Protein AF-0000000075450541 (afdb_homodimer)

Organism: Prevotella dentalis (strain ATCC 49559 / DSM 3688 / JCM 13448 / NCTC 12043 / ES 2772) (NCBI:txid908937)

Nearest PDB structures (foldseek):
  3v4d-assembly2_D  TM=8.652E-01  e=2.075E-08  Escherichia coli O6
  8qom-assembly1_A  TM=8.453E-01  e=2.950E-08  Capra hircus
  6tcc-assembly1_A  TM=8.005E-01  e=1.154E-08  Salmo salar
  3v4d-assembly1_A  TM=8.466E-01  e=4.717E-08  Escherichia coli O6
  2dyy-assembly4_K  TM=7.623E-01  e=8.357E-07  Pyrococcus horikoshii

Structure (mmCIF, N/CA/C/O backbone):
data_AF-0000000075450541-model_v1
#
loop_
_entity.id
_entity.type
_entity.pdbx_description
1 polymer 'Translation initiation inhibitor'
#
loop_
_atom_site.group_PDB
_atom_site.id
_atom_site.type_symbol
_atom_site.label_atom_id
_atom_site.label_alt_id
_atom_site.label_comp_id
_atom_site.label_asym_id
_atom_site.label_entity_id
_atom_site.label_seq_id
_atom_site.pdbx_PDB_ins_code
_atom_site.Cartn_x
_atom_site.Cartn_y
_atom_site.Cartn_z
_atom_site.occupancy
_atom_site.B_iso_or_equiv
_atom_site.auth_seq_id
_atom_site.auth_comp_id
_atom_site.auth_asym_id
_atom_site.auth_atom_id
_atom_site.pdbx_PDB_model_num
ATOM 1 N N . MET A 1 1 ? 1.68 -31.062 -30.312 1 72.38 1 MET A N 1
ATOM 2 C CA . MET A 1 1 ? 1.243 -29.953 -29.469 1 72.38 1 MET A CA 1
ATOM 3 C C . MET A 1 1 ? 1.968 -28.656 -29.844 1 72.38 1 MET A C 1
ATOM 5 O O . MET A 1 1 ? 3.143 -28.688 -30.219 1 72.38 1 MET A O 1
ATOM 9 N N . GLU A 1 2 ? 1.165 -27.641 -30.031 1 82.88 2 GLU A N 1
ATOM 10 C CA . GLU A 1 2 ? 1.688 -26.312 -30.359 1 82.88 2 GLU A CA 1
ATOM 11 C C . GLU A 1 2 ? 1.271 -25.281 -29.312 1 82.88 2 GLU A C 1
ATOM 13 O O . GLU A 1 2 ? 0.263 -25.469 -28.625 1 82.88 2 GLU A O 1
ATOM 18 N N . THR A 1 3 ? 2.215 -24.375 -29.094 1 90.62 3 THR A N 1
ATOM 19 C CA . THR A 1 3 ? 1.899 -23.297 -28.172 1 90.62 3 THR A CA 1
ATOM 20 C C . THR A 1 3 ? 1.688 -21.984 -28.922 1 90.62 3 THR A C 1
ATOM 22 O O . THR A 1 3 ? 2.277 -21.766 -29.984 1 90.62 3 THR A O 1
ATOM 25 N N . GLN A 1 4 ? 0.756 -21.188 -28.453 1 93.5 4 GLN A N 1
ATOM 26 C CA . GLN A 1 4 ? 0.501 -19.875 -29.016 1 93.5 4 GLN A CA 1
ATOM 27 C C . GLN A 1 4 ? 0.2 -18.859 -27.922 1 93.5 4 GLN A C 1
ATOM 29 O O . GLN A 1 4 ? -0.307 -19.219 -26.859 1 93.5 4 GLN A O 1
ATOM 34 N N . LYS A 1 5 ? 0.64 -17.688 -28.141 1 96.88 5 LYS A N 1
ATOM 35 C CA . LYS A 1 5 ? 0.281 -16.531 -27.297 1 96.88 5 LYS A CA 1
ATOM 36 C C . LYS A 1 5 ? -0.561 -15.531 -28.078 1 96.88 5 LYS A C 1
ATOM 38 O O . LYS A 1 5 ? -0.215 -15.164 -29.203 1 96.88 5 LYS A O 1
ATOM 43 N N . LEU A 1 6 ? -1.691 -15.148 -27.453 1 96.44 6 LEU A N 1
ATOM 44 C CA . LEU A 1 6 ? -2.648 -14.258 -28.109 1 96.44 6 LEU A CA 1
ATOM 45 C C . LEU A 1 6 ? -3.062 -13.125 -27.172 1 96.44 6 LEU A C 1
ATOM 47 O O . LEU A 1 6 ? -2.869 -13.211 -25.953 1 96.44 6 LEU A O 1
ATOM 51 N N . GLN A 1 7 ? -3.525 -12.055 -27.766 1 96.06 7 GLN A N 1
ATOM 52 C CA . GLN A 1 7 ? -4.035 -10.914 -27 1 96.06 7 GLN A CA 1
ATOM 53 C C . GLN A 1 7 ? -5.273 -10.328 -27.672 1 96.06 7 GLN A C 1
ATOM 55 O O . GLN A 1 7 ? -5.348 -10.25 -28.891 1 96.06 7 GLN A O 1
ATOM 60 N N . ILE A 1 8 ? -6.234 -9.992 -26.891 1 94.56 8 ILE A N 1
ATOM 61 C CA . ILE A 1 8 ? -7.406 -9.289 -27.406 1 94.56 8 ILE A CA 1
ATOM 62 C C . ILE A 1 8 ? -7.84 -8.227 -26.391 1 94.56 8 ILE A C 1
ATOM 64 O O . ILE A 1 8 ? -7.688 -8.406 -25.188 1 94.56 8 ILE A O 1
ATOM 68 N N . GLN A 1 9 ? -8.312 -7.129 -26.844 1 92 9 GLN A N 1
ATOM 69 C CA . GLN A 1 9 ? -8.898 -6.066 -26.031 1 92 9 GLN A CA 1
ATOM 70 C C . GLN A 1 9 ? -10.406 -6.004 -26.203 1 92 9 GLN A C 1
ATOM 72 O O . GLN A 1 9 ? -10.906 -5.84 -27.328 1 92 9 GLN A O 1
ATOM 77 N N . ASN A 1 10 ? -11.109 -6.258 -25.094 1 87.31 10 ASN A N 1
ATOM 78 C CA . ASN A 1 10 ? -12.562 -6.125 -25.047 1 87.31 10 ASN A CA 1
ATOM 79 C C . ASN A 1 10 ? -12.992 -4.926 -24.203 1 87.31 10 ASN A C 1
ATOM 81 O O . ASN A 1 10 ? -13.062 -5.016 -22.984 1 87.31 10 ASN A O 1
ATOM 85 N N . ASP A 1 11 ? -13.617 -3.877 -24.797 1 85.19 11 ASP A N 1
ATOM 86 C CA . ASP A 1 11 ? -14.102 -2.674 -24.109 1 85.19 11 ASP A CA 1
ATOM 87 C C . ASP A 1 11 ? -13.141 -2.246 -23.016 1 85.19 11 ASP A C 1
ATOM 89 O O . ASP A 1 11 ? -12.109 -1.62 -23.281 1 85.19 11 ASP A O 1
ATOM 93 N N . HIS A 1 12 ? -13.328 -2.9 -21.734 1 92.44 12 HIS A N 1
ATOM 94 C CA . HIS A 1 12 ? -12.531 -2.404 -20.609 1 92.44 12 HIS A CA 1
ATOM 95 C C . HIS A 1 12 ? -11.508 -3.438 -20.172 1 92.44 12 HIS A C 1
ATOM 97 O O . HIS A 1 12 ? -10.711 -3.18 -19.266 1 92.44 12 HIS A O 1
ATOM 103 N N . VAL A 1 13 ? -11.43 -4.555 -20.859 1 97.38 13 VAL A N 1
ATOM 104 C CA . VAL A 1 13 ? -10.633 -5.664 -20.344 1 97.38 13 VAL A CA 1
ATOM 105 C C . VAL A 1 13 ? -9.602 -6.078 -21.391 1 97.38 13 VAL A C 1
ATOM 107 O O . VAL A 1 13 ? -9.945 -6.332 -22.547 1 97.38 13 VAL A O 1
ATOM 110 N N . LEU A 1 14 ? -8.367 -6.039 -21.016 1 97.44 14 LEU A N 1
ATOM 111 C CA . LEU A 1 14 ? -7.301 -6.637 -21.812 1 97.44 14 LEU A CA 1
ATOM 112 C C . LEU A 1 14 ? -7.094 -8.102 -21.438 1 97.44 14 LEU A C 1
ATOM 114 O O . LEU A 1 14 ? -6.945 -8.43 -20.25 1 97.44 14 LEU A O 1
ATOM 118 N N . ILE A 1 15 ? -7.113 -8.977 -22.438 1 97.5 15 ILE A N 1
ATOM 119 C CA . ILE A 1 15 ? -6.961 -10.406 -22.219 1 97.5 15 ILE A CA 1
ATOM 120 C C . ILE A 1 15 ? -5.73 -10.914 -22.969 1 97.5 15 ILE A C 1
ATOM 122 O O . ILE A 1 15 ? -5.59 -10.68 -24.172 1 97.5 15 ILE A O 1
ATOM 126 N N . ARG A 1 16 ? -4.867 -11.531 -22.312 1 98.06 16 ARG A N 1
ATOM 127 C CA . ARG A 1 16 ? -3.764 -12.273 -22.906 1 98.06 16 ARG A CA 1
ATOM 128 C C . ARG A 1 16 ? -3.898 -13.766 -22.625 1 98.06 16 ARG A C 1
ATOM 130 O O . ARG A 1 16 ? -4.305 -14.164 -21.516 1 98.06 16 ARG A O 1
ATOM 137 N N . LEU A 1 17 ? -3.623 -14.562 -23.562 1 97.62 17 LEU A N 1
ATOM 138 C CA . LEU A 1 17 ? -3.842 -16 -23.453 1 97.62 17 LEU A CA 1
ATOM 139 C C . LEU A 1 17 ? -2.641 -16.781 -23.984 1 97.62 17 LEU A C 1
ATOM 141 O O . LEU A 1 17 ? -2.096 -16.438 -25.031 1 97.62 17 LEU A O 1
ATOM 145 N N . PHE A 1 18 ? -2.193 -17.672 -23.188 1 97.94 18 PHE A N 1
ATOM 146 C CA . PHE A 1 18 ? -1.298 -18.734 -23.641 1 97.94 18 PHE A CA 1
ATOM 147 C C . PHE A 1 18 ? -2.068 -20.031 -23.859 1 97.94 18 PHE A C 1
ATOM 149 O O . PHE A 1 18 ? -2.797 -20.5 -22.984 1 97.94 18 PHE A O 1
ATOM 156 N N . ALA A 1 19 ? -1.955 -20.656 -25.031 1 96 19 ALA A N 1
ATOM 157 C CA . ALA A 1 19 ? -2.658 -21.891 -25.375 1 96 19 ALA A CA 1
ATOM 158 C C . ALA A 1 19 ? -1.676 -23.016 -25.719 1 96 19 ALA A C 1
ATOM 160 O O . ALA A 1 19 ? -0.77 -22.828 -26.531 1 96 19 ALA A O 1
ATOM 161 N N . LEU A 1 20 ? -1.807 -24.047 -24.984 1 93.56 20 LEU A N 1
ATOM 162 C CA . LEU A 1 20 ? -1.171 -25.312 -25.344 1 93.56 20 LEU A CA 1
ATOM 163 C C . LEU A 1 20 ? -2.205 -26.328 -25.844 1 93.56 20 LEU A C 1
ATOM 165 O O . LEU A 1 20 ? -3.012 -26.828 -25.047 1 93.56 20 LEU A O 1
ATOM 169 N N . ASP A 1 21 ? -2.322 -26.5 -27.203 1 81.62 21 ASP A N 1
ATOM 170 C CA . ASP A 1 21 ? -3.324 -27.375 -27.797 1 81.62 21 ASP A CA 1
ATOM 171 C C . ASP A 1 21 ? -2.723 -28.734 -28.172 1 81.62 21 ASP A C 1
ATOM 173 O O . ASP A 1 21 ? -1.597 -28.812 -28.672 1 81.62 21 ASP A O 1
ATOM 177 N N . GLY A 1 22 ? -3.137 -29.906 -27.531 1 62.41 22 GLY A N 1
ATOM 178 C CA . GLY A 1 22 ? -2.568 -31.188 -27.875 1 62.41 22 GLY A CA 1
ATOM 179 C C . GLY A 1 22 ? -3.471 -32.031 -28.766 1 62.41 22 GLY A C 1
ATOM 180 O O . GLY A 1 22 ? -4.695 -31.875 -28.734 1 62.41 22 GLY A O 1
ATOM 181 N N . ALA A 1 23 ? -3.174 -32.438 -30 1 51.88 23 ALA A N 1
ATOM 182 C CA . ALA A 1 23 ? -3.943 -33.375 -30.812 1 51.88 23 ALA A CA 1
ATOM 183 C C . ALA A 1 23 ? -4.477 -34.531 -29.969 1 51.88 23 ALA A C 1
ATOM 185 O O . ALA A 1 23 ? -5.621 -34.969 -30.141 1 51.88 23 ALA A O 1
ATOM 186 N N . ASN A 1 24 ? -3.559 -35.219 -29.188 1 51.22 24 ASN A N 1
ATOM 187 C CA . ASN A 1 24 ? -3.895 -36.438 -28.453 1 51.22 24 ASN A CA 1
ATOM 188 C C . ASN A 1 24 ? -3.84 -36.219 -26.953 1 51.22 24 ASN A C 1
ATOM 190 O O . ASN A 1 24 ? -3.84 -37.188 -26.188 1 51.22 24 ASN A O 1
ATOM 194 N N . GLY A 1 25 ? -3.969 -34.875 -26.391 1 61.69 25 GLY A N 1
ATOM 195 C CA . GLY A 1 25 ? -3.76 -34.719 -24.953 1 61.69 25 GLY A CA 1
ATOM 196 C C . GLY A 1 25 ? -4.484 -33.531 -24.375 1 61.69 25 GLY A C 1
ATOM 197 O O . GLY A 1 25 ? -5.34 -32.938 -25.031 1 61.69 25 GLY A O 1
ATOM 198 N N . ALA A 1 26 ? -4.367 -33.312 -23.125 1 74.69 26 ALA A N 1
ATOM 199 C CA . ALA A 1 26 ? -5.035 -32.25 -22.375 1 74.69 26 ALA A CA 1
ATOM 200 C C . ALA A 1 26 ? -4.559 -30.875 -22.812 1 74.69 26 ALA A C 1
ATOM 202 O O . ALA A 1 26 ? -3.357 -30.594 -22.797 1 74.69 26 ALA A O 1
ATOM 203 N N . GLY A 1 27 ? -5.449 -30.156 -23.594 1 90.94 27 GLY A N 1
ATOM 204 C CA . GLY A 1 27 ? -5.184 -28.75 -23.844 1 90.94 27 GLY A CA 1
ATOM 205 C C . GLY A 1 27 ? -5.191 -27.906 -22.578 1 90.94 27 GLY A C 1
ATOM 206 O O . GLY A 1 27 ? -5.949 -28.188 -21.641 1 90.94 27 GLY A O 1
ATOM 207 N N . GLU A 1 28 ? -4.223 -27.047 -22.484 1 95.69 28 GLU A N 1
ATOM 208 C CA . GLU A 1 28 ? -4.145 -26.125 -21.344 1 95.69 28 GLU A CA 1
ATOM 209 C C . GLU A 1 28 ? -4.133 -24.672 -21.812 1 95.69 28 GLU A C 1
ATOM 211 O O . GLU A 1 28 ? -3.477 -24.344 -22.812 1 95.69 28 GLU A O 1
ATOM 216 N N . TYR A 1 29 ? -4.898 -23.859 -21.141 1 96.69 29 TYR A N 1
ATOM 217 C CA . TYR A 1 29 ? -5.078 -22.453 -21.484 1 96.69 29 TYR A CA 1
ATOM 218 C C . TYR A 1 29 ? -4.918 -21.562 -20.25 1 96.69 29 TYR A C 1
ATOM 220 O O . TYR A 1 29 ? -5.664 -21.703 -19.281 1 96.69 29 TYR A O 1
ATOM 228 N N . LEU A 1 30 ? -3.906 -20.734 -20.234 1 98 30 LEU A N 1
ATOM 229 C CA . LEU A 1 30 ? -3.689 -19.75 -19.172 1 98 30 LEU A CA 1
ATOM 230 C C . LEU A 1 30 ? -4.016 -18.344 -19.656 1 98 30 LEU A C 1
ATOM 232 O O . LEU A 1 30 ? -3.453 -17.875 -20.656 1 98 30 LEU A O 1
ATOM 236 N N . CYS A 1 31 ? -4.918 -17.672 -18.906 1 97.81 31 CYS A N 1
ATOM 237 C CA . CYS A 1 31 ? -5.43 -16.375 -19.328 1 97.81 31 CYS A CA 1
ATOM 238 C C . CYS A 1 31 ? -5.215 -15.328 -18.234 1 97.81 31 CYS A C 1
ATOM 240 O O . CYS A 1 31 ? -5.469 -15.602 -17.047 1 97.81 31 CYS A O 1
ATOM 242 N N . MET A 1 32 ? -4.754 -14.211 -18.672 1 98.62 32 MET A N 1
ATOM 243 C CA . MET A 1 32 ? -4.656 -13.062 -17.781 1 98.62 32 MET A CA 1
ATOM 244 C C . MET A 1 32 ? -5.613 -11.961 -18.203 1 98.62 32 MET A C 1
ATOM 246 O O . MET A 1 32 ? -5.645 -11.57 -19.375 1 98.62 32 MET A O 1
ATOM 250 N N . PHE A 1 33 ? -6.465 -11.516 -17.25 1 98.25 33 PHE A N 1
ATOM 251 C CA . PHE A 1 33 ? -7.418 -10.438 -17.469 1 98.25 33 PHE A CA 1
ATOM 252 C C . PHE A 1 33 ? -7.031 -9.195 -16.672 1 98.25 33 PHE A C 1
ATOM 254 O O . PHE A 1 33 ? -6.918 -9.258 -15.445 1 98.25 33 PHE A O 1
ATOM 261 N N . THR A 1 34 ? -6.82 -8.07 -17.281 1 98.19 34 THR A N 1
ATOM 262 C CA . THR A 1 34 ? -6.551 -6.801 -16.625 1 98.19 34 THR A CA 1
ATOM 263 C C . THR A 1 34 ? -7.488 -5.711 -17.141 1 98.19 34 THR A C 1
ATOM 265 O O . THR A 1 34 ? -7.996 -5.805 -18.25 1 98.19 34 THR A O 1
ATOM 268 N N . LEU A 1 35 ? -7.727 -4.758 -16.312 1 97.19 35 LEU A N 1
ATOM 269 C CA . LEU A 1 35 ? -8.672 -3.707 -16.672 1 97.19 35 LEU A CA 1
ATOM 270 C C . LEU A 1 35 ? -7.945 -2.4 -16.969 1 97.19 35 LEU A C 1
ATOM 272 O O . LEU A 1 35 ? -6.938 -2.086 -16.344 1 97.19 35 LEU A O 1
ATOM 276 N N . GLU A 1 36 ? -8.461 -1.701 -17.891 1 91.25 36 GLU A N 1
ATOM 277 C CA . GLU A 1 36 ? -8.031 -0.325 -18.109 1 91.25 36 GLU A CA 1
ATOM 278 C C . GLU A 1 36 ? -8.461 0.583 -16.953 1 91.25 36 GLU A C 1
ATOM 280 O O . GLU A 1 36 ? -9.43 0.286 -16.25 1 91.25 36 GLU A O 1
ATOM 285 N N . PRO A 1 37 ? -7.617 1.646 -16.875 1 87.94 37 PRO A N 1
ATOM 286 C CA . PRO A 1 37 ? -8.031 2.588 -15.828 1 87.94 37 PRO A CA 1
ATOM 287 C C . PRO A 1 37 ? -9.453 3.105 -16.031 1 87.94 37 PRO A C 1
ATOM 289 O O . PRO A 1 37 ? -9.852 3.402 -17.156 1 87.94 37 PRO A O 1
ATOM 292 N N . THR A 1 38 ? -10.219 3.148 -14.914 1 91.06 38 THR A N 1
ATOM 293 C CA . THR A 1 38 ? -11.617 3.566 -14.984 1 91.06 38 THR A CA 1
ATOM 294 C C . THR A 1 38 ? -12.07 4.152 -13.648 1 91.06 38 THR A C 1
ATOM 296 O O . THR A 1 38 ? -11.422 3.938 -12.617 1 91.06 38 THR A O 1
ATOM 299 N N . GLU A 1 39 ? -13.117 4.895 -13.711 1 93.12 39 GLU A N 1
ATOM 300 C CA . GLU A 1 39 ? -13.719 5.449 -12.5 1 93.12 39 GLU A CA 1
ATOM 301 C C . GLU A 1 39 ? -14.875 4.582 -12.008 1 93.12 39 GLU A C 1
ATOM 303 O O . GLU A 1 39 ? -15.508 4.898 -11 1 93.12 39 GLU A O 1
ATOM 308 N N . ALA A 1 40 ? -15.078 3.516 -12.703 1 95.31 40 ALA A N 1
ATOM 309 C CA . ALA A 1 40 ? -16.203 2.652 -12.344 1 95.31 40 ALA A CA 1
ATOM 310 C C . ALA A 1 40 ? -15.969 1.985 -10.992 1 95.31 40 ALA A C 1
ATOM 312 O O . ALA A 1 40 ? -14.836 1.665 -10.641 1 95.31 40 ALA A O 1
ATOM 313 N N . PRO A 1 41 ? -17.078 1.793 -10.219 1 96.5 41 PRO A N 1
ATOM 314 C CA . PRO A 1 41 ? -16.938 1.099 -8.938 1 96.5 41 PRO A CA 1
ATOM 315 C C . PRO A 1 41 ? -16.547 -0.367 -9.102 1 96.5 41 PRO A C 1
ATOM 317 O O . PRO A 1 41 ? -16.609 -0.909 -10.203 1 96.5 41 PRO A O 1
ATOM 320 N N . PHE A 1 42 ? -16.188 -0.982 -8.039 1 97.69 42 PHE A N 1
ATOM 321 C CA . PHE A 1 42 ? -15.656 -2.342 -8.008 1 97.69 42 PHE A CA 1
ATOM 322 C C . PHE A 1 42 ? -16.641 -3.316 -8.656 1 97.69 42 PHE A C 1
ATOM 324 O O . PHE A 1 42 ? -16.25 -4.129 -9.492 1 97.69 42 PHE A O 1
ATOM 331 N N . GLY A 1 43 ? -17.859 -3.211 -8.258 1 97.38 43 GLY A N 1
ATOM 332 C CA . GLY A 1 43 ? -18.844 -4.148 -8.766 1 97.38 43 GLY A CA 1
ATOM 333 C C . GLY A 1 43 ? -18.953 -4.141 -10.281 1 97.38 43 GLY A C 1
ATOM 334 O O . GLY A 1 43 ? -19.062 -5.199 -10.906 1 97.38 43 GLY A O 1
ATOM 335 N N . GLU A 1 44 ? -18.938 -3.031 -10.852 1 97 44 GLU A N 1
ATOM 336 C CA . GLU A 1 44 ? -19.016 -2.9 -12.305 1 97 44 GLU A CA 1
ATOM 337 C C . GLU A 1 44 ? -17.766 -3.469 -12.969 1 97 44 GLU A C 1
ATOM 339 O O . GLU A 1 44 ? -17.859 -4.148 -13.992 1 97 44 GLU A O 1
ATOM 344 N N . GLN A 1 45 ? -16.625 -3.193 -12.414 1 97.62 45 GLN A N 1
ATOM 345 C CA . GLN A 1 45 ? -15.367 -3.695 -12.961 1 97.62 45 GLN A CA 1
ATOM 346 C C . GLN A 1 45 ? -15.32 -5.219 -12.914 1 97.62 45 GLN A C 1
ATOM 348 O O . GLN A 1 45 ? -14.914 -5.863 -13.883 1 97.62 45 GLN A O 1
ATOM 353 N N . LEU A 1 46 ? -15.727 -5.773 -11.75 1 97.94 46 LEU A N 1
ATOM 354 C CA . LEU A 1 46 ? -15.805 -7.227 -11.633 1 97.94 46 LEU A CA 1
ATOM 355 C C . LEU A 1 46 ? -16.75 -7.812 -12.664 1 97.94 46 LEU A C 1
ATOM 357 O O . LEU A 1 46 ? -16.453 -8.836 -13.281 1 97.94 46 LEU A O 1
ATOM 361 N N . GLY A 1 47 ? -17.844 -7.113 -12.844 1 97 47 GLY A N 1
ATOM 362 C CA . GLY A 1 47 ? -18.797 -7.539 -13.867 1 97 47 GLY A CA 1
ATOM 363 C C . GLY A 1 47 ? -18.203 -7.57 -15.258 1 97 47 GLY A C 1
ATOM 364 O O . GLY A 1 47 ? -18.438 -8.516 -16.016 1 97 47 GLY A O 1
ATOM 365 N N . TRP A 1 48 ? -17.438 -6.535 -15.625 1 97.25 48 TRP A N 1
ATOM 366 C CA . TRP A 1 48 ? -16.766 -6.488 -16.922 1 97.25 48 TRP A CA 1
ATOM 367 C C . TRP A 1 48 ? -15.828 -7.672 -17.094 1 97.25 48 TRP A C 1
ATOM 369 O O . TRP A 1 48 ? -15.766 -8.273 -18.172 1 97.25 48 TRP A O 1
ATOM 379 N N . LEU A 1 49 ? -15.109 -7.965 -16.047 1 96.56 49 LEU A N 1
ATOM 380 C CA . LEU A 1 49 ? -14.125 -9.039 -16.078 1 96.56 49 LEU A CA 1
ATOM 381 C C . LEU A 1 49 ? -14.797 -10.391 -16.266 1 96.56 49 LEU A C 1
ATOM 383 O O . LEU A 1 49 ? -14.367 -11.195 -17.109 1 96.56 49 LEU A O 1
ATOM 387 N N . LEU A 1 50 ? -15.805 -10.68 -15.484 1 95.88 50 LEU A N 1
ATOM 388 C CA . LEU A 1 50 ? -16.516 -11.953 -15.562 1 95.88 50 LEU A CA 1
ATOM 389 C C . LEU A 1 50 ? -17.203 -12.109 -16.922 1 95.88 50 LEU A C 1
ATOM 391 O O . LEU A 1 50 ? -17.203 -13.203 -17.5 1 95.88 50 LEU A O 1
ATOM 395 N N . LYS A 1 51 ? -17.75 -11.023 -17.422 1 95.94 51 LYS A N 1
ATOM 396 C CA . LYS A 1 51 ? -18.359 -11.055 -18.75 1 95.94 51 LYS A CA 1
ATOM 397 C C . LYS A 1 51 ? -17.328 -11.352 -19.828 1 95.94 51 LYS A C 1
ATOM 399 O O . LYS A 1 51 ? -17.578 -12.141 -20.734 1 95.94 51 LYS A O 1
ATOM 404 N N . ALA A 1 52 ? -16.234 -10.688 -19.719 1 96.31 52 ALA A N 1
ATOM 405 C CA . ALA A 1 52 ? -15.156 -10.922 -20.672 1 96.31 52 ALA A CA 1
ATOM 406 C C . ALA A 1 52 ? -14.719 -12.383 -20.672 1 96.31 52 ALA A C 1
ATOM 408 O O . ALA A 1 52 ? -14.43 -12.961 -21.719 1 96.31 52 ALA A O 1
ATOM 409 N N . TYR A 1 53 ? -14.617 -12.977 -19.5 1 95 53 TYR A N 1
ATOM 410 C CA . TYR A 1 53 ? -14.258 -14.383 -19.344 1 95 53 TYR A CA 1
ATOM 411 C C . TYR A 1 53 ? -15.273 -15.281 -20.031 1 95 53 TYR A C 1
ATOM 413 O O . TYR A 1 53 ? -14.898 -16.172 -20.812 1 95 53 TYR A O 1
ATOM 421 N N . ASP A 1 54 ? -16.5 -15.055 -19.828 1 94.38 54 ASP A N 1
ATOM 422 C CA . ASP A 1 54 ? -17.562 -1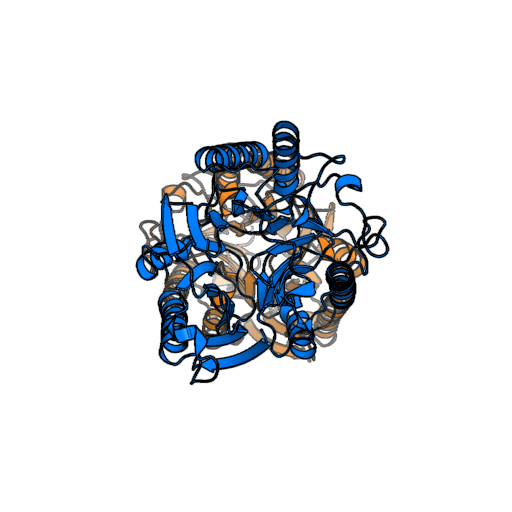5.852 -20.422 1 94.38 54 ASP A CA 1
ATOM 423 C C . ASP A 1 54 ? -17.547 -15.719 -21.953 1 94.38 54 ASP A C 1
ATOM 425 O O . ASP A 1 54 ? -17.734 -16.703 -22.656 1 94.38 54 ASP A O 1
ATOM 429 N N . GLU A 1 55 ? -17.375 -14.523 -22.375 1 94.38 55 GLU A N 1
ATOM 430 C CA . GLU A 1 55 ? -17.344 -14.266 -23.812 1 94.38 55 GLU A CA 1
ATOM 431 C C . GLU A 1 55 ? -16.156 -14.945 -24.469 1 94.38 55 GLU A C 1
ATOM 433 O O . GLU A 1 55 ? -16.25 -15.43 -25.594 1 94.38 55 GLU A O 1
ATOM 438 N N . LEU A 1 56 ? -15.062 -14.922 -23.766 1 92.25 56 LEU A N 1
ATOM 439 C CA . LEU A 1 56 ? -13.859 -15.578 -24.266 1 92.25 56 LEU A CA 1
ATOM 440 C C . LEU A 1 56 ? -14.109 -17.062 -24.484 1 92.25 56 LEU A C 1
ATOM 442 O O . LEU A 1 56 ? -13.75 -17.625 -25.531 1 92.25 56 LEU A O 1
ATOM 446 N N . LEU A 1 57 ? -14.75 -17.703 -23.547 1 93.06 57 LEU A N 1
ATOM 447 C CA . LEU A 1 57 ? -15.039 -19.141 -23.625 1 93.06 57 LEU A CA 1
ATOM 448 C C . LEU A 1 57 ? -16.062 -19.422 -24.719 1 93.06 57 LEU A C 1
ATOM 450 O O . LEU A 1 57 ? -15.891 -20.359 -25.5 1 93.06 57 LEU A O 1
ATOM 454 N N . ALA A 1 58 ? -17.047 -18.641 -24.781 1 94.06 58 ALA A N 1
ATOM 455 C CA . ALA A 1 58 ? -18.125 -18.844 -25.75 1 94.06 58 ALA A CA 1
ATOM 456 C C . ALA A 1 58 ? -17.625 -18.672 -27.188 1 94.06 58 ALA A C 1
ATOM 458 O O . ALA A 1 58 ? -18.016 -19.406 -28.078 1 94.06 58 ALA A O 1
ATOM 459 N N . SER A 1 59 ? -16.781 -17.703 -27.406 1 93 59 SER A N 1
ATOM 460 C CA . SER A 1 59 ? -16.312 -17.391 -28.75 1 93 59 SER A CA 1
ATOM 461 C C . SER A 1 59 ? -15.086 -18.203 -29.125 1 93 59 SER A C 1
ATOM 463 O O . SER A 1 59 ? -14.656 -18.203 -30.281 1 93 59 SER A O 1
ATOM 465 N N . ARG A 1 60 ? -14.492 -18.859 -28.125 1 93.44 60 ARG A N 1
ATOM 466 C CA . ARG A 1 60 ? -13.227 -19.562 -28.312 1 93.44 60 ARG A CA 1
ATOM 467 C C . ARG A 1 60 ? -12.133 -18.609 -28.766 1 93.44 60 ARG A C 1
ATOM 469 O O . ARG A 1 60 ? -11.406 -18.891 -29.734 1 93.44 60 ARG A O 1
ATOM 476 N N . PHE A 1 61 ? -12.188 -17.516 -28.078 1 93.06 61 PHE A N 1
ATOM 477 C CA . PHE A 1 61 ? -11.258 -16.438 -28.422 1 93.06 61 PHE A CA 1
ATOM 478 C C . PHE A 1 61 ? -11.414 -16.031 -29.875 1 93.06 61 PHE A C 1
ATOM 480 O O . PHE A 1 61 ? -10.445 -16.047 -30.641 1 93.06 61 PHE A O 1
ATOM 487 N N . HIS A 1 62 ? -12.602 -15.805 -30.297 1 90.56 62 HIS A N 1
ATOM 488 C CA . HIS A 1 62 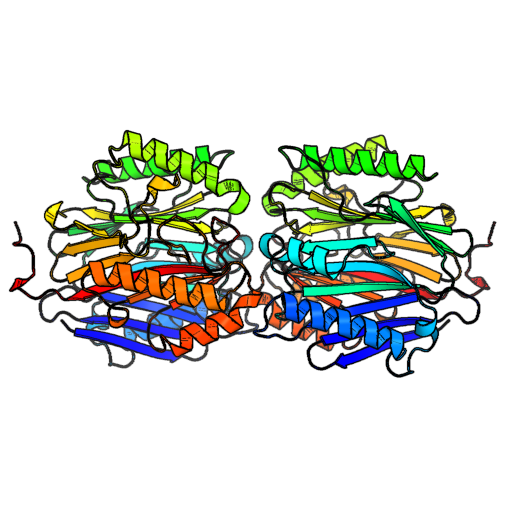? -13.031 -15.422 -31.641 1 90.56 62 HIS A CA 1
ATOM 489 C C . HIS A 1 62 ? -12.641 -16.469 -32.656 1 90.56 62 HIS A C 1
ATOM 491 O O . HIS A 1 62 ? -12.188 -16.141 -33.75 1 90.56 62 HIS A O 1
ATOM 497 N N . GLY A 1 63 ? -12.57 -17.641 -32.25 1 92.06 63 GLY A N 1
ATOM 498 C CA . GLY A 1 63 ? -12.328 -18.766 -33.156 1 92.06 63 GLY A CA 1
ATOM 499 C C . GLY A 1 63 ? -10.859 -19.125 -33.281 1 92.06 63 GLY A C 1
ATOM 500 O O . GLY A 1 63 ? -10.516 -20.109 -33.906 1 92.06 63 GLY A O 1
ATOM 501 N N . GLN A 1 64 ? -10.047 -18.406 -32.625 1 91.94 64 GLN A N 1
ATOM 502 C CA . GLN A 1 64 ? -8.609 -18.594 -32.781 1 91.94 64 GLN A CA 1
ATOM 503 C C . GLN A 1 64 ? -8.117 -19.766 -31.938 1 91.94 64 GLN A C 1
ATOM 505 O O . GLN A 1 64 ? -7.031 -20.297 -32.156 1 91.94 64 GLN A O 1
ATOM 510 N N . VAL A 1 65 ? -8.859 -20.094 -30.938 1 93.38 65 VAL A N 1
ATOM 511 C CA . VAL A 1 65 ? -8.492 -21.172 -30.031 1 93.38 65 VAL A CA 1
ATOM 512 C C . VAL A 1 65 ? -9.664 -22.141 -29.891 1 93.38 65 VAL A C 1
ATOM 514 O O . VAL A 1 65 ? -10.312 -22.203 -28.844 1 93.38 65 VAL A O 1
ATOM 517 N N . PRO A 1 66 ? -9.852 -23.047 -30.766 1 90.69 66 PRO A N 1
ATOM 518 C CA . PRO A 1 66 ? -11.016 -23.938 -30.781 1 90.69 66 PRO A CA 1
ATOM 519 C C . PRO A 1 66 ? -11.078 -24.859 -29.562 1 90.69 66 PRO A C 1
ATOM 521 O O . PRO A 1 66 ? -12.172 -25.203 -29.109 1 90.69 66 PRO A O 1
ATOM 524 N N . GLY A 1 67 ? -9.984 -25.188 -29.047 1 89.75 67 GLY A N 1
ATOM 525 C CA . GLY A 1 67 ? -9.93 -26.094 -27.922 1 89.75 67 GLY A CA 1
ATOM 526 C C . GLY A 1 67 ? -10.602 -25.547 -26.672 1 89.75 67 GLY A C 1
ATOM 527 O O . GLY A 1 67 ? -10.961 -26.297 -25.766 1 89.75 67 GLY A O 1
ATOM 528 N N . LEU A 1 68 ? -10.805 -24.203 -26.656 1 92.56 68 LEU A N 1
ATOM 529 C CA . LEU A 1 68 ? -11.445 -23.578 -25.5 1 92.56 68 LEU A CA 1
ATOM 530 C C . LEU A 1 68 ? -12.883 -24.062 -25.359 1 92.56 68 LEU A C 1
ATOM 532 O O . LEU A 1 68 ? -13.484 -23.938 -24.281 1 92.56 68 LEU A O 1
ATOM 536 N N . ALA A 1 69 ? -13.43 -24.609 -26.391 1 90.56 69 ALA A N 1
ATOM 537 C CA . ALA A 1 69 ? -14.82 -25.062 -26.375 1 90.56 69 ALA A CA 1
ATOM 538 C C . ALA A 1 69 ? -15.031 -26.156 -25.344 1 90.56 69 ALA A C 1
ATOM 540 O O . ALA A 1 69 ? -16.109 -26.25 -24.75 1 90.56 69 ALA A O 1
ATOM 541 N N . GLU A 1 70 ? -14.062 -26.906 -25.078 1 91.31 70 GLU A N 1
ATOM 542 C CA . GLU A 1 70 ? -14.188 -28.047 -24.172 1 91.31 70 GLU A CA 1
ATOM 543 C C . GLU A 1 70 ? -13.398 -27.828 -22.891 1 91.31 70 GLU A C 1
ATOM 545 O O . GLU A 1 70 ? -13.305 -28.719 -22.047 1 91.31 70 GLU A O 1
ATOM 550 N N . ALA A 1 71 ? -12.836 -26.688 -22.797 1 93.62 71 ALA A N 1
ATOM 551 C CA . ALA A 1 71 ? -11.969 -26.422 -21.656 1 93.62 71 ALA A CA 1
ATOM 552 C C . ALA A 1 71 ? -12.789 -26.156 -20.391 1 93.62 71 ALA A C 1
ATOM 554 O O . ALA A 1 71 ? -13.875 -25.578 -20.469 1 93.62 71 ALA A O 1
ATOM 555 N N . ARG A 1 72 ? -12.32 -26.625 -19.234 1 93.75 72 ARG A N 1
ATOM 556 C CA . ARG A 1 72 ? -12.875 -26.359 -17.922 1 93.75 72 ARG A CA 1
ATOM 557 C C . ARG A 1 72 ? -11.867 -25.625 -17.031 1 93.75 72 ARG A C 1
ATOM 559 O O . ARG A 1 72 ? -10.672 -25.906 -17.094 1 93.75 72 ARG A O 1
ATOM 566 N N . PRO A 1 73 ? -12.406 -24.656 -16.266 1 95.69 73 PRO A N 1
ATOM 567 C CA . PRO A 1 73 ? -11.477 -24 -15.336 1 95.69 73 PRO A CA 1
ATOM 568 C C . PRO A 1 73 ? -11.016 -24.922 -14.211 1 95.69 73 PRO A C 1
ATOM 570 O O . PRO A 1 73 ? -11.82 -25.703 -13.68 1 95.69 73 PRO A O 1
ATOM 573 N N . VAL A 1 74 ? -9.766 -24.891 -13.891 1 96.88 74 VAL A N 1
ATOM 574 C CA . VAL A 1 74 ? -9.266 -25.688 -12.766 1 96.88 74 VAL A CA 1
ATOM 575 C C . VAL A 1 74 ? -8.758 -24.75 -11.664 1 96.88 74 VAL A C 1
ATOM 577 O O . VAL A 1 74 ? -8.664 -25.141 -10.5 1 96.88 74 VAL A O 1
ATOM 580 N N . PHE A 1 75 ? -8.43 -23.5 -12.008 1 97.38 75 PHE A N 1
ATOM 581 C CA . PHE A 1 75 ? -7.918 -22.547 -11.039 1 97.38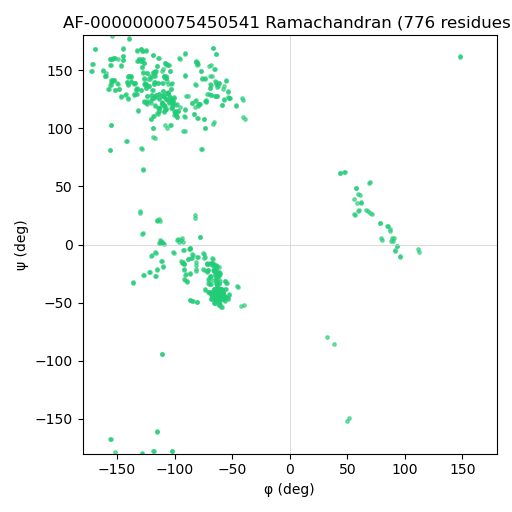 75 PHE A CA 1
ATOM 582 C C . PHE A 1 75 ? -8.172 -21.109 -11.508 1 97.38 75 PHE A C 1
ATOM 584 O O . PHE A 1 75 ? -8.039 -20.812 -12.688 1 97.38 75 PHE A O 1
ATOM 591 N N . LYS A 1 76 ? -8.578 -20.266 -10.648 1 97.44 76 LYS A N 1
ATOM 592 C CA . LYS A 1 76 ? -8.656 -18.828 -10.859 1 97.44 76 LYS A CA 1
ATOM 593 C C . LYS A 1 76 ? -8.078 -18.062 -9.672 1 97.44 76 LYS A C 1
ATOM 595 O O . LYS A 1 76 ? -8.328 -18.406 -8.516 1 97.44 76 LYS A O 1
ATOM 600 N N . ARG A 1 77 ? -7.293 -17.141 -9.93 1 98.19 77 ARG A N 1
ATOM 601 C CA . ARG A 1 77 ? -6.828 -16.188 -8.914 1 98.19 77 ARG A CA 1
ATOM 602 C C . ARG A 1 77 ? -7.27 -14.766 -9.25 1 98.19 77 ARG A C 1
ATOM 604 O O . ARG A 1 77 ? -7.012 -14.273 -10.352 1 98.19 77 ARG A O 1
ATOM 611 N N . PHE A 1 78 ? -7.906 -14.172 -8.281 1 98.44 78 PHE A N 1
ATOM 612 C CA . PHE A 1 78 ? -8.32 -12.781 -8.422 1 98.44 78 PHE A CA 1
ATOM 613 C C . PHE A 1 78 ? -7.445 -11.867 -7.57 1 98.44 78 PHE A C 1
ATOM 615 O O . PHE A 1 78 ? -7.215 -12.141 -6.391 1 98.44 78 PHE A O 1
ATOM 622 N N . TYR A 1 79 ? -6.957 -10.828 -8.211 1 98.88 79 TYR A N 1
ATOM 623 C CA . TYR A 1 79 ? -6.207 -9.766 -7.559 1 98.88 79 TYR A CA 1
ATOM 624 C C . TYR A 1 79 ? -7.109 -8.578 -7.234 1 98.88 79 TYR A C 1
ATOM 626 O O . TYR A 1 79 ? -7.637 -7.93 -8.141 1 98.88 79 TYR A O 1
ATOM 634 N N . LEU A 1 80 ? -7.246 -8.359 -5.977 1 98.81 80 LEU A N 1
ATOM 635 C CA . LEU A 1 80 ? -8.133 -7.289 -5.539 1 98.81 80 LEU A CA 1
ATOM 636 C C . LEU A 1 80 ? -7.336 -6.074 -5.078 1 98.81 80 LEU A C 1
ATOM 638 O O . LEU A 1 80 ? -6.273 -6.219 -4.473 1 98.81 80 LEU A O 1
ATOM 642 N N . SER A 1 81 ? -7.91 -4.898 -5.246 1 98.62 81 SER A N 1
ATOM 643 C CA . SER A 1 81 ? -7.207 -3.68 -4.855 1 98.62 81 SER A CA 1
ATOM 644 C C . SER A 1 81 ? -7.438 -3.355 -3.383 1 98.62 81 SER A C 1
ATOM 646 O O . SER A 1 81 ? -6.625 -2.68 -2.754 1 98.62 81 SER A O 1
ATOM 648 N N . ASP A 1 82 ? -8.516 -3.795 -2.811 1 98.38 82 ASP A N 1
ATOM 649 C CA . ASP A 1 82 ? -8.898 -3.518 -1.43 1 98.38 82 ASP A CA 1
ATOM 650 C C . ASP A 1 82 ? -9.836 -4.59 -0.891 1 98.38 82 ASP A C 1
ATOM 652 O O . ASP A 1 82 ? -11.039 -4.359 -0.754 1 98.38 82 ASP A O 1
ATOM 656 N N . ALA A 1 83 ? -9.266 -5.652 -0.49 1 98.44 83 ALA A N 1
ATOM 657 C CA . ALA A 1 83 ? -10.016 -6.855 -0.149 1 98.44 83 ALA A CA 1
ATOM 658 C C . ALA A 1 83 ? -10.992 -6.586 0.987 1 98.44 83 ALA A C 1
ATOM 660 O O . ALA A 1 83 ? -12.117 -7.102 0.982 1 98.44 83 ALA A O 1
ATOM 661 N N . ALA A 1 84 ? -10.586 -5.793 1.941 1 97.81 84 ALA A N 1
ATOM 662 C CA . ALA A 1 84 ? -11.438 -5.52 3.1 1 97.81 84 ALA A CA 1
ATOM 663 C C . ALA A 1 84 ? -12.789 -4.969 2.67 1 97.81 84 ALA A C 1
ATOM 665 O O . ALA A 1 84 ? -13.805 -5.234 3.314 1 97.81 84 ALA A O 1
ATOM 666 N N . ASN A 1 85 ? -12.836 -4.23 1.545 1 98.12 85 ASN A N 1
ATOM 667 C CA . ASN A 1 85 ? -14.055 -3.574 1.105 1 98.12 85 ASN A CA 1
ATOM 668 C C . ASN A 1 85 ? -14.633 -4.238 -0.142 1 98.12 85 ASN A C 1
ATOM 670 O O . ASN A 1 85 ? -15.648 -3.789 -0.676 1 98.12 85 ASN A O 1
ATOM 674 N N . GLN A 1 86 ? -13.977 -5.27 -0.627 1 98.25 86 GLN A N 1
ATOM 675 C CA . GLN A 1 86 ? -14.383 -5.82 -1.916 1 98.25 86 GLN A CA 1
ATOM 676 C C . GLN A 1 86 ? -14.766 -7.293 -1.788 1 98.25 86 GLN A C 1
ATOM 678 O O . GLN A 1 86 ? -15.523 -7.82 -2.607 1 98.25 86 GLN A O 1
ATOM 683 N N . ALA A 1 87 ? -14.266 -8.023 -0.757 1 96.81 87 ALA A N 1
ATOM 684 C CA . ALA A 1 87 ? -14.352 -9.477 -0.665 1 96.81 87 ALA A CA 1
ATOM 685 C C . ALA A 1 87 ? -15.805 -9.938 -0.613 1 96.81 87 ALA A C 1
ATOM 687 O O . ALA A 1 87 ? -16.188 -10.891 -1.288 1 96.81 87 ALA A O 1
ATOM 688 N N . ASP A 1 88 ? -16.641 -9.25 0.179 1 95.69 88 ASP A N 1
ATOM 689 C CA . ASP A 1 88 ? -18.031 -9.664 0.298 1 95.69 88 ASP A CA 1
ATOM 690 C C . ASP A 1 88 ? -18.75 -9.586 -1.05 1 95.69 88 ASP A C 1
ATOM 692 O O . ASP A 1 88 ? -19.438 -10.523 -1.45 1 95.69 88 ASP A O 1
ATOM 696 N N . ALA A 1 89 ? -18.562 -8.438 -1.696 1 96.06 89 ALA A N 1
ATOM 697 C CA . ALA A 1 89 ? -19.172 -8.266 -3.014 1 96.06 89 ALA A CA 1
ATOM 698 C C . ALA A 1 89 ? -18.609 -9.281 -4.008 1 96.06 89 ALA A C 1
ATOM 700 O O . ALA A 1 89 ? -19.344 -9.773 -4.871 1 96.06 89 ALA A O 1
ATOM 701 N N . PHE A 1 90 ? -17.328 -9.555 -3.906 1 97.25 90 PHE A N 1
ATOM 702 C CA . PHE A 1 90 ? -16.656 -10.516 -4.777 1 97.25 90 PHE A CA 1
ATOM 703 C C . PHE A 1 90 ? -17.297 -11.891 -4.648 1 97.25 90 PHE A C 1
ATOM 705 O O . PHE A 1 90 ? -17.703 -12.492 -5.645 1 97.25 90 PHE A O 1
ATOM 712 N N . TRP A 1 91 ? -17.406 -12.391 -3.453 1 95.44 91 TRP A N 1
ATOM 713 C CA . TRP A 1 91 ? -17.891 -13.75 -3.219 1 95.44 91 TRP A CA 1
ATOM 714 C C . TRP A 1 91 ? -19.375 -13.852 -3.545 1 95.44 91 TRP A C 1
ATOM 716 O O . TRP A 1 91 ? -19.859 -14.906 -3.979 1 95.44 91 TRP A O 1
ATOM 726 N N . ALA A 1 92 ? -20.078 -12.742 -3.436 1 94.31 92 ALA A N 1
ATOM 727 C CA . ALA A 1 92 ? -21.484 -12.727 -3.826 1 94.31 92 ALA A CA 1
ATOM 728 C C . ALA A 1 92 ? -21.641 -12.883 -5.336 1 94.31 92 ALA A C 1
ATOM 730 O O . ALA A 1 92 ? -22.594 -13.5 -5.812 1 94.31 92 ALA A O 1
ATOM 731 N N . ALA A 1 93 ? -20.672 -12.328 -6.062 1 94.12 93 ALA A N 1
ATOM 732 C CA . ALA A 1 93 ? -20.75 -12.32 -7.52 1 94.12 93 ALA A CA 1
ATOM 733 C C . ALA A 1 93 ? -20.203 -13.617 -8.109 1 94.12 93 ALA A C 1
ATOM 735 O O . ALA A 1 93 ? -20.75 -14.148 -9.07 1 94.12 93 ALA A O 1
ATOM 736 N N . VAL A 1 94 ? -19.078 -14.055 -7.723 1 90.56 94 VAL A N 1
ATOM 737 C CA . VAL A 1 94 ? -18.375 -15.195 -8.297 1 90.56 94 VAL A CA 1
ATOM 738 C C . VAL A 1 94 ? -18.938 -16.5 -7.711 1 90.56 94 VAL A C 1
ATOM 740 O O . VAL A 1 94 ? -19.047 -17.5 -8.414 1 90.56 94 VAL A O 1
ATOM 743 N N . GLY A 1 95 ? -19.672 -16.469 -6.652 1 74.62 95 GLY A N 1
ATOM 744 C CA . GLY A 1 95 ? -20.312 -17.625 -6.055 1 74.62 95 GLY A CA 1
ATOM 745 C C . GLY A 1 95 ? -19.359 -18.797 -5.848 1 74.62 95 GLY A C 1
ATOM 746 O O . GLY A 1 95 ? -18.172 -18.594 -5.555 1 74.62 95 GLY A O 1
ATOM 747 N N . GLN A 1 96 ? -20.078 -20.031 -5.887 1 66 96 GLN A N 1
ATOM 748 C CA . GLN A 1 96 ? -19.328 -21.297 -5.781 1 66 96 GLN A CA 1
ATOM 749 C C . GLN A 1 96 ? -18.938 -21.812 -7.156 1 66 96 GLN A C 1
ATOM 751 O O . GLN A 1 96 ? -19.797 -22.078 -8 1 66 96 GLN A O 1
ATOM 756 N N . ASP A 1 97 ? -17.672 -21.516 -7.57 1 65.12 97 ASP A N 1
ATOM 757 C CA . ASP A 1 97 ? -17.203 -22 -8.859 1 65.12 97 ASP A CA 1
ATOM 758 C C . ASP A 1 97 ? -16.781 -23.469 -8.758 1 65.12 97 ASP A C 1
ATOM 760 O O . ASP A 1 97 ? -16.625 -24 -7.66 1 65.12 97 ASP A O 1
ATOM 764 N N . ASP A 1 98 ? -16.844 -24.109 -9.891 1 78.44 98 ASP A N 1
ATOM 765 C CA . ASP A 1 98 ? -16.453 -25.5 -10 1 78.44 98 ASP A CA 1
ATOM 766 C C . ASP A 1 98 ? -14.938 -25.641 -10.156 1 78.44 98 ASP A C 1
ATOM 768 O O . ASP A 1 98 ? -14.453 -26.547 -10.828 1 78.44 98 ASP A O 1
ATOM 772 N N . CYS A 1 99 ? -14.227 -24.688 -9.688 1 94.31 99 CYS A N 1
ATOM 773 C CA . CYS A 1 99 ? -12.766 -24.781 -9.656 1 94.31 99 CYS A CA 1
ATOM 774 C C . CYS A 1 99 ? -12.211 -24.094 -8.414 1 94.31 99 CYS A C 1
ATOM 776 O O . CYS A 1 99 ? -12.969 -23.547 -7.609 1 94.31 99 CYS A O 1
ATOM 778 N N . ALA A 1 100 ? -10.922 -24.297 -8.141 1 96.75 100 ALA A N 1
ATOM 779 C CA . ALA A 1 100 ? -10.25 -23.578 -7.055 1 96.75 100 ALA A CA 1
ATOM 780 C C . ALA A 1 100 ? -10.188 -22.094 -7.336 1 96.75 100 ALA A C 1
ATOM 782 O O . ALA A 1 100 ? -9.789 -21.672 -8.422 1 96.75 100 ALA A O 1
ATOM 783 N N . VAL A 1 101 ? -10.633 -21.281 -6.391 1 96.88 101 VAL A N 1
ATOM 784 C CA . VAL A 1 101 ? -10.648 -19.828 -6.551 1 96.88 101 VAL A CA 1
ATOM 785 C C . VAL A 1 101 ? -9.867 -19.172 -5.41 1 96.88 101 VAL A C 1
ATOM 787 O O . VAL A 1 101 ? -10.07 -19.516 -4.238 1 96.88 101 VAL A O 1
ATOM 790 N N . SER A 1 102 ? -8.984 -18.375 -5.793 1 96.75 102 SER A N 1
ATOM 791 C CA . SER A 1 102 ? -8.172 -17.625 -4.836 1 96.75 102 SER A CA 1
ATOM 792 C C . SER A 1 102 ? -8.375 -16.125 -4.992 1 96.75 102 SER A C 1
ATOM 794 O O . SER A 1 102 ? -8.523 -15.617 -6.109 1 96.75 102 SER A O 1
ATOM 796 N N . THR A 1 103 ? -8.477 -15.414 -3.869 1 97.5 103 THR A N 1
ATOM 797 C CA . THR A 1 103 ? -8.383 -13.961 -3.877 1 97.5 103 THR A CA 1
ATOM 798 C C . THR A 1 103 ? -7.203 -13.484 -3.033 1 97.5 103 THR A C 1
ATOM 800 O O . THR A 1 103 ? -6.824 -14.148 -2.062 1 97.5 103 THR A O 1
ATOM 803 N N . VAL A 1 104 ? -6.629 -12.438 -3.398 1 98.69 104 VAL A N 1
ATOM 804 C CA . VAL A 1 104 ? -5.551 -11.82 -2.641 1 98.69 104 VAL A CA 1
ATOM 805 C C . VAL A 1 104 ? -5.535 -10.312 -2.895 1 98.69 104 VAL A C 1
ATOM 807 O O . VAL A 1 104 ? -5.77 -9.867 -4.02 1 98.69 104 VAL A O 1
ATOM 810 N N . GLN A 1 105 ? -5.43 -9.523 -1.796 1 98.81 105 GLN A N 1
ATOM 811 C CA . GLN A 1 105 ? -5.246 -8.094 -2.008 1 98.81 105 GLN A CA 1
ATOM 812 C C . GLN A 1 105 ? -3.836 -7.785 -2.498 1 98.81 105 GLN A C 1
ATOM 814 O O . GLN A 1 105 ? -2.893 -7.746 -1.704 1 98.81 105 GLN A O 1
ATOM 819 N N . GLN A 1 106 ? -3.691 -7.605 -3.648 1 98.88 106 GLN A N 1
ATOM 820 C CA . GLN A 1 106 ? -2.562 -7.105 -4.43 1 98.88 106 GLN A CA 1
ATOM 821 C C . GLN A 1 106 ? -3.035 -6.207 -5.566 1 98.88 106 GLN A C 1
ATOM 823 O O . GLN A 1 106 ? -3.299 -6.684 -6.672 1 98.88 106 GLN A O 1
ATOM 828 N N . PRO A 1 107 ? -3.164 -4.906 -5.293 1 98.75 107 PRO A N 1
ATOM 829 C CA . PRO A 1 107 ? -3.768 -3.992 -6.266 1 98.75 107 PRO A CA 1
ATOM 830 C C . PRO A 1 107 ? -3.105 -4.074 -7.641 1 98.75 107 PRO A C 1
ATOM 832 O O . PRO A 1 107 ? -1.886 -3.932 -7.75 1 98.75 107 PRO A O 1
ATOM 835 N N . PRO A 1 108 ? -3.951 -4.312 -8.711 1 98.81 108 PRO A N 1
ATOM 836 C CA . PRO A 1 108 ? -3.389 -4.188 -10.062 1 98.81 108 PRO A CA 1
ATOM 837 C C . PRO A 1 108 ? -2.922 -2.768 -10.375 1 98.81 108 PRO A C 1
ATOM 839 O O . PRO A 1 108 ? -3.682 -1.811 -10.203 1 98.81 108 PRO A O 1
ATOM 842 N N . LEU A 1 109 ? -1.709 -2.615 -10.82 1 98.06 109 LEU A N 1
ATOM 843 C CA . LEU A 1 109 ? -1.13 -1.281 -10.938 1 98.06 109 LEU A CA 1
ATOM 844 C C . LEU A 1 109 ? -1.486 -0.65 -12.273 1 98.06 109 LEU A C 1
ATOM 846 O O . LEU A 1 109 ? -1.177 0.519 -12.516 1 98.06 109 LEU A O 1
ATOM 850 N N . CYS A 1 110 ? -2.201 -1.437 -13.117 1 96.44 110 CYS A N 1
ATOM 851 C CA . CYS A 1 110 ? -2.721 -0.852 -14.344 1 96.44 110 CYS A CA 1
ATOM 852 C C . CYS A 1 110 ? -3.924 0.04 -14.062 1 96.44 110 CYS A C 1
ATOM 854 O O . CYS A 1 110 ? -4.426 0.721 -14.961 1 96.44 110 CYS A O 1
ATOM 856 N N . GLY A 1 111 ? -4.391 0.046 -12.875 1 95.62 111 GLY A N 1
ATOM 857 C CA . GLY A 1 111 ? -5.41 1.006 -12.484 1 95.62 111 GLY A CA 1
ATOM 858 C C . GLY A 1 111 ? -6.754 0.366 -12.195 1 95.62 111 GLY A C 1
ATOM 859 O O . GLY A 1 111 ? -7.68 1.034 -11.727 1 95.62 111 GLY A O 1
ATOM 860 N N . GLY A 1 112 ? -6.926 -0.954 -12.438 1 97.31 112 GLY A N 1
ATOM 861 C CA . GLY A 1 112 ? -8.164 -1.655 -12.125 1 97.31 112 GLY A CA 1
ATOM 862 C C . GLY A 1 112 ? -8.281 -2.035 -10.664 1 97.31 112 GLY A C 1
ATOM 863 O O . GLY A 1 112 ? -7.281 -2.1 -9.945 1 97.31 112 GLY A O 1
ATOM 864 N N . LYS A 1 113 ? -9.539 -2.215 -10.234 1 98.44 113 LYS A N 1
ATOM 865 C CA . LYS A 1 113 ? -9.797 -2.637 -8.859 1 98.44 113 LYS A CA 1
ATOM 866 C C . LYS A 1 113 ? -9.719 -4.152 -8.727 1 98.44 113 LYS A C 1
ATOM 868 O O . LYS A 1 113 ? -9.695 -4.684 -7.609 1 98.44 113 LYS A O 1
ATOM 873 N N . VAL A 1 114 ? -9.602 -4.816 -9.883 1 98.62 114 VAL A N 1
ATOM 874 C CA . VAL A 1 114 ? -9.57 -6.277 -9.883 1 98.62 114 VAL A CA 1
ATOM 875 C C . VAL A 1 114 ? -8.844 -6.773 -11.133 1 98.62 114 VAL A C 1
ATOM 877 O O . VAL A 1 114 ? -8.883 -6.129 -12.18 1 98.62 114 VAL A O 1
ATOM 880 N N . GLY A 1 115 ? -8.016 -7.805 -11.039 1 98.62 115 GLY A N 1
ATOM 881 C CA . GLY A 1 115 ? -7.445 -8.617 -12.109 1 98.62 115 GLY A CA 1
ATOM 882 C C . GLY A 1 115 ? -7.648 -10.102 -11.898 1 98.62 115 GLY A C 1
ATOM 883 O O . GLY A 1 115 ? -8.07 -10.531 -10.82 1 98.62 115 GLY A O 1
ATOM 884 N N . MET A 1 116 ? -7.41 -10.883 -12.922 1 98.31 116 MET A N 1
ATOM 885 C CA . MET A 1 116 ? -7.676 -12.312 -12.781 1 98.31 116 MET A CA 1
ATOM 886 C C . MET A 1 116 ? -6.699 -13.133 -13.625 1 98.31 116 MET A C 1
ATOM 888 O O . MET A 1 116 ? -6.395 -12.766 -14.758 1 98.31 116 MET A O 1
ATOM 892 N N . TRP A 1 117 ? -6.188 -14.094 -13.055 1 97.81 117 TRP A N 1
ATOM 893 C CA . TRP A 1 117 ? -5.473 -15.188 -13.711 1 97.81 117 TRP A CA 1
ATOM 894 C C . TRP A 1 117 ? -6.297 -16.469 -13.695 1 97.81 117 TRP A C 1
ATOM 896 O O . TRP A 1 117 ? -6.746 -16.906 -12.633 1 97.81 117 TRP A O 1
ATOM 906 N N . ALA A 1 118 ? -6.539 -17.094 -14.867 1 97.56 118 ALA A N 1
ATOM 907 C CA . ALA A 1 118 ? -7.324 -18.328 -14.945 1 97.56 118 ALA A CA 1
ATOM 908 C C . ALA A 1 118 ? -6.551 -19.422 -15.664 1 97.56 118 ALA A C 1
ATOM 910 O O . ALA A 1 118 ? -5.859 -19.156 -16.656 1 97.56 118 ALA A O 1
ATOM 911 N N . TRP A 1 119 ? -6.645 -20.594 -15.148 1 97.81 119 TRP A N 1
ATOM 912 C CA . TRP A 1 119 ? -6.082 -21.812 -15.734 1 97.81 119 TRP A CA 1
ATOM 913 C C . TRP A 1 119 ? -7.184 -22.781 -16.141 1 97.81 119 TRP A C 1
ATOM 915 O O . TRP A 1 119 ? -7.922 -23.297 -15.297 1 97.81 119 TRP A O 1
ATOM 925 N N . LEU A 1 120 ? -7.305 -23.094 -17.469 1 96.5 120 LEU A N 1
ATOM 926 C CA . LEU A 1 120 ? -8.297 -24.016 -18 1 96.5 120 LEU A CA 1
ATOM 927 C C . LEU A 1 120 ? -7.625 -25.234 -18.641 1 96.5 120 LEU A C 1
ATOM 929 O O . LEU A 1 120 ? -6.516 -25.125 -19.172 1 96.5 120 LEU A O 1
ATOM 933 N N . MET A 1 121 ? -8.312 -26.375 -18.594 1 95.31 121 MET A N 1
ATOM 934 C CA . MET A 1 121 ? -7.801 -27.609 -19.172 1 95.31 121 MET A CA 1
ATOM 935 C C . MET A 1 121 ? -8.906 -28.359 -19.906 1 95.31 121 MET A C 1
ATOM 937 O O . MET A 1 121 ? -10.078 -28.281 -19.547 1 95.31 121 MET A O 1
ATOM 941 N N . THR A 1 122 ? -8.531 -29.016 -21 1 93.56 122 THR A N 1
ATOM 942 C CA . THR A 1 122 ? -9.43 -29.969 -21.625 1 93.56 122 THR A CA 1
ATOM 943 C C . THR A 1 122 ? -9.133 -31.391 -21.156 1 93.56 122 THR A C 1
ATOM 945 O O . THR A 1 122 ? -8.078 -31.641 -20.562 1 93.56 122 THR A O 1
ATOM 948 N N . GLY A 1 123 ? -10.125 -32.281 -21.344 1 91.5 123 GLY A N 1
ATOM 949 C CA . GLY A 1 123 ? -9.914 -33.656 -21 1 91.5 123 GLY A CA 1
ATOM 950 C C . GLY A 1 123 ? -9.727 -33.906 -19.5 1 91.5 123 GLY A C 1
ATOM 951 O O . GLY A 1 123 ? -8.977 -34.781 -19.094 1 91.5 123 GLY A O 1
ATOM 952 N N . VAL A 1 124 ? -10.328 -33.094 -18.703 1 93.81 124 VAL A N 1
ATOM 953 C CA . VAL A 1 124 ? -10.117 -33.156 -17.25 1 93.81 124 VAL A CA 1
ATOM 954 C C . VAL A 1 124 ? -11.461 -33.344 -16.547 1 93.81 124 VAL A C 1
ATOM 956 O O . VAL A 1 124 ? -12.492 -32.875 -17.016 1 93.81 124 VAL A O 1
ATOM 959 N N . GLN A 1 125 ? -11.445 -34.125 -15.508 1 94.44 125 GLN A N 1
ATOM 960 C CA . GLN A 1 125 ? -12.562 -34.281 -14.578 1 94.44 125 GLN A CA 1
ATOM 961 C C . GLN A 1 125 ? -12.32 -33.469 -13.305 1 94.44 125 GLN A C 1
ATOM 963 O O . GLN A 1 125 ? -11.297 -33.656 -12.641 1 94.44 125 GLN A O 1
ATOM 968 N N . THR A 1 126 ? -13.219 -32.594 -13.039 1 94 126 THR A N 1
ATOM 969 C CA . THR A 1 126 ? -13.031 -31.719 -11.891 1 94 126 THR A CA 1
ATOM 970 C C . THR A 1 126 ? -14.008 -32.062 -10.773 1 94 126 THR A C 1
ATOM 972 O O . THR A 1 126 ? -15.125 -32.531 -11.039 1 94 126 THR A O 1
ATOM 975 N N . ALA A 1 127 ? -13.586 -31.953 -9.531 1 94.56 127 ALA A N 1
ATOM 976 C CA . ALA A 1 127 ? -14.422 -32.219 -8.359 1 94.56 127 ALA A CA 1
ATOM 977 C C . ALA A 1 127 ? -13.992 -31.344 -7.18 1 94.56 127 ALA A C 1
ATOM 979 O O . ALA A 1 127 ? -12.805 -31.156 -6.941 1 94.56 127 ALA A O 1
ATOM 980 N N . ARG A 1 128 ? -14.961 -30.844 -6.504 1 94.88 128 ARG A N 1
ATOM 981 C CA . ARG A 1 128 ? -14.695 -30.188 -5.227 1 94.88 128 ARG A CA 1
ATOM 982 C C . ARG A 1 128 ? -14.477 -31.219 -4.121 1 94.88 128 ARG A C 1
ATOM 984 O O . ARG A 1 128 ? -15.32 -32.094 -3.895 1 94.88 128 ARG A O 1
ATOM 991 N N . VAL A 1 129 ? -13.328 -31.188 -3.492 1 95.12 129 VAL A N 1
ATOM 992 C CA . VAL A 1 129 ? -13.031 -32.094 -2.383 1 95.12 129 VAL A CA 1
ATOM 993 C C . VAL A 1 129 ? -13.547 -31.484 -1.077 1 95.12 129 VAL A C 1
ATOM 995 O O . VAL A 1 129 ? -14.195 -32.156 -0.283 1 95.12 129 VAL A O 1
ATOM 998 N N . ASP A 1 130 ? -13.266 -30.219 -0.8 1 91.88 130 ASP A N 1
ATOM 999 C CA . ASP A 1 130 ? -13.812 -29.406 0.278 1 91.88 130 ASP A CA 1
ATOM 1000 C C . ASP A 1 130 ? -13.727 -27.922 -0.061 1 91.88 130 ASP A C 1
ATOM 1002 O O . ASP A 1 130 ? -13.555 -27.547 -1.226 1 91.88 130 ASP A O 1
ATOM 1006 N N . ASP A 1 131 ? -13.945 -27.047 0.931 1 88 131 ASP A N 1
ATOM 1007 C CA . ASP A 1 131 ? -14.07 -25.625 0.67 1 88 131 ASP A CA 1
ATOM 1008 C C . ASP A 1 131 ? -12.742 -25.031 0.192 1 88 131 ASP A C 1
ATOM 1010 O O . ASP A 1 131 ? -12.719 -23.984 -0.446 1 88 131 ASP A O 1
ATOM 1014 N N . HIS A 1 132 ? -11.625 -25.734 0.425 1 93.44 132 HIS A N 1
ATOM 1015 C CA . HIS A 1 132 ? -10.32 -25.156 0.122 1 93.44 132 HIS A CA 1
ATOM 1016 C C . HIS A 1 132 ? -9.492 -26.094 -0.749 1 93.44 132 HIS A C 1
ATOM 1018 O O . HIS A 1 132 ? -8.289 -25.875 -0.939 1 93.44 132 HIS A O 1
ATOM 1024 N N . LEU A 1 133 ? -10.125 -27.172 -1.276 1 96.5 133 LEU A N 1
ATOM 1025 C CA . LEU A 1 133 ? -9.391 -28.156 -2.064 1 96.5 133 LEU A CA 1
ATOM 1026 C C . LEU A 1 133 ? -10.219 -28.625 -3.254 1 96.5 133 LEU A C 1
ATOM 1028 O O . LEU A 1 133 ? -11.352 -29.062 -3.086 1 96.5 133 LEU A O 1
ATOM 1032 N N . PHE A 1 134 ? -9.641 -28.5 -4.398 1 96.88 134 PHE A N 1
ATOM 1033 C CA . PHE A 1 134 ? -10.258 -28.906 -5.656 1 96.88 134 PHE A CA 1
ATOM 1034 C C . PHE A 1 134 ? -9.375 -29.891 -6.402 1 96.88 134 PHE A C 1
ATOM 1036 O O . PHE A 1 134 ? -8.148 -29.75 -6.434 1 96.88 134 PHE A O 1
ATOM 1043 N N . ARG A 1 135 ? -9.969 -30.922 -6.965 1 97.19 135 ARG A N 1
ATOM 1044 C CA . ARG A 1 135 ? -9.242 -31.969 -7.688 1 97.19 135 ARG A CA 1
ATOM 1045 C C . ARG A 1 135 ? -9.516 -31.891 -9.188 1 97.19 135 ARG A C 1
ATOM 1047 O O . ARG A 1 135 ? -10.664 -31.75 -9.602 1 97.19 135 ARG A O 1
ATOM 1054 N N . ALA A 1 136 ? -8.516 -31.859 -9.977 1 96.31 136 ALA A N 1
ATOM 1055 C CA . ALA A 1 136 ? -8.57 -32 -11.43 1 96.31 136 ALA A CA 1
ATOM 1056 C C . ALA A 1 136 ? -7.871 -33.281 -11.875 1 96.31 136 ALA A C 1
ATOM 1058 O O . ALA A 1 136 ? -6.645 -33.406 -11.797 1 96.31 136 ALA A O 1
ATOM 1059 N N . SER A 1 137 ? -8.609 -34.25 -12.391 1 95.56 137 SER A N 1
ATOM 1060 C CA . SER A 1 137 ? -8.07 -35.531 -12.75 1 95.56 137 SER A CA 1
ATOM 1061 C C . SER A 1 137 ? -7.938 -35.688 -14.258 1 95.56 137 SER A C 1
ATOM 1063 O O . SER A 1 137 ? -8.852 -35.344 -15.008 1 95.56 137 SER A O 1
ATOM 1065 N N . HIS A 1 138 ? -6.852 -36.094 -14.688 1 92.94 138 HIS A N 1
ATOM 1066 C CA . HIS A 1 138 ? -6.586 -36.375 -16.094 1 92.94 138 HIS A CA 1
ATOM 1067 C C . HIS A 1 138 ? -5.379 -37.281 -16.266 1 92.94 138 HIS A C 1
ATOM 1069 O O . HIS A 1 138 ? -4.434 -37.219 -15.477 1 92.94 138 HIS A O 1
ATOM 1075 N N . GLY A 1 139 ? -5.383 -38.156 -17.25 1 89.56 139 GLY A N 1
ATOM 1076 C CA . GLY A 1 139 ? -4.242 -38.969 -17.656 1 89.56 139 GLY A CA 1
ATOM 1077 C C . GLY A 1 139 ? -3.68 -39.812 -16.516 1 89.56 139 GLY A C 1
ATOM 1078 O O . GLY A 1 139 ? -2.465 -40 -16.422 1 89.56 139 GLY A O 1
ATOM 1079 N N . GLY A 1 140 ? -4.43 -40.125 -15.562 1 91.94 140 GLY A N 1
ATOM 1080 C CA . GLY A 1 140 ? -3.971 -40.938 -14.438 1 91.94 140 GLY A CA 1
ATOM 1081 C C . GLY A 1 140 ? -3.396 -40.094 -13.312 1 91.94 140 GLY A C 1
ATOM 1082 O O . GLY A 1 140 ? -2.918 -40.656 -12.312 1 91.94 140 GLY A O 1
ATOM 1083 N N . TYR A 1 141 ? -3.441 -38.812 -13.469 1 95.38 141 TYR A N 1
ATOM 1084 C CA . TYR A 1 141 ? -2.939 -37.875 -12.445 1 95.38 141 TYR A CA 1
ATOM 1085 C C . TYR A 1 141 ? -4.082 -37.125 -11.797 1 95.38 141 TYR A C 1
ATOM 1087 O O . TYR A 1 141 ? -5.125 -36.906 -12.422 1 95.38 141 TYR A O 1
ATOM 1095 N N . ASP A 1 142 ? -3.885 -36.75 -10.547 1 97.19 142 ASP A N 1
ATOM 1096 C CA . ASP A 1 142 ? -4.793 -35.875 -9.812 1 97.19 142 ASP A CA 1
ATOM 1097 C C . ASP A 1 142 ? -4.09 -34.594 -9.391 1 97.19 142 ASP A C 1
ATOM 1099 O O . ASP A 1 142 ? -3.195 -34.625 -8.547 1 97.19 142 ASP A O 1
ATOM 1103 N N . GLU A 1 143 ? -4.488 -33.531 -9.992 1 97.75 143 GLU A N 1
ATOM 1104 C CA . GLU A 1 143 ? -4.012 -32.25 -9.5 1 97.75 143 GLU A CA 1
ATOM 1105 C C . GLU A 1 143 ? -4.879 -31.734 -8.352 1 97.75 143 GLU A C 1
ATOM 1107 O O . GLU A 1 143 ? -6.094 -31.578 -8.508 1 97.75 143 GLU A O 1
ATOM 1112 N N . LEU A 1 144 ? -4.27 -31.516 -7.238 1 98.5 144 LEU A N 1
ATOM 1113 C CA . LEU A 1 144 ? -4.949 -30.984 -6.059 1 98.5 144 LEU A CA 1
ATOM 1114 C C . LEU A 1 144 ? -4.637 -29.516 -5.859 1 98.5 144 LEU A C 1
ATOM 1116 O O . LEU A 1 144 ? -3.562 -29.156 -5.363 1 98.5 144 LEU A O 1
ATOM 1120 N N . TRP A 1 145 ? -5.617 -28.688 -6.234 1 98.44 145 TRP A N 1
ATOM 1121 C CA . TRP A 1 145 ? -5.516 -27.234 -6.062 1 98.44 145 TRP A CA 1
ATOM 1122 C C . TRP A 1 145 ? -6.086 -26.812 -4.719 1 98.44 145 TRP A C 1
ATOM 1124 O O . TRP A 1 145 ? -7.277 -27 -4.453 1 98.44 145 TRP A O 1
ATOM 1134 N N . SER A 1 146 ? -5.223 -26.266 -3.855 1 98.19 146 SER A N 1
ATOM 1135 C CA . SER A 1 146 ? -5.617 -25.781 -2.537 1 98.19 146 SER A CA 1
ATOM 1136 C C . SER A 1 146 ? -5.531 -24.25 -2.459 1 98.19 146 SER A C 1
ATOM 1138 O O . SER A 1 146 ? -4.477 -23.672 -2.723 1 98.19 146 SER A O 1
ATOM 1140 N N . THR A 1 147 ? -6.699 -23.594 -2.143 1 97.06 147 THR A N 1
ATOM 1141 C CA . THR A 1 147 ? -6.707 -22.141 -2.168 1 97.06 147 THR A CA 1
ATOM 1142 C C . THR A 1 147 ? -7.273 -21.578 -0.867 1 97.06 147 THR A C 1
ATOM 1144 O O . THR A 1 147 ? -7.945 -22.297 -0.118 1 97.06 147 THR A O 1
ATOM 1147 N N . GLN A 1 148 ? -6.953 -20.359 -0.563 1 96.06 148 GLN A N 1
ATOM 1148 C CA . GLN A 1 148 ? -7.555 -19.547 0.485 1 96.06 148 GLN A CA 1
ATOM 1149 C C . GLN A 1 148 ? -7.34 -20.172 1.86 1 96.06 148 GLN A C 1
ATOM 1151 O O . GLN A 1 148 ? -8.25 -20.188 2.693 1 96.06 148 GLN A O 1
ATOM 1156 N N . ASN A 1 149 ? -6.133 -20.781 2.033 1 98.12 149 ASN A N 1
ATOM 1157 C CA . ASN A 1 149 ? -5.848 -21.391 3.332 1 98.12 149 ASN A CA 1
ATOM 1158 C C . ASN A 1 149 ? -5.367 -20.344 4.336 1 98.12 149 ASN A C 1
ATOM 1160 O O . ASN A 1 149 ? -4.422 -19.594 4.059 1 98.12 149 ASN A O 1
ATOM 1164 N N . THR A 1 150 ? -6.016 -20.234 5.43 1 98.19 150 THR A N 1
ATOM 1165 C CA . THR A 1 150 ? -5.641 -19.344 6.527 1 98.19 150 THR A CA 1
ATOM 1166 C C . THR A 1 150 ? -5.68 -20.094 7.859 1 98.19 150 THR A C 1
ATOM 1168 O O . THR A 1 150 ? -6.137 -21.234 7.93 1 98.19 150 THR A O 1
ATOM 1171 N N . ALA A 1 151 ? -5.125 -19.5 8.867 1 98.31 151 ALA A N 1
ATOM 1172 C CA . ALA A 1 151 ? -5.156 -20.062 10.211 1 98.31 151 ALA A CA 1
ATOM 1173 C C . ALA A 1 151 ? -5.211 -18.953 11.266 1 98.31 151 ALA A C 1
ATOM 1175 O O . ALA A 1 151 ? -4.785 -17.828 11.008 1 98.31 151 ALA A O 1
ATOM 1176 N N . ASN A 1 152 ? -5.777 -19.312 12.414 1 97 152 ASN A N 1
ATOM 1177 C CA . ASN A 1 152 ? -5.801 -18.391 13.539 1 97 152 ASN A CA 1
ATOM 1178 C C . ASN A 1 152 ? -4.473 -18.391 14.289 1 97 152 ASN A C 1
ATOM 1180 O O . ASN A 1 152 ? -3.699 -19.344 14.195 1 97 152 ASN A O 1
ATOM 1184 N N . GLY A 1 153 ? -4.238 -17.328 14.977 1 97.19 153 GLY A N 1
ATOM 1185 C CA . GLY A 1 153 ? -3.029 -17.172 15.766 1 97.19 153 GLY A CA 1
ATOM 1186 C C . GLY A 1 153 ? -2.553 -15.742 15.859 1 97.19 153 GLY A C 1
ATOM 1187 O O . GLY A 1 153 ? -2.846 -14.93 14.977 1 97.19 153 GLY A O 1
ATOM 1188 N N . ASP A 1 154 ? -1.69 -15.5 16.859 1 94.75 154 ASP A N 1
ATOM 1189 C CA . ASP A 1 154 ? -1.33 -14.117 17.172 1 94.75 154 ASP A CA 1
ATOM 1190 C C . ASP A 1 154 ? -0.059 -13.703 16.438 1 94.75 154 ASP A C 1
ATOM 1192 O O . ASP A 1 154 ? 0.269 -12.516 16.359 1 94.75 154 ASP A O 1
ATOM 1196 N N . THR A 1 155 ? 0.691 -14.703 15.914 1 97.88 155 THR A N 1
ATOM 1197 C CA . THR A 1 155 ? 1.922 -14.391 15.195 1 97.88 155 THR A CA 1
ATOM 1198 C C . THR A 1 155 ? 1.938 -15.07 13.836 1 97.88 155 THR A C 1
ATOM 1200 O O . THR A 1 155 ? 1.209 -16.047 13.609 1 97.88 155 THR A O 1
ATOM 1203 N N . SER A 1 156 ? 2.758 -14.57 12.945 1 98.56 156 SER A N 1
ATOM 1204 C CA . SER A 1 156 ? 2.898 -15.18 11.625 1 98.56 156 SER A CA 1
ATOM 1205 C C . SER A 1 156 ? 3.465 -16.594 11.727 1 98.56 156 SER A C 1
ATOM 1207 O O . SER A 1 156 ? 3.111 -17.469 10.938 1 98.56 156 SER A O 1
ATOM 1209 N N . TYR A 1 157 ? 4.344 -16.828 12.734 1 98.75 157 TYR A N 1
ATOM 1210 C CA . TYR A 1 157 ? 4.871 -18.172 12.961 1 98.75 157 TYR A CA 1
ATOM 1211 C C . TYR A 1 157 ? 3.748 -19.156 13.273 1 98.75 157 TYR A C 1
ATOM 1213 O O . TYR A 1 157 ? 3.639 -20.203 12.641 1 98.75 157 TYR A O 1
ATOM 1221 N N . VAL A 1 158 ? 2.9 -18.797 14.227 1 98.81 158 VAL A N 1
ATOM 1222 C CA . VAL A 1 158 ? 1.844 -19.688 14.695 1 98.81 158 VAL A CA 1
ATOM 1223 C C . VAL A 1 158 ? 0.863 -19.953 13.555 1 98.81 158 VAL A C 1
ATOM 1225 O O . VAL A 1 158 ? 0.489 -21.109 13.312 1 98.81 158 VAL A O 1
ATOM 1228 N N . GLN A 1 159 ? 0.47 -18.922 12.859 1 98.81 159 GLN A N 1
ATOM 1229 C CA . GLN A 1 159 ? -0.464 -19.078 11.75 1 98.81 159 GLN A CA 1
ATOM 1230 C C . GLN A 1 159 ? 0.119 -19.969 10.664 1 98.81 159 GLN A C 1
ATOM 1232 O O . GLN A 1 159 ? -0.551 -20.891 10.18 1 98.81 159 GLN A O 1
ATOM 1237 N N . THR A 1 160 ? 1.394 -19.766 10.305 1 98.81 160 THR A N 1
ATOM 1238 C CA . THR A 1 160 ? 2.02 -20.484 9.203 1 98.81 160 THR A CA 1
ATOM 1239 C C . THR A 1 160 ? 2.242 -21.953 9.57 1 98.81 160 THR A C 1
ATOM 1241 O O . THR A 1 160 ? 2.049 -22.844 8.742 1 98.81 160 THR A O 1
ATOM 1244 N N . ALA A 1 161 ? 2.666 -22.172 10.797 1 98.75 161 ALA A N 1
ATOM 1245 C CA . ALA A 1 161 ? 2.852 -23.547 11.25 1 98.75 161 ALA A CA 1
ATOM 1246 C C . ALA A 1 161 ? 1.543 -24.344 11.18 1 98.75 161 ALA A C 1
ATOM 1248 O O . ALA A 1 161 ? 1.521 -25.484 10.719 1 98.75 161 ALA A O 1
ATOM 1249 N N . ALA A 1 162 ? 0.508 -23.672 11.609 1 98.69 162 ALA A N 1
ATOM 1250 C CA . ALA A 1 162 ? -0.807 -24.312 11.57 1 98.69 162 ALA A CA 1
ATOM 1251 C C . ALA A 1 162 ? -1.25 -24.547 10.133 1 98.69 162 ALA A C 1
ATOM 1253 O O . ALA A 1 162 ? -1.812 -25.609 9.82 1 98.69 162 ALA A O 1
ATOM 1254 N N . LEU A 1 163 ? -1.005 -23.641 9.289 1 98.12 163 LEU A N 1
ATOM 1255 C CA . LEU A 1 163 ? -1.371 -23.703 7.883 1 98.12 163 LEU A CA 1
ATOM 1256 C C . LEU A 1 163 ? -0.685 -24.875 7.191 1 98.12 163 LEU A C 1
ATOM 1258 O O . LEU A 1 163 ? -1.344 -25.688 6.531 1 98.12 163 LEU A O 1
ATOM 1262 N N . PHE A 1 164 ? 0.572 -24.953 7.332 1 98.38 164 PHE A N 1
ATOM 1263 C CA . PHE A 1 164 ? 1.346 -26.016 6.688 1 98.38 164 PHE A CA 1
ATOM 1264 C C . PHE A 1 164 ? 1.005 -27.375 7.281 1 98.38 164 PHE A C 1
ATOM 1266 O O . PHE A 1 164 ? 0.934 -28.375 6.559 1 98.38 164 PHE A O 1
ATOM 1273 N N . GLY A 1 165 ? 0.857 -27.359 8.594 1 98.25 165 GLY A N 1
ATOM 1274 C CA . GLY A 1 165 ? 0.452 -28.609 9.227 1 98.25 165 GLY A CA 1
ATOM 1275 C C . GLY A 1 165 ? -0.871 -29.141 8.711 1 98.25 165 GLY A C 1
ATOM 1276 O O . GLY A 1 165 ? -0.985 -30.328 8.391 1 98.25 165 GLY A O 1
ATOM 1277 N N . ALA A 1 166 ? -1.83 -28.266 8.633 1 98.19 166 ALA A N 1
ATOM 1278 C CA . ALA A 1 166 ? -3.15 -28.641 8.141 1 98.19 166 ALA A CA 1
ATOM 1279 C C . ALA A 1 166 ? -3.082 -29.078 6.676 1 98.19 166 ALA A C 1
ATOM 1281 O O . ALA A 1 166 ? -3.773 -30.016 6.27 1 98.19 166 ALA A O 1
ATOM 1282 N N . TYR A 1 167 ? -2.311 -28.438 5.926 1 98.38 167 TYR A N 1
ATOM 1283 C CA . TYR A 1 167 ? -2.188 -28.766 4.512 1 98.38 167 TYR A CA 1
ATOM 1284 C C . TYR A 1 167 ? -1.543 -30.141 4.332 1 98.38 167 TYR A C 1
ATOM 1286 O O . TYR A 1 167 ? -1.994 -30.938 3.51 1 98.38 167 TYR A O 1
ATOM 1294 N N . ALA A 1 168 ? -0.473 -30.422 5.074 1 98.44 168 ALA A N 1
ATOM 1295 C CA . ALA A 1 168 ? 0.176 -31.719 5.012 1 98.44 168 ALA A CA 1
ATOM 1296 C C . ALA A 1 168 ? -0.807 -32.844 5.348 1 98.44 168 ALA A C 1
ATOM 1298 O O . ALA A 1 168 ? -0.828 -33.875 4.68 1 98.44 168 ALA A O 1
ATOM 1299 N N . GLU A 1 169 ? -1.559 -32.594 6.363 1 97.75 169 GLU A N 1
ATOM 1300 C CA . GLU A 1 169 ? -2.566 -33.594 6.75 1 97.75 169 GLU A CA 1
ATOM 1301 C C . GLU A 1 169 ? -3.609 -33.781 5.652 1 97.75 169 GLU A C 1
ATOM 1303 O O . GLU A 1 169 ? -4.059 -34.875 5.395 1 97.75 169 GLU A O 1
ATOM 1308 N N . ARG A 1 170 ? -4.012 -32.688 5.09 1 97.62 170 ARG A N 1
ATOM 1309 C CA . ARG A 1 170 ? -4.984 -32.719 4 1 97.62 170 ARG A CA 1
ATOM 1310 C C . ARG A 1 170 ? -4.465 -33.531 2.824 1 97.62 170 ARG A C 1
ATOM 1312 O O . ARG A 1 170 ? -5.215 -34.281 2.211 1 97.62 170 ARG A O 1
ATOM 1319 N N . LEU A 1 171 ? -3.244 -33.375 2.441 1 98.25 171 LEU A N 1
ATOM 1320 C CA . LEU A 1 171 ? -2.631 -34.156 1.373 1 98.25 171 LEU A CA 1
ATOM 1321 C C . LEU A 1 171 ? -2.635 -35.656 1.717 1 98.25 171 LEU A C 1
ATOM 1323 O O . LEU A 1 171 ? -2.984 -36.5 0.878 1 98.25 171 LEU A O 1
ATOM 1327 N N . ARG A 1 172 ? -2.322 -36.031 2.957 1 97.94 172 ARG A N 1
ATOM 1328 C CA . ARG A 1 172 ? -2.297 -37.406 3.373 1 97.94 172 ARG A CA 1
ATOM 1329 C C . ARG A 1 172 ? -3.682 -38.062 3.256 1 97.94 172 ARG A C 1
ATOM 1331 O O . ARG A 1 172 ? -3.811 -39.188 2.816 1 97.94 172 ARG A O 1
ATOM 1338 N N . ARG A 1 173 ? -4.66 -37.281 3.582 1 97.56 173 ARG A N 1
ATOM 1339 C CA . ARG A 1 173 ? -6.035 -37.75 3.5 1 97.56 173 ARG A CA 1
ATOM 1340 C C . ARG A 1 173 ? -6.445 -38 2.051 1 97.56 173 ARG A C 1
ATOM 1342 O O . ARG A 1 173 ? -7.441 -38.688 1.785 1 97.56 173 ARG A O 1
ATOM 1349 N N . ASN A 1 174 ? -5.699 -37.469 1.17 1 97.56 174 ASN A N 1
ATOM 1350 C CA . ASN A 1 174 ? -6.016 -37.594 -0.247 1 97.56 174 ASN A CA 1
ATOM 1351 C C . ASN A 1 174 ? -4.945 -38.406 -0.981 1 97.56 174 ASN A C 1
ATOM 1353 O O . ASN A 1 174 ? -4.758 -38.25 -2.188 1 97.56 174 ASN A O 1
ATOM 1357 N N . GLY A 1 175 ? -4.176 -39.188 -0.258 1 97 175 GLY A N 1
ATOM 1358 C CA . GLY A 1 175 ? -3.23 -40.125 -0.835 1 97 175 GLY A CA 1
ATOM 1359 C C . GLY A 1 175 ? -1.95 -39.469 -1.312 1 97 175 GLY A C 1
ATOM 1360 O O . GLY A 1 175 ? -1.246 -40 -2.164 1 97 175 GLY A O 1
ATOM 1361 N N . CYS A 1 176 ? -1.674 -38.312 -0.857 1 98.25 176 CYS A N 1
ATOM 1362 C CA . CYS A 1 176 ? -0.478 -37.562 -1.222 1 98.25 176 CYS A CA 1
ATOM 1363 C C . CYS A 1 176 ? 0.306 -37.156 0.019 1 98.25 176 CYS A C 1
ATOM 1365 O O . CYS A 1 176 ? -0.162 -37.312 1.144 1 98.25 176 CYS A O 1
ATOM 1367 N N . THR A 1 177 ? 1.498 -36.719 -0.167 1 98.25 177 THR A N 1
ATOM 1368 C CA . THR A 1 177 ? 2.291 -36.094 0.896 1 98.25 177 THR A CA 1
ATOM 1369 C C . THR A 1 177 ? 2.898 -34.781 0.428 1 98.25 177 THR A C 1
ATOM 1371 O O . THR A 1 177 ? 2.994 -34.531 -0.774 1 98.25 177 THR A O 1
ATOM 1374 N N . LEU A 1 178 ? 3.26 -33.969 1.432 1 98.31 178 LEU A N 1
ATOM 1375 C CA . LEU A 1 178 ? 3.902 -32.688 1.12 1 98.31 178 LEU A CA 1
ATOM 1376 C C . LEU A 1 178 ? 5.184 -32.906 0.323 1 98.31 178 LEU A C 1
ATOM 1378 O O . LEU A 1 178 ? 5.41 -32.25 -0.693 1 98.31 178 LEU A O 1
ATOM 1382 N N . ALA A 1 179 ? 6.008 -33.844 0.676 1 97.56 179 ALA A N 1
ATOM 1383 C CA . ALA A 1 179 ? 7.324 -34.094 0.089 1 97.56 179 ALA A CA 1
ATOM 1384 C C . ALA A 1 179 ? 7.207 -34.719 -1.3 1 97.56 179 ALA A C 1
ATOM 1386 O O . ALA A 1 179 ? 7.906 -34.281 -2.23 1 97.56 179 ALA A O 1
ATOM 1387 N N . ALA A 1 180 ? 6.312 -35.562 -1.47 1 97.5 180 ALA A N 1
ATOM 1388 C CA . ALA A 1 180 ? 6.293 -36.375 -2.689 1 97.5 180 ALA A CA 1
ATOM 1389 C C . ALA A 1 180 ? 5.457 -35.688 -3.777 1 97.5 180 ALA A C 1
ATOM 1391 O O . ALA A 1 180 ? 5.695 -35.906 -4.969 1 97.5 180 ALA A O 1
ATOM 1392 N N . ASN A 1 181 ? 4.516 -34.875 -3.309 1 98.38 181 ASN A N 1
ATOM 1393 C CA . ASN A 1 181 ? 3.498 -34.531 -4.301 1 98.38 181 ASN A CA 1
ATOM 1394 C C . ASN A 1 181 ? 3.318 -33.031 -4.449 1 98.38 181 ASN A C 1
ATOM 1396 O O . ASN A 1 181 ? 2.805 -32.562 -5.465 1 98.38 181 ASN A O 1
ATOM 1400 N N . CYS A 1 182 ? 3.619 -32.219 -3.418 1 98.69 182 CYS A N 1
ATOM 1401 C CA . CYS A 1 182 ? 3.432 -30.766 -3.527 1 98.69 182 CYS A CA 1
ATOM 1402 C C . CYS A 1 182 ? 4.492 -30.141 -4.426 1 98.69 182 CYS A C 1
ATOM 1404 O O . CYS A 1 182 ? 5.688 -30.266 -4.16 1 98.69 182 CYS A O 1
ATOM 1406 N N . VAL A 1 183 ? 4.039 -29.438 -5.484 1 98.38 183 VAL A N 1
ATOM 1407 C CA . VAL A 1 183 ? 5.004 -28.953 -6.465 1 98.38 183 VAL A CA 1
ATOM 1408 C C . VAL A 1 183 ? 5.098 -27.422 -6.398 1 98.38 183 VAL A C 1
ATOM 1410 O O . VAL A 1 183 ? 6.023 -26.828 -6.953 1 98.38 183 VAL A O 1
ATOM 1413 N N . ARG A 1 184 ? 4.129 -26.766 -5.723 1 98.75 184 ARG A N 1
ATOM 1414 C CA . ARG A 1 184 ? 4.102 -25.312 -5.723 1 98.75 184 ARG A CA 1
ATOM 1415 C C . ARG A 1 184 ? 3.334 -24.781 -4.52 1 98.75 184 ARG A C 1
ATOM 1417 O O . ARG A 1 184 ? 2.27 -25.297 -4.176 1 98.75 184 ARG A O 1
ATOM 1424 N N . THR A 1 185 ? 3.877 -23.797 -3.84 1 98.69 185 THR A N 1
ATOM 1425 C CA . THR A 1 185 ? 3.141 -23.062 -2.822 1 98.69 185 THR A CA 1
ATOM 1426 C C . THR A 1 185 ? 3.211 -21.562 -3.092 1 98.69 185 THR A C 1
ATOM 1428 O O . THR A 1 185 ? 4.203 -21.062 -3.627 1 98.69 185 THR A O 1
ATOM 1431 N N . TRP A 1 186 ? 2.184 -20.859 -2.861 1 98.75 186 TRP A N 1
ATOM 1432 C CA . TRP A 1 186 ? 2.115 -19.406 -2.791 1 98.75 186 TRP A CA 1
ATOM 1433 C C . TRP A 1 186 ? 1.797 -18.938 -1.373 1 98.75 186 TRP A C 1
ATOM 1435 O O . TRP A 1 186 ? 0.75 -19.281 -0.82 1 98.75 186 TRP A O 1
ATOM 1445 N N . LEU A 1 187 ? 2.689 -18.219 -0.813 1 98.81 187 LEU A N 1
ATOM 1446 C CA . LEU A 1 187 ? 2.496 -17.641 0.515 1 98.81 187 LEU A CA 1
ATOM 1447 C C . LEU A 1 187 ? 2.301 -16.141 0.433 1 98.81 187 LEU A C 1
ATOM 1449 O O . LEU A 1 187 ? 3.199 -15.414 -0.003 1 98.81 187 LEU A O 1
ATOM 1453 N N . TYR A 1 188 ? 1.138 -15.688 0.824 1 98.88 188 TYR A N 1
ATOM 1454 C CA . TYR A 1 188 ? 0.824 -14.266 0.877 1 98.88 188 TYR A CA 1
ATOM 1455 C C . TYR A 1 188 ? 0.931 -13.742 2.303 1 98.88 188 TYR A C 1
ATOM 1457 O O . TYR A 1 188 ? 0.123 -14.094 3.164 1 98.88 188 TYR A O 1
ATOM 1465 N N . VAL A 1 189 ? 1.876 -12.875 2.498 1 98.81 189 VAL A N 1
ATOM 1466 C CA . VAL A 1 189 ? 2.246 -12.445 3.844 1 98.81 189 VAL A CA 1
ATOM 1467 C C . VAL A 1 189 ? 1.8 -11 4.062 1 98.81 189 VAL A C 1
ATOM 1469 O O . VAL A 1 189 ? 2.215 -10.094 3.332 1 98.81 189 VAL A O 1
ATOM 1472 N N . ASN A 1 190 ? 0.919 -10.82 5.07 1 98.31 190 ASN A N 1
ATOM 1473 C CA . ASN A 1 190 ? 0.525 -9.477 5.484 1 98.31 190 ASN A CA 1
ATOM 1474 C C . ASN A 1 190 ? 1.677 -8.742 6.164 1 98.31 190 ASN A C 1
ATOM 1476 O O . ASN A 1 190 ? 2.373 -9.312 7.004 1 98.31 190 ASN A O 1
ATOM 1480 N N . ASP A 1 191 ? 1.888 -7.402 5.766 1 97.56 191 ASP A N 1
ATOM 1481 C CA . ASP A 1 191 ? 2.984 -6.629 6.336 1 97.56 191 ASP A CA 1
ATOM 1482 C C . ASP A 1 191 ? 4.285 -7.426 6.32 1 97.56 191 ASP A C 1
ATOM 1484 O O . ASP A 1 191 ? 4.91 -7.629 7.363 1 97.56 191 ASP A O 1
ATOM 1488 N N . ILE A 1 192 ? 4.711 -7.746 5.125 1 98.19 192 ILE A N 1
ATOM 1489 C CA . ILE A 1 192 ? 5.75 -8.742 4.871 1 98.19 192 ILE A CA 1
ATOM 1490 C C . ILE A 1 192 ? 7.055 -8.305 5.539 1 98.19 192 ILE A C 1
ATOM 1492 O O . ILE A 1 192 ? 7.832 -9.141 6 1 98.19 192 ILE A O 1
ATOM 1496 N N . ASP A 1 193 ? 7.375 -7.09 5.645 1 97.25 193 ASP A N 1
ATOM 1497 C CA . ASP A 1 193 ? 8.617 -6.598 6.246 1 97.25 193 ASP A CA 1
ATOM 1498 C C . ASP A 1 193 ? 8.703 -6.988 7.719 1 97.25 193 ASP A C 1
ATOM 1500 O O . ASP A 1 193 ? 9.797 -7.082 8.273 1 97.25 193 ASP A O 1
ATOM 1504 N N . ASN A 1 194 ? 7.574 -7.238 8.352 1 97 194 ASN A N 1
ATOM 1505 C CA . ASN A 1 194 ? 7.578 -7.539 9.781 1 97 194 ASN A CA 1
ATOM 1506 C C . ASN A 1 194 ? 7.23 -9 10.047 1 97 194 ASN A C 1
ATOM 1508 O O . ASN A 1 194 ? 7.539 -9.531 11.117 1 97 194 ASN A O 1
ATOM 1512 N N . HIS A 1 195 ? 6.613 -9.664 9.055 1 97.88 195 HIS A N 1
ATOM 1513 C CA . HIS A 1 195 ? 6.035 -10.953 9.398 1 97.88 195 HIS A CA 1
ATOM 1514 C C . HIS A 1 195 ? 6.707 -12.086 8.625 1 97.88 195 HIS A C 1
ATOM 1516 O O . HIS A 1 195 ? 6.5 -13.258 8.93 1 97.88 195 HIS A O 1
ATOM 1522 N N . TYR A 1 196 ? 7.582 -11.773 7.688 1 97.56 196 TYR A N 1
ATOM 1523 C CA . TYR A 1 196 ? 8.164 -12.797 6.828 1 97.56 196 TYR A CA 1
ATOM 1524 C C . TYR A 1 196 ? 9.031 -13.758 7.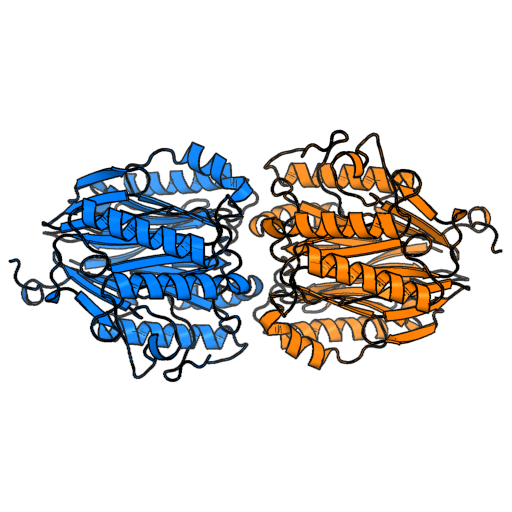629 1 97.56 196 TYR A C 1
ATOM 1526 O O . TYR A 1 196 ? 9.047 -14.961 7.359 1 97.56 196 TYR A O 1
ATOM 1534 N N . ASP A 1 197 ? 9.734 -13.242 8.562 1 96.94 197 ASP A N 1
ATOM 1535 C CA . ASP A 1 197 ? 10.625 -14.078 9.359 1 96.94 197 ASP A CA 1
ATOM 1536 C C . ASP A 1 197 ? 9.852 -15.203 10.039 1 96.94 197 ASP A C 1
ATOM 1538 O O . ASP A 1 197 ? 10.312 -16.344 10.07 1 96.94 197 ASP A O 1
ATOM 1542 N N . GLY A 1 198 ? 8.695 -14.883 10.656 1 98.19 198 GLY A N 1
ATOM 1543 C CA . GLY A 1 198 ? 7.859 -15.891 11.281 1 98.19 198 GLY A CA 1
ATOM 1544 C C . GLY A 1 198 ? 7.371 -16.953 10.305 1 98.19 198 GLY A C 1
ATOM 1545 O O . GLY A 1 198 ? 7.324 -18.141 10.641 1 98.19 198 GLY A O 1
ATOM 1546 N N . VAL A 1 199 ? 7.047 -16.547 9.109 1 98.44 199 VAL A N 1
ATOM 1547 C CA . VAL A 1 199 ? 6.586 -17.453 8.055 1 98.44 199 VAL A CA 1
ATOM 1548 C C . VAL A 1 199 ? 7.699 -18.422 7.688 1 98.44 199 VAL A C 1
ATOM 1550 O O . VAL A 1 199 ? 7.465 -19.625 7.586 1 98.44 199 VAL A O 1
ATOM 1553 N N . VAL A 1 200 ? 8.891 -17.891 7.52 1 97.31 200 VAL A N 1
ATOM 1554 C CA . VAL A 1 200 ? 10.039 -18.688 7.102 1 97.31 200 VAL A CA 1
ATOM 1555 C C . VAL A 1 200 ? 10.375 -19.719 8.172 1 97.31 200 VAL A C 1
ATOM 1557 O O . VAL A 1 200 ? 10.562 -20.906 7.871 1 97.31 200 VAL A O 1
ATOM 1560 N N . ARG A 1 201 ? 10.422 -19.312 9.398 1 97.69 201 ARG A N 1
ATOM 1561 C CA . ARG A 1 201 ? 10.758 -20.219 10.492 1 97.69 201 ARG A CA 1
ATOM 1562 C C . ARG A 1 201 ? 9.734 -21.328 10.617 1 97.69 201 ARG A C 1
ATOM 1564 O O . ARG A 1 201 ? 10.094 -22.5 10.805 1 97.69 201 ARG A O 1
ATOM 1571 N N . ALA A 1 202 ? 8.508 -20.953 10.508 1 98.5 202 ALA A N 1
ATOM 1572 C CA . ALA A 1 202 ? 7.445 -21.953 10.609 1 98.5 202 ALA A CA 1
ATOM 1573 C C . ALA A 1 202 ? 7.516 -22.953 9.461 1 98.5 202 ALA A C 1
ATOM 1575 O O . ALA A 1 202 ? 7.395 -24.156 9.672 1 98.5 202 ALA A O 1
ATOM 1576 N N . ARG A 1 203 ? 7.598 -22.453 8.234 1 97.75 203 ARG A N 1
ATOM 1577 C CA . ARG A 1 203 ? 7.715 -23.328 7.066 1 97.75 203 ARG A CA 1
ATOM 1578 C C . ARG A 1 203 ? 8.875 -24.297 7.223 1 97.75 203 ARG A C 1
ATOM 1580 O O . ARG A 1 203 ? 8.75 -25.484 6.918 1 97.75 203 ARG A O 1
ATOM 1587 N N . ASN A 1 204 ? 10.047 -23.797 7.648 1 96.88 204 ASN A N 1
ATOM 1588 C CA . ASN A 1 204 ? 11.227 -24.625 7.844 1 96.88 204 ASN A CA 1
ATOM 1589 C C . ASN A 1 204 ? 10.969 -25.75 8.844 1 96.88 204 ASN A C 1
ATOM 1591 O O . ASN A 1 204 ? 11.367 -26.891 8.625 1 96.88 204 ASN A O 1
ATOM 1595 N N . ASP A 1 205 ? 10.281 -25.422 9.914 1 97.5 205 ASP A N 1
ATOM 1596 C CA . ASP A 1 205 ? 9.977 -26.406 10.93 1 97.5 205 ASP A CA 1
ATOM 1597 C C . ASP A 1 205 ? 9.086 -27.516 10.367 1 97.5 205 ASP A C 1
ATOM 1599 O O . ASP A 1 205 ? 9.297 -28.703 10.648 1 97.5 205 ASP A O 1
ATOM 1603 N N . VAL A 1 206 ? 8.117 -27.109 9.625 1 97.81 206 VAL A N 1
ATOM 1604 C CA . VAL A 1 206 ? 7.219 -28.094 9.047 1 97.81 206 VAL A CA 1
ATOM 1605 C C . VAL A 1 206 ? 7.969 -28.938 8.016 1 97.81 206 VAL A C 1
ATOM 1607 O O . VAL A 1 206 ? 7.75 -30.141 7.914 1 97.81 206 VAL A O 1
ATOM 1610 N N . PHE A 1 207 ? 8.75 -28.281 7.172 1 97.5 207 PHE A N 1
ATOM 1611 C CA . PHE A 1 207 ? 9.555 -29 6.188 1 97.5 207 PHE A CA 1
ATOM 1612 C C . PHE A 1 207 ? 10.406 -30.078 6.863 1 97.5 207 PHE A C 1
ATOM 1614 O O . PHE A 1 207 ? 10.492 -31.203 6.383 1 97.5 207 PHE A O 1
ATOM 1621 N N . ASP A 1 208 ? 11.016 -29.734 7.992 1 96.38 208 ASP A N 1
ATOM 1622 C CA . ASP A 1 208 ? 11.805 -30.703 8.742 1 96.38 208 ASP A CA 1
ATOM 1623 C C . ASP A 1 208 ? 10.953 -31.906 9.148 1 96.38 208 ASP A C 1
ATOM 1625 O O . ASP A 1 208 ? 11.383 -33.062 9 1 96.38 208 ASP A O 1
ATOM 1629 N N . ARG A 1 209 ? 9.82 -31.641 9.57 1 97.19 209 ARG A N 1
ATOM 1630 C CA . ARG A 1 209 ? 8.93 -32.688 10.055 1 97.19 209 ARG A CA 1
ATOM 1631 C C . ARG A 1 209 ? 8.438 -33.562 8.898 1 97.19 209 ARG A C 1
ATOM 1633 O O . ARG A 1 209 ? 8.172 -34.75 9.078 1 97.19 209 ARG A O 1
ATOM 1640 N N . GLU A 1 210 ? 8.328 -32.938 7.762 1 97.44 210 GLU A N 1
ATOM 1641 C CA . GLU A 1 210 ? 7.727 -33.625 6.621 1 97.44 210 GLU A CA 1
ATOM 1642 C C . GLU A 1 210 ? 8.797 -34.219 5.707 1 97.44 210 GLU A C 1
ATOM 1644 O O . GLU A 1 210 ? 8.484 -34.719 4.621 1 97.44 210 GLU A O 1
ATOM 1649 N N . GLY A 1 211 ? 10.055 -34.125 6.113 1 95.44 211 GLY A N 1
ATOM 1650 C CA . GLY A 1 211 ? 11.133 -34.781 5.406 1 95.44 211 GLY A CA 1
ATOM 1651 C C . GLY A 1 211 ? 11.664 -33.969 4.234 1 95.44 211 GLY A C 1
ATOM 1652 O O . GLY A 1 211 ? 12.234 -34.531 3.297 1 95.44 211 GLY A O 1
ATOM 1653 N N . LEU A 1 212 ? 11.367 -32.719 4.168 1 96.38 212 LEU A N 1
ATOM 1654 C CA . LEU A 1 212 ? 11.953 -31.828 3.178 1 96.38 212 LEU A CA 1
ATOM 1655 C C . LEU A 1 212 ? 13.211 -31.172 3.725 1 96.38 212 LEU A C 1
ATOM 1657 O O . LEU A 1 212 ? 13.141 -30.312 4.609 1 96.38 212 LEU A O 1
ATOM 1661 N N . THR A 1 213 ? 14.359 -31.531 3.193 1 93 213 THR A N 1
ATOM 1662 C CA . THR A 1 213 ? 15.648 -31.094 3.725 1 93 213 THR A CA 1
ATOM 1663 C C . THR A 1 213 ? 16.609 -30.75 2.592 1 93 213 THR A C 1
ATOM 1665 O O . THR A 1 213 ? 16.266 -30.875 1.415 1 93 213 THR A O 1
ATOM 1668 N N . ASP A 1 214 ? 17.797 -30.297 2.98 1 89.25 214 ASP A N 1
ATOM 1669 C CA . ASP A 1 214 ? 18.828 -29.953 2.012 1 89.25 214 ASP A CA 1
ATOM 1670 C C . ASP A 1 214 ? 19.328 -31.203 1.288 1 89.25 214 ASP A C 1
ATOM 1672 O O . ASP A 1 214 ? 19.938 -31.109 0.22 1 89.25 214 ASP A O 1
ATOM 1676 N N . GLN A 1 215 ? 19.047 -32.406 1.819 1 89.56 215 GLN A N 1
ATOM 1677 C CA . GLN A 1 215 ? 19.484 -33.656 1.229 1 89.56 215 GLN A CA 1
ATOM 1678 C C . GLN A 1 215 ? 18.406 -34.25 0.307 1 89.56 215 GLN A C 1
ATOM 1680 O O . GLN A 1 215 ? 18.672 -35.156 -0.464 1 89.56 215 GLN A O 1
ATOM 1685 N N . THR A 1 216 ? 17.266 -33.75 0.406 1 93.06 216 THR A N 1
ATOM 1686 C CA . THR A 1 216 ? 16.188 -34.188 -0.471 1 93.06 216 THR A CA 1
ATOM 1687 C C . THR A 1 216 ? 15.805 -33.094 -1.454 1 93.06 216 THR A C 1
ATOM 1689 O O . THR A 1 216 ? 16.5 -32.875 -2.443 1 93.06 216 THR A O 1
ATOM 1692 N N . HIS A 1 217 ? 14.836 -32.344 -1.112 1 94.38 217 HIS A N 1
ATOM 1693 C CA . HIS A 1 217 ? 14.383 -31.203 -1.897 1 94.38 217 HIS A CA 1
ATOM 1694 C C . HIS A 1 217 ? 13.398 -30.344 -1.107 1 94.38 217 HIS A C 1
ATOM 1696 O O . HIS A 1 217 ? 12.984 -30.719 -0.011 1 94.38 217 HIS A O 1
ATOM 1702 N N . TYR A 1 218 ? 13.156 -29.25 -1.618 1 96.62 218 TYR A N 1
ATOM 1703 C CA . TYR A 1 218 ? 12.094 -28.391 -1.103 1 96.62 218 TYR A CA 1
ATOM 1704 C C . TYR A 1 218 ? 10.984 -28.219 -2.135 1 96.62 218 TYR A C 1
ATOM 1706 O O . TYR A 1 218 ? 10.758 -29.094 -2.967 1 96.62 218 TYR A O 1
ATOM 1714 N N . ILE A 1 219 ? 10.188 -27.203 -1.957 1 97.69 219 ILE A N 1
ATOM 1715 C CA . ILE A 1 219 ? 9.062 -26.938 -2.848 1 97.69 219 ILE A CA 1
ATOM 1716 C C . ILE A 1 219 ? 9.242 -25.578 -3.518 1 97.69 219 ILE A C 1
ATOM 1718 O O . ILE A 1 219 ? 9.656 -24.609 -2.871 1 97.69 219 ILE A O 1
ATOM 1722 N N . ALA A 1 220 ? 9.039 -25.516 -4.867 1 98.06 220 ALA A N 1
ATOM 1723 C CA . ALA A 1 220 ? 8.977 -24.188 -5.48 1 98.06 220 ALA A CA 1
ATOM 1724 C C . ALA A 1 220 ? 7.945 -23.312 -4.781 1 98.06 220 ALA A C 1
ATOM 1726 O O . ALA A 1 220 ? 6.809 -23.734 -4.559 1 98.06 220 ALA A O 1
ATOM 1727 N N . SER A 1 221 ? 8.352 -22.094 -4.449 1 98.12 221 SER A N 1
ATOM 1728 C CA . SER A 1 221 ? 7.496 -21.281 -3.592 1 98.12 221 SER A CA 1
ATOM 1729 C C . SER A 1 221 ? 7.719 -19.797 -3.84 1 98.12 221 SER A C 1
ATOM 1731 O O . SER A 1 221 ? 8.836 -19.359 -4.148 1 98.12 221 SER A O 1
ATOM 1733 N N . THR A 1 222 ? 6.664 -19.078 -3.799 1 98.31 222 THR A N 1
ATOM 1734 C CA . THR A 1 222 ? 6.727 -17.609 -3.73 1 98.31 222 THR A CA 1
ATOM 1735 C C . THR A 1 222 ? 6.191 -17.109 -2.393 1 98.31 222 THR A C 1
ATOM 1737 O O . THR A 1 222 ? 5.062 -17.422 -2.012 1 98.31 222 THR A O 1
ATOM 1740 N N . GLY A 1 223 ? 7 -16.531 -1.604 1 98 223 GLY A N 1
ATOM 1741 C CA . GLY A 1 223 ? 6.605 -15.734 -0.451 1 98 223 GLY A CA 1
ATOM 1742 C C . GLY A 1 223 ? 6.609 -14.242 -0.724 1 98 223 GLY A C 1
ATOM 1743 O O . GLY A 1 223 ? 7.664 -13.656 -0.967 1 98 223 GLY A O 1
ATOM 1744 N N . ILE A 1 224 ? 5.461 -13.633 -0.746 1 98.69 224 ILE A N 1
ATOM 1745 C CA . ILE A 1 224 ? 5.301 -12.258 -1.216 1 98.69 224 ILE A CA 1
ATOM 1746 C C . ILE A 1 224 ? 4.219 -11.555 -0.398 1 98.69 224 ILE A C 1
ATOM 1748 O O . ILE A 1 224 ? 3.422 -12.211 0.28 1 98.69 224 ILE A O 1
ATOM 1752 N N . CYS A 1 225 ? 4.273 -10.258 -0.413 1 98.81 225 CYS A N 1
ATOM 1753 C CA . CYS A 1 225 ? 3.248 -9.508 0.301 1 98.81 225 CYS A CA 1
ATOM 1754 C C . CYS A 1 225 ? 1.873 -9.742 -0.313 1 98.81 225 CYS A C 1
ATOM 1756 O O . CYS A 1 225 ? 1.734 -9.789 -1.537 1 98.81 225 CYS A O 1
ATOM 1758 N N . GLY A 1 226 ? 0.908 -9.898 0.498 1 98.75 226 GLY A N 1
ATOM 1759 C CA . GLY A 1 226 ? -0.502 -10.008 0.158 1 98.75 226 GLY A CA 1
ATOM 1760 C C . GLY A 1 226 ? -1.411 -10 1.372 1 98.75 226 GLY A C 1
ATOM 1761 O O . GLY A 1 226 ? -1.021 -10.453 2.449 1 98.75 226 GLY A O 1
ATOM 1762 N N . ARG A 1 227 ? -2.619 -9.469 1.179 1 98.19 227 ARG A N 1
ATOM 1763 C CA . ARG A 1 227 ? -3.518 -9.344 2.322 1 98.19 227 ARG A CA 1
ATOM 1764 C C . ARG A 1 227 ? -4.844 -10.055 2.057 1 98.19 227 ARG A C 1
ATOM 1766 O O . ARG A 1 227 ? -5.266 -10.172 0.905 1 98.19 227 ARG A O 1
ATOM 1773 N N . ASP A 1 228 ? -5.422 -10.586 3.107 1 98.19 228 ASP A N 1
ATOM 1774 C CA . ASP A 1 228 ? -6.793 -11.078 3.131 1 98.19 228 ASP A CA 1
ATOM 1775 C C . ASP A 1 228 ? -7.766 -9.984 3.562 1 98.19 228 ASP A C 1
ATOM 1777 O O . ASP A 1 228 ? -7.344 -8.891 3.943 1 98.19 228 ASP A O 1
ATOM 1781 N N . ALA A 1 229 ? -9.055 -10.211 3.316 1 97.69 229 ALA A N 1
ATOM 1782 C CA . ALA A 1 229 ? -10.078 -9.273 3.797 1 97.69 229 ALA A CA 1
ATOM 1783 C C . ALA A 1 229 ? -9.969 -9.078 5.305 1 97.69 229 ALA A C 1
ATOM 1785 O O . ALA A 1 229 ? -10.203 -7.977 5.809 1 97.69 229 ALA A O 1
ATOM 1786 N N . ASP A 1 230 ? -9.672 -10.141 6.043 1 97.5 230 ASP A N 1
ATOM 1787 C CA . ASP A 1 230 ? -9.398 -10.07 7.473 1 97.5 230 ASP A CA 1
ATOM 1788 C C . ASP A 1 230 ? -7.949 -9.672 7.742 1 97.5 230 ASP A C 1
ATOM 1790 O O . ASP A 1 230 ? -7.031 -10.461 7.496 1 97.5 230 ASP A O 1
ATOM 1794 N N . PRO A 1 231 ? -7.762 -8.477 8.289 1 96.44 231 PRO A N 1
ATOM 1795 C CA . PRO A 1 231 ? -6.387 -8 8.461 1 96.44 231 PRO A CA 1
ATOM 1796 C C . PRO A 1 231 ? -5.605 -8.82 9.484 1 96.44 231 PRO A C 1
ATOM 1798 O O . PRO A 1 231 ? -4.379 -8.727 9.547 1 96.44 231 PRO A O 1
ATOM 1801 N N . ARG A 1 232 ? -6.215 -9.688 10.312 1 97.19 232 ARG A N 1
ATOM 1802 C CA . ARG A 1 232 ? -5.562 -10.523 11.312 1 97.19 232 ARG A CA 1
ATOM 1803 C C . ARG A 1 232 ? -4.938 -11.758 10.68 1 97.19 232 ARG A C 1
ATOM 1805 O O . ARG A 1 232 ? -4.152 -12.461 11.312 1 97.19 232 ARG A O 1
ATOM 1812 N N . THR A 1 233 ? -5.27 -12 9.398 1 98.62 233 THR A N 1
ATOM 1813 C CA . THR A 1 233 ? -4.578 -13.039 8.641 1 98.62 233 THR A CA 1
ATOM 1814 C C . THR A 1 233 ? -3.174 -12.586 8.258 1 98.62 233 THR A C 1
ATOM 1816 O O . THR A 1 233 ? -3.006 -11.766 7.359 1 98.62 233 THR A O 1
ATOM 1819 N N . LEU A 1 234 ? -2.195 -13.148 8.891 1 98.62 234 LEU A N 1
ATOM 1820 C CA . LEU A 1 234 ? -0.82 -12.703 8.695 1 98.62 234 LEU A CA 1
ATOM 1821 C C . LEU A 1 234 ? -0.145 -13.5 7.582 1 98.62 234 LEU A C 1
ATOM 1823 O O . LEU A 1 234 ? 0.856 -13.062 7.016 1 98.62 234 LEU A O 1
ATOM 1827 N N . CYS A 1 235 ? -0.68 -14.68 7.301 1 98.75 235 CYS A N 1
ATOM 1828 C CA . CYS A 1 235 ? -0.21 -15.516 6.195 1 98.75 235 CYS A CA 1
ATOM 1829 C C . CYS A 1 235 ? -1.359 -16.297 5.578 1 98.75 235 CYS A C 1
ATOM 1831 O O . CYS A 1 235 ? -2.148 -16.922 6.297 1 98.75 235 CYS A O 1
ATOM 1833 N N . LYS A 1 236 ? -1.532 -16.203 4.305 1 98.75 236 LYS A N 1
ATOM 1834 C CA . LYS A 1 236 ? -2.457 -17.016 3.508 1 98.75 236 LYS A CA 1
ATOM 1835 C C . LYS A 1 236 ? -1.706 -17.859 2.486 1 98.75 236 LYS A C 1
ATOM 1837 O O . LYS A 1 236 ? -0.694 -17.422 1.932 1 98.75 236 LYS A O 1
ATOM 1842 N N . MET A 1 237 ? -2.186 -19.062 2.207 1 98.81 237 MET A N 1
ATOM 1843 C CA . MET A 1 237 ? -1.413 -19.969 1.363 1 98.81 237 MET A CA 1
ATOM 1844 C C . MET A 1 237 ? -2.295 -20.594 0.287 1 98.81 237 MET A C 1
ATOM 1846 O O . MET A 1 237 ? -3.441 -20.969 0.551 1 98.81 237 MET A O 1
ATOM 1850 N N . ASN A 1 238 ? -1.862 -20.641 -0.925 1 98.75 238 ASN A N 1
ATOM 1851 C CA . ASN A 1 238 ? -2.299 -21.547 -1.987 1 98.75 238 ASN A CA 1
ATOM 1852 C C . ASN A 1 238 ? -1.241 -22.594 -2.299 1 98.75 238 ASN A C 1
ATOM 1854 O O . ASN A 1 238 ? -0.064 -22.406 -1.985 1 98.75 238 ASN A O 1
ATOM 1858 N N . ALA A 1 239 ? -1.684 -23.703 -2.838 1 98.88 239 ALA A N 1
ATOM 1859 C CA . ALA A 1 239 ? -0.724 -24.75 -3.154 1 98.88 239 ALA A CA 1
ATOM 1860 C C . ALA A 1 239 ? -1.252 -25.656 -4.262 1 98.88 239 ALA A C 1
ATOM 1862 O O . ALA A 1 239 ? -2.457 -25.703 -4.516 1 98.88 239 ALA A O 1
ATOM 1863 N N . LEU A 1 240 ? -0.388 -26.266 -4.961 1 98.81 240 LEU A N 1
ATOM 1864 C CA . LEU A 1 240 ? -0.68 -27.281 -5.973 1 98.81 240 LEU A CA 1
ATOM 1865 C C . LEU A 1 240 ? 0.107 -28.562 -5.707 1 98.81 240 LEU A C 1
ATOM 1867 O O . LEU A 1 240 ? 1.328 -28.516 -5.543 1 98.81 240 LEU A O 1
ATOM 1871 N N . ALA A 1 241 ? -0.557 -29.656 -5.566 1 98.81 241 ALA A N 1
ATOM 1872 C CA . ALA A 1 241 ? 0.034 -30.984 -5.508 1 98.81 241 ALA A CA 1
ATOM 1873 C C . ALA A 1 241 ? -0.441 -31.844 -6.672 1 98.81 241 ALA A C 1
ATOM 1875 O O . ALA A 1 241 ? -1.542 -31.656 -7.191 1 98.81 241 ALA A O 1
ATOM 1876 N N . ILE A 1 242 ? 0.392 -32.719 -7.125 1 98.19 242 ILE A N 1
ATOM 1877 C CA . ILE A 1 242 ? 0.046 -33.656 -8.211 1 98.19 242 ILE A CA 1
ATOM 1878 C C . ILE A 1 242 ? 0.182 -35.094 -7.73 1 98.19 242 ILE A C 1
ATOM 1880 O O . ILE A 1 242 ? 1.295 -35.594 -7.531 1 98.19 242 ILE A O 1
ATOM 1884 N N . GLY A 1 243 ? -0.953 -35.719 -7.547 1 97.81 243 GLY A N 1
ATOM 1885 C CA . GLY A 1 243 ? -0.965 -37.156 -7.25 1 97.81 243 GLY A CA 1
ATOM 1886 C C . GLY A 1 243 ? -0.643 -38 -8.453 1 97.81 243 GLY A C 1
ATOM 1887 O O . GLY A 1 243 ? -1.058 -37.688 -9.578 1 97.81 243 GLY A O 1
ATOM 1888 N N . GLY A 1 244 ? 0.065 -39.062 -8.242 1 96.31 244 GLY A N 1
ATOM 1889 C CA . GLY A 1 244 ? 0.386 -40 -9.312 1 96.31 244 GLY A CA 1
ATOM 1890 C C . GLY A 1 244 ? 1.744 -39.75 -9.938 1 96.31 244 GLY A C 1
ATOM 1891 O O . GLY A 1 244 ? 2.234 -40.562 -10.727 1 96.31 244 GLY A O 1
ATOM 1892 N N . ILE A 1 245 ? 2.344 -38.625 -9.617 1 95.81 245 ILE A N 1
ATOM 1893 C CA . ILE A 1 245 ? 3.643 -38.344 -10.211 1 95.81 245 ILE A CA 1
ATOM 1894 C C . ILE A 1 245 ? 4.727 -39.156 -9.531 1 95.81 245 ILE A C 1
ATOM 1896 O O . ILE A 1 245 ? 4.633 -39.469 -8.336 1 95.81 245 ILE A O 1
ATOM 1900 N N . ARG A 1 246 ? 5.77 -39.5 -10.297 1 94.75 246 ARG A N 1
ATOM 1901 C CA . ARG A 1 246 ? 6.93 -40.219 -9.789 1 94.75 246 ARG A CA 1
ATOM 1902 C C . ARG A 1 246 ? 8.133 -39.281 -9.641 1 94.75 246 ARG A C 1
ATOM 1904 O O . ARG A 1 246 ? 8.234 -38.281 -10.336 1 94.75 246 ARG A O 1
ATOM 1911 N N . PRO A 1 247 ? 9.016 -39.688 -8.734 1 94.19 247 PRO A N 1
ATOM 1912 C CA . PRO A 1 247 ? 10.172 -38.812 -8.469 1 94.19 247 PRO A CA 1
ATOM 1913 C C . PRO A 1 247 ? 10.961 -38.469 -9.727 1 94.19 247 PRO A C 1
ATOM 1915 O O . PRO A 1 247 ? 11.5 -37.375 -9.859 1 94.19 247 PRO A O 1
ATOM 1918 N N . GLU A 1 248 ? 11.023 -39.406 -10.688 1 94.5 248 GLU A N 1
ATOM 1919 C CA . GLU A 1 248 ? 11.836 -39.219 -11.891 1 94.5 248 GLU A CA 1
ATOM 1920 C C . GLU A 1 248 ? 11.211 -38.188 -12.812 1 94.5 248 GLU A C 1
ATOM 1922 O O . GLU A 1 248 ? 11.867 -37.656 -13.719 1 94.5 248 GLU A O 1
ATOM 1927 N N . GLN A 1 249 ? 9.938 -37.875 -12.594 1 96.12 249 GLN A N 1
ATOM 1928 C CA . GLN A 1 249 ? 9.219 -36.906 -13.414 1 96.12 249 GLN A CA 1
ATOM 1929 C C . GLN A 1 249 ? 9.445 -35.469 -12.906 1 96.12 249 GLN A C 1
ATOM 1931 O O . GLN A 1 249 ? 9.062 -34.5 -13.562 1 96.12 249 GLN A O 1
ATOM 1936 N N . VAL A 1 250 ? 10.031 -35.344 -11.711 1 97.19 250 VAL A N 1
ATOM 1937 C CA . VAL A 1 250 ? 10.195 -34.031 -11.062 1 97.19 250 VAL A CA 1
ATOM 1938 C C . VAL A 1 250 ? 11.672 -33.656 -11.047 1 97.19 250 VAL A C 1
ATOM 1940 O O . VAL A 1 250 ? 12.523 -34.438 -10.625 1 97.19 250 VAL A O 1
ATOM 1943 N N . HIS A 1 251 ? 11.961 -32.469 -11.531 1 96 251 HIS A N 1
ATOM 1944 C CA . HIS A 1 251 ? 13.312 -31.922 -11.539 1 96 251 HIS A CA 1
ATOM 1945 C C . HIS A 1 251 ? 13.359 -30.562 -10.867 1 96 251 HIS A C 1
ATOM 1947 O O . HIS A 1 251 ? 12.453 -29.75 -11.031 1 96 251 HIS A O 1
ATOM 1953 N N . TYR A 1 252 ? 14.367 -30.344 -10.086 1 95.69 252 TYR A N 1
ATOM 1954 C CA . TYR A 1 252 ? 14.539 -29.094 -9.359 1 95.69 252 TYR A CA 1
ATOM 1955 C C . TYR A 1 252 ? 15.586 -28.219 -10.031 1 95.69 252 TYR A C 1
ATOM 1957 O O . TYR A 1 252 ? 16.609 -28.703 -10.5 1 95.69 252 TYR A O 1
ATOM 1965 N N . LEU A 1 253 ? 15.297 -26.969 -10.109 1 95.06 253 LEU A N 1
ATOM 1966 C CA . LEU A 1 253 ? 16.125 -26.016 -10.836 1 95.06 253 LEU A CA 1
ATOM 1967 C C . LEU A 1 253 ? 16.891 -25.109 -9.875 1 95.06 253 LEU A C 1
ATOM 1969 O O . LEU A 1 253 ? 16.344 -24.656 -8.867 1 95.06 253 LEU A O 1
ATOM 1973 N N . TYR A 1 254 ? 18.141 -24.75 -10.234 1 89.81 254 TYR A N 1
ATOM 1974 C CA . TYR A 1 254 ? 18.969 -23.984 -9.289 1 89.81 254 TYR A CA 1
ATOM 1975 C C . TYR A 1 254 ? 19.688 -22.844 -9.992 1 89.81 254 TYR A C 1
ATOM 1977 O O . TYR A 1 254 ? 19.953 -21.812 -9.391 1 89.81 254 TYR A O 1
ATOM 1985 N N . ALA A 1 255 ? 20.031 -23.078 -11.266 1 88.44 255 ALA A N 1
ATOM 1986 C CA . ALA A 1 255 ? 20.812 -22.109 -12.031 1 88.44 255 ALA A CA 1
ATOM 1987 C C . ALA A 1 255 ? 21.969 -21.547 -11.203 1 88.44 255 ALA A C 1
ATOM 1989 O O . ALA A 1 255 ? 22.109 -20.328 -11.078 1 88.44 255 ALA A O 1
ATOM 1990 N N . LEU A 1 256 ? 22.891 -22.266 -10.75 1 85.25 256 LEU A N 1
ATOM 1991 C CA . LEU A 1 256 ? 23.859 -21.938 -9.711 1 85.25 256 LEU A CA 1
ATOM 1992 C C . LEU A 1 256 ? 24.875 -20.922 -10.219 1 85.25 256 LEU A C 1
ATOM 1994 O O . LEU A 1 256 ? 25.547 -20.266 -9.43 1 85.25 256 LEU A O 1
ATOM 1998 N N . ASP A 1 257 ? 24.984 -20.734 -11.547 1 84.38 257 ASP A N 1
ATOM 1999 C CA . ASP A 1 257 ? 25.875 -19.719 -12.094 1 84.38 257 ASP A CA 1
ATOM 2000 C C . ASP A 1 257 ? 25.312 -18.328 -11.898 1 84.38 257 ASP A C 1
ATOM 2002 O O . ASP A 1 257 ? 26.047 -17.344 -11.875 1 84.38 257 ASP A O 1
ATOM 2006 N N . HIS A 1 258 ? 24.078 -18.281 -11.727 1 85.62 258 HIS A N 1
ATOM 2007 C CA . HIS A 1 258 ? 23.406 -16.984 -11.648 1 85.62 258 HIS A CA 1
ATOM 2008 C C . HIS A 1 258 ? 22.781 -16.766 -10.273 1 85.62 258 HIS A C 1
ATOM 2010 O O . HIS A 1 258 ? 22.609 -15.633 -9.844 1 85.62 258 HIS A O 1
ATOM 2016 N N . LEU A 1 259 ? 22.438 -17.906 -9.625 1 87.75 259 LEU A N 1
ATOM 2017 C CA . LEU A 1 259 ? 21.75 -17.875 -8.344 1 87.75 259 LEU A CA 1
ATOM 2018 C C . LEU A 1 259 ? 22.453 -18.766 -7.324 1 87.75 259 LEU A C 1
ATOM 2020 O O . LEU A 1 259 ? 23.406 -19.469 -7.664 1 87.75 259 LEU A O 1
ATOM 2024 N N . ASN A 1 260 ? 22.062 -18.609 -6.141 1 81.31 260 ASN A N 1
ATOM 2025 C CA . ASN A 1 260 ? 22.562 -19.5 -5.094 1 81.31 260 ASN A CA 1
ATOM 2026 C C . ASN A 1 260 ? 21.438 -20.359 -4.516 1 81.31 260 ASN A C 1
ATOM 2028 O O . ASN A 1 260 ? 20.266 -20.109 -4.793 1 81.31 260 ASN A O 1
ATOM 2032 N N . ARG A 1 261 ? 21.891 -21.406 -3.912 1 81.19 261 ARG A N 1
ATOM 2033 C CA . ARG A 1 261 ? 20.891 -22.203 -3.219 1 81.19 261 ARG A CA 1
ATOM 2034 C C . ARG A 1 261 ? 20.203 -21.391 -2.123 1 81.19 261 ARG A C 1
ATOM 2036 O O . ARG A 1 261 ? 20.875 -20.641 -1.392 1 81.19 261 ARG A O 1
ATOM 2043 N N . THR A 1 262 ? 18.906 -21.547 -1.999 1 79.5 262 THR A N 1
ATOM 2044 C CA . THR A 1 262 ? 18.141 -20.703 -1.091 1 79.5 262 THR A CA 1
ATOM 2045 C C . THR A 1 262 ? 18.484 -21.016 0.362 1 79.5 262 THR A C 1
ATOM 2047 O O . THR A 1 262 ? 18.422 -20.125 1.222 1 79.5 262 THR A O 1
ATOM 2050 N N . SER A 1 263 ? 18.875 -22.172 0.631 1 76.44 263 SER A N 1
ATOM 2051 C CA . SER A 1 263 ? 19.203 -22.609 1.986 1 76.44 263 SER A CA 1
ATOM 2052 C C . SER A 1 263 ? 20.438 -21.875 2.502 1 76.44 263 SER A C 1
ATOM 2054 O O . SER A 1 263 ? 20.656 -21.781 3.713 1 76.44 263 SER A O 1
ATOM 2056 N N . GLU A 1 264 ? 21.188 -21.391 1.587 1 74.19 264 GLU A N 1
ATOM 2057 C CA . GLU A 1 264 ? 22.422 -20.719 1.956 1 74.19 264 GLU A CA 1
ATOM 2058 C C . GLU A 1 264 ? 22.141 -19.406 2.666 1 74.19 264 GLU A C 1
ATOM 2060 O O . GLU A 1 264 ? 23 -18.875 3.377 1 74.19 264 GLU A O 1
ATOM 2065 N N . TYR A 1 265 ? 20.922 -18.969 2.508 1 69.44 265 TYR A N 1
ATOM 2066 C CA . TYR A 1 265 ? 20.656 -17.719 3.211 1 69.44 265 TYR A CA 1
ATOM 2067 C C . TYR A 1 265 ? 19.375 -17.828 4.035 1 69.44 265 TYR A C 1
ATOM 2069 O O . TYR A 1 265 ? 18.641 -16.844 4.184 1 69.44 265 TYR A O 1
ATOM 2077 N N . GLY A 1 266 ? 19.109 -19.031 4.441 1 70.88 266 GLY A N 1
ATOM 2078 C CA . GLY A 1 266 ? 18.156 -19.234 5.52 1 70.88 266 GLY A CA 1
ATOM 2079 C C . GLY A 1 266 ? 16.734 -19.438 5.023 1 70.88 266 GLY A C 1
ATOM 2080 O O . GLY A 1 266 ? 15.805 -19.578 5.824 1 70.88 266 GLY A O 1
ATOM 2081 N N . VAL A 1 267 ? 16.562 -19.297 3.742 1 82.44 267 VAL A N 1
ATOM 2082 C CA . VAL A 1 267 ? 15.227 -19.562 3.219 1 82.44 267 VAL A CA 1
ATOM 2083 C C . VAL A 1 267 ? 15.227 -20.906 2.473 1 82.44 267 VAL A C 1
ATOM 2085 O O . VAL A 1 267 ? 16.234 -21.281 1.871 1 82.44 267 VAL A O 1
ATOM 2088 N N . ARG A 1 268 ? 14.156 -21.703 2.693 1 91.06 268 ARG A N 1
ATOM 2089 C CA . ARG A 1 268 ? 14.109 -23.078 2.18 1 91.06 268 ARG A CA 1
ATOM 2090 C C . ARG A 1 268 ? 12.977 -23.25 1.175 1 91.06 268 ARG A C 1
ATOM 2092 O O . ARG A 1 268 ? 11.836 -23.516 1.558 1 91.06 268 ARG A O 1
ATOM 2099 N N . PHE A 1 269 ? 13.25 -23.062 -0.058 1 93.25 269 PHE A N 1
ATOM 2100 C CA . PHE A 1 269 ? 12.367 -23.344 -1.183 1 93.25 269 PHE A CA 1
ATOM 2101 C C . PHE A 1 269 ? 13.172 -23.609 -2.447 1 93.25 269 PHE A C 1
ATOM 2103 O O . PHE A 1 269 ? 14.375 -23.359 -2.492 1 93.25 269 PHE A O 1
ATOM 2110 N N . GLU A 1 270 ? 12.602 -24.234 -3.371 1 94.25 270 GLU A N 1
ATOM 2111 C CA . GLU A 1 270 ? 13.234 -24.453 -4.668 1 94.25 270 GLU A CA 1
ATOM 2112 C C . GLU A 1 270 ? 13.086 -23.234 -5.566 1 94.25 270 GLU A C 1
ATOM 2114 O O . GLU A 1 270 ? 12.008 -22.641 -5.656 1 94.25 270 GLU A O 1
ATOM 2119 N N . ARG A 1 271 ? 14.133 -22.844 -6.266 1 95.75 271 ARG A N 1
ATOM 2120 C CA . ARG A 1 271 ? 14.086 -21.734 -7.211 1 95.75 271 ARG A CA 1
ATOM 2121 C C . ARG A 1 271 ? 13.125 -22.047 -8.359 1 95.75 271 ARG A C 1
ATOM 2123 O O . ARG A 1 271 ? 12.547 -21.125 -8.953 1 95.75 271 ARG A O 1
ATOM 2130 N N . GLY A 1 272 ? 12.938 -23.219 -8.641 1 97.69 272 GLY A N 1
ATOM 2131 C CA . GLY A 1 272 ? 12 -23.703 -9.633 1 97.69 272 GLY A CA 1
ATOM 2132 C C . GLY A 1 272 ? 11.844 -25.219 -9.617 1 97.69 272 GLY A C 1
ATOM 2133 O O . GLY A 1 272 ? 12.719 -25.938 -9.117 1 97.69 272 GLY A O 1
ATOM 2134 N N . THR A 1 273 ? 10.789 -25.688 -10.047 1 97.94 273 THR A N 1
ATOM 2135 C CA . THR A 1 273 ? 10.492 -27.109 -10.195 1 97.94 273 THR A CA 1
ATOM 2136 C C . THR A 1 273 ? 9.898 -27.406 -11.57 1 97.94 273 THR A C 1
ATOM 2138 O O . THR A 1 273 ? 9 -26.688 -12.023 1 97.94 273 THR A O 1
ATOM 2141 N N . CYS A 1 274 ? 10.398 -28.328 -12.227 1 97.12 274 CYS A N 1
ATOM 2142 C CA . CYS A 1 274 ? 9.914 -28.812 -13.516 1 97.12 274 CYS A CA 1
ATOM 2143 C C . CYS A 1 274 ? 9.297 -30.203 -13.375 1 97.12 274 CYS A C 1
ATOM 2145 O O . CYS A 1 274 ? 9.859 -31.078 -12.727 1 97.12 274 CYS A O 1
ATOM 2147 N N . VAL A 1 275 ? 8.125 -30.391 -13.93 1 97.06 275 VAL A N 1
ATOM 2148 C CA . VAL A 1 275 ? 7.43 -31.672 -13.883 1 97.06 275 VAL A CA 1
ATOM 2149 C C . VAL A 1 275 ? 7.098 -32.125 -15.297 1 97.06 275 VAL A C 1
ATOM 2151 O O . VAL A 1 275 ? 6.406 -31.422 -16.031 1 97.06 275 VAL A O 1
ATOM 2154 N N . ASP A 1 276 ? 7.574 -33.281 -15.695 1 94.56 276 ASP A N 1
ATOM 2155 C CA . ASP A 1 276 ? 7.23 -33.938 -16.969 1 94.56 276 ASP A CA 1
ATOM 2156 C C . ASP A 1 276 ? 6.145 -35 -16.766 1 94.56 276 ASP A C 1
ATOM 2158 O O . ASP A 1 276 ? 6.367 -36 -16.109 1 94.56 276 ASP A O 1
ATOM 2162 N N . PHE A 1 277 ? 4.988 -34.688 -17.266 1 90 277 PHE A N 1
ATOM 2163 C CA . PHE A 1 277 ? 3.9 -35.625 -17.094 1 90 277 PHE A CA 1
ATOM 2164 C C . PHE A 1 277 ? 2.797 -35.406 -18.109 1 90 277 PHE A C 1
ATOM 2166 O O . PHE A 1 277 ? 2.594 -34.281 -18.562 1 90 277 PHE A O 1
ATOM 2173 N N . ASP A 1 278 ? 2.189 -36.406 -18.531 1 87.38 278 ASP A N 1
ATOM 2174 C CA . ASP A 1 278 ? 1.004 -36.375 -19.375 1 87.38 278 ASP A CA 1
ATOM 2175 C C . ASP A 1 278 ? 1.279 -35.625 -20.672 1 87.38 278 ASP A C 1
ATOM 2177 O O . ASP A 1 278 ? 0.496 -34.75 -21.078 1 87.38 278 ASP A O 1
ATOM 2181 N N . GLY A 1 279 ? 2.432 -35.75 -21.188 1 86 279 GLY A N 1
ATOM 2182 C CA . GLY A 1 279 ? 2.775 -35.312 -22.516 1 86 279 GLY A CA 1
ATOM 2183 C C . GLY A 1 279 ? 3.303 -33.875 -22.547 1 86 279 GLY A C 1
ATOM 2184 O O . GLY A 1 279 ? 3.506 -33.312 -23.625 1 86 279 GLY A O 1
ATOM 2185 N N . ARG A 1 280 ? 3.49 -33.281 -21.391 1 90.94 280 ARG A N 1
ATOM 2186 C CA . ARG A 1 280 ? 4.055 -31.938 -21.391 1 90.94 280 ARG A CA 1
ATOM 2187 C C . ARG A 1 280 ? 4.961 -31.719 -20.188 1 90.94 280 ARG A C 1
ATOM 2189 O O . ARG A 1 280 ? 4.973 -32.531 -19.25 1 90.94 280 ARG A O 1
ATOM 2196 N N . ARG A 1 281 ? 5.758 -30.734 -20.297 1 94.69 281 ARG A N 1
ATOM 2197 C CA . ARG A 1 281 ? 6.57 -30.203 -19.219 1 94.69 281 ARG A CA 1
ATOM 2198 C C . ARG A 1 281 ? 5.945 -28.938 -18.641 1 94.69 281 ARG A C 1
ATOM 2200 O O . ARG A 1 281 ? 5.617 -28 -19.375 1 94.69 281 ARG A O 1
ATOM 2207 N N . ARG A 1 282 ? 5.707 -28.969 -17.328 1 96.94 282 ARG A N 1
ATOM 2208 C CA . ARG A 1 282 ? 5.344 -27.766 -16.578 1 96.94 282 ARG A CA 1
ATOM 2209 C C . ARG A 1 282 ? 6.508 -27.281 -15.727 1 96.94 282 ARG A C 1
ATOM 2211 O O . ARG A 1 282 ? 7.125 -28.062 -15 1 96.94 282 ARG A O 1
ATOM 2218 N N . VAL A 1 283 ? 6.797 -26.016 -15.867 1 98.62 283 VAL A N 1
ATOM 2219 C CA . VAL A 1 283 ? 7.879 -25.422 -15.078 1 98.62 283 VAL A CA 1
ATOM 2220 C C . VAL A 1 283 ? 7.316 -24.344 -14.156 1 98.62 283 VAL A C 1
ATOM 2222 O O . VAL A 1 283 ? 6.684 -23.391 -14.617 1 98.62 283 VAL A O 1
ATOM 2225 N N . PHE A 1 284 ? 7.508 -24.531 -12.852 1 98.75 284 PHE A N 1
ATOM 2226 C CA . PHE A 1 284 ? 7.145 -23.547 -11.852 1 98.75 284 PHE A CA 1
ATOM 2227 C C . PHE A 1 284 ? 8.367 -22.766 -11.398 1 98.75 284 PHE A C 1
ATOM 2229 O O . PHE A 1 284 ? 9.258 -23.312 -10.742 1 98.75 284 PHE A O 1
ATOM 2236 N N . ILE A 1 285 ? 8.422 -21.484 -11.734 1 98.69 285 ILE A N 1
ATOM 2237 C CA . ILE A 1 285 ? 9.508 -20.625 -11.289 1 98.69 285 ILE A CA 1
ATOM 2238 C C . ILE A 1 285 ? 9.062 -19.828 -10.07 1 98.69 285 ILE A C 1
ATOM 2240 O O . ILE A 1 285 ? 8.07 -19.094 -10.125 1 98.69 285 ILE A O 1
ATOM 2244 N N . SER A 1 286 ? 9.773 -20 -8.953 1 98.06 286 SER A N 1
ATOM 2245 C CA . SER A 1 286 ? 9.477 -19.281 -7.719 1 98.06 286 SER A CA 1
ATOM 2246 C C . SER A 1 286 ? 9.688 -17.781 -7.891 1 98.06 286 SER A C 1
ATOM 2248 O O . SER A 1 286 ? 10.234 -17.328 -8.898 1 98.06 286 SER A O 1
ATOM 2250 N N . GLY A 1 287 ? 9.109 -17.031 -6.918 1 98.06 287 GLY A N 1
ATOM 2251 C CA . GLY A 1 287 ? 9.461 -15.617 -6.945 1 98.06 287 GLY A CA 1
ATOM 2252 C C . GLY A 1 287 ? 10.945 -15.367 -7.102 1 98.06 287 GLY A C 1
ATOM 2253 O O . GLY A 1 287 ? 11.75 -15.836 -6.285 1 98.06 287 GLY A O 1
ATOM 2254 N N . THR A 1 288 ? 11.32 -14.695 -8.156 1 98.12 288 THR A N 1
ATOM 2255 C CA . THR A 1 288 ? 12.711 -14.445 -8.508 1 98.12 288 THR A CA 1
ATOM 2256 C C . THR A 1 288 ? 13 -12.945 -8.547 1 98.12 288 THR A C 1
ATOM 2258 O O . THR A 1 288 ? 12.242 -12.18 -9.156 1 98.12 288 THR A O 1
ATOM 2261 N N . ALA A 1 289 ? 14.016 -12.57 -7.859 1 97.25 289 ALA A N 1
ATOM 2262 C CA . ALA A 1 289 ? 14.414 -11.164 -7.789 1 97.25 289 ALA A CA 1
ATOM 2263 C C . ALA A 1 289 ? 15.812 -10.961 -8.359 1 97.25 289 ALA A C 1
ATOM 2265 O O . ALA A 1 289 ? 16.375 -11.867 -8.969 1 97.25 289 ALA A O 1
ATOM 2266 N N . SER A 1 290 ? 16.266 -9.695 -8.281 1 97.56 290 SER A N 1
ATOM 2267 C CA . SER A 1 290 ? 17.609 -9.305 -8.703 1 97.56 290 SER A CA 1
ATOM 2268 C C . SER A 1 290 ? 18.656 -9.719 -7.676 1 97.56 290 SER A C 1
ATOM 2270 O O . SER A 1 290 ? 19.078 -8.906 -6.852 1 97.56 290 SER A O 1
ATOM 2272 N N . ILE A 1 291 ? 19.047 -10.914 -7.742 1 94.69 291 ILE A N 1
ATOM 2273 C CA . ILE A 1 291 ? 19.984 -11.5 -6.781 1 94.69 291 ILE A CA 1
ATOM 2274 C C . ILE A 1 291 ? 21.156 -12.148 -7.516 1 94.69 291 ILE A C 1
ATOM 2276 O O . ILE A 1 291 ? 20.984 -12.633 -8.641 1 94.69 291 ILE A O 1
ATOM 2280 N N . ASP A 1 292 ? 22.328 -12.148 -6.914 1 93.81 292 ASP A N 1
ATOM 2281 C CA . ASP A 1 292 ? 23.453 -12.844 -7.527 1 93.81 292 ASP A CA 1
ATOM 2282 C C . ASP A 1 292 ? 23.703 -14.188 -6.844 1 93.81 292 ASP A C 1
ATOM 2284 O O . ASP A 1 292 ? 22.891 -14.633 -6.027 1 93.81 292 ASP A O 1
ATOM 2288 N N . ASN A 1 293 ? 24.688 -14.883 -7.258 1 92.25 293 ASN A N 1
ATOM 2289 C CA . ASN A 1 293 ? 24.938 -16.234 -6.777 1 92.25 293 ASN A CA 1
ATOM 2290 C C . ASN A 1 293 ? 25.578 -16.234 -5.387 1 92.25 293 ASN A C 1
ATOM 2292 O O . ASN A 1 293 ? 26 -17.281 -4.891 1 92.25 293 ASN A O 1
ATOM 2296 N N . ARG A 1 294 ? 25.688 -15.078 -4.77 1 89.44 294 ARG A N 1
ATOM 2297 C CA . ARG A 1 294 ? 26.141 -14.953 -3.391 1 89.44 294 ARG A CA 1
ATOM 2298 C C . ARG A 1 294 ? 25.016 -14.477 -2.479 1 89.44 294 ARG A C 1
ATOM 2300 O O . ARG A 1 294 ? 25.234 -14.227 -1.29 1 89.44 294 ARG A O 1
ATOM 2307 N N . GLY A 1 295 ? 23.875 -14.297 -3.066 1 88.81 295 GLY A N 1
ATOM 2308 C CA . GLY A 1 295 ? 22.719 -13.891 -2.291 1 88.81 295 GLY A CA 1
ATOM 2309 C C . GLY A 1 295 ? 22.609 -12.383 -2.133 1 88.81 295 GLY A C 1
ATOM 2310 O O . GLY A 1 295 ? 21.75 -11.891 -1.389 1 88.81 295 GLY A O 1
ATOM 2311 N N . ASN A 1 296 ? 23.391 -11.688 -2.887 1 93.31 296 ASN A N 1
ATOM 2312 C CA . ASN A 1 296 ? 23.375 -10.234 -2.781 1 93.31 296 ASN A CA 1
ATOM 2313 C C . ASN A 1 296 ? 22.375 -9.609 -3.74 1 93.31 296 ASN A C 1
ATOM 2315 O O . ASN A 1 296 ? 22.156 -10.117 -4.848 1 93.31 296 ASN A O 1
ATOM 2319 N N . ILE A 1 297 ? 21.812 -8.523 -3.25 1 95.38 297 ILE A N 1
ATOM 2320 C CA . ILE A 1 297 ? 20.969 -7.73 -4.137 1 95.38 297 ILE A CA 1
ATOM 2321 C C . ILE A 1 297 ? 21.828 -7.062 -5.211 1 95.38 297 ILE A C 1
ATOM 2323 O O . ILE A 1 297 ? 22.828 -6.422 -4.898 1 95.38 297 ILE A O 1
ATOM 2327 N N . VAL A 1 298 ? 21.438 -7.223 -6.438 1 96.81 298 VAL A N 1
ATOM 2328 C CA . VAL A 1 298 ? 22.109 -6.609 -7.574 1 96.81 298 VAL A CA 1
ATOM 2329 C C . VAL A 1 298 ? 21.312 -5.41 -8.07 1 96.81 298 VAL A C 1
ATOM 2331 O O . VAL A 1 298 ? 20.078 -5.477 -8.172 1 96.81 298 VAL A O 1
ATOM 2334 N N . HIS A 1 299 ? 22.047 -4.203 -8.336 1 97.69 299 HIS A N 1
ATOM 2335 C CA . HIS A 1 299 ? 21.438 -2.959 -8.797 1 97.69 299 HIS A CA 1
ATOM 2336 C C . HIS A 1 299 ? 20.578 -2.324 -7.711 1 97.69 299 HIS A C 1
ATOM 2338 O O . HIS A 1 299 ? 19.406 -2.02 -7.945 1 97.69 299 HIS A O 1
ATOM 2344 N N . VAL A 1 300 ? 21.203 -2.137 -6.535 1 96.75 300 VAL A N 1
ATOM 2345 C CA . VAL A 1 300 ? 20.531 -1.569 -5.375 1 96.75 300 VAL A CA 1
ATOM 2346 C C . VAL A 1 300 ? 19.953 -0.196 -5.73 1 96.75 300 VAL A C 1
ATOM 2348 O O . VAL A 1 300 ? 20.672 0.659 -6.262 1 96.75 300 VAL A O 1
ATOM 2351 N N . GLY A 1 301 ? 18.688 -0.045 -5.516 1 95.56 301 GLY A N 1
ATOM 2352 C CA . GLY A 1 301 ? 18.031 1.237 -5.691 1 95.56 301 GLY A CA 1
ATOM 2353 C C . GLY A 1 301 ? 17.719 1.556 -7.141 1 95.56 301 GLY A C 1
ATOM 2354 O O . GLY A 1 301 ? 17.25 2.652 -7.457 1 95.56 301 GLY A O 1
ATOM 2355 N N . ASP A 1 302 ? 17.984 0.648 -8.023 1 97.44 302 ASP A N 1
ATOM 2356 C CA . ASP A 1 302 ? 17.812 0.85 -9.453 1 97.44 302 ASP A CA 1
ATOM 2357 C C . ASP A 1 302 ? 16.797 -0.122 -10.031 1 97.44 302 ASP A C 1
ATOM 2359 O O . ASP A 1 302 ? 17.141 -1.241 -10.414 1 97.44 302 ASP A O 1
ATOM 2363 N N . ILE A 1 303 ? 15.57 0.368 -10.234 1 98.44 303 ILE A N 1
ATOM 2364 C CA . ILE A 1 303 ? 14.469 -0.489 -10.648 1 98.44 303 ILE A CA 1
ATOM 2365 C C . ILE A 1 303 ? 14.742 -1.058 -12.039 1 98.44 303 ILE A C 1
ATOM 2367 O O . ILE A 1 303 ? 14.469 -2.232 -12.297 1 98.44 303 ILE A O 1
ATOM 2371 N N . ARG A 1 304 ? 15.258 -0.301 -12.977 1 98.31 304 ARG A N 1
ATOM 2372 C CA . ARG A 1 304 ? 15.547 -0.787 -14.32 1 98.31 304 ARG A CA 1
ATOM 2373 C C . ARG A 1 304 ? 16.578 -1.907 -14.289 1 98.31 304 ARG A C 1
ATOM 2375 O O . ARG A 1 304 ? 16.406 -2.943 -14.93 1 98.31 304 ARG A O 1
ATOM 2382 N N . GLY A 1 305 ? 17.641 -1.616 -13.516 1 98.62 305 GLY A N 1
ATOM 2383 C CA . GLY A 1 305 ? 18.672 -2.641 -13.367 1 98.62 305 GLY A CA 1
ATOM 2384 C C . GLY A 1 305 ? 18.141 -3.92 -12.742 1 98.62 305 GLY A C 1
ATOM 2385 O O . GLY A 1 305 ? 18.5 -5.02 -13.164 1 98.62 305 GLY A O 1
ATOM 2386 N N . GLN A 1 306 ? 17.281 -3.814 -11.797 1 98.69 306 GLN A N 1
ATOM 2387 C CA . GLN A 1 306 ? 16.75 -4.992 -11.117 1 98.69 306 GLN A CA 1
ATOM 2388 C C . GLN A 1 306 ? 15.812 -5.781 -12.031 1 98.69 306 GLN A C 1
ATOM 2390 O O . GLN A 1 306 ? 15.75 -7.008 -11.953 1 98.69 306 GLN A O 1
ATOM 2395 N N . VAL A 1 307 ? 15.086 -5.051 -12.914 1 98.81 307 VAL A N 1
ATOM 2396 C CA . VAL A 1 307 ? 14.242 -5.75 -13.875 1 98.81 307 VAL A CA 1
ATOM 2397 C C . VAL A 1 307 ? 15.109 -6.602 -14.797 1 98.81 307 VAL A C 1
ATOM 2399 O O . VAL A 1 307 ? 14.828 -7.785 -15.008 1 98.81 307 VAL A O 1
ATOM 2402 N N . GLU A 1 308 ? 16.141 -6.043 -15.281 1 98.44 308 GLU A N 1
ATOM 2403 C CA . GLU A 1 308 ? 17 -6.738 -16.234 1 98.44 308 GLU A CA 1
ATOM 2404 C C . GLU A 1 308 ? 17.672 -7.941 -15.578 1 98.44 308 GLU A C 1
ATOM 2406 O O . GLU A 1 308 ? 17.719 -9.031 -16.156 1 98.44 308 GLU A O 1
ATOM 2411 N N . ARG A 1 309 ? 18.188 -7.73 -14.414 1 98.31 309 ARG A N 1
ATOM 2412 C CA . ARG A 1 309 ? 18.844 -8.828 -13.711 1 98.31 309 ARG A CA 1
ATOM 2413 C C . ARG A 1 309 ? 17.844 -9.922 -13.359 1 98.31 309 ARG A C 1
ATOM 2415 O O . ARG A 1 309 ? 18.156 -11.109 -13.414 1 98.31 309 ARG A O 1
ATOM 2422 N N . MET A 1 310 ? 16.672 -9.555 -12.906 1 98.38 310 MET A N 1
ATOM 2423 C CA . MET A 1 310 ? 15.594 -10.492 -12.609 1 98.38 310 MET A CA 1
ATOM 2424 C C . MET A 1 310 ? 15.273 -11.359 -13.828 1 98.38 310 MET A C 1
ATOM 2426 O O . MET A 1 310 ? 15.148 -12.578 -13.711 1 98.38 310 MET A O 1
ATOM 2430 N N . TRP A 1 311 ? 15.18 -10.719 -15 1 98.62 311 TRP A N 1
ATOM 2431 C CA . TRP A 1 311 ? 14.922 -11.445 -16.234 1 98.62 311 TRP A CA 1
ATOM 2432 C C . TRP A 1 311 ? 16.047 -12.422 -16.547 1 98.62 311 TRP A C 1
ATOM 2434 O O . TRP A 1 311 ? 15.812 -13.555 -16.969 1 98.62 311 TRP A O 1
ATOM 2444 N N . GLU A 1 312 ? 17.266 -11.969 -16.344 1 98.31 312 GLU A N 1
ATOM 2445 C CA . GLU A 1 312 ? 18.422 -12.844 -16.547 1 98.31 312 GLU A CA 1
ATOM 2446 C C . GLU A 1 312 ? 18.328 -14.086 -15.664 1 98.31 312 GLU A C 1
ATOM 2448 O O . GLU A 1 312 ? 18.578 -15.195 -16.125 1 98.31 312 GLU A O 1
ATOM 2453 N N . ASN A 1 313 ? 18 -13.883 -14.43 1 98.19 313 ASN A N 1
ATOM 2454 C CA . ASN A 1 313 ? 17.891 -14.992 -13.484 1 98.19 313 ASN A CA 1
ATOM 2455 C C . ASN A 1 313 ? 16.781 -15.961 -13.898 1 98.19 313 ASN A C 1
ATOM 2457 O O . ASN A 1 313 ? 16.969 -17.172 -13.836 1 98.19 313 ASN A O 1
ATOM 2461 N N . ILE A 1 314 ? 15.664 -15.453 -14.305 1 98.56 314 ILE A N 1
ATOM 2462 C CA . ILE A 1 314 ? 14.547 -16.297 -14.734 1 98.56 314 ILE A CA 1
ATOM 2463 C C . ILE A 1 314 ? 14.938 -17.062 -15.984 1 98.56 314 ILE A C 1
ATOM 2465 O O . ILE A 1 314 ? 14.648 -18.266 -16.094 1 98.56 314 ILE A O 1
ATOM 2469 N N . GLU A 1 315 ? 15.578 -16.391 -16.891 1 98.12 315 GLU A N 1
ATOM 2470 C CA . GLU A 1 315 ? 16.031 -17.031 -18.109 1 98.12 315 GLU A CA 1
ATOM 2471 C C . GLU A 1 315 ? 16.953 -18.203 -17.812 1 98.12 315 GLU A C 1
ATOM 2473 O O . GLU A 1 315 ? 16.875 -19.25 -18.453 1 98.12 315 GLU A O 1
ATOM 2478 N N . ALA A 1 316 ? 17.859 -18.016 -16.875 1 98 316 ALA A N 1
ATOM 2479 C CA . ALA A 1 316 ? 18.797 -19.078 -16.484 1 98 316 ALA A CA 1
ATOM 2480 C C . ALA A 1 316 ? 18.047 -20.281 -15.922 1 98 316 ALA A C 1
ATOM 2482 O O . ALA A 1 316 ? 18.391 -21.422 -16.219 1 98 316 ALA A O 1
ATOM 2483 N N . LEU A 1 317 ? 17.062 -20.062 -15.117 1 98.12 317 LEU A N 1
ATOM 2484 C CA . LEU A 1 317 ? 16.266 -21.141 -14.562 1 98.12 317 LEU A CA 1
ATOM 2485 C C . LEU A 1 317 ? 15.484 -21.859 -15.656 1 98.12 317 LEU A C 1
ATOM 2487 O O . LEU A 1 317 ? 15.438 -23.094 -15.688 1 98.12 317 LEU A O 1
ATOM 2491 N N . LEU A 1 318 ? 14.852 -21.062 -16.547 1 98.38 318 LEU A N 1
ATOM 2492 C CA . LEU A 1 318 ? 14.117 -21.641 -17.656 1 98.38 318 LEU A CA 1
ATOM 2493 C C . LEU A 1 318 ? 15.023 -22.5 -18.531 1 98.38 318 LEU A C 1
ATOM 2495 O O . LEU A 1 318 ? 14.633 -23.594 -18.969 1 98.38 318 LEU A O 1
ATOM 2499 N N . ALA A 1 319 ? 16.219 -22.078 -18.719 1 97.81 319 ALA A N 1
ATOM 2500 C CA . ALA A 1 319 ? 17.172 -22.797 -19.562 1 97.81 319 ALA A CA 1
ATOM 2501 C C . ALA A 1 319 ? 17.5 -24.172 -18.969 1 97.81 319 ALA A C 1
ATOM 2503 O O . ALA A 1 319 ? 17.641 -25.156 -19.703 1 97.81 319 ALA A O 1
ATOM 2504 N N . GLU A 1 320 ? 17.609 -24.234 -17.688 1 96.88 320 GLU A N 1
ATOM 2505 C CA . GLU A 1 320 ? 17.859 -25.5 -17.016 1 96.88 320 GLU A CA 1
ATOM 2506 C C . GLU A 1 320 ? 16.734 -26.5 -17.266 1 96.88 320 GLU A C 1
ATOM 2508 O O . GLU A 1 320 ? 16.938 -27.703 -17.219 1 96.88 320 GLU A O 1
ATOM 2513 N N . ALA A 1 321 ? 15.578 -25.984 -17.516 1 97 321 ALA A N 1
ATOM 2514 C CA . ALA A 1 321 ? 14.414 -26.828 -17.781 1 97 321 ALA A CA 1
ATOM 2515 C C . ALA A 1 321 ? 14.227 -27.047 -19.281 1 97 321 ALA A C 1
ATOM 2517 O O . ALA A 1 321 ? 13.227 -27.609 -19.719 1 97 321 ALA A O 1
ATOM 2518 N N . GLY A 1 322 ? 15.172 -26.531 -20.078 1 96.38 322 GLY A N 1
ATOM 2519 C CA . GLY A 1 322 ? 15.031 -26.609 -21.531 1 96.38 322 GLY A CA 1
ATOM 2520 C C . GLY A 1 322 ? 13.953 -25.688 -22.062 1 96.38 322 GLY A C 1
ATOM 2521 O O . GLY A 1 322 ? 13.305 -26.016 -23.062 1 96.38 322 GLY A O 1
ATOM 2522 N N . CYS A 1 323 ? 13.664 -24.656 -21.391 1 97.38 323 CYS A N 1
ATOM 2523 C CA . CYS A 1 323 ? 12.641 -23.688 -21.766 1 97.38 323 CYS A CA 1
ATOM 2524 C C . CYS A 1 323 ? 13.242 -22.312 -21.984 1 97.38 323 CYS A C 1
ATOM 2526 O O . CYS A 1 323 ? 14.414 -22.078 -21.688 1 97.38 323 CYS A O 1
ATOM 2528 N N . THR A 1 324 ? 12.516 -21.453 -22.641 1 97.88 324 THR A N 1
ATOM 2529 C CA . THR A 1 324 ? 12.797 -20.031 -22.828 1 97.88 324 THR A CA 1
ATOM 2530 C C . THR A 1 324 ? 11.586 -19.188 -22.422 1 97.88 324 THR A C 1
ATOM 2532 O O . THR A 1 324 ? 10.555 -19.719 -22.016 1 97.88 324 THR A O 1
ATOM 2535 N N . PHE A 1 325 ? 11.711 -17.891 -22.547 1 98.06 325 PHE A N 1
ATOM 2536 C CA . PHE A 1 325 ? 10.586 -17.016 -22.266 1 98.06 325 PHE A CA 1
ATOM 2537 C C . PHE A 1 325 ? 9.438 -17.266 -23.234 1 98.06 325 PHE A C 1
ATOM 2539 O O . PHE A 1 325 ? 8.289 -16.938 -22.938 1 98.06 325 PHE A O 1
ATOM 2546 N N . ASP A 1 326 ? 9.727 -17.859 -24.359 1 96.94 326 ASP A N 1
ATOM 2547 C CA . ASP A 1 326 ? 8.672 -18.188 -25.312 1 96.94 326 ASP A CA 1
ATOM 2548 C C . ASP A 1 326 ? 7.727 -19.25 -24.734 1 96.94 326 ASP A C 1
ATOM 2550 O O . ASP A 1 326 ? 6.559 -19.312 -25.109 1 96.94 326 ASP A O 1
ATOM 2554 N N . ASP A 1 327 ? 8.258 -19.969 -23.797 1 97.44 327 ASP A N 1
ATOM 2555 C CA . ASP A 1 327 ? 7.48 -21.062 -23.203 1 97.44 327 ASP A CA 1
ATOM 2556 C C . ASP A 1 327 ? 6.727 -20.578 -21.953 1 97.44 327 ASP A C 1
ATOM 2558 O O . ASP A 1 327 ? 5.938 -21.328 -21.375 1 97.44 327 ASP A O 1
ATOM 2562 N N . VAL A 1 328 ? 6.934 -19.328 -21.531 1 98.69 328 VAL A N 1
ATOM 2563 C CA . VAL A 1 328 ? 6.289 -18.812 -20.328 1 98.69 328 VAL A CA 1
ATOM 2564 C C . VAL A 1 328 ? 4.805 -18.578 -20.594 1 98.69 328 VAL A C 1
ATOM 2566 O O . VAL A 1 328 ? 4.453 -17.797 -21.484 1 98.69 328 VAL A O 1
ATOM 2569 N N . ALA A 1 329 ? 3.973 -19.219 -19.797 1 98.38 329 ALA A N 1
ATOM 2570 C CA . ALA A 1 329 ? 2.523 -19.203 -19.984 1 98.38 329 ALA A CA 1
ATOM 2571 C C . ALA A 1 329 ? 1.88 -18.062 -19.203 1 98.38 329 ALA A C 1
ATOM 2573 O O . ALA A 1 329 ? 0.819 -17.562 -19.578 1 98.38 329 ALA A O 1
ATOM 2574 N N . GLU A 1 330 ? 2.445 -17.703 -18.125 1 98.38 330 GLU A N 1
ATOM 2575 C CA . GLU A 1 330 ? 1.926 -16.609 -17.312 1 98.38 330 GLU A CA 1
ATOM 2576 C C . GLU A 1 330 ? 2.984 -16.094 -16.344 1 98.38 330 GLU A C 1
ATOM 2578 O O . GLU A 1 330 ? 3.869 -16.859 -15.922 1 98.38 330 GLU A O 1
ATOM 2583 N N . MET A 1 331 ? 2.902 -14.805 -16.016 1 98.81 331 MET A N 1
ATOM 2584 C CA . MET A 1 331 ? 3.77 -14.18 -15.023 1 98.81 331 MET A CA 1
ATOM 2585 C C . MET A 1 331 ? 2.965 -13.289 -14.078 1 98.81 331 MET A C 1
ATOM 2587 O O . MET A 1 331 ? 2.021 -12.617 -14.5 1 98.81 331 MET A O 1
ATOM 2591 N N . THR A 1 332 ? 3.268 -13.32 -12.852 1 98.94 332 THR A N 1
ATOM 2592 C CA . THR A 1 332 ? 2.875 -12.266 -11.922 1 98.94 332 THR A CA 1
ATOM 2593 C C . THR A 1 332 ? 4.086 -11.445 -11.492 1 98.94 332 THR A C 1
ATOM 2595 O O . THR A 1 332 ? 5.07 -11.992 -10.992 1 98.94 332 THR A O 1
ATOM 2598 N N . VAL A 1 333 ? 4.004 -10.172 -11.789 1 98.94 333 VAL A N 1
ATOM 2599 C CA . VAL A 1 333 ? 5.078 -9.234 -11.477 1 98.94 333 VAL A CA 1
ATOM 2600 C C . VAL A 1 333 ? 4.723 -8.43 -10.227 1 98.94 333 VAL A C 1
ATOM 2602 O O . VAL A 1 333 ? 3.705 -7.73 -10.203 1 98.94 333 VAL A O 1
ATOM 2605 N N . TYR A 1 334 ? 5.562 -8.547 -9.211 1 98.94 334 TYR A N 1
ATOM 2606 C CA . TYR A 1 334 ? 5.316 -7.898 -7.926 1 98.94 334 TYR A CA 1
ATOM 2607 C C . TYR A 1 334 ? 6.211 -6.676 -7.754 1 98.94 334 TYR A C 1
ATOM 2609 O O . TYR A 1 334 ? 7.438 -6.785 -7.777 1 98.94 334 TYR A O 1
ATOM 2617 N N . LEU A 1 335 ? 5.574 -5.562 -7.539 1 98.75 335 LEU A N 1
ATOM 2618 C CA . LEU A 1 335 ? 6.312 -4.316 -7.359 1 98.75 335 LEU A CA 1
ATOM 2619 C C . LEU A 1 335 ? 6.195 -3.816 -5.926 1 98.75 335 LEU A C 1
ATOM 2621 O O . LEU A 1 335 ? 5.113 -3.861 -5.332 1 98.75 335 LEU A O 1
ATOM 2625 N N . ARG A 1 336 ? 7.281 -3.352 -5.434 1 98.44 336 ARG A N 1
ATOM 2626 C CA . ARG A 1 336 ? 7.293 -2.803 -4.082 1 98.44 336 ARG A CA 1
ATOM 2627 C C . ARG A 1 336 ? 6.758 -1.374 -4.066 1 98.44 336 ARG A C 1
ATOM 2629 O O . ARG A 1 336 ? 5.957 -1.015 -3.201 1 98.44 336 ARG A O 1
ATOM 2636 N N . ASP A 1 337 ? 7.25 -0.546 -4.938 1 98.19 337 ASP A N 1
ATOM 2637 C CA . ASP A 1 337 ? 6.914 0.871 -5.031 1 98.19 337 ASP A CA 1
ATOM 2638 C C . ASP A 1 337 ? 5.957 1.132 -6.195 1 98.19 337 ASP A C 1
ATOM 2640 O O . ASP A 1 337 ? 6.328 0.962 -7.359 1 98.19 337 ASP A O 1
ATOM 2644 N N . VAL A 1 338 ? 4.75 1.623 -5.883 1 97.94 338 VAL A N 1
ATOM 2645 C CA . VAL A 1 338 ? 3.736 1.854 -6.906 1 97.94 338 VAL A CA 1
ATOM 2646 C C . VAL A 1 338 ? 4.254 2.865 -7.926 1 97.94 338 VAL A C 1
ATOM 2648 O O . VAL A 1 338 ? 3.873 2.824 -9.102 1 97.94 338 VAL A O 1
ATOM 2651 N N . ALA A 1 339 ? 5.172 3.709 -7.543 1 97.88 339 ALA A N 1
ATOM 2652 C CA . ALA A 1 339 ? 5.672 4.762 -8.422 1 97.88 339 ALA A CA 1
ATOM 2653 C C . ALA A 1 339 ? 6.59 4.188 -9.5 1 97.88 339 ALA A C 1
ATOM 2655 O O . ALA A 1 339 ? 6.926 4.871 -10.469 1 97.88 339 ALA A O 1
ATOM 2656 N N . ASP A 1 340 ? 6.992 2.975 -9.414 1 98.19 340 ASP A N 1
ATOM 2657 C CA . ASP A 1 340 ? 7.875 2.34 -10.391 1 98.19 340 ASP A CA 1
ATOM 2658 C C . ASP A 1 340 ? 7.074 1.733 -11.539 1 98.19 340 ASP A C 1
ATOM 2660 O O . ASP A 1 340 ? 7.652 1.243 -12.516 1 98.19 340 ASP A O 1
ATOM 2664 N N . TYR A 1 341 ? 5.719 1.793 -11.453 1 97.56 341 TYR A N 1
ATOM 2665 C CA . TYR A 1 341 ? 4.859 1.117 -12.422 1 97.56 341 TYR A CA 1
ATOM 2666 C C . TYR A 1 341 ? 5.152 1.589 -13.836 1 97.56 341 TYR A C 1
ATOM 2668 O O . TYR A 1 341 ? 5.312 0.773 -14.75 1 97.56 341 TYR A O 1
ATOM 2676 N N . PRO A 1 342 ? 5.305 2.883 -14.094 1 96.31 342 PRO A N 1
ATOM 2677 C CA . PRO A 1 342 ? 5.504 3.299 -15.484 1 96.31 342 PRO A CA 1
ATOM 2678 C C . PRO A 1 342 ? 6.758 2.691 -16.109 1 96.31 342 PRO A C 1
ATOM 2680 O O . PRO A 1 342 ? 6.719 2.227 -17.25 1 96.31 342 PRO A O 1
ATOM 2683 N N . VAL A 1 343 ? 7.793 2.627 -15.328 1 97.56 343 VAL A N 1
ATOM 2684 C CA . VAL A 1 343 ? 9.047 2.088 -15.844 1 97.56 343 VAL A CA 1
ATOM 2685 C C . VAL A 1 343 ? 8.898 0.591 -16.109 1 97.56 343 VAL A C 1
ATOM 2687 O O . VAL A 1 343 ? 9.258 0.105 -17.188 1 97.56 343 VAL A O 1
ATOM 2690 N N . VAL A 1 344 ? 8.359 -0.122 -15.219 1 98.5 344 VAL A N 1
ATOM 2691 C CA . VAL A 1 344 ? 8.242 -1.574 -15.312 1 98.5 344 VAL A CA 1
ATOM 2692 C C . VAL A 1 344 ? 7.242 -1.944 -16.406 1 98.5 344 VAL A C 1
ATOM 2694 O O . VAL A 1 344 ? 7.469 -2.879 -17.172 1 98.5 344 VAL A O 1
ATOM 2697 N N . ALA A 1 345 ? 6.133 -1.172 -16.438 1 97.5 345 ALA A N 1
ATOM 2698 C CA . ALA A 1 345 ? 5.125 -1.415 -17.469 1 97.5 345 ALA A CA 1
ATOM 2699 C C . ALA A 1 345 ? 5.723 -1.282 -18.859 1 97.5 345 ALA A C 1
ATOM 2701 O O . ALA A 1 345 ? 5.445 -2.096 -19.734 1 97.5 345 ALA A O 1
ATOM 2702 N N . SER A 1 346 ? 6.5 -0.305 -19.031 1 97.69 346 SER A N 1
ATOM 2703 C CA . SER A 1 346 ? 7.133 -0.07 -20.312 1 97.69 346 SER A CA 1
ATOM 2704 C C . SER A 1 346 ? 8.094 -1.2 -20.672 1 97.69 346 SER A C 1
ATOM 2706 O O . SER A 1 346 ? 8.086 -1.69 -21.812 1 97.69 346 SER A O 1
ATOM 2708 N N . LEU A 1 347 ? 8.875 -1.616 -19.734 1 98.56 347 LEU A N 1
ATOM 2709 C CA . LEU A 1 347 ? 9.844 -2.684 -19.969 1 98.56 347 LEU A CA 1
ATOM 2710 C C . LEU A 1 347 ? 9.133 -3.996 -20.281 1 98.56 347 LEU A C 1
ATOM 2712 O O . LEU A 1 347 ? 9.508 -4.703 -21.219 1 98.56 347 LEU A O 1
ATOM 2716 N N . MET A 1 348 ? 8.141 -4.328 -19.531 1 98.56 348 MET A N 1
ATOM 2717 C CA . MET A 1 348 ? 7.395 -5.57 -19.719 1 98.56 348 MET A CA 1
ATOM 2718 C C . MET A 1 348 ? 6.707 -5.582 -21.078 1 98.56 348 MET A C 1
ATOM 2720 O O . MET A 1 348 ? 6.742 -6.59 -21.797 1 98.56 348 MET A O 1
ATOM 2724 N N . ALA A 1 349 ? 6.082 -4.508 -21.438 1 97.5 349 ALA A N 1
ATOM 2725 C CA . ALA A 1 349 ? 5.379 -4.402 -22.703 1 97.5 349 ALA A CA 1
ATOM 2726 C C . ALA A 1 349 ? 6.336 -4.594 -23.875 1 97.5 349 ALA A C 1
ATOM 2728 O O . ALA A 1 349 ? 5.969 -5.18 -24.891 1 97.5 349 ALA A O 1
ATOM 2729 N N . GLY A 1 350 ? 7.453 -4.035 -23.75 1 98 350 GLY A N 1
ATOM 2730 C CA . GLY A 1 350 ? 8.445 -4.152 -24.812 1 98 350 GLY A CA 1
ATOM 2731 C C . GLY A 1 350 ? 8.953 -5.566 -25 1 98 350 GLY A C 1
ATOM 2732 O O . GLY A 1 350 ? 9.078 -6.043 -26.125 1 98 350 GLY A O 1
ATOM 2733 N N . ARG A 1 351 ? 9.203 -6.25 -23.922 1 98.06 351 ARG A N 1
ATOM 2734 C CA . ARG A 1 351 ? 9.852 -7.551 -24.016 1 98.06 351 ARG A CA 1
ATOM 2735 C C . ARG A 1 351 ? 8.828 -8.664 -24.172 1 98.06 351 ARG A C 1
ATOM 2737 O O . ARG A 1 351 ? 9.109 -9.688 -24.797 1 98.06 351 ARG A O 1
ATOM 2744 N N . PHE A 1 352 ? 7.648 -8.445 -23.562 1 98 352 PHE A N 1
ATOM 2745 C CA . PHE A 1 352 ? 6.645 -9.5 -23.531 1 98 352 PHE A CA 1
ATOM 2746 C C . PHE A 1 352 ? 5.305 -8.992 -24.047 1 98 352 PHE A C 1
ATOM 2748 O O . PHE A 1 352 ? 4.297 -9.031 -23.344 1 98 352 PHE A O 1
ATOM 2755 N N . PRO A 1 353 ? 5.207 -8.641 -25.25 1 95.5 353 PRO A N 1
ATOM 2756 C CA . PRO A 1 353 ? 3.992 -8.008 -25.781 1 95.5 353 PRO A CA 1
ATOM 2757 C C . PRO A 1 353 ? 2.783 -8.938 -25.75 1 95.5 353 PRO A C 1
ATOM 2759 O O . PRO A 1 353 ? 1.644 -8.469 -25.656 1 95.5 353 PRO A O 1
ATOM 2762 N N . HIS A 1 354 ? 3.023 -10.273 -25.781 1 95.56 354 HIS A N 1
ATOM 2763 C CA . HIS A 1 354 ? 1.881 -11.164 -25.922 1 95.56 354 HIS A CA 1
ATOM 2764 C C . HIS A 1 354 ? 1.786 -12.117 -24.734 1 95.56 354 HIS A C 1
ATOM 2766 O O . HIS A 1 354 ? 0.791 -12.828 -24.578 1 95.56 354 HIS A O 1
ATOM 2772 N N . THR A 1 355 ? 2.787 -12.18 -23.875 1 98.31 355 THR A N 1
ATOM 2773 C CA . THR A 1 355 ? 2.805 -13.086 -22.734 1 98.31 355 THR A CA 1
ATOM 2774 C C . THR A 1 355 ? 1.798 -12.648 -21.688 1 98.31 355 THR A C 1
ATOM 2776 O O . THR A 1 355 ? 1.742 -11.469 -21.328 1 98.31 355 THR A O 1
ATOM 2779 N N . PRO A 1 356 ? 0.938 -13.531 -21.203 1 98.69 356 PRO A N 1
ATOM 2780 C CA . PRO A 1 356 ? 0.051 -13.18 -20.094 1 98.69 356 PRO A CA 1
ATOM 2781 C C . PRO A 1 356 ? 0.813 -12.758 -18.844 1 98.69 356 PRO A C 1
ATOM 2783 O O . PRO A 1 356 ? 1.628 -13.531 -18.328 1 98.69 356 PRO A O 1
ATOM 2786 N N . TYR A 1 357 ? 0.582 -11.539 -18.391 1 98.75 357 TYR A N 1
ATOM 2787 C CA . TYR A 1 357 ? 1.163 -11.117 -17.125 1 98.75 357 TYR A CA 1
ATOM 2788 C C . TYR A 1 357 ? 0.304 -10.055 -16.453 1 98.75 357 TYR A C 1
ATOM 2790 O O . TYR A 1 357 ? -0.576 -9.469 -17.094 1 98.75 357 TYR A O 1
ATOM 2798 N N . ILE A 1 358 ? 0.492 -9.906 -15.219 1 98.81 358 ILE A N 1
ATOM 2799 C CA . ILE A 1 358 ? -0.099 -8.812 -14.445 1 98.81 358 ILE A CA 1
ATOM 2800 C C . ILE A 1 358 ? 0.955 -8.203 -13.523 1 98.81 358 ILE A C 1
ATOM 2802 O O . ILE A 1 358 ? 1.828 -8.914 -13.016 1 98.81 358 ILE A O 1
ATOM 2806 N N . ILE A 1 359 ? 0.975 -6.887 -13.414 1 98.88 359 ILE A N 1
ATOM 2807 C CA . ILE A 1 359 ? 1.818 -6.164 -12.469 1 98.88 359 ILE A CA 1
ATOM 2808 C C . ILE A 1 359 ? 0.981 -5.699 -11.273 1 98.88 359 ILE A C 1
ATOM 2810 O O . ILE A 1 359 ? -0.015 -4.992 -11.445 1 98.88 359 ILE A O 1
ATOM 2814 N N . VAL A 1 360 ? 1.383 -6.109 -10.078 1 98.94 360 VAL A N 1
ATOM 2815 C CA . VAL A 1 360 ? 0.607 -5.773 -8.891 1 98.94 360 VAL A CA 1
ATOM 2816 C C . VAL A 1 360 ? 1.511 -5.113 -7.848 1 98.94 360 VAL A C 1
ATOM 2818 O O . VAL A 1 360 ? 2.738 -5.219 -7.93 1 98.94 360 VAL A O 1
ATOM 2821 N N . ASN A 1 361 ? 0.907 -4.34 -6.965 1 98.81 361 ASN A N 1
ATOM 2822 C CA . ASN A 1 361 ? 1.618 -3.809 -5.805 1 98.81 361 ASN A CA 1
ATOM 2823 C C . ASN A 1 361 ? 1.73 -4.848 -4.695 1 98.81 361 ASN A C 1
ATOM 2825 O O . ASN A 1 361 ? 0.736 -5.18 -4.047 1 98.81 361 ASN A O 1
ATOM 2829 N N . ALA A 1 362 ? 2.9 -5.352 -4.48 1 98.81 362 ALA A N 1
ATOM 2830 C CA . ALA A 1 362 ? 3.211 -6.32 -3.434 1 98.81 362 ALA A CA 1
ATOM 2831 C C . ALA A 1 362 ? 4.688 -6.262 -3.051 1 98.81 362 ALA A C 1
ATOM 2833 O O . ALA A 1 362 ? 5.539 -6.816 -3.75 1 98.81 362 ALA A O 1
ATOM 2834 N N . PRO A 1 363 ? 5.016 -5.648 -1.944 1 98.31 363 PRO A N 1
ATOM 2835 C CA . PRO A 1 363 ? 6.406 -5.551 -1.498 1 98.31 363 PRO A CA 1
ATOM 2836 C C . PRO A 1 363 ? 7.086 -6.914 -1.387 1 98.31 363 PRO A C 1
ATOM 2838 O O . PRO A 1 363 ? 6.461 -7.887 -0.965 1 98.31 363 PRO A O 1
ATOM 2841 N N . VAL A 1 364 ? 8.328 -6.961 -1.773 1 97.06 364 VAL A N 1
ATOM 2842 C CA . VAL A 1 364 ? 9.141 -8.172 -1.7 1 97.06 364 VAL A CA 1
ATOM 2843 C C . VAL A 1 364 ? 9.68 -8.344 -0.283 1 97.06 364 VAL A C 1
ATOM 2845 O O . VAL A 1 364 ? 9.766 -7.379 0.48 1 97.06 364 VAL A O 1
ATOM 2848 N N . CYS A 1 365 ? 10.039 -9.531 0.12 1 93.81 365 CYS A N 1
ATOM 2849 C CA . CYS A 1 365 ? 10.383 -9.922 1.484 1 93.81 365 CYS A CA 1
ATOM 2850 C C . CYS A 1 365 ? 11.617 -9.172 1.977 1 93.81 365 CYS A C 1
ATOM 2852 O O . CYS A 1 365 ? 11.727 -8.859 3.164 1 93.81 365 CYS A O 1
ATOM 2854 N N . ARG A 1 366 ? 12.57 -8.898 1.128 1 93.94 366 ARG A N 1
ATOM 2855 C CA . ARG A 1 366 ? 13.703 -8.031 1.445 1 93.94 366 ARG A CA 1
ATOM 2856 C C . ARG A 1 366 ? 13.523 -6.645 0.828 1 93.94 366 ARG A C 1
ATOM 2858 O O . ARG A 1 366 ? 13.422 -6.512 -0.393 1 93.94 366 ARG A O 1
ATOM 2865 N N . PRO A 1 367 ? 13.594 -5.641 1.648 1 95.06 367 PRO A N 1
ATOM 2866 C CA . PRO A 1 367 ? 13.203 -4.32 1.156 1 95.06 367 PRO A CA 1
ATOM 2867 C C . PRO A 1 367 ? 14.086 -3.824 0.018 1 95.06 367 PRO A C 1
ATOM 2869 O O . PRO A 1 367 ? 13.633 -3.053 -0.833 1 95.06 367 PRO A O 1
ATOM 2872 N N . GLY A 1 368 ? 15.242 -4.301 -0.03 1 96.81 368 GLY A N 1
ATOM 2873 C CA . GLY A 1 368 ? 16.141 -3.873 -1.091 1 96.81 368 GLY A CA 1
ATOM 2874 C C . GLY A 1 368 ? 15.742 -4.402 -2.457 1 96.81 368 GLY A C 1
ATOM 2875 O O . GLY A 1 368 ? 16.203 -3.895 -3.482 1 96.81 368 GLY A O 1
ATOM 2876 N N . TRP A 1 369 ? 15.023 -5.426 -2.498 1 98.06 369 TRP A N 1
ATOM 2877 C CA . TRP A 1 369 ? 14.438 -5.895 -3.752 1 98.06 369 TRP A CA 1
ATOM 2878 C C . TRP A 1 369 ? 13.203 -5.074 -4.121 1 98.06 369 TRP A C 1
ATOM 2880 O O . TRP A 1 369 ? 12.227 -5.043 -3.373 1 98.06 369 TRP A O 1
ATOM 2890 N N . LEU A 1 370 ? 13.25 -4.453 -5.27 1 98.69 370 LEU A N 1
ATOM 2891 C CA . LEU A 1 370 ? 12.203 -3.535 -5.711 1 98.69 370 LEU A CA 1
ATOM 2892 C C . LEU A 1 370 ? 11.148 -4.266 -6.531 1 98.69 370 LEU A C 1
ATOM 2894 O O . LEU A 1 370 ? 10.039 -3.758 -6.719 1 98.69 370 LEU A O 1
ATOM 2898 N N . ILE A 1 371 ? 11.477 -5.43 -6.988 1 98.81 371 ILE A N 1
ATOM 2899 C CA . ILE A 1 371 ? 10.625 -6.176 -7.902 1 98.81 371 ILE A CA 1
ATOM 2900 C C . ILE A 1 371 ? 10.914 -7.668 -7.773 1 98.81 371 ILE A C 1
ATOM 2902 O O . ILE A 1 371 ? 12.047 -8.07 -7.488 1 98.81 371 ILE A O 1
ATOM 2906 N N . GLU A 1 372 ? 9.859 -8.406 -7.848 1 98.56 372 GLU A N 1
ATOM 2907 C CA . GLU A 1 372 ? 9.914 -9.859 -7.914 1 98.56 372 GLU A CA 1
ATOM 2908 C C . GLU A 1 372 ? 8.922 -10.406 -8.938 1 98.56 372 GLU A C 1
ATOM 2910 O O . GLU A 1 372 ? 7.836 -9.844 -9.117 1 98.56 372 GLU A O 1
ATOM 2915 N N . THR A 1 373 ? 9.312 -11.461 -9.727 1 98.88 373 THR A N 1
ATOM 2916 C CA . THR A 1 373 ? 8.391 -12.078 -10.68 1 98.88 373 THR A CA 1
ATOM 2917 C C . THR A 1 373 ? 8.367 -13.594 -10.5 1 98.88 373 THR A C 1
ATOM 2919 O O . THR A 1 373 ? 9.406 -14.219 -10.297 1 98.88 373 THR A O 1
ATOM 2922 N N . GLU A 1 374 ? 7.23 -14.172 -10.461 1 98.81 374 GLU A N 1
ATOM 2923 C CA . GLU A 1 374 ? 7.039 -15.609 -10.617 1 98.81 374 GLU A CA 1
ATOM 2924 C C . GLU A 1 374 ? 6.422 -15.938 -11.977 1 98.81 374 GLU A C 1
ATOM 2926 O O . GLU A 1 374 ? 5.781 -15.086 -12.594 1 98.81 374 GLU A O 1
ATOM 2931 N N . CYS A 1 375 ? 6.668 -17.141 -12.438 1 98.56 375 CYS A N 1
ATOM 2932 C CA . CYS A 1 375 ? 6.027 -17.5 -13.703 1 98.56 375 CYS A CA 1
ATOM 2933 C C . CYS A 1 375 ? 5.887 -19.016 -13.844 1 98.56 375 CYS A C 1
ATOM 2935 O O . CYS A 1 375 ? 6.496 -19.766 -13.086 1 98.56 375 CYS A O 1
ATOM 2937 N N . ILE A 1 376 ? 5.023 -19.391 -14.672 1 98.75 376 ILE A N 1
ATOM 2938 C CA . ILE A 1 376 ? 4.793 -20.781 -15.094 1 98.75 376 ILE A CA 1
ATOM 2939 C C . ILE A 1 376 ? 5.109 -20.922 -16.578 1 98.75 376 ILE A C 1
ATOM 2941 O O . ILE A 1 376 ? 4.645 -20.125 -17.406 1 98.75 376 ILE A O 1
ATOM 2945 N N . ALA A 1 377 ? 5.906 -21.875 -16.922 1 98.44 377 ALA A N 1
ATOM 2946 C CA . ALA A 1 377 ? 6.191 -22.188 -18.312 1 98.44 377 ALA A CA 1
ATOM 2947 C C . ALA A 1 377 ? 5.684 -23.578 -18.688 1 98.44 377 ALA A C 1
ATOM 2949 O O . ALA A 1 377 ? 5.527 -24.438 -17.812 1 98.44 377 ALA A O 1
ATOM 2950 N N . MET A 1 378 ? 5.391 -23.781 -19.938 1 96.12 378 MET A N 1
ATOM 2951 C CA . MET A 1 378 ? 4.898 -25.047 -20.438 1 96.12 378 MET A CA 1
ATOM 2952 C C . MET A 1 378 ? 5.488 -25.359 -21.812 1 96.12 378 MET A C 1
ATOM 2954 O O . MET A 1 378 ? 5.629 -24.469 -22.641 1 96.12 378 MET A O 1
ATOM 2958 N N . LYS A 1 379 ? 5.793 -26.594 -21.938 1 92.81 379 LYS A N 1
ATOM 2959 C CA . LYS A 1 379 ? 6.371 -27.078 -23.188 1 92.81 379 LYS A CA 1
ATOM 2960 C C . LYS A 1 379 ? 5.855 -28.469 -23.531 1 92.81 379 LYS A C 1
ATOM 2962 O O . LYS A 1 379 ? 5.844 -29.359 -22.672 1 92.81 379 LYS A O 1
ATOM 2967 N N . PRO A 1 380 ? 5.363 -28.625 -24.766 1 91.06 380 PRO A N 1
ATOM 2968 C CA . PRO A 1 380 ? 4.992 -29.984 -25.156 1 91.06 380 PRO A CA 1
ATOM 2969 C C . PRO A 1 380 ? 6.188 -30.922 -25.219 1 91.06 380 PRO A C 1
ATOM 2971 O O . PRO A 1 380 ? 7.281 -30.531 -25.625 1 91.06 380 PRO A O 1
ATOM 2974 N N . LEU A 1 381 ? 5.914 -32.125 -24.75 1 87.62 381 LEU A N 1
ATOM 2975 C CA . LEU A 1 381 ? 6.953 -33.156 -24.812 1 87.62 381 LEU A CA 1
ATOM 2976 C C . LEU A 1 381 ? 6.664 -34.156 -25.938 1 87.62 381 LEU A C 1
ATOM 2978 O O . LEU A 1 381 ? 5.508 -34.5 -26.188 1 87.62 381 LEU A O 1
ATOM 2982 N N . SER A 1 382 ? 7.648 -34.375 -26.828 1 74.06 382 SER A N 1
ATOM 2983 C CA . SER A 1 382 ? 7.508 -35.406 -27.844 1 74.06 382 SER A CA 1
ATOM 2984 C C . SER A 1 382 ? 7.453 -36.781 -27.219 1 74.06 382 SER A C 1
ATOM 2986 O O . SER A 1 382 ? 7.848 -36.969 -26.062 1 74.06 382 SER A O 1
ATOM 2988 N N . GLU A 1 383 ? 6.738 -37.719 -27.922 1 60.03 383 GLU A N 1
ATOM 2989 C CA . GLU A 1 383 ? 6.637 -39.125 -27.484 1 60.03 383 GLU A CA 1
ATOM 2990 C C . GLU A 1 383 ? 7.996 -39.656 -27.062 1 60.03 383 GLU A C 1
ATOM 2992 O O . GLU A 1 383 ? 8.086 -40.469 -26.125 1 60.03 383 GLU A O 1
ATOM 2997 N N . ALA A 1 384 ? 9.016 -39.281 -27.688 1 54.62 384 ALA A N 1
ATOM 2998 C CA . ALA A 1 384 ? 10.359 -39.781 -27.391 1 54.62 384 ALA A CA 1
ATOM 2999 C C . ALA A 1 384 ? 10.875 -39.219 -26.062 1 54.62 384 ALA A C 1
ATOM 3001 O O . ALA A 1 384 ? 11.672 -39.844 -25.375 1 54.62 384 ALA A O 1
ATOM 3002 N N . ASP A 1 385 ? 10.367 -38.094 -25.625 1 58.66 385 ASP A N 1
ATOM 3003 C CA . ASP A 1 385 ? 10.875 -37.375 -24.453 1 58.66 385 ASP A CA 1
ATOM 3004 C C . ASP A 1 385 ? 10.008 -37.625 -23.234 1 58.66 385 ASP A C 1
ATOM 3006 O O . ASP A 1 385 ? 10.359 -37.219 -22.125 1 58.66 385 ASP A O 1
ATOM 3010 N N . ALA A 1 386 ? 8.906 -38.312 -23.531 1 57.28 386 ALA A N 1
ATOM 3011 C CA . ALA A 1 386 ? 7.965 -38.562 -22.438 1 57.28 386 ALA A CA 1
ATOM 3012 C C . ALA A 1 386 ? 8.43 -39.719 -21.578 1 57.28 386 ALA A C 1
ATOM 3014 O O . ALA A 1 386 ? 8.781 -40.781 -22.109 1 57.28 386 ALA A O 1
ATOM 3015 N N . PRO A 1 387 ? 8.672 -39.375 -20.25 1 52.31 387 PRO A N 1
ATOM 3016 C CA . PRO A 1 387 ? 9.039 -40.531 -19.438 1 52.31 387 PRO A CA 1
ATOM 3017 C C . PRO A 1 387 ? 8.031 -41.688 -19.531 1 52.31 387 PRO A C 1
ATOM 3019 O O . PRO A 1 387 ? 6.852 -41.469 -19.797 1 52.31 387 PRO A O 1
ATOM 3022 N N . ALA A 1 388 ? 8.336 -42.96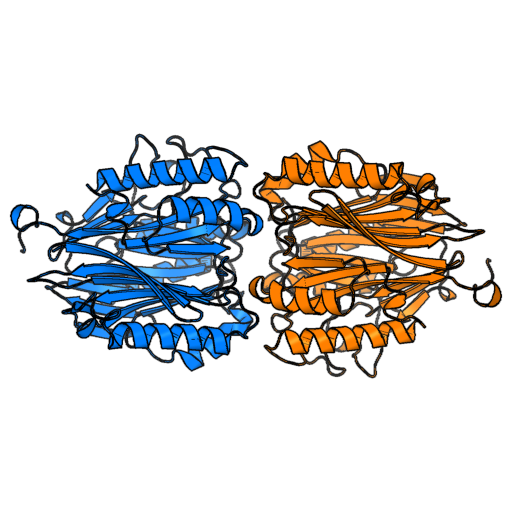9 -19.844 1 44.75 388 ALA A N 1
ATOM 3023 C CA . ALA A 1 388 ? 7.551 -44.188 -19.984 1 44.75 388 ALA A CA 1
ATOM 3024 C C . ALA A 1 388 ? 6.465 -44.281 -18.922 1 44.75 388 ALA A C 1
ATOM 3026 O O . ALA A 1 388 ? 6.73 -44.062 -17.734 1 44.75 388 ALA A O 1
ATOM 3027 N N . HIS A 1 389 ? 5.105 -44.094 -19.266 1 45.59 389 HIS A N 1
ATOM 3028 C CA . HIS A 1 389 ? 4.004 -44.375 -18.344 1 45.59 389 HIS A CA 1
ATOM 3029 C C . HIS A 1 389 ? 4.246 -45.656 -17.562 1 45.59 389 HIS A C 1
ATOM 3031 O O . HIS A 1 389 ? 4.762 -46.656 -18.125 1 45.59 389 HIS A O 1
ATOM 3037 N N . ALA A 1 390 ? 4.234 -45.656 -16.312 1 41.66 390 ALA A N 1
ATOM 3038 C CA . ALA A 1 390 ? 4.254 -46.969 -15.672 1 41.66 390 ALA A CA 1
ATOM 3039 C C . ALA A 1 390 ? 3.02 -47.781 -16.047 1 41.66 390 ALA A C 1
ATOM 3041 O O . ALA A 1 390 ? 1.925 -47.25 -16.188 1 41.66 390 ALA A O 1
ATOM 3042 N N . MET B 1 1 ? -4.57 42.281 5.688 1 72.12 1 MET B N 1
ATOM 3043 C CA . MET B 1 1 ? -4.074 40.969 5.258 1 72.12 1 MET B CA 1
ATOM 3044 C C . MET B 1 1 ? -4.988 40.375 4.199 1 72.12 1 MET B C 1
ATOM 3046 O O . MET B 1 1 ? -6.207 40.531 4.25 1 72.12 1 MET B O 1
ATOM 3050 N N . GLU B 1 2 ? -4.352 39.938 3.125 1 82.62 2 GLU B N 1
ATOM 3051 C CA . GLU B 1 2 ? -5.066 39.281 2.027 1 82.62 2 GLU B CA 1
ATOM 3052 C C . GLU B 1 2 ? -4.531 37.875 1.776 1 82.62 2 GLU B C 1
ATOM 3054 O O . GLU B 1 2 ? -3.383 37.594 2.107 1 82.62 2 GLU B O 1
ATOM 3059 N N . THR B 1 3 ? -5.484 37.031 1.416 1 90.5 3 THR B N 1
ATOM 3060 C CA . THR B 1 3 ? -5.086 35.688 1.069 1 90.5 3 THR B CA 1
ATOM 3061 C C . THR B 1 3 ? -5.184 35.438 -0.437 1 90.5 3 THR B C 1
ATOM 3063 O O . THR B 1 3 ? -6.008 36.062 -1.109 1 90.5 3 THR B O 1
ATOM 3066 N N . GLN B 1 4 ? -4.254 34.688 -0.961 1 93.44 4 GLN B N 1
ATOM 3067 C CA . GLN B 1 4 ? -4.273 34.312 -2.371 1 93.44 4 GLN B CA 1
ATOM 3068 C C . GLN B 1 4 ? -3.85 32.844 -2.561 1 93.44 4 GLN B C 1
ATOM 3070 O O . GLN B 1 4 ? -3.086 32.312 -1.756 1 93.44 4 GLN B O 1
ATOM 3075 N N . LYS B 1 5 ? -4.449 32.219 -3.508 1 96.88 5 LYS B N 1
ATOM 3076 C CA . LYS B 1 5 ? -4.039 30.906 -3.961 1 96.88 5 LYS B CA 1
ATOM 3077 C C . LYS B 1 5 ? -3.502 30.953 -5.387 1 96.88 5 LYS B C 1
ATOM 3079 O O . LYS B 1 5 ? -4.125 31.547 -6.273 1 96.88 5 LYS B O 1
ATOM 3084 N N . LEU B 1 6 ? -2.299 30.359 -5.555 1 96.5 6 LEU B N 1
ATOM 3085 C CA . LEU B 1 6 ? -1.608 30.406 -6.836 1 96.5 6 LEU B CA 1
ATOM 3086 C C . LEU B 1 6 ? -1.119 29.016 -7.234 1 96.5 6 LEU B C 1
ATOM 3088 O O . LEU B 1 6 ? -1.031 28.125 -6.395 1 96.5 6 LEU B O 1
ATOM 3092 N N . GLN B 1 7 ? -0.905 28.844 -8.516 1 96.19 7 GLN B N 1
ATOM 3093 C CA . GLN B 1 7 ? -0.364 27.594 -9.039 1 96.19 7 GLN B CA 1
ATOM 3094 C C . GLN B 1 7 ? 0.634 27.859 -10.164 1 96.19 7 GLN B C 1
ATOM 3096 O O . GLN B 1 7 ? 0.43 28.75 -10.984 1 96.19 7 GLN B O 1
ATOM 3101 N N . ILE B 1 8 ? 1.715 27.156 -10.148 1 94.75 8 ILE B N 1
ATOM 3102 C CA . ILE B 1 8 ? 2.674 27.203 -11.242 1 94.75 8 ILE B CA 1
ATOM 3103 C C . ILE B 1 8 ? 3.178 25.797 -11.555 1 94.75 8 ILE B C 1
ATOM 3105 O O . ILE B 1 8 ? 3.299 24.969 -10.656 1 94.75 8 ILE B O 1
ATOM 3109 N N . GLN B 1 9 ? 3.42 25.484 -12.773 1 92.38 9 GLN B N 1
ATOM 3110 C CA . GLN B 1 9 ? 4.031 24.25 -13.242 1 92.38 9 GLN B CA 1
ATOM 3111 C C . GLN B 1 9 ? 5.449 24.484 -13.75 1 92.38 9 GLN B C 1
ATOM 3113 O O . GLN B 1 9 ? 5.66 25.281 -14.664 1 92.38 9 GLN B O 1
ATOM 3118 N N . ASN B 1 10 ? 6.418 23.844 -13.039 1 87.31 10 ASN B N 1
ATOM 3119 C CA . ASN B 1 10 ? 7.816 23.844 -13.461 1 87.31 10 ASN B CA 1
ATOM 3120 C C . ASN B 1 10 ? 8.242 22.484 -13.992 1 87.31 10 ASN B C 1
ATOM 3122 O O . ASN B 1 10 ? 8.555 21.578 -13.211 1 87.31 10 ASN B O 1
ATOM 3126 N N . ASP B 1 11 ? 8.625 22.359 -15.281 1 85.62 11 ASP B N 1
ATOM 3127 C CA . ASP B 1 11 ? 9.078 21.141 -15.945 1 85.62 11 ASP B CA 1
ATOM 3128 C C . ASP B 1 11 ? 8.383 19.906 -15.359 1 85.62 11 ASP B C 1
ATOM 3130 O O . ASP B 1 11 ? 7.273 19.562 -15.766 1 85.62 11 ASP B O 1
ATOM 3134 N N . HIS B 1 12 ? 8.906 19.406 -14.094 1 92.75 12 HIS B N 1
ATOM 3135 C CA . HIS B 1 12 ? 8.359 18.156 -13.594 1 92.75 12 HIS B CA 1
ATOM 3136 C C . HIS B 1 12 ? 7.574 18.359 -12.305 1 92.75 12 HIS B C 1
ATOM 3138 O O . HIS B 1 12 ? 6.984 17.422 -11.773 1 92.75 12 HIS B O 1
ATOM 3144 N N . VAL B 1 13 ? 7.473 19.594 -11.852 1 97.44 13 VAL B N 1
ATOM 3145 C CA . VAL B 1 13 ? 6.93 19.828 -10.523 1 97.44 13 VAL B CA 1
ATOM 3146 C C . VAL B 1 13 ? 5.746 20.781 -10.609 1 97.44 13 VAL B C 1
ATOM 3148 O O . VAL B 1 13 ? 5.852 21.859 -11.195 1 97.44 13 VAL B O 1
ATOM 3151 N N . LEU B 1 14 ? 4.633 20.344 -10.125 1 97.56 14 LEU B N 1
ATOM 3152 C CA . LEU B 1 14 ? 3.486 21.234 -9.906 1 97.56 14 LEU B CA 1
ATOM 3153 C C . LEU B 1 14 ? 3.525 21.844 -8.516 1 97.56 14 LEU B C 1
ATOM 3155 O O . LEU B 1 14 ? 3.672 21.125 -7.52 1 97.56 14 LEU B O 1
ATOM 3159 N N . ILE B 1 15 ? 3.422 23.172 -8.453 1 97.62 15 ILE B N 1
ATOM 3160 C CA . ILE B 1 15 ? 3.471 23.891 -7.184 1 97.62 15 ILE B CA 1
ATOM 3161 C C . ILE B 1 15 ? 2.168 24.656 -6.977 1 97.62 15 ILE B C 1
ATOM 3163 O O . ILE B 1 15 ? 1.745 25.422 -7.852 1 97.62 15 ILE B O 1
ATOM 3167 N N . ARG B 1 16 ? 1.532 24.469 -5.926 1 98.06 16 ARG B N 1
ATOM 3168 C CA . ARG B 1 16 ? 0.409 25.266 -5.465 1 98.06 16 ARG B CA 1
ATOM 3169 C C . ARG B 1 16 ? 0.758 26.016 -4.18 1 98.06 16 ARG B C 1
ATOM 3171 O O . ARG B 1 16 ? 1.43 25.469 -3.303 1 98.06 16 ARG B O 1
ATOM 3178 N N . LEU B 1 17 ? 0.362 27.203 -4.074 1 97.69 17 LEU B N 1
ATOM 3179 C CA . LEU B 1 17 ? 0.751 28.062 -2.953 1 97.69 17 LEU B CA 1
ATOM 3180 C C . LEU B 1 17 ? -0.449 28.828 -2.414 1 97.69 17 LEU B C 1
ATOM 3182 O O . LEU B 1 17 ? -1.246 29.375 -3.186 1 97.69 17 LEU B O 1
ATOM 3186 N N . PHE B 1 18 ? -0.613 28.75 -1.149 1 98 18 PHE B N 1
ATOM 3187 C CA . PHE B 1 18 ? -1.466 29.656 -0.405 1 98 18 PHE B CA 1
ATOM 3188 C C . PHE B 1 18 ? -0.634 30.734 0.279 1 98 18 PHE B C 1
ATOM 3190 O O . PHE B 1 18 ? 0.311 30.438 1.009 1 98 18 PHE B O 1
ATOM 3197 N N . ALA B 1 19 ? -0.927 32.031 0.084 1 96.06 19 ALA B N 1
ATOM 3198 C CA . ALA B 1 19 ? -0.186 33.125 0.67 1 96.06 19 ALA B CA 1
ATOM 3199 C C . ALA B 1 19 ? -1.095 34 1.536 1 96.06 19 ALA B C 1
ATOM 3201 O O . ALA B 1 19 ? -2.174 34.406 1.101 1 96.06 19 ALA B O 1
ATOM 3202 N N . LEU B 1 20 ? -0.693 34.125 2.74 1 93.56 20 LEU B N 1
ATOM 3203 C CA . LEU B 1 20 ? -1.259 35.125 3.635 1 93.56 20 LEU B CA 1
ATOM 3204 C C . LEU B 1 20 ? -0.261 36.25 3.889 1 93.56 20 LEU B C 1
ATOM 3206 O O . LEU B 1 20 ? 0.76 36.031 4.547 1 93.56 20 LEU B O 1
ATOM 3210 N N . ASP B 1 21 ? -0.438 37.438 3.223 1 81.62 21 ASP B N 1
ATOM 3211 C CA . ASP B 1 21 ? 0.49 38.562 3.324 1 81.62 21 ASP B CA 1
ATOM 3212 C C . ASP B 1 21 ? -0.029 39.594 4.297 1 81.62 21 ASP B C 1
ATOM 3214 O O . ASP B 1 21 ? -1.216 39.938 4.289 1 81.62 21 ASP B O 1
ATOM 3218 N N . GLY B 1 22 ? 0.629 39.844 5.477 1 62.06 22 GLY B N 1
ATOM 3219 C CA . GLY B 1 22 ? 0.163 40.844 6.426 1 62.06 22 GLY B CA 1
ATOM 3220 C C . GLY B 1 22 ? 0.849 42.188 6.266 1 62.06 22 GLY B C 1
ATOM 3221 O O . GLY B 1 22 ? 1.992 42.25 5.809 1 62.06 22 GLY B O 1
ATOM 3222 N N . ALA B 1 23 ? 0.252 43.344 5.957 1 51.78 23 ALA B N 1
ATOM 3223 C CA . ALA B 1 23 ? 0.872 44.656 5.973 1 51.78 23 ALA B CA 1
ATOM 3224 C C . ALA B 1 23 ? 1.768 44.844 7.195 1 51.78 23 ALA B C 1
ATOM 3226 O O . ALA B 1 23 ? 2.859 45.406 7.098 1 51.78 23 ALA B O 1
ATOM 3227 N N . ASN B 1 24 ? 1.208 44.594 8.406 1 50.59 24 ASN B N 1
ATOM 3228 C CA . ASN B 1 24 ? 1.893 44.844 9.664 1 50.59 24 ASN B CA 1
ATOM 3229 C C . ASN B 1 24 ? 2.221 43.562 10.414 1 50.59 24 ASN B C 1
ATOM 3231 O O . ASN B 1 24 ? 2.592 43.594 11.586 1 50.59 24 ASN B O 1
ATOM 3235 N N . GLY B 1 25 ? 2.268 42.281 9.695 1 60.75 25 GLY B N 1
ATOM 3236 C CA . GLY B 1 25 ? 2.393 41.062 10.5 1 60.75 25 GLY B CA 1
ATOM 3237 C C . GLY B 1 25 ? 3.078 39.938 9.766 1 60.75 25 GLY B C 1
ATOM 3238 O O . GLY B 1 25 ? 3.684 40.125 8.711 1 60.75 25 GLY B O 1
ATOM 3239 N N . ALA B 1 26 ? 3.203 38.812 10.383 1 74.38 26 ALA B N 1
ATOM 3240 C CA . ALA B 1 26 ? 3.898 37.625 9.891 1 74.38 26 ALA B CA 1
ATOM 3241 C C . ALA B 1 26 ? 3.184 37.031 8.68 1 74.38 26 ALA B C 1
ATOM 3243 O O . ALA B 1 26 ? 1.994 36.719 8.75 1 74.38 26 ALA B O 1
ATOM 3244 N N . GLY B 1 27 ? 3.793 37.281 7.441 1 90.88 27 GLY B N 1
ATOM 3245 C CA . GLY B 1 27 ? 3.328 36.562 6.277 1 90.88 27 GLY B CA 1
ATOM 3246 C C . GLY B 1 27 ? 3.523 35.062 6.398 1 90.88 27 GLY B C 1
ATOM 3247 O O . GLY B 1 27 ? 4.496 34.594 7.004 1 90.88 27 GLY B O 1
ATOM 3248 N N . GLU B 1 28 ? 2.512 34.344 6.012 1 95.62 28 GLU B N 1
ATOM 3249 C CA . GLU B 1 28 ? 2.588 32.875 6.008 1 95.62 28 GLU B CA 1
ATOM 3250 C C . GLU B 1 28 ? 2.318 32.312 4.617 1 95.62 28 GLU B C 1
ATOM 3252 O O . GLU B 1 28 ? 1.43 32.781 3.908 1 95.62 28 GLU B O 1
ATOM 3257 N N . TYR B 1 29 ? 3.117 31.359 4.223 1 96.75 29 TYR B N 1
ATOM 3258 C CA . TYR B 1 29 ? 3.064 30.75 2.902 1 96.75 29 TYR B CA 1
ATOM 3259 C C . TYR B 1 29 ? 3.084 29.219 3.004 1 96.75 29 TYR B C 1
ATOM 3261 O O . TYR B 1 29 ? 4.035 28.641 3.537 1 96.75 29 TYR B O 1
ATOM 3269 N N . LEU B 1 30 ? 2.023 28.578 2.596 1 98.06 30 LEU B N 1
ATOM 3270 C CA . LEU B 1 30 ? 1.938 27.125 2.535 1 98.06 30 LEU B CA 1
ATOM 3271 C C . LEU B 1 30 ? 2.002 26.641 1.093 1 98.06 30 LEU B C 1
ATOM 3273 O O . LEU B 1 30 ? 1.188 27.031 0.259 1 98.06 30 LEU B O 1
ATOM 3277 N N . CYS B 1 31 ? 2.975 25.734 0.823 1 97.88 31 CYS B N 1
ATOM 3278 C CA . CYS B 1 31 ? 3.246 25.281 -0.536 1 97.88 31 CYS B CA 1
ATOM 3279 C C . CYS B 1 31 ? 3.17 23.766 -0.627 1 97.88 31 CYS B C 1
ATOM 3281 O O . CYS B 1 31 ? 3.711 23.062 0.226 1 97.88 31 CYS B O 1
ATOM 3283 N N . MET B 1 32 ? 2.5 23.344 -1.657 1 98.62 32 MET B N 1
ATOM 3284 C CA . MET B 1 32 ? 2.48 21.922 -1.975 1 98.62 32 MET B CA 1
ATOM 3285 C C . MET B 1 32 ? 3.199 21.641 -3.291 1 98.62 32 MET B C 1
ATOM 3287 O O . MET B 1 32 ? 2.928 22.297 -4.301 1 98.62 32 MET B O 1
ATOM 3291 N N . PHE B 1 33 ? 4.191 20.719 -3.232 1 98.31 33 PHE B N 1
ATOM 3292 C CA . PHE B 1 33 ? 4.949 20.312 -4.406 1 98.31 33 PHE B CA 1
ATOM 3293 C C . PHE B 1 33 ? 4.621 18.875 -4.785 1 98.31 33 PHE B C 1
ATOM 3295 O O . PHE B 1 33 ? 4.789 17.953 -3.977 1 98.31 33 PHE B O 1
ATOM 3302 N N . THR B 1 34 ? 4.16 18.609 -5.977 1 98.25 34 THR B N 1
ATOM 3303 C CA . THR B 1 34 ? 3.906 17.266 -6.492 1 98.25 34 THR B CA 1
ATOM 3304 C C . THR B 1 34 ? 4.59 17.062 -7.84 1 98.25 34 THR B C 1
ATOM 3306 O O . THR B 1 34 ? 4.84 18.031 -8.562 1 98.25 34 THR B O 1
ATOM 3309 N N . LEU B 1 35 ? 4.902 15.836 -8.117 1 97.25 35 LEU B N 1
ATOM 3310 C CA . LEU B 1 35 ? 5.625 15.539 -9.352 1 97.25 35 LEU B CA 1
ATOM 3311 C C . LEU B 1 35 ? 4.723 14.82 -10.352 1 97.25 35 LEU B C 1
ATOM 3313 O O . LEU B 1 35 ? 3.859 14.031 -9.961 1 97.25 35 LEU B O 1
ATOM 3317 N N . GLU B 1 36 ? 4.938 15.109 -11.555 1 91.44 36 GLU B N 1
ATOM 3318 C CA . GLU B 1 36 ? 4.332 14.32 -12.617 1 91.44 36 GLU B CA 1
ATOM 3319 C C . GLU B 1 36 ? 4.949 12.922 -12.695 1 91.44 36 GLU B C 1
ATOM 3321 O O . GLU B 1 36 ? 6.09 12.719 -12.273 1 91.44 36 GLU B O 1
ATOM 3326 N N . PRO B 1 37 ? 4.059 12.039 -13.227 1 88.69 37 PRO B N 1
ATOM 3327 C CA . PRO B 1 37 ? 4.637 10.703 -13.398 1 88.69 37 PRO B CA 1
ATOM 3328 C C . PRO B 1 37 ? 5.883 10.711 -14.281 1 88.69 37 PRO B C 1
ATOM 3330 O O . PRO B 1 37 ? 5.914 11.406 -15.297 1 88.69 37 PRO B O 1
ATOM 3333 N N . THR B 1 38 ? 6.938 10.008 -13.812 1 91.44 38 THR B N 1
ATOM 3334 C CA . THR B 1 38 ? 8.203 9.961 -14.539 1 91.44 38 THR B CA 1
ATOM 3335 C C . THR B 1 38 ? 8.906 8.633 -14.305 1 91.44 38 THR B C 1
ATOM 3337 O O . THR B 1 38 ? 8.594 7.914 -13.352 1 91.44 38 THR B O 1
ATOM 3340 N N . GLU B 1 39 ? 9.797 8.305 -15.188 1 93.06 39 GLU B N 1
ATOM 3341 C CA . GLU B 1 39 ? 10.609 7.094 -15.039 1 93.06 39 GLU B CA 1
ATOM 3342 C C . GLU B 1 39 ? 11.922 7.395 -14.32 1 93.06 39 GLU B C 1
ATOM 3344 O O . GLU B 1 39 ? 12.727 6.492 -14.078 1 93.06 39 GLU B O 1
ATOM 3349 N N . ALA B 1 40 ? 12.062 8.609 -13.945 1 95.44 40 ALA B N 1
ATOM 3350 C CA . ALA B 1 40 ? 13.312 9.008 -13.305 1 95.44 40 ALA B CA 1
ATOM 3351 C C . ALA B 1 40 ? 13.445 8.375 -11.922 1 95.44 40 ALA B C 1
ATOM 3353 O O . ALA B 1 40 ? 12.453 8.188 -11.219 1 95.44 40 ALA B O 1
ATOM 3354 N N . PRO B 1 41 ? 14.711 8.023 -11.531 1 96.5 41 PRO B N 1
ATOM 3355 C CA . PRO B 1 41 ? 14.922 7.465 -10.188 1 96.5 41 PRO B CA 1
ATOM 3356 C C . PRO B 1 41 ? 14.641 8.477 -9.078 1 96.5 41 PRO B C 1
ATOM 3358 O O . PRO B 1 41 ? 14.523 9.672 -9.352 1 96.5 41 PRO B O 1
ATOM 3361 N N . PHE B 1 42 ? 14.594 8.016 -7.887 1 97.75 42 PHE B N 1
ATOM 3362 C CA . PHE B 1 42 ? 14.219 8.797 -6.719 1 97.75 42 PHE B CA 1
ATOM 3363 C C . PHE B 1 42 ? 15.125 10.016 -6.566 1 97.75 42 PHE B C 1
ATOM 3365 O O . PHE B 1 42 ? 14.641 11.133 -6.371 1 97.75 42 PHE B O 1
ATOM 3372 N N . GLY B 1 43 ? 16.375 9.789 -6.664 1 97.44 43 GLY B N 1
ATOM 3373 C CA . GLY B 1 43 ? 17.328 10.875 -6.465 1 97.44 43 GLY B CA 1
ATOM 3374 C C . GLY B 1 43 ? 17.094 12.039 -7.41 1 97.44 43 GLY B C 1
ATOM 3375 O O . GLY B 1 43 ? 17.172 13.203 -7 1 97.44 43 GLY B O 1
ATOM 3376 N N . GLU B 1 44 ? 16.844 11.766 -8.609 1 97.06 44 GLU B N 1
ATOM 3377 C CA . GLU B 1 44 ? 16.594 12.797 -9.602 1 97.06 44 GLU B CA 1
ATOM 3378 C C . GLU B 1 44 ? 15.289 13.539 -9.305 1 97.06 44 GLU B C 1
ATOM 3380 O O . GLU B 1 44 ? 15.227 14.766 -9.414 1 97.06 44 GLU B O 1
ATOM 3385 N N . GLN B 1 45 ? 14.273 12.812 -8.938 1 97.62 45 GLN B N 1
ATOM 3386 C CA . GLN B 1 45 ? 12.984 13.414 -8.617 1 97.62 45 GLN B CA 1
ATOM 3387 C C . GLN B 1 45 ? 13.094 14.344 -7.406 1 97.62 45 GLN B C 1
ATOM 3389 O O . GLN B 1 45 ? 12.547 15.445 -7.406 1 97.62 45 GLN B O 1
ATOM 3394 N N . LEU B 1 46 ? 13.805 13.844 -6.363 1 98 46 LEU B N 1
ATOM 3395 C CA . LEU B 1 46 ? 14.047 14.68 -5.191 1 98 46 LEU B CA 1
ATOM 3396 C C . LEU B 1 46 ? 14.805 15.953 -5.574 1 98 46 LEU B C 1
ATOM 3398 O O . LEU B 1 46 ? 14.477 17.047 -5.098 1 98 46 LEU B O 1
ATOM 3402 N N . GLY B 1 47 ? 15.758 15.773 -6.453 1 97.12 47 GLY B N 1
ATOM 3403 C CA . GLY B 1 47 ? 16.5 16.922 -6.941 1 97.12 47 GLY B CA 1
ATOM 3404 C C . GLY B 1 47 ? 15.609 17.953 -7.633 1 97.12 47 GLY B C 1
ATOM 3405 O O . GLY B 1 47 ? 15.766 19.156 -7.422 1 97.12 47 GLY B O 1
ATOM 3406 N N . TRP B 1 48 ? 14.688 17.484 -8.484 1 97.31 48 TRP B N 1
ATOM 3407 C CA . TRP B 1 48 ? 13.75 18.375 -9.164 1 97.31 48 TRP B CA 1
ATOM 3408 C C . TRP B 1 48 ? 12.914 19.156 -8.148 1 97.31 48 TRP B C 1
ATOM 3410 O O . TRP B 1 48 ? 12.68 20.359 -8.32 1 97.31 48 TRP B O 1
ATOM 3420 N N . LEU B 1 49 ? 12.484 18.469 -7.137 1 96.69 49 LEU B N 1
ATOM 3421 C CA . LEU B 1 49 ? 11.625 19.062 -6.121 1 96.69 49 LEU B CA 1
ATOM 3422 C C . LEU B 1 49 ? 12.383 20.141 -5.348 1 96.69 49 LEU B C 1
ATOM 3424 O O . LEU B 1 49 ? 11.859 21.25 -5.137 1 96.69 49 LEU B O 1
ATOM 3428 N N . LEU B 1 50 ? 13.562 19.828 -4.867 1 96.06 50 LEU B N 1
ATOM 3429 C CA . LEU B 1 50 ? 14.367 20.766 -4.094 1 96.06 50 LEU B CA 1
ATOM 3430 C C . LEU B 1 50 ? 14.742 21.984 -4.941 1 96.06 50 LEU B C 1
ATOM 3432 O O . LEU B 1 50 ? 14.727 23.109 -4.453 1 96.06 50 LEU B O 1
ATOM 3436 N N . LYS B 1 51 ? 15.055 21.734 -6.191 1 96.06 51 LYS B N 1
ATOM 3437 C CA . LYS B 1 51 ? 15.359 22.828 -7.105 1 96.06 51 LYS B CA 1
ATOM 3438 C C . LYS B 1 51 ? 14.148 23.734 -7.297 1 96.06 51 LYS B C 1
ATOM 3440 O O . LYS B 1 51 ? 14.273 24.969 -7.301 1 96.06 51 LYS B O 1
ATOM 3445 N N . ALA B 1 52 ? 13.039 23.125 -7.504 1 96.44 52 ALA B N 1
ATOM 3446 C CA . ALA B 1 52 ? 11.805 23.891 -7.664 1 96.44 52 ALA B CA 1
ATOM 3447 C C . ALA B 1 52 ? 11.531 24.766 -6.441 1 96.44 52 ALA B C 1
ATOM 3449 O O . ALA B 1 52 ? 11.086 25.906 -6.57 1 96.44 52 ALA B O 1
ATOM 3450 N N . TYR B 1 53 ? 11.766 24.219 -5.262 1 95.12 53 TYR B N 1
ATOM 3451 C CA . TYR B 1 53 ? 11.602 24.969 -4.016 1 95.12 53 TYR B CA 1
ATOM 3452 C C . TYR B 1 53 ? 12.523 26.172 -3.969 1 95.12 53 TYR B C 1
ATOM 3454 O O . TYR B 1 53 ? 12.078 27.281 -3.676 1 95.12 53 TYR B O 1
ATOM 3462 N N . ASP B 1 54 ? 13.734 25.984 -4.285 1 94.56 54 ASP B N 1
ATOM 3463 C CA . ASP B 1 54 ? 14.719 27.078 -4.273 1 94.56 54 ASP B CA 1
ATOM 3464 C C . ASP B 1 54 ? 14.352 28.156 -5.289 1 94.56 54 ASP B C 1
ATOM 3466 O O . ASP B 1 54 ? 14.469 29.344 -5 1 94.56 54 ASP B O 1
ATOM 3470 N N . GLU B 1 55 ? 13.945 27.703 -6.418 1 94.5 55 GLU B N 1
ATOM 3471 C CA . GLU B 1 55 ? 13.57 28.641 -7.477 1 94.5 55 GLU B CA 1
ATOM 3472 C C . GLU B 1 55 ? 12.344 29.438 -7.086 1 94.5 55 GLU B C 1
ATOM 3474 O O . GLU B 1 55 ? 12.234 30.625 -7.418 1 94.5 55 GLU B O 1
ATOM 3479 N N . LEU B 1 56 ? 11.438 28.766 -6.441 1 92.44 56 LEU B N 1
ATOM 3480 C CA . LEU B 1 56 ? 10.234 29.453 -5.973 1 92.44 56 LEU B CA 1
ATOM 3481 C C . LEU B 1 56 ? 10.594 30.578 -5.02 1 92.44 56 LEU B C 1
ATOM 3483 O O . LEU B 1 56 ? 10.078 31.703 -5.152 1 92.44 56 LEU B O 1
ATOM 3487 N N . LEU B 1 57 ? 11.5 30.344 -4.102 1 93.19 57 LEU B N 1
ATOM 3488 C CA . LEU B 1 57 ? 11.914 31.344 -3.119 1 93.19 57 LEU B CA 1
ATOM 3489 C C . LEU B 1 57 ? 12.695 32.469 -3.785 1 93.19 57 LEU B C 1
ATOM 3491 O O . LEU B 1 57 ? 12.445 33.656 -3.512 1 93.19 57 LEU B O 1
ATOM 3495 N N . ALA B 1 58 ? 13.539 32.125 -4.66 1 94.19 58 ALA B N 1
ATOM 3496 C CA . ALA B 1 58 ? 14.391 33.094 -5.324 1 94.19 58 ALA B CA 1
ATOM 3497 C C . ALA B 1 58 ? 13.57 34.031 -6.211 1 94.19 58 ALA B C 1
ATOM 3499 O O . ALA B 1 58 ? 13.828 35.25 -6.27 1 94.19 58 ALA B O 1
ATOM 3500 N N . SER B 1 59 ? 12.609 33.5 -6.887 1 93.12 59 SER B N 1
ATOM 3501 C CA . SER B 1 59 ? 11.836 34.281 -7.844 1 93.12 59 SER B CA 1
ATOM 3502 C C . SER B 1 59 ? 10.641 34.969 -7.172 1 93.12 59 SER B C 1
ATOM 3504 O O . SER B 1 59 ? 9.984 35.812 -7.777 1 93.12 59 SER B O 1
ATOM 3506 N N . ARG B 1 60 ? 10.344 34.562 -5.93 1 93.62 60 ARG B N 1
ATOM 3507 C CA . ARG B 1 60 ? 9.148 35.031 -5.23 1 93.62 60 ARG B CA 1
ATOM 3508 C C . ARG B 1 60 ? 7.891 34.625 -5.996 1 93.62 60 ARG B C 1
ATOM 3510 O O . ARG B 1 60 ? 7.008 35.469 -6.203 1 93.62 60 ARG B O 1
ATOM 3517 N N . PHE B 1 61 ? 7.98 33.406 -6.426 1 93.25 61 PHE B N 1
ATOM 3518 C CA . PHE B 1 61 ? 6.883 32.875 -7.238 1 93.25 61 PHE B CA 1
ATOM 3519 C C . PHE B 1 61 ? 6.668 33.75 -8.469 1 93.25 61 PHE B C 1
ATOM 3521 O O . PHE B 1 61 ? 5.559 34.25 -8.711 1 93.25 61 PHE B O 1
ATOM 3528 N N . HIS B 1 62 ? 7.703 34.062 -9.172 1 90.88 62 HIS B N 1
ATOM 3529 C CA . HIS B 1 62 ? 7.785 34.906 -10.375 1 90.88 62 HIS B CA 1
ATOM 3530 C C . HIS B 1 62 ? 7.293 36.312 -10.102 1 90.88 62 HIS B C 1
ATOM 3532 O O . HIS B 1 62 ? 6.574 36.875 -10.922 1 90.88 62 HIS B O 1
ATOM 3538 N N . GLY B 1 63 ? 7.441 36.719 -8.938 1 92.25 63 GLY B N 1
ATOM 3539 C CA . GLY B 1 63 ? 7.133 38.094 -8.57 1 92.25 63 GLY B CA 1
ATOM 3540 C C . GLY B 1 63 ? 5.723 38.281 -8.047 1 92.25 63 GLY B C 1
ATOM 3541 O O . GLY B 1 63 ? 5.355 39.344 -7.59 1 92.25 63 GLY B O 1
ATOM 3542 N N . GLN B 1 64 ? 4.988 37.25 -8.023 1 92.12 64 GLN B N 1
ATOM 3543 C CA . GLN B 1 64 ? 3.582 37.344 -7.648 1 92.12 64 GLN B CA 1
ATOM 3544 C C . GLN B 1 64 ? 3.422 37.375 -6.133 1 92.12 64 GLN B C 1
ATOM 3546 O O . GLN B 1 64 ? 2.375 37.781 -5.625 1 92.12 64 GLN B O 1
ATOM 3551 N N . VAL B 1 65 ? 4.402 36.906 -5.445 1 93.44 65 VAL B N 1
ATOM 3552 C CA . VAL B 1 65 ? 4.367 36.875 -3.986 1 93.44 65 VAL B CA 1
ATOM 3553 C C . VAL B 1 65 ? 5.641 37.5 -3.422 1 93.44 65 VAL B C 1
ATOM 3555 O O . VAL B 1 65 ? 6.5 36.781 -2.891 1 93.44 65 VAL B O 1
ATOM 3558 N N . PRO B 1 66 ? 5.734 38.75 -3.305 1 90.94 66 PRO B N 1
ATOM 3559 C CA . PRO B 1 66 ? 6.957 39.438 -2.895 1 90.94 66 PRO B CA 1
ATOM 3560 C C . PRO B 1 66 ? 7.383 39.094 -1.471 1 90.94 66 PRO B C 1
ATOM 3562 O O . PRO B 1 66 ? 8.578 39.094 -1.167 1 90.94 66 PRO B O 1
ATOM 3565 N N . GLY B 1 67 ? 6.461 38.812 -0.658 1 89.88 67 GLY B N 1
ATOM 3566 C CA . GLY B 1 67 ? 6.758 38.5 0.735 1 89.88 67 GLY B CA 1
ATOM 3567 C C . GLY B 1 67 ? 7.621 37.281 0.912 1 89.88 67 GLY B C 1
ATOM 3568 O O . GLY B 1 67 ? 8.25 37.094 1.957 1 89.88 67 GLY B O 1
ATOM 3569 N N . LEU B 1 68 ? 7.676 36.406 -0.133 1 92.69 68 LEU B N 1
ATOM 3570 C CA . LEU B 1 68 ? 8.484 35.219 -0.06 1 92.69 68 LEU B CA 1
ATOM 3571 C C . LEU B 1 68 ? 9.961 35.531 0.083 1 92.69 68 LEU B C 1
ATOM 3573 O O . LEU B 1 68 ? 10.758 34.688 0.499 1 92.69 68 LEU B O 1
ATOM 3577 N N . ALA B 1 69 ? 10.328 36.719 -0.244 1 90.69 69 ALA B N 1
ATOM 3578 C CA . ALA B 1 69 ? 11.727 37.156 -0.198 1 90.69 69 ALA B CA 1
ATOM 3579 C C . ALA B 1 69 ? 12.273 37.062 1.223 1 90.69 69 ALA B C 1
ATOM 3581 O O . ALA B 1 69 ? 13.461 36.812 1.423 1 90.69 69 ALA B O 1
ATOM 3582 N N . GLU B 1 70 ? 11.469 37.25 2.168 1 91.5 70 GLU B N 1
ATOM 3583 C CA . GLU B 1 70 ? 11.906 37.312 3.561 1 91.5 70 GLU B CA 1
ATOM 3584 C C . GLU B 1 70 ? 11.406 36.094 4.336 1 91.5 70 GLU B C 1
ATOM 3586 O O . GLU B 1 70 ? 11.586 36 5.555 1 91.5 70 GLU B O 1
ATOM 3591 N N . ALA B 1 71 ? 10.758 35.25 3.637 1 93.75 71 ALA B N 1
ATOM 3592 C CA . ALA B 1 71 ? 10.141 34.125 4.324 1 93.75 71 ALA B CA 1
ATOM 3593 C C . ALA B 1 71 ? 11.188 33.062 4.703 1 93.75 71 ALA B C 1
ATOM 3595 O O . ALA B 1 71 ? 12.164 32.875 3.977 1 93.75 71 ALA B O 1
ATOM 3596 N N . ARG B 1 72 ? 11.031 32.438 5.863 1 93.94 72 ARG B N 1
ATOM 3597 C CA . ARG B 1 72 ? 11.828 31.312 6.336 1 93.94 72 ARG B CA 1
ATOM 3598 C C . ARG B 1 72 ? 10.969 30.062 6.52 1 93.94 72 ARG B C 1
ATOM 3600 O O . ARG B 1 72 ? 9.828 30.156 6.961 1 93.94 72 ARG B O 1
ATOM 3607 N N . PRO B 1 73 ? 11.562 28.906 6.121 1 95.69 73 PRO B N 1
ATOM 3608 C CA . PRO B 1 73 ? 10.797 27.688 6.387 1 95.69 73 PRO B CA 1
ATOM 3609 C C . PRO B 1 73 ? 10.695 27.359 7.875 1 95.69 73 PRO B C 1
ATOM 3611 O O . PRO B 1 73 ? 11.672 27.516 8.609 1 95.69 73 PRO B O 1
ATOM 3614 N N . VAL B 1 74 ? 9.539 26.953 8.32 1 96.88 74 VAL B N 1
ATOM 3615 C CA . VAL B 1 74 ? 9.383 26.547 9.711 1 96.88 74 VAL B CA 1
ATOM 3616 C C . VAL B 1 74 ? 9.039 25.047 9.773 1 96.88 74 VAL B C 1
ATOM 3618 O O . VAL B 1 74 ? 9.227 24.406 10.805 1 96.88 74 VAL B O 1
ATOM 3621 N N . PHE B 1 75 ? 8.516 24.5 8.688 1 97.44 75 PHE B N 1
ATOM 3622 C CA . PHE B 1 75 ? 8.133 23.094 8.648 1 97.44 75 PHE B CA 1
ATOM 3623 C C . PHE B 1 75 ? 8.133 22.562 7.215 1 97.44 75 PHE B C 1
ATOM 3625 O O . PHE B 1 75 ? 7.707 23.266 6.293 1 97.44 75 PHE B O 1
ATOM 3632 N N . LYS B 1 76 ? 8.617 21.422 6.984 1 97.56 76 LYS B N 1
ATOM 3633 C CA . LYS B 1 76 ? 8.5 20.672 5.734 1 97.56 76 LYS B CA 1
ATOM 3634 C C . LYS B 1 76 ? 8.109 19.219 5.992 1 97.56 76 LYS B C 1
ATOM 3636 O O . LYS B 1 76 ? 8.648 18.578 6.898 1 97.56 76 LYS B O 1
ATOM 3641 N N . ARG B 1 77 ? 7.203 18.75 5.293 1 98.31 77 ARG B N 1
ATOM 3642 C CA . ARG B 1 77 ? 6.871 17.328 5.277 1 98.31 77 ARG B CA 1
ATOM 3643 C C . ARG B 1 77 ? 7.078 16.719 3.889 1 98.31 77 ARG B C 1
ATOM 3645 O O . ARG B 1 77 ? 6.535 17.234 2.904 1 98.31 77 ARG B O 1
ATOM 3652 N N . PHE B 1 78 ? 7.848 15.68 3.871 1 98.5 78 PHE B N 1
ATOM 3653 C CA . PHE B 1 78 ? 8.07 14.945 2.627 1 98.5 78 PHE B CA 1
ATOM 3654 C C . PHE B 1 78 ? 7.316 13.625 2.631 1 98.5 78 PHE B C 1
ATOM 3656 O O . PHE B 1 78 ? 7.379 12.875 3.605 1 98.5 78 PHE B O 1
ATOM 3663 N N . TYR B 1 79 ? 6.594 13.406 1.557 1 98.88 79 TYR B N 1
ATOM 3664 C CA . TYR B 1 79 ? 5.895 12.148 1.303 1 98.88 79 TYR B CA 1
ATOM 3665 C C . TYR B 1 79 ? 6.715 11.25 0.389 1 98.88 79 TYR B C 1
ATOM 3667 O O . TYR B 1 79 ? 6.949 11.578 -0.776 1 98.88 79 TYR B O 1
ATOM 3675 N N . LEU B 1 80 ? 7.109 10.164 0.952 1 98.81 80 LEU B N 1
ATOM 3676 C CA . LEU B 1 80 ? 7.953 9.242 0.196 1 98.81 80 LEU B CA 1
ATOM 3677 C C . LEU B 1 80 ? 7.148 8.039 -0.286 1 98.81 80 LEU B C 1
ATOM 3679 O O . LEU B 1 80 ? 6.266 7.551 0.423 1 98.81 80 LEU B O 1
ATOM 3683 N N . SER B 1 81 ? 7.543 7.488 -1.422 1 98.69 81 SER B N 1
ATOM 3684 C CA . SER B 1 81 ? 6.816 6.348 -1.967 1 98.69 81 SER B CA 1
ATOM 3685 C C . SER B 1 81 ? 7.332 5.035 -1.387 1 98.69 81 SER B C 1
ATOM 3687 O O . SER B 1 81 ? 6.609 4.039 -1.352 1 98.69 81 SER B O 1
ATOM 3689 N N . ASP B 1 82 ? 8.547 4.988 -0.938 1 98.44 82 ASP B N 1
ATOM 3690 C CA . ASP B 1 82 ? 9.195 3.789 -0.407 1 98.44 82 ASP B CA 1
ATOM 3691 C C . ASP B 1 82 ? 10.336 4.152 0.537 1 98.44 82 ASP B C 1
ATOM 3693 O O . ASP B 1 82 ? 11.508 4.027 0.177 1 98.44 82 ASP B O 1
ATOM 3697 N N . ALA B 1 83 ? 9.977 4.449 1.722 1 98.44 83 ALA B N 1
ATOM 3698 C CA . ALA B 1 83 ? 10.906 5.027 2.689 1 98.44 83 ALA B CA 1
ATOM 3699 C C . ALA B 1 83 ? 12.078 4.09 2.949 1 98.44 83 ALA B C 1
ATOM 3701 O O . ALA B 1 83 ? 13.219 4.535 3.098 1 98.44 83 ALA B O 1
ATOM 3702 N N . ALA B 1 84 ? 11.812 2.812 3.002 1 97.88 84 ALA B N 1
ATOM 3703 C CA . ALA B 1 84 ? 12.859 1.838 3.301 1 97.88 84 ALA B CA 1
ATOM 3704 C C . ALA B 1 84 ? 14.023 1.965 2.32 1 97.88 84 ALA B C 1
ATOM 3706 O O . ALA B 1 84 ? 15.18 1.736 2.688 1 97.88 84 ALA B O 1
ATOM 3707 N N . ASN B 1 85 ? 13.734 2.375 1.061 1 98.19 85 ASN B N 1
ATOM 3708 C CA . ASN B 1 85 ? 14.758 2.428 0.021 1 98.19 85 ASN B CA 1
ATOM 3709 C C . ASN B 1 85 ? 15.109 3.865 -0.345 1 98.19 85 ASN B C 1
ATOM 3711 O O . ASN B 1 85 ? 15.938 4.102 -1.232 1 98.19 85 ASN B O 1
ATOM 3715 N N . GLN B 1 86 ? 14.484 4.812 0.311 1 98.31 86 GLN B N 1
ATOM 3716 C CA . GLN B 1 86 ? 14.648 6.195 -0.126 1 98.31 86 GLN B CA 1
ATOM 3717 C C . GLN B 1 86 ? 15.203 7.066 0.999 1 98.31 86 GLN B C 1
ATOM 3719 O O . GLN B 1 86 ? 15.812 8.109 0.744 1 98.31 86 GLN B O 1
ATOM 3724 N N . ALA B 1 87 ? 15.023 6.68 2.289 1 96.94 87 ALA B N 1
ATOM 3725 C CA . ALA B 1 87 ? 15.281 7.535 3.443 1 96.94 87 ALA B CA 1
ATOM 3726 C C . ALA B 1 87 ? 16.75 7.941 3.51 1 96.94 87 ALA B C 1
ATOM 3728 O O . ALA B 1 87 ? 17.062 9.109 3.762 1 96.94 87 ALA B O 1
ATOM 3729 N N . ASP B 1 88 ? 17.656 6.988 3.277 1 95.81 88 ASP B N 1
ATOM 3730 C CA . ASP B 1 88 ? 19.078 7.305 3.359 1 95.81 88 ASP B CA 1
ATOM 3731 C C . ASP B 1 88 ? 19.469 8.367 2.332 1 95.81 88 ASP B C 1
ATOM 3733 O O . ASP B 1 88 ? 20.141 9.336 2.666 1 95.81 88 ASP B O 1
ATOM 3737 N N . ALA B 1 89 ? 19.016 8.117 1.099 1 96.19 89 ALA B N 1
ATOM 3738 C CA . ALA B 1 89 ? 19.297 9.086 0.043 1 96.19 89 ALA B CA 1
ATOM 3739 C C . ALA B 1 89 ? 18.641 10.43 0.345 1 96.19 89 ALA B C 1
ATOM 3741 O O . ALA B 1 89 ? 19.203 11.484 0.049 1 96.19 89 ALA B O 1
ATOM 3742 N N . PHE B 1 90 ? 17.453 10.391 0.904 1 97.31 90 PHE B N 1
ATOM 3743 C CA . PHE B 1 90 ? 16.719 11.594 1.266 1 97.31 90 PHE B CA 1
ATOM 3744 C C . PHE B 1 90 ? 17.516 12.43 2.266 1 97.31 90 PHE B C 1
ATOM 3746 O O . PHE B 1 90 ? 17.766 13.617 2.035 1 97.31 90 PHE B O 1
ATOM 3753 N N . TRP B 1 91 ? 17.922 11.844 3.352 1 95.56 91 TRP B N 1
ATOM 3754 C CA . TRP B 1 91 ? 18.594 12.562 4.426 1 95.56 91 TRP B CA 1
ATOM 3755 C C . TRP B 1 91 ? 19.984 13.039 3.98 1 95.56 91 TRP B C 1
ATOM 3757 O O . TRP B 1 91 ? 20.453 14.086 4.426 1 95.56 91 TRP B O 1
ATOM 3767 N N . ALA B 1 92 ? 20.562 12.336 3.045 1 94.44 92 ALA B N 1
ATOM 3768 C CA . ALA B 1 92 ? 21.844 12.773 2.486 1 94.44 92 ALA B CA 1
ATOM 3769 C C . ALA B 1 92 ? 21.672 14.047 1.663 1 94.44 92 ALA B C 1
ATOM 3771 O O . ALA B 1 92 ? 22.562 14.906 1.646 1 94.44 92 ALA B O 1
ATOM 3772 N N . ALA B 1 93 ? 20.531 14.148 1.008 1 94.25 93 ALA B N 1
ATOM 3773 C CA . ALA B 1 93 ? 20.281 15.273 0.107 1 94.25 93 ALA B CA 1
ATOM 3774 C C . ALA B 1 93 ? 19.766 16.484 0.873 1 94.25 93 ALA B C 1
ATOM 3776 O O . ALA B 1 93 ? 20.125 17.625 0.575 1 94.25 93 ALA B O 1
ATOM 3777 N N . VAL B 1 94 ? 18.812 16.328 1.689 1 90.75 94 VAL B N 1
ATOM 3778 C CA . VAL B 1 94 ? 18.125 17.422 2.377 1 90.75 94 VAL B CA 1
ATOM 3779 C C . VAL B 1 94 ? 18.938 17.859 3.596 1 90.75 94 VAL B C 1
ATOM 3781 O O . VAL B 1 94 ? 19 19.047 3.918 1 90.75 94 VAL B O 1
ATOM 3784 N N . GLY B 1 95 ? 19.859 17.078 4.074 1 75.31 95 GLY B N 1
ATOM 3785 C CA . GLY B 1 95 ? 20.75 17.422 5.18 1 75.31 95 GLY B CA 1
ATOM 3786 C C . GLY B 1 95 ? 20.016 17.922 6.406 1 75.31 95 GLY B C 1
ATOM 3787 O O . GLY B 1 95 ? 18.938 17.422 6.734 1 75.31 95 GLY B O 1
ATOM 3788 N N . GLN B 1 96 ? 20.828 18.875 7.125 1 67.06 96 GLN B N 1
ATOM 3789 C CA . GLN B 1 96 ? 20.281 19.531 8.32 1 67.06 96 GLN B CA 1
ATOM 3790 C C . GLN B 1 96 ? 19.625 20.859 7.973 1 67.06 96 GLN B C 1
ATOM 3792 O O . GLN B 1 96 ? 20.266 21.766 7.445 1 67.06 96 GLN B O 1
ATOM 3797 N N . ASP B 1 97 ? 18.281 20.797 7.824 1 65.31 97 ASP B N 1
ATOM 3798 C CA . ASP B 1 97 ? 17.562 22.031 7.535 1 65.31 97 ASP B CA 1
ATOM 3799 C C . ASP B 1 97 ? 17.328 22.844 8.805 1 65.31 97 ASP B C 1
ATOM 3801 O O . ASP B 1 97 ? 17.484 22.328 9.914 1 65.31 97 ASP B O 1
ATOM 3805 N N . ASP B 1 98 ? 17.188 24.109 8.594 1 79.5 98 ASP B N 1
ATOM 3806 C CA . ASP B 1 98 ? 16.938 25.062 9.68 1 79.5 98 ASP B CA 1
ATOM 3807 C C . ASP B 1 98 ? 15.453 25.094 10.039 1 79.5 98 ASP B C 1
ATOM 3809 O O . ASP B 1 98 ? 14.938 26.109 10.484 1 79.5 98 ASP B O 1
ATOM 3813 N N . CYS B 1 99 ? 14.773 24.078 9.742 1 94.38 99 CYS B N 1
ATOM 3814 C CA . CYS B 1 99 ? 13.375 23.938 10.148 1 94.38 99 CYS B CA 1
ATOM 3815 C C . CYS B 1 99 ? 13.031 22.5 10.477 1 94.38 99 CYS B C 1
ATOM 3817 O O . CYS B 1 99 ? 13.891 21.609 10.375 1 94.38 99 CYS B O 1
ATOM 3819 N N . ALA B 1 100 ? 11.875 22.266 11.078 1 96.75 100 ALA B N 1
ATOM 3820 C CA . ALA B 1 100 ? 11.391 20.922 11.328 1 96.75 100 ALA B CA 1
ATOM 3821 C C . ALA B 1 100 ? 11.102 20.188 10.023 1 96.75 100 ALA B C 1
ATOM 3823 O O . ALA B 1 100 ? 10.43 20.719 9.141 1 96.75 100 ALA B O 1
ATOM 3824 N N . VAL B 1 101 ? 11.656 19 9.875 1 96.94 101 VAL B N 1
ATOM 3825 C CA . VAL B 1 101 ? 11.477 18.203 8.656 1 96.94 101 VAL B CA 1
ATOM 3826 C C . VAL B 1 101 ? 10.898 16.828 9.016 1 96.94 101 VAL B C 1
ATOM 3828 O O . VAL B 1 101 ? 11.391 16.172 9.93 1 96.94 101 VAL B O 1
ATOM 3831 N N . SER B 1 102 ? 9.867 16.531 8.367 1 96.88 102 SER B N 1
ATOM 3832 C CA . SER B 1 102 ? 9.211 15.242 8.555 1 96.88 102 SER B CA 1
ATOM 3833 C C . SER B 1 102 ? 9.219 14.43 7.258 1 96.88 102 SER B C 1
ATOM 3835 O O . SER B 1 102 ? 9.07 14.984 6.168 1 96.88 102 SER B O 1
ATOM 3837 N N . THR B 1 103 ? 9.492 13.133 7.375 1 97.5 103 THR B N 1
ATOM 3838 C CA . THR B 1 103 ? 9.258 12.211 6.27 1 97.5 103 THR B CA 1
ATOM 3839 C C . THR B 1 103 ? 8.242 11.141 6.672 1 97.5 103 THR B C 1
ATOM 3841 O O . THR B 1 103 ? 8.156 10.773 7.844 1 97.5 103 THR B O 1
ATOM 3844 N N . VAL B 1 104 ? 7.504 10.695 5.77 1 98.69 104 VAL B N 1
ATOM 3845 C CA . VAL B 1 104 ? 6.559 9.602 5.988 1 98.69 104 VAL B CA 1
ATOM 3846 C C . VAL B 1 104 ? 6.332 8.844 4.684 1 98.69 104 VAL B C 1
ATOM 3848 O O . VAL B 1 104 ? 6.266 9.453 3.609 1 98.69 104 VAL B O 1
ATOM 3851 N N . GLN B 1 105 ? 6.387 7.492 4.758 1 98.81 105 GLN B N 1
ATOM 3852 C CA . GLN B 1 105 ? 6.012 6.73 3.57 1 98.81 105 GLN B CA 1
ATOM 3853 C C . GLN B 1 105 ? 4.5 6.766 3.352 1 98.81 105 GLN B C 1
ATOM 3855 O O . GLN B 1 105 ? 3.756 6.035 4.012 1 98.81 105 GLN B O 1
ATOM 3860 N N . GLN B 1 106 ? 4.086 7.512 2.549 1 98.88 106 GLN B N 1
ATOM 3861 C CA . GLN B 1 106 ? 2.768 7.68 1.945 1 98.88 106 GLN B CA 1
ATOM 3862 C C . GLN B 1 106 ? 2.881 8.039 0.467 1 98.88 106 GLN B C 1
ATOM 3864 O O . GLN B 1 106 ? 2.941 9.219 0.112 1 98.88 106 GLN B O 1
ATOM 3869 N N . PRO B 1 107 ? 2.93 7.027 -0.391 1 98.81 107 PRO B N 1
ATOM 3870 C CA . PRO B 1 107 ? 3.205 7.262 -1.811 1 98.81 107 PRO B CA 1
ATOM 3871 C C . PRO B 1 107 ? 2.27 8.297 -2.43 1 98.81 107 PRO B C 1
ATOM 3873 O O . PRO B 1 107 ? 1.047 8.164 -2.338 1 98.81 107 PRO B O 1
ATOM 3876 N N . PRO B 1 108 ? 2.879 9.359 -3.08 1 98.81 108 PRO B N 1
ATOM 3877 C CA . PRO B 1 108 ? 2.025 10.258 -3.863 1 98.81 108 PRO B CA 1
ATOM 3878 C C . PRO B 1 108 ? 1.35 9.555 -5.039 1 98.81 108 PRO B C 1
ATOM 3880 O O . PRO B 1 108 ? 2.023 8.898 -5.836 1 98.81 108 PRO B O 1
ATOM 3883 N N . LEU B 1 109 ? 0.058 9.672 -5.152 1 98.12 109 LEU B N 1
ATOM 3884 C CA . LEU B 1 109 ? -0.671 8.859 -6.117 1 98.12 109 LEU B CA 1
ATOM 3885 C C . LEU B 1 109 ? -0.687 9.523 -7.488 1 98.12 109 LEU B C 1
ATOM 3887 O O . LEU B 1 109 ? -1.168 8.938 -8.461 1 98.12 109 LEU B O 1
ATOM 3891 N N . CYS B 1 110 ? -0.099 10.742 -7.547 1 96.56 110 CYS B N 1
ATOM 3892 C CA . CYS B 1 110 ? 0.08 11.359 -8.852 1 96.56 110 CYS B CA 1
ATOM 3893 C C . CYS B 1 110 ? 1.207 10.688 -9.633 1 96.56 110 CYS B C 1
ATOM 3895 O O . CYS B 1 110 ? 1.419 10.984 -10.805 1 96.56 110 CYS B O 1
ATOM 3897 N N . GLY B 1 111 ? 1.924 9.828 -9.016 1 96.06 111 GLY B N 1
ATOM 3898 C CA . GLY B 1 111 ? 2.896 9.016 -9.734 1 96.06 111 GLY B CA 1
ATOM 3899 C C . GLY B 1 111 ? 4.332 9.359 -9.383 1 96.06 111 GLY B C 1
ATOM 3900 O O . GLY B 1 111 ? 5.262 8.688 -9.828 1 96.06 111 GLY B O 1
ATOM 3901 N N . GLY B 1 112 ? 4.586 10.391 -8.547 1 97.44 112 GLY B N 1
ATOM 3902 C CA . GLY B 1 112 ? 5.926 10.742 -8.094 1 97.44 112 GLY B CA 1
ATOM 3903 C C . GLY B 1 112 ? 6.414 9.875 -6.953 1 97.44 112 GLY B C 1
ATOM 3904 O O . GLY B 1 112 ? 5.613 9.273 -6.234 1 97.44 112 GLY B O 1
ATOM 3905 N N . LYS B 1 113 ? 7.746 9.789 -6.832 1 98.5 113 LYS B N 1
ATOM 3906 C CA . LYS B 1 113 ? 8.352 9.031 -5.742 1 98.5 113 LYS B CA 1
ATOM 3907 C C . LYS B 1 113 ? 8.453 9.875 -4.477 1 98.5 113 LYS B C 1
ATOM 3909 O O . LYS B 1 113 ? 8.734 9.352 -3.395 1 98.5 113 LYS B O 1
ATOM 3914 N N . VAL B 1 114 ? 8.164 11.18 -4.633 1 98.62 114 VAL B N 1
ATOM 3915 C CA . VAL B 1 114 ? 8.281 12.094 -3.506 1 98.62 114 VAL B CA 1
ATOM 3916 C C . VAL B 1 114 ? 7.355 13.289 -3.715 1 98.62 114 VAL B C 1
ATOM 3918 O O . VAL B 1 114 ? 7.102 13.695 -4.852 1 98.62 114 VAL B O 1
ATOM 3921 N N . GLY B 1 115 ? 6.672 13.781 -2.693 1 98.69 115 GLY B N 1
ATOM 3922 C CA . GLY B 1 115 ? 5.973 15.055 -2.586 1 98.69 115 GLY B CA 1
ATOM 3923 C C . GLY B 1 115 ? 6.375 15.852 -1.363 1 98.69 115 GLY B C 1
ATOM 3924 O O . GLY B 1 115 ? 7.066 15.344 -0.479 1 98.69 115 GLY B O 1
ATOM 3925 N N . MET B 1 116 ? 6.004 17.109 -1.33 1 98.38 116 MET B N 1
ATOM 3926 C CA . MET B 1 116 ? 6.445 17.938 -0.21 1 98.38 116 MET B CA 1
ATOM 3927 C C . MET B 1 116 ? 5.402 19 0.128 1 98.38 116 MET B C 1
ATOM 3929 O O . MET B 1 116 ? 4.816 19.609 -0.77 1 98.38 116 MET B O 1
ATOM 3933 N N . TRP B 1 117 ? 5.129 19.125 1.327 1 97.94 117 TRP B N 1
ATOM 3934 C CA . TRP B 1 117 ? 4.398 20.234 1.924 1 97.94 117 TRP B CA 1
ATOM 3935 C C . TRP B 1 117 ? 5.336 21.125 2.74 1 97.94 117 TRP B C 1
ATOM 3937 O O . TRP B 1 117 ? 6.043 20.641 3.625 1 97.94 117 TRP B O 1
ATOM 3947 N N . ALA B 1 118 ? 5.375 22.438 2.471 1 97.62 118 ALA B N 1
ATOM 3948 C CA . ALA B 1 118 ? 6.25 23.359 3.193 1 97.62 118 ALA B CA 1
ATOM 3949 C C . ALA B 1 118 ? 5.461 24.531 3.771 1 97.62 118 ALA B C 1
ATOM 3951 O O . ALA B 1 118 ? 4.543 25.047 3.127 1 97.62 118 ALA B O 1
ATOM 3952 N N . TRP B 1 119 ? 5.785 24.875 4.961 1 97.81 119 TRP B N 1
ATOM 3953 C CA . TRP B 1 119 ? 5.238 26.047 5.66 1 97.81 119 TRP B CA 1
ATOM 3954 C C . TRP B 1 119 ? 6.32 27.094 5.906 1 97.81 119 TRP B C 1
ATOM 3956 O O . TRP B 1 119 ? 7.277 26.844 6.645 1 97.81 119 TRP B O 1
ATOM 3966 N N . LEU B 1 120 ? 6.176 28.297 5.328 1 96.62 120 LEU B N 1
ATOM 3967 C CA . LEU B 1 120 ? 7.121 29.406 5.492 1 96.62 120 LEU B CA 1
ATOM 3968 C C . LEU B 1 120 ? 6.461 30.594 6.188 1 96.62 120 LEU B C 1
ATOM 3970 O O . LEU B 1 120 ? 5.258 30.812 6.035 1 96.62 120 LEU B O 1
ATOM 3974 N N . MET B 1 121 ? 7.258 31.359 6.934 1 95.31 121 MET B N 1
ATOM 3975 C CA . MET B 1 121 ? 6.77 32.531 7.645 1 95.31 121 MET B CA 1
ATOM 3976 C C . MET B 1 121 ? 7.758 33.688 7.535 1 95.31 121 MET B C 1
ATOM 3978 O O . MET B 1 121 ? 8.969 33.469 7.426 1 95.31 121 MET B O 1
ATOM 3982 N N . THR B 1 122 ? 7.227 34.906 7.461 1 93.56 122 THR B N 1
ATOM 3983 C CA . THR B 1 122 ? 8.062 36.094 7.617 1 93.56 122 THR B CA 1
ATOM 3984 C C . THR B 1 122 ? 8.023 36.594 9.055 1 93.56 122 THR B C 1
ATOM 3986 O O . THR B 1 122 ? 7.156 36.188 9.836 1 93.56 122 THR B O 1
ATOM 3989 N N . GLY B 1 123 ? 9.047 37.375 9.406 1 91.5 123 GLY B N 1
ATOM 3990 C CA . GLY B 1 123 ? 9.062 37.969 10.734 1 91.5 123 GLY B CA 1
ATOM 3991 C C . GLY B 1 123 ? 9.234 36.969 11.844 1 91.5 123 GLY B C 1
ATOM 3992 O O . GLY B 1 123 ? 8.688 37.125 12.938 1 91.5 123 GLY B O 1
ATOM 3993 N N . VAL B 1 124 ? 9.906 35.875 11.57 1 93.88 124 VAL B N 1
ATOM 3994 C CA . VAL B 1 124 ? 10.031 34.781 12.531 1 93.88 124 VAL B CA 1
ATOM 3995 C C . VAL B 1 124 ? 11.5 34.531 12.828 1 93.88 124 VAL B C 1
ATOM 3997 O O . VAL B 1 124 ? 12.359 34.688 11.953 1 93.88 124 VAL B O 1
ATOM 4000 N N . GLN B 1 125 ? 11.805 34.219 14.062 1 94.5 125 GLN B N 1
ATOM 4001 C CA . GLN B 1 125 ? 13.109 33.719 14.477 1 94.5 125 GLN B CA 1
ATOM 4002 C C . GLN B 1 125 ? 13.062 32.188 14.68 1 94.5 125 GLN B C 1
ATOM 4004 O O . GLN B 1 125 ? 12.234 31.703 15.445 1 94.5 125 GLN B O 1
ATOM 4009 N N . THR B 1 126 ? 13.898 31.531 13.984 1 94.25 126 THR B N 1
ATOM 4010 C CA . THR B 1 126 ? 13.883 30.078 14.039 1 94.25 126 THR B CA 1
ATOM 4011 C C . THR B 1 126 ? 15.109 29.547 14.773 1 94.25 126 THR B C 1
ATOM 4013 O O . THR B 1 126 ? 16.172 30.156 14.727 1 94.25 126 THR B O 1
ATOM 4016 N N . ALA B 1 127 ? 14.953 28.469 15.508 1 94.69 127 ALA B N 1
ATOM 4017 C CA . ALA B 1 127 ? 16.047 27.812 16.234 1 94.69 127 ALA B CA 1
ATOM 4018 C C . ALA B 1 127 ? 15.805 26.312 16.359 1 94.69 127 ALA B C 1
ATOM 4020 O O . ALA B 1 127 ? 14.68 25.875 16.609 1 94.69 127 ALA B O 1
ATOM 4021 N N . ARG B 1 128 ? 16.844 25.594 16.188 1 94.94 128 ARG B N 1
ATOM 4022 C CA . ARG B 1 128 ? 16.797 24.172 16.5 1 94.94 128 ARG B CA 1
ATOM 4023 C C . ARG B 1 128 ? 16.938 23.938 18 1 94.94 128 ARG B C 1
ATOM 4025 O O . ARG B 1 128 ? 17.906 24.391 18.609 1 94.94 128 ARG B O 1
ATOM 4032 N N . VAL B 1 129 ? 15.961 23.312 18.594 1 95.31 129 VAL B N 1
ATOM 4033 C CA . VAL B 1 129 ? 16.016 23 20.031 1 95.31 129 VAL B CA 1
ATOM 4034 C C . VAL B 1 129 ? 16.734 21.672 20.234 1 95.31 129 VAL B C 1
ATOM 4036 O O . VAL B 1 129 ? 17.609 21.562 21.094 1 95.31 129 VAL B O 1
ATOM 4039 N N . ASP B 1 130 ? 16.391 20.625 19.5 1 92.06 130 ASP B N 1
ATOM 4040 C CA . ASP B 1 130 ? 17.062 19.344 19.406 1 92.06 130 ASP B CA 1
ATOM 4041 C C . ASP B 1 130 ? 16.75 18.656 18.078 1 92.06 130 ASP B C 1
ATOM 4043 O O . ASP B 1 130 ? 16.297 19.297 17.125 1 92.06 130 ASP B O 1
ATOM 4047 N N . ASP B 1 131 ? 17.094 17.375 17.969 1 88.19 131 ASP B N 1
ATOM 4048 C CA . ASP B 1 131 ? 17 16.672 16.688 1 88.19 131 ASP B CA 1
ATOM 4049 C C . ASP B 1 131 ? 15.555 16.531 16.234 1 88.19 131 ASP B C 1
ATOM 4051 O O . ASP B 1 131 ? 15.281 16.344 15.055 1 88.19 131 ASP B O 1
ATOM 4055 N N . HIS B 1 132 ? 14.594 16.688 17.156 1 93.56 132 HIS B N 1
ATOM 4056 C CA . HIS B 1 132 ? 13.203 16.406 16.828 1 93.56 132 HIS B CA 1
ATOM 4057 C C . HIS B 1 132 ? 12.305 17.594 17.203 1 93.56 132 HIS B C 1
ATOM 4059 O O . HIS B 1 132 ? 11.078 17.469 17.172 1 93.56 132 HIS B O 1
ATOM 4065 N N . LEU B 1 133 ? 12.914 18.734 17.578 1 96.62 133 LEU B N 1
ATOM 4066 C CA . LEU B 1 133 ? 12.133 19.891 18.016 1 96.62 133 LEU B CA 1
ATOM 4067 C C . LEU B 1 133 ? 12.727 21.188 17.484 1 96.62 133 LEU B C 1
ATOM 4069 O O . LEU B 1 133 ? 13.914 21.469 17.672 1 96.62 133 LEU B O 1
ATOM 4073 N N . PHE B 1 134 ? 11.898 21.938 16.828 1 97 134 PHE B N 1
ATOM 4074 C CA . PHE B 1 134 ? 12.266 23.219 16.25 1 97 134 PHE B CA 1
ATOM 4075 C C . PHE B 1 134 ? 11.344 24.328 16.75 1 97 134 PHE B C 1
ATOM 4077 O O . PHE B 1 134 ? 10.133 24.125 16.891 1 97 134 PHE B O 1
ATOM 4084 N N . ARG B 1 135 ? 11.898 25.469 17.062 1 97.31 135 ARG B N 1
ATOM 4085 C CA . ARG B 1 135 ? 11.148 26.609 17.578 1 97.31 135 ARG B CA 1
ATOM 4086 C C . ARG B 1 135 ? 11.078 27.734 16.562 1 97.31 135 ARG B C 1
ATOM 4088 O O . ARG B 1 135 ? 12.086 28.094 15.945 1 97.31 135 ARG B O 1
ATOM 4095 N N . ALA B 1 136 ? 9.93 28.219 16.297 1 96.38 136 ALA B N 1
ATOM 4096 C CA . ALA B 1 136 ? 9.68 29.438 15.523 1 96.38 136 ALA B CA 1
ATOM 4097 C C . ALA B 1 136 ? 9.039 30.516 16.391 1 96.38 136 ALA B C 1
ATOM 4099 O O . ALA B 1 136 ? 7.879 30.391 16.781 1 96.38 136 ALA B O 1
ATOM 4100 N N . SER B 1 137 ? 9.75 31.594 16.641 1 95.62 137 SER B N 1
ATOM 4101 C CA . SER B 1 137 ? 9.289 32.625 17.547 1 95.62 137 SER B CA 1
ATOM 4102 C C . SER B 1 137 ? 8.836 33.875 16.781 1 95.62 137 SER B C 1
ATOM 4104 O O . SER B 1 137 ? 9.516 34.312 15.859 1 95.62 137 SER B O 1
ATOM 4106 N N . HIS B 1 138 ? 7.734 34.344 17.078 1 93 138 HIS B N 1
ATOM 4107 C CA . HIS B 1 138 ? 7.191 35.562 16.5 1 93 138 HIS B CA 1
ATOM 4108 C C . HIS B 1 138 ? 6.078 36.156 17.359 1 93 138 HIS B C 1
ATOM 4110 O O . HIS B 1 138 ? 5.336 35.406 18 1 93 138 HIS B O 1
ATOM 4116 N N . GLY B 1 139 ? 5.957 37.469 17.438 1 89.5 139 GLY B N 1
ATOM 4117 C CA . GLY B 1 139 ? 4.852 38.156 18.078 1 89.5 139 GLY B CA 1
ATOM 4118 C C . GLY B 1 139 ? 4.648 37.75 19.531 1 89.5 139 GLY B C 1
ATOM 4119 O O . GLY B 1 139 ? 3.512 37.656 20 1 89.5 139 GLY B O 1
ATOM 4120 N N . GLY B 1 140 ? 5.625 37.312 20.188 1 91.94 140 GLY B N 1
ATOM 4121 C CA . GLY B 1 140 ? 5.516 36.906 21.578 1 91.94 140 GLY B CA 1
ATOM 4122 C C . GLY B 1 140 ? 5.117 35.438 21.734 1 91.94 140 GLY B C 1
ATOM 4123 O O . GLY B 1 140 ? 4.938 34.969 22.859 1 91.94 140 GLY B O 1
ATOM 4124 N N . TYR B 1 141 ? 4.992 34.75 20.641 1 95.31 141 TYR B N 1
ATOM 4125 C CA . TYR B 1 141 ? 4.633 33.344 20.656 1 95.31 141 TYR B CA 1
ATOM 4126 C C . TYR B 1 141 ? 5.801 32.469 20.203 1 95.31 141 TYR B C 1
ATOM 4128 O O . TYR B 1 141 ? 6.645 32.906 19.422 1 95.31 141 TYR B O 1
ATOM 4136 N N . ASP B 1 142 ? 5.844 31.266 20.734 1 97.12 142 ASP B N 1
ATOM 4137 C CA . ASP B 1 142 ? 6.789 30.25 20.297 1 97.12 142 ASP B CA 1
ATOM 4138 C C . ASP B 1 142 ? 6.062 29.031 19.719 1 97.12 142 ASP B C 1
ATOM 4140 O O . ASP B 1 142 ? 5.383 28.297 20.438 1 97.12 142 ASP B O 1
ATOM 4144 N N . GLU B 1 143 ? 6.203 28.875 18.469 1 97.69 143 GLU B N 1
ATOM 4145 C CA . GLU B 1 143 ? 5.711 27.625 17.875 1 97.69 143 GLU B CA 1
ATOM 4146 C C . GLU B 1 143 ? 6.754 26.516 17.984 1 97.69 143 GLU B C 1
ATOM 4148 O O . GLU B 1 143 ? 7.875 26.656 17.5 1 97.69 143 GLU B O 1
ATOM 4153 N N . LEU B 1 144 ? 6.379 25.453 18.609 1 98.5 144 LEU B N 1
ATOM 4154 C CA . LEU B 1 144 ? 7.242 24.281 18.781 1 98.5 144 LEU B CA 1
ATOM 4155 C C . LEU B 1 144 ? 6.824 23.172 17.828 1 98.5 144 LEU B C 1
ATOM 4157 O O . LEU B 1 144 ? 5.855 22.453 18.094 1 98.5 144 LEU B O 1
ATOM 4161 N N . TRP B 1 145 ? 7.609 23.031 16.75 1 98.44 145 TRP B N 1
ATOM 4162 C CA . TRP B 1 145 ? 7.395 21.984 15.773 1 98.44 145 TRP B CA 1
ATOM 4163 C C . TRP B 1 145 ? 8.195 20.734 16.125 1 98.44 145 TRP B C 1
ATOM 4165 O O . TRP B 1 145 ? 9.43 20.766 16.156 1 98.44 145 TRP B O 1
ATOM 4175 N N . SER B 1 146 ? 7.496 19.641 16.406 1 98.25 146 SER B N 1
ATOM 4176 C CA . SER B 1 146 ? 8.117 18.359 16.75 1 98.25 146 SER B CA 1
ATOM 4177 C C . SER B 1 146 ? 7.891 17.328 15.648 1 98.25 146 SER B C 1
ATOM 4179 O O . SER B 1 146 ? 6.746 17.047 15.273 1 98.25 146 SER B O 1
ATOM 4181 N N . THR B 1 147 ? 9.023 16.781 15.07 1 97.12 147 THR B N 1
ATOM 4182 C CA . THR B 1 147 ? 8.867 15.883 13.93 1 97.12 147 THR B CA 1
ATOM 4183 C C . THR B 1 147 ? 9.641 14.594 14.156 1 97.12 147 THR B C 1
ATOM 4185 O O . THR B 1 147 ? 10.539 14.539 15.008 1 97.12 147 THR B O 1
ATOM 4188 N N . GLN B 1 148 ? 9.273 13.562 13.484 1 96.19 148 GLN B N 1
ATOM 4189 C CA . GLN B 1 148 ? 10 12.305 13.352 1 96.19 148 GLN B CA 1
ATOM 4190 C C . GLN B 1 148 ? 10.164 11.617 14.711 1 96.19 148 GLN B C 1
ATOM 4192 O O . GLN B 1 148 ? 11.227 11.086 15.016 1 96.19 148 GLN B O 1
ATOM 4197 N N . ASN B 1 149 ? 9.102 11.758 15.555 1 98.12 149 ASN B N 1
ATOM 4198 C CA . ASN B 1 149 ? 9.18 11.102 16.859 1 98.12 149 ASN B CA 1
ATOM 4199 C C . ASN B 1 149 ? 8.82 9.625 16.766 1 98.12 149 ASN B C 1
ATOM 4201 O O . ASN B 1 149 ? 7.762 9.266 16.234 1 98.12 149 ASN B O 1
ATOM 4205 N N . THR B 1 150 ? 9.688 8.781 17.203 1 98.19 150 THR B N 1
ATOM 4206 C CA . THR B 1 150 ? 9.469 7.34 17.25 1 98.19 150 THR B CA 1
ATOM 4207 C C . THR B 1 150 ? 9.883 6.789 18.625 1 98.19 150 THR B C 1
ATOM 4209 O O . THR B 1 150 ? 10.461 7.508 19.438 1 98.19 150 THR B O 1
ATOM 4212 N N . ALA B 1 151 ? 9.5 5.59 18.906 1 98.31 151 ALA B N 1
ATOM 4213 C CA . ALA B 1 151 ? 9.891 4.91 20.141 1 98.31 151 ALA B CA 1
ATOM 4214 C C . ALA B 1 151 ? 10.055 3.412 19.906 1 98.31 151 ALA B C 1
ATOM 4216 O O . ALA B 1 151 ? 9.469 2.852 18.969 1 98.31 151 ALA B O 1
ATOM 4217 N N . ASN B 1 152 ? 10.891 2.812 20.75 1 97 152 ASN B N 1
ATOM 4218 C CA . ASN B 1 152 ? 11.062 1.364 20.703 1 97 152 ASN B CA 1
ATOM 4219 C C . ASN B 1 152 ? 9.938 0.648 21.453 1 97 152 ASN B C 1
ATOM 4221 O O . ASN B 1 152 ? 9.266 1.247 22.297 1 97 152 ASN B O 1
ATOM 4225 N N . GLY B 1 153 ? 9.758 -0.577 21.109 1 97.19 153 GLY B N 1
ATOM 4226 C CA . GLY B 1 153 ? 8.734 -1.406 21.734 1 97.19 153 GLY B CA 1
ATOM 4227 C C . GLY B 1 153 ? 8.141 -2.434 20.797 1 97.19 153 GLY B C 1
ATOM 4228 O O . GLY B 1 153 ? 8.141 -2.238 19.578 1 97.19 153 GLY B O 1
ATOM 4229 N N . ASP B 1 154 ? 7.504 -3.449 21.406 1 94.75 154 ASP B N 1
ATOM 4230 C CA . ASP B 1 154 ? 7.074 -4.594 20.609 1 94.75 154 ASP B CA 1
ATOM 4231 C C . ASP B 1 154 ? 5.637 -4.422 20.125 1 94.75 154 ASP B C 1
ATOM 4233 O O . ASP B 1 154 ? 5.176 -5.156 19.25 1 94.75 154 ASP B O 1
ATOM 4237 N N . THR B 1 155 ? 4.898 -3.477 20.75 1 97.88 155 THR B N 1
ATOM 4238 C CA . THR B 1 155 ? 3.514 -3.25 20.359 1 97.88 155 THR B CA 1
ATOM 4239 C C . THR B 1 155 ? 3.27 -1.774 20.047 1 97.88 155 THR B C 1
ATOM 4241 O O . THR B 1 155 ? 4.027 -0.912 20.5 1 97.88 155 THR B O 1
ATOM 4244 N N . SER B 1 156 ? 2.223 -1.509 19.312 1 98.56 156 SER B N 1
ATOM 4245 C CA . SER B 1 156 ? 1.86 -0.126 19.016 1 98.56 156 SER B CA 1
ATOM 4246 C C . SER B 1 156 ? 1.485 0.629 20.297 1 98.56 156 SER B C 1
ATOM 4248 O O . SER B 1 156 ? 1.746 1.828 20.406 1 98.56 156 SER B O 1
ATOM 4250 N N . TYR B 1 157 ? 0.884 -0.074 21.281 1 98.75 157 TYR B N 1
ATOM 4251 C CA . TYR B 1 157 ? 0.567 0.551 22.562 1 98.75 157 TYR B CA 1
ATOM 4252 C C . TYR B 1 157 ? 1.83 1.046 23.266 1 98.75 157 TYR B C 1
ATOM 4254 O O . TYR B 1 157 ? 1.91 2.209 23.656 1 98.75 157 TYR B O 1
ATOM 4262 N N . VAL B 1 158 ? 2.82 0.175 23.359 1 98.81 158 VAL B N 1
ATOM 4263 C CA . VAL B 1 158 ? 4.043 0.493 24.094 1 98.81 158 VAL B CA 1
ATOM 4264 C C . VAL B 1 158 ? 4.773 1.641 23.406 1 98.81 158 VAL B C 1
ATOM 4266 O O . VAL B 1 158 ? 5.207 2.594 24.062 1 98.81 158 VAL B O 1
ATOM 4269 N N . GLN B 1 159 ? 4.887 1.557 22.094 1 98.81 159 GLN B N 1
ATOM 4270 C CA . GLN B 1 159 ? 5.566 2.604 21.344 1 98.81 159 GLN B CA 1
ATOM 4271 C C . GLN B 1 159 ? 4.859 3.945 21.5 1 98.81 159 GLN B C 1
ATOM 4273 O O . GLN B 1 159 ? 5.5 4.965 21.766 1 98.81 159 GLN B O 1
ATOM 4278 N N . THR B 1 160 ? 3.52 3.957 21.406 1 98.81 160 THR B N 1
ATOM 4279 C CA . THR B 1 160 ? 2.746 5.195 21.438 1 98.81 160 THR B CA 1
ATOM 4280 C C . THR B 1 160 ? 2.768 5.816 22.828 1 98.81 160 THR B C 1
ATOM 4282 O O . THR B 1 160 ? 2.867 7.035 22.969 1 98.81 160 THR B O 1
ATOM 4285 N N . ALA B 1 161 ? 2.654 4.977 23.828 1 98.75 161 ALA B N 1
ATOM 4286 C CA . ALA B 1 161 ? 2.723 5.477 25.203 1 98.75 161 ALA B CA 1
ATOM 4287 C C . ALA B 1 161 ? 4.059 6.164 25.469 1 98.75 161 ALA B C 1
ATOM 4289 O O . ALA B 1 161 ? 4.102 7.242 26.062 1 98.75 161 ALA B O 1
ATOM 4290 N N . ALA B 1 162 ? 5.086 5.523 25 1 98.69 162 ALA B N 1
ATOM 4291 C CA . ALA B 1 162 ? 6.418 6.094 25.156 1 98.69 162 ALA B CA 1
ATOM 4292 C C . ALA B 1 162 ? 6.559 7.402 24.391 1 98.69 162 ALA B C 1
ATOM 4294 O O . ALA B 1 162 ? 7.145 8.367 24.891 1 98.69 162 ALA B O 1
ATOM 4295 N N . LEU B 1 163 ? 6.031 7.438 23.234 1 98.06 163 LEU B N 1
ATOM 4296 C CA . LEU B 1 163 ? 6.082 8.594 22.359 1 98.06 163 LEU B CA 1
ATOM 4297 C C . LEU B 1 163 ? 5.387 9.797 22.984 1 98.06 163 LEU B C 1
ATOM 4299 O O . LEU B 1 163 ? 5.965 10.883 23.062 1 98.06 163 LEU B O 1
ATOM 4303 N N . PHE B 1 164 ? 4.215 9.609 23.406 1 98.31 164 PHE B N 1
ATOM 4304 C CA . PHE B 1 164 ? 3.432 10.688 24 1 98.31 164 PHE B CA 1
ATOM 4305 C C . PHE B 1 164 ? 4.035 11.133 25.328 1 98.31 164 PHE B C 1
ATOM 4307 O O . PHE B 1 164 ? 4.051 12.328 25.641 1 98.31 164 PHE B O 1
ATOM 4314 N N . GLY B 1 165 ? 4.465 10.133 26.078 1 98.19 165 GLY B N 1
ATOM 4315 C CA . GLY B 1 165 ? 5.129 10.477 27.328 1 98.19 165 GLY B CA 1
ATOM 4316 C C . GLY B 1 165 ? 6.355 11.344 27.141 1 98.19 165 GLY B C 1
ATOM 4317 O O . GLY B 1 165 ? 6.52 12.352 27.828 1 98.19 165 GLY B O 1
ATOM 4318 N N . ALA B 1 166 ? 7.176 10.953 26.203 1 98.19 166 ALA B N 1
ATOM 4319 C CA . ALA B 1 166 ? 8.383 11.711 25.906 1 98.19 166 ALA B CA 1
ATOM 4320 C C . ALA B 1 166 ? 8.039 13.102 25.375 1 98.19 166 ALA B C 1
ATOM 4322 O O . ALA B 1 166 ? 8.719 14.078 25.703 1 98.19 166 ALA B O 1
ATOM 4323 N N . TYR B 1 167 ? 7.059 13.188 24.609 1 98.38 167 TYR B N 1
ATOM 4324 C CA . TYR B 1 167 ? 6.664 14.477 24.031 1 98.38 167 TYR B CA 1
ATOM 4325 C C . TYR B 1 167 ? 6.145 15.414 25.125 1 98.38 167 TYR B C 1
ATOM 4327 O O . TYR B 1 167 ? 6.484 16.594 25.141 1 98.38 167 TYR B O 1
ATOM 4335 N N . ALA B 1 168 ? 5.301 14.906 26.016 1 98.44 168 ALA B N 1
ATOM 4336 C CA . ALA B 1 168 ? 4.797 15.711 27.125 1 98.44 168 ALA B CA 1
ATOM 4337 C C . ALA B 1 168 ? 5.945 16.266 27.969 1 98.44 168 ALA B C 1
ATOM 4339 O O . ALA B 1 168 ? 5.93 17.438 28.359 1 98.44 168 ALA B O 1
ATOM 4340 N N . GLU B 1 169 ? 6.875 15.406 28.234 1 97.75 169 GLU B N 1
ATOM 4341 C CA . GLU B 1 169 ? 8.039 15.844 28.984 1 97.75 169 GLU B CA 1
ATOM 4342 C C . GLU B 1 169 ? 8.828 16.906 28.234 1 97.75 169 GLU B C 1
ATOM 4344 O O . GLU B 1 169 ? 9.336 17.859 28.844 1 97.75 169 GLU B O 1
ATOM 4349 N N . ARG B 1 170 ? 8.984 16.703 26.984 1 97.69 170 ARG B N 1
ATOM 4350 C CA . ARG B 1 170 ? 9.688 17.656 26.125 1 97.69 170 ARG B CA 1
ATOM 4351 C C . ARG B 1 170 ? 9.008 19.016 26.172 1 97.69 170 ARG B C 1
ATOM 4353 O O . ARG B 1 170 ? 9.68 20.047 26.219 1 97.69 170 ARG B O 1
ATOM 4360 N N . LEU B 1 171 ? 7.723 19.094 26.094 1 98.31 171 LEU B N 1
ATOM 4361 C CA . LEU B 1 171 ? 6.977 20.344 26.188 1 98.31 171 LEU B CA 1
ATOM 4362 C C . LEU B 1 171 ? 7.215 21.016 27.531 1 98.31 171 LEU B C 1
ATOM 4364 O O . LEU B 1 171 ? 7.449 22.234 27.594 1 98.31 171 LEU B O 1
ATOM 4368 N N . ARG B 1 172 ? 7.227 20.281 28.641 1 98 172 ARG B N 1
ATOM 4369 C CA . ARG B 1 172 ? 7.445 20.844 29.969 1 98 172 ARG B CA 1
ATOM 4370 C C . ARG B 1 172 ? 8.828 21.469 30.078 1 98 172 ARG B C 1
ATOM 4372 O O . ARG B 1 172 ? 8.977 22.547 30.656 1 98 172 ARG B O 1
ATOM 4379 N N . ARG B 1 173 ? 9.766 20.828 29.453 1 97.62 173 ARG B N 1
ATOM 4380 C CA . ARG B 1 173 ? 11.1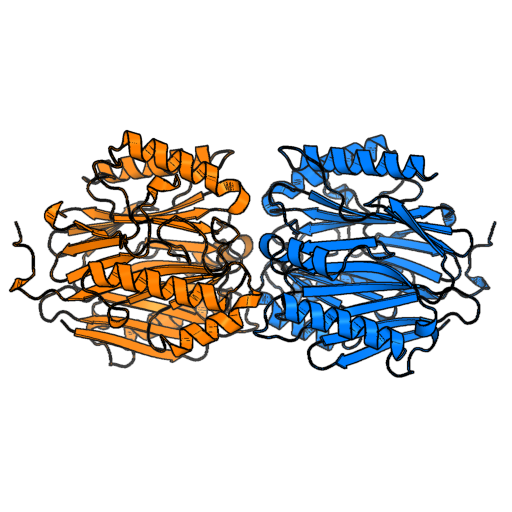25 21.344 29.469 1 97.62 173 ARG B CA 1
ATOM 4381 C C . ARG B 1 173 ? 11.227 22.656 28.688 1 97.62 173 ARG B C 1
ATOM 4383 O O . ARG B 1 173 ? 12.211 23.391 28.828 1 97.62 173 ARG B O 1
ATOM 4390 N N . ASN B 1 174 ? 10.25 22.906 27.922 1 97.56 174 ASN B N 1
ATOM 4391 C CA . ASN B 1 174 ? 10.258 24.125 27.109 1 97.56 174 ASN B CA 1
ATOM 4392 C C . ASN B 1 174 ? 9.141 25.078 27.516 1 97.56 174 ASN B C 1
ATOM 4394 O O . ASN B 1 174 ? 8.664 25.875 26.703 1 97.56 174 ASN B O 1
ATOM 4398 N N . GLY B 1 175 ? 8.641 24.938 28.719 1 97 175 GLY B N 1
ATOM 4399 C CA . GLY B 1 175 ? 7.695 25.875 29.312 1 97 175 GLY B CA 1
ATOM 4400 C C . GLY B 1 175 ? 6.277 25.688 28.797 1 97 175 GLY B C 1
ATOM 4401 O O . GLY B 1 175 ? 5.469 26.609 28.859 1 97 175 GLY B O 1
ATOM 4402 N N . CYS B 1 176 ? 5.992 24.562 28.234 1 98.25 176 CYS B N 1
ATOM 4403 C CA . CYS B 1 176 ? 4.672 24.25 27.703 1 98.25 176 CYS B CA 1
ATOM 4404 C C . CYS B 1 176 ? 4.141 22.953 28.312 1 98.25 176 CYS B C 1
ATOM 4406 O O . CYS B 1 176 ? 4.863 22.25 29.031 1 98.25 176 CYS B O 1
ATOM 4408 N N . THR B 1 177 ? 2.898 22.688 28.141 1 98.19 177 THR B N 1
ATOM 4409 C CA . THR B 1 177 ? 2.299 21.406 28.484 1 98.19 177 THR B CA 1
ATOM 4410 C C . THR B 1 177 ? 1.466 20.875 27.312 1 98.19 177 THR B C 1
ATOM 4412 O O . THR B 1 177 ? 1.077 21.625 26.422 1 98.19 177 THR B O 1
ATOM 4415 N N . LEU B 1 178 ? 1.248 19.547 27.375 1 98.31 178 LEU B N 1
ATOM 4416 C CA . LEU B 1 178 ? 0.419 18.922 26.344 1 98.31 178 LEU B CA 1
ATOM 4417 C C . LEU B 1 178 ? -0.975 19.531 26.328 1 98.31 178 LEU B C 1
ATOM 4419 O O . LEU B 1 178 ? -1.49 19.875 25.25 1 98.31 178 LEU B O 1
ATOM 4423 N N . ALA B 1 179 ? -1.603 19.766 27.438 1 97.5 179 ALA B N 1
ATOM 4424 C CA . ALA B 1 179 ? -2.982 20.234 27.547 1 97.5 179 ALA B CA 1
ATOM 4425 C C . ALA B 1 179 ? -3.104 21.703 27.172 1 97.5 179 ALA B C 1
ATOM 4427 O O . ALA B 1 179 ? -4.035 22.094 26.453 1 97.5 179 ALA B O 1
ATOM 4428 N N . ALA B 1 180 ? -2.174 22.469 27.531 1 97.44 180 ALA B N 1
ATOM 4429 C CA . ALA B 1 180 ? -2.334 23.906 27.422 1 97.44 180 ALA B CA 1
ATOM 4430 C C . ALA B 1 180 ? -1.841 24.406 26.062 1 97.44 180 ALA B C 1
ATOM 4432 O O . ALA B 1 180 ? -2.307 25.438 25.562 1 97.44 180 ALA B O 1
ATOM 4433 N N . ASN B 1 181 ? -0.918 23.625 25.5 1 98.38 181 ASN B N 1
ATOM 4434 C CA . ASN B 1 181 ? -0.187 24.297 24.422 1 98.38 181 ASN B CA 1
ATOM 4435 C C . ASN B 1 181 ? -0.21 23.469 23.141 1 98.38 181 ASN B C 1
ATOM 4437 O O . ASN B 1 181 ? 0.006 24 22.047 1 98.38 181 ASN B O 1
ATOM 4441 N N . CYS B 1 182 ? -0.349 22.125 23.188 1 98.62 182 CYS B N 1
ATOM 4442 C CA . CYS B 1 182 ? -0.346 21.328 21.969 1 98.62 182 CYS B CA 1
ATOM 4443 C C . CYS B 1 182 ? -1.641 21.516 21.188 1 98.62 182 CYS B C 1
ATOM 4445 O O . CYS B 1 182 ? -2.729 21.25 21.703 1 98.62 182 CYS B O 1
ATOM 4447 N N . VAL B 1 183 ? -1.507 21.922 19.906 1 98.38 183 VAL B N 1
ATOM 4448 C CA . VAL B 1 183 ? -2.711 22.266 19.156 1 98.38 183 VAL B CA 1
ATOM 4449 C C . VAL B 1 183 ? -2.945 21.234 18.047 1 98.38 183 VAL B C 1
ATOM 4451 O O . VAL B 1 183 ? -4.031 21.188 17.469 1 98.38 183 VAL B O 1
ATOM 4454 N N . ARG B 1 184 ? -1.93 20.406 17.734 1 98.75 184 ARG B N 1
ATOM 4455 C CA . ARG B 1 184 ? -2.061 19.484 16.609 1 98.75 184 ARG B CA 1
ATOM 4456 C C . ARG B 1 184 ? -1.107 18.312 16.75 1 98.75 184 ARG B C 1
ATOM 4458 O O . ARG B 1 184 ? 0.054 18.484 17.125 1 98.75 184 ARG B O 1
ATOM 4465 N N . THR B 1 185 ? -1.581 17.109 16.531 1 98.69 185 THR B N 1
ATOM 4466 C CA . THR B 1 185 ? -0.722 15.938 16.406 1 98.69 185 THR B CA 1
ATOM 4467 C C . THR B 1 185 ? -1.008 15.188 15.117 1 98.69 185 THR B C 1
ATOM 4469 O O . THR B 1 185 ? -2.143 15.18 14.633 1 98.69 185 THR B O 1
ATOM 4472 N N . TRP B 1 186 ? -0.04 14.664 14.492 1 98.75 186 TRP B N 1
ATOM 4473 C CA . TRP B 1 186 ? -0.111 13.695 13.398 1 98.75 186 TRP B CA 1
ATOM 4474 C C . TRP B 1 186 ? 0.46 12.352 13.828 1 98.75 186 TRP B C 1
ATOM 4476 O O . TRP B 1 186 ? 1.635 12.25 14.188 1 98.75 186 TRP B O 1
ATOM 4486 N N . LEU B 1 187 ? -0.355 11.383 13.812 1 98.81 187 LEU B N 1
ATOM 4487 C CA . LEU B 1 187 ? 0.062 10.016 14.133 1 98.81 187 LEU B CA 1
ATOM 4488 C C . LEU B 1 187 ? 0.072 9.141 12.883 1 98.81 187 LEU B C 1
ATOM 4490 O O . LEU B 1 187 ? -0.975 8.914 12.273 1 98.81 187 LEU B O 1
ATOM 4494 N N . TYR B 1 188 ? 1.239 8.695 12.508 1 98.88 188 TYR B N 1
ATOM 4495 C CA . TYR B 1 188 ? 1.404 7.785 11.375 1 98.88 188 TYR B CA 1
ATOM 4496 C C . TYR B 1 188 ? 1.561 6.348 11.844 1 98.88 188 TYR B C 1
ATOM 4498 O O . TYR B 1 188 ? 2.574 5.992 12.453 1 98.88 188 TYR B O 1
ATOM 4506 N N . VAL B 1 189 ? 0.597 5.551 11.516 1 98.81 189 VAL B N 1
ATOM 4507 C CA . VAL B 1 189 ? 0.49 4.207 12.07 1 98.81 189 VAL B CA 1
ATOM 4508 C C . VAL B 1 189 ? 0.816 3.172 11 1 98.81 189 VAL B C 1
ATOM 4510 O O . VAL B 1 189 ? 0.156 3.117 9.961 1 98.81 189 VAL B O 1
ATOM 4513 N N . ASN B 1 190 ? 1.874 2.375 11.273 1 98.31 190 ASN B N 1
ATOM 4514 C CA . ASN B 1 190 ? 2.207 1.249 10.406 1 98.31 190 ASN B CA 1
ATOM 4515 C C . ASN B 1 190 ? 1.162 0.14 10.5 1 98.31 190 ASN B C 1
ATOM 4517 O O . ASN B 1 190 ? 0.737 -0.224 11.602 1 98.31 190 ASN B O 1
ATOM 4521 N N . ASP B 1 191 ? 0.727 -0.421 9.289 1 97.56 191 ASP B N 1
ATOM 4522 C CA . ASP B 1 191 ? -0.29 -1.47 9.281 1 97.56 191 ASP B CA 1
ATOM 4523 C C . ASP B 1 191 ? -1.474 -1.091 10.172 1 97.56 191 ASP B C 1
ATOM 4525 O O . ASP B 1 191 ? -1.827 -1.83 11.094 1 97.56 191 ASP B O 1
ATOM 4529 N N . ILE B 1 192 ? -2.119 -0.014 9.789 1 98.12 192 ILE B N 1
ATOM 4530 C CA . ILE B 1 192 ? -3.074 0.7 10.625 1 98.12 192 ILE B CA 1
ATOM 4531 C C . ILE B 1 192 ? -4.238 -0.223 10.984 1 98.12 192 ILE B C 1
ATOM 4533 O O . ILE B 1 192 ? -4.801 -0.127 12.078 1 98.12 192 ILE B O 1
ATOM 4537 N N . ASP B 1 193 ? -4.66 -1.101 10.18 1 97.12 193 ASP B N 1
ATOM 4538 C CA . ASP B 1 193 ? -5.781 -1.997 10.445 1 97.12 193 ASP B CA 1
ATOM 4539 C C . ASP B 1 193 ? -5.504 -2.893 11.648 1 97.12 193 ASP B C 1
ATOM 4541 O O . ASP B 1 193 ? -6.434 -3.371 12.297 1 97.12 193 ASP B O 1
ATOM 4545 N N . ASN B 1 194 ? -4.238 -3.109 11.969 1 96.88 194 ASN B N 1
ATOM 4546 C CA . ASN B 1 194 ? -3.896 -4.02 13.062 1 96.88 194 ASN B CA 1
ATOM 4547 C C . ASN B 1 194 ? -3.346 -3.264 14.266 1 96.88 194 ASN B C 1
ATOM 4549 O O . ASN B 1 194 ? -3.359 -3.781 15.383 1 96.88 194 ASN B O 1
ATOM 4553 N N . HIS B 1 195 ? -2.887 -2.023 14.047 1 97.81 195 HIS B N 1
ATOM 4554 C CA . HIS B 1 195 ? -2.115 -1.407 15.117 1 97.81 195 HIS B CA 1
ATOM 4555 C C . HIS B 1 195 ? -2.824 -0.173 15.672 1 97.81 195 HIS B C 1
ATOM 4557 O O . HIS B 1 195 ? -2.438 0.358 16.719 1 97.81 195 HIS B O 1
ATOM 4563 N N . TYR B 1 196 ? -3.906 0.263 15.055 1 97.56 196 TYR B N 1
ATOM 4564 C CA . TYR B 1 196 ? -4.555 1.509 15.453 1 97.56 196 TYR B CA 1
ATOM 4565 C C . TYR B 1 196 ? -5.117 1.41 16.859 1 97.56 196 TYR B C 1
ATOM 4567 O O . TYR B 1 196 ? -5.066 2.375 17.625 1 97.56 196 TYR B O 1
ATOM 4575 N N . ASP B 1 197 ? -5.637 0.3 17.172 1 96.88 197 ASP B N 1
ATOM 4576 C CA . ASP B 1 197 ? -6.242 0.121 18.5 1 96.88 197 ASP B CA 1
ATOM 4577 C C . ASP B 1 197 ? -5.23 0.387 19.609 1 96.88 197 ASP B C 1
ATOM 4579 O O . ASP B 1 197 ? -5.547 1.045 20.594 1 96.88 197 ASP B O 1
ATOM 4583 N N . GLY B 1 198 ? -4.008 -0.168 19.469 1 98.19 198 GLY B N 1
ATOM 4584 C CA . GLY B 1 198 ? -2.959 0.078 20.438 1 98.19 198 GLY B CA 1
ATOM 4585 C C . GLY B 1 198 ? -2.584 1.544 20.562 1 98.19 198 GLY B C 1
ATOM 4586 O O . GLY B 1 198 ? -2.34 2.043 21.656 1 98.19 198 GLY B O 1
ATOM 4587 N N . VAL B 1 199 ? -2.572 2.236 19.453 1 98.44 199 VAL B N 1
ATOM 4588 C CA . VAL B 1 199 ? -2.256 3.66 19.422 1 98.44 199 VAL B CA 1
ATOM 4589 C C . VAL B 1 199 ? -3.312 4.445 20.188 1 98.44 199 VAL B C 1
ATOM 4591 O O . VAL B 1 199 ? -2.979 5.312 21 1 98.44 199 VAL B O 1
ATOM 4594 N N . VAL B 1 200 ? -4.551 4.117 19.953 1 97.31 200 VAL B N 1
ATOM 4595 C CA . VAL B 1 200 ? -5.676 4.82 20.562 1 97.31 200 VAL B CA 1
ATOM 4596 C C . VAL B 1 200 ? -5.656 4.613 22.062 1 97.31 200 VAL B C 1
ATOM 4598 O O . VAL B 1 200 ? -5.785 5.574 22.828 1 97.31 200 VAL B O 1
ATOM 4601 N N . ARG B 1 201 ? -5.473 3.412 22.5 1 97.75 201 ARG B N 1
ATOM 4602 C CA . ARG B 1 201 ? -5.469 3.109 23.922 1 97.75 201 ARG B CA 1
ATOM 4603 C C . ARG B 1 201 ? -4.328 3.832 24.625 1 97.75 201 ARG B C 1
ATOM 4605 O O . ARG B 1 201 ? -4.516 4.383 25.719 1 97.75 201 ARG B O 1
ATOM 4612 N N . ALA B 1 202 ? -3.213 3.811 24 1 98.5 202 ALA B N 1
ATOM 4613 C CA . ALA B 1 202 ? -2.053 4.473 24.594 1 98.5 202 ALA B CA 1
ATOM 4614 C C . ALA B 1 202 ? -2.27 5.98 24.688 1 98.5 202 ALA B C 1
ATOM 4616 O O . ALA B 1 202 ? -1.977 6.594 25.719 1 98.5 202 ALA B O 1
ATOM 4617 N N . ARG B 1 203 ? -2.676 6.59 23.594 1 97.75 203 ARG B N 1
ATOM 4618 C CA . ARG B 1 203 ? -2.953 8.023 23.578 1 97.75 203 ARG B CA 1
ATOM 4619 C C . ARG B 1 203 ? -3.945 8.398 24.672 1 97.75 203 ARG B C 1
ATOM 4621 O O . ARG B 1 203 ? -3.758 9.391 25.375 1 97.75 203 ARG B O 1
ATOM 4628 N N . ASN B 1 204 ? -5.035 7.633 24.797 1 96.88 204 ASN B N 1
ATOM 4629 C CA . ASN B 1 204 ? -6.051 7.887 25.812 1 96.88 204 ASN B CA 1
ATOM 4630 C C . ASN B 1 204 ? -5.457 7.855 27.219 1 96.88 204 ASN B C 1
ATOM 4632 O O . ASN B 1 204 ? -5.781 8.703 28.047 1 96.88 204 ASN B O 1
ATOM 4636 N N . ASP B 1 205 ? -4.602 6.898 27.453 1 97.56 205 ASP B N 1
ATOM 4637 C CA . ASP B 1 205 ? -3.973 6.777 28.766 1 97.56 205 ASP B CA 1
ATOM 4638 C C . ASP B 1 205 ? -3.113 8 29.078 1 97.56 205 ASP B C 1
ATOM 4640 O O . ASP B 1 205 ? -3.133 8.508 30.203 1 97.56 205 ASP B O 1
ATOM 4644 N N . VAL B 1 206 ? -2.383 8.414 28.109 1 97.81 206 VAL B N 1
ATOM 4645 C CA . VAL B 1 206 ? -1.531 9.578 28.312 1 97.81 206 VAL B CA 1
ATOM 4646 C C . VAL B 1 206 ? -2.395 10.82 28.516 1 97.81 206 VAL B C 1
ATOM 4648 O O . VAL B 1 206 ? -2.078 11.688 29.328 1 97.81 206 VAL B O 1
ATOM 4651 N N . PHE B 1 207 ? -3.406 10.977 27.672 1 97.44 207 PHE B N 1
ATOM 4652 C CA . PHE B 1 207 ? -4.324 12.102 27.812 1 97.44 207 PHE B CA 1
ATOM 4653 C C . PHE B 1 207 ? -4.895 12.172 29.219 1 97.44 207 PHE B C 1
ATOM 4655 O O . PHE B 1 207 ? -4.961 13.25 29.812 1 97.44 207 PHE B O 1
ATOM 4662 N N . ASP B 1 208 ? -5.27 11.031 29.781 1 96.38 208 ASP B N 1
ATOM 4663 C CA . ASP B 1 208 ? -5.77 10.984 31.141 1 96.38 208 ASP B CA 1
ATOM 4664 C C . ASP B 1 208 ? -4.73 11.516 32.125 1 96.38 208 ASP B C 1
ATOM 4666 O O . ASP B 1 208 ? -5.055 12.312 33 1 96.38 208 ASP B O 1
ATOM 4670 N N . ARG B 1 209 ? -3.572 11.148 31.938 1 97.12 209 ARG B N 1
ATOM 4671 C CA . ARG B 1 209 ? -2.492 11.531 32.844 1 97.12 209 ARG B CA 1
ATOM 4672 C C . ARG B 1 209 ? -2.17 13.016 32.688 1 97.12 209 ARG B C 1
ATOM 4674 O O . ARG B 1 209 ? -1.747 13.656 33.656 1 97.12 209 ARG B O 1
ATOM 4681 N N . GLU B 1 210 ? -2.387 13.516 31.516 1 97.38 210 GLU B N 1
ATOM 4682 C CA . GLU B 1 210 ? -1.978 14.883 31.219 1 97.38 210 GLU B CA 1
ATOM 4683 C C . GLU B 1 210 ? -3.148 15.852 31.359 1 97.38 210 GLU B C 1
ATOM 4685 O O . GLU B 1 210 ? -3.031 17.031 31.031 1 97.38 210 GLU B O 1
ATOM 4690 N N . GLY B 1 211 ? -4.289 15.336 31.797 1 95.38 211 GLY B N 1
ATOM 4691 C CA . GLY B 1 211 ? -5.426 16.188 32.125 1 95.38 211 GLY B CA 1
ATOM 4692 C C . GLY B 1 211 ? -6.281 16.516 30.906 1 95.38 211 GLY B C 1
ATOM 4693 O O . GLY B 1 211 ? -6.984 17.531 30.891 1 95.38 211 GLY B O 1
ATOM 4694 N N . LEU B 1 212 ? -6.133 15.812 29.844 1 96.31 212 LEU B N 1
ATOM 4695 C CA . LEU B 1 212 ? -7.008 15.938 28.688 1 96.31 212 LEU B CA 1
ATOM 4696 C C . LEU B 1 212 ? -8.18 14.969 28.781 1 96.31 212 LEU B C 1
ATOM 4698 O O . LEU B 1 212 ? -8 13.758 28.641 1 96.31 212 LEU B O 1
ATOM 4702 N N . THR B 1 213 ? -9.375 15.484 29 1 92.88 213 THR B N 1
ATOM 4703 C CA . THR B 1 213 ? -10.547 14.664 29.281 1 92.88 213 THR B CA 1
ATOM 4704 C C . THR B 1 213 ? -11.773 15.219 28.547 1 92.88 213 THR B C 1
ATOM 4706 O O . THR B 1 213 ? -11.68 16.234 27.859 1 92.88 213 THR B O 1
ATOM 4709 N N . ASP B 1 214 ? -12.883 14.5 28.688 1 89.06 214 ASP B N 1
ATOM 4710 C CA . ASP B 1 214 ? -14.148 14.93 28.078 1 89.06 214 ASP B CA 1
ATOM 4711 C C . ASP B 1 214 ? -14.648 16.219 28.719 1 89.06 214 ASP B C 1
ATOM 4713 O O . ASP B 1 214 ? -15.492 16.906 28.156 1 89.06 214 ASP B O 1
ATOM 4717 N N . GLN B 1 215 ? -14.133 16.594 29.906 1 89.31 215 GLN B N 1
ATOM 4718 C CA . GLN B 1 215 ? -14.547 17.797 30.625 1 89.31 215 GLN B CA 1
ATOM 4719 C C . GLN B 1 215 ? -13.648 18.984 30.266 1 89.31 215 GLN B C 1
ATOM 4721 O O . GLN B 1 215 ? -13.984 20.125 30.578 1 89.31 215 GLN B O 1
ATOM 4726 N N . THR B 1 216 ? -12.57 18.719 29.688 1 93 216 THR B N 1
ATOM 4727 C CA . THR B 1 216 ? -11.672 19.781 29.266 1 93 216 THR B CA 1
ATOM 4728 C C . THR B 1 216 ? -11.641 19.875 27.75 1 93 216 THR B C 1
ATOM 4730 O O . THR B 1 216 ? -12.562 20.422 27.125 1 93 216 THR B O 1
ATOM 4733 N N . HIS B 1 217 ? -10.711 19.234 27.156 1 94.12 217 HIS B N 1
ATOM 4734 C CA . HIS B 1 217 ? -10.562 19.172 25.703 1 94.12 217 HIS B CA 1
ATOM 4735 C C . HIS B 1 217 ? -9.531 18.125 25.312 1 94.12 217 HIS B C 1
ATOM 4737 O O . HIS B 1 217 ? -8.844 17.562 26.172 1 94.12 217 HIS B O 1
ATOM 4743 N N . TYR B 1 218 ? -9.516 17.859 24.094 1 96.5 218 TYR B N 1
ATOM 4744 C CA . TYR B 1 218 ? -8.461 17.031 23.516 1 96.5 218 TYR B CA 1
ATOM 4745 C C . TYR B 1 218 ? -7.625 17.828 22.531 1 96.5 218 TYR B C 1
ATOM 4747 O O . TYR B 1 218 ? -7.477 19.047 22.672 1 96.5 218 TYR B O 1
ATOM 4755 N N . ILE B 1 219 ? -6.926 17.141 21.672 1 97.69 219 ILE B N 1
ATOM 4756 C CA . ILE B 1 219 ? -6.059 17.781 20.688 1 97.69 219 ILE B CA 1
ATOM 4757 C C . ILE B 1 219 ? -6.527 17.406 19.266 1 97.69 219 ILE B C 1
ATOM 4759 O O . ILE B 1 219 ? -6.891 16.266 19 1 97.69 219 ILE B O 1
ATOM 4763 N N . ALA B 1 220 ? -6.629 18.438 18.375 1 98.06 220 ALA B N 1
ATOM 4764 C CA . ALA B 1 220 ? -6.848 18.078 16.969 1 98.06 220 ALA B CA 1
ATOM 4765 C C . ALA B 1 220 ? -5.785 17.094 16.484 1 98.06 220 ALA B C 1
ATOM 4767 O O . ALA B 1 220 ? -4.59 17.312 16.688 1 98.06 220 ALA B O 1
ATOM 4768 N N . SER B 1 221 ? -6.23 16.031 15.844 1 98.12 221 SER B N 1
ATOM 4769 C CA . SER B 1 221 ? -5.301 14.938 15.547 1 98.12 221 SER B CA 1
ATOM 4770 C C . SER B 1 221 ? -5.73 14.172 14.305 1 98.12 221 SER B C 1
ATOM 4772 O O . SER B 1 221 ? -6.922 14.023 14.039 1 98.12 221 SER B O 1
ATOM 4774 N N . THR B 1 222 ? -4.77 13.789 13.547 1 98.25 222 THR B N 1
ATOM 4775 C CA . THR B 1 222 ? -4.973 12.812 12.484 1 98.25 222 THR B CA 1
ATOM 4776 C C . THR B 1 222 ? -4.219 11.523 12.781 1 98.25 222 THR B C 1
ATOM 4778 O O . THR B 1 222 ? -3.006 11.539 13.008 1 98.25 222 THR B O 1
ATOM 4781 N N . GLY B 1 223 ? -4.898 10.461 12.984 1 98 223 GLY B N 1
ATOM 4782 C CA . GLY B 1 223 ? -4.348 9.117 12.984 1 98 223 GLY B CA 1
ATOM 4783 C C . GLY B 1 223 ? -4.566 8.383 11.68 1 98 223 GLY B C 1
ATOM 4784 O O . GLY B 1 223 ? -5.707 8.094 11.305 1 98 223 GLY B O 1
ATOM 4785 N N . ILE B 1 224 ? -3.521 8.133 10.938 1 98.69 224 ILE B N 1
ATOM 4786 C CA . ILE B 1 224 ? -3.613 7.648 9.57 1 98.69 224 ILE B CA 1
ATOM 4787 C C . ILE B 1 224 ? -2.459 6.688 9.281 1 98.69 224 ILE B C 1
ATOM 4789 O O . ILE B 1 224 ? -1.469 6.664 10.016 1 98.69 224 ILE B O 1
ATOM 4793 N N . CYS B 1 225 ? -2.645 5.871 8.297 1 98.81 225 CYS B N 1
ATOM 4794 C CA . CYS B 1 225 ? -1.573 4.953 7.918 1 98.81 225 CYS B CA 1
ATOM 4795 C C . CYS B 1 225 ? -0.349 5.719 7.43 1 98.81 225 CYS B C 1
ATOM 4797 O O . CYS B 1 225 ? -0.478 6.699 6.695 1 98.81 225 CYS B O 1
ATOM 4799 N N . GLY B 1 226 ? 0.783 5.297 7.824 1 98.75 226 GLY B N 1
ATOM 4800 C CA . GLY B 1 226 ? 2.084 5.777 7.395 1 98.75 226 GLY B CA 1
ATOM 4801 C C . GLY B 1 226 ? 3.234 4.938 7.914 1 98.75 226 GLY B C 1
ATOM 4802 O O . GLY B 1 226 ? 3.146 4.355 8.992 1 98.75 226 GLY B O 1
ATOM 4803 N N . ARG B 1 227 ? 4.312 4.875 7.121 1 98.25 227 ARG B N 1
ATOM 4804 C CA . ARG B 1 227 ? 5.426 4.016 7.52 1 98.25 227 ARG B CA 1
ATOM 4805 C C . ARG B 1 227 ? 6.727 4.809 7.609 1 98.25 227 ARG B C 1
ATOM 4807 O O . ARG B 1 227 ? 6.895 5.812 6.91 1 98.25 227 ARG B O 1
ATOM 4814 N N . ASP B 1 228 ? 7.574 4.398 8.516 1 98.25 228 ASP B N 1
ATOM 4815 C CA . ASP B 1 228 ? 8.961 4.836 8.609 1 98.25 228 ASP B CA 1
ATOM 4816 C C . ASP B 1 228 ? 9.883 3.916 7.812 1 98.25 228 ASP B C 1
ATOM 4818 O O . ASP B 1 228 ? 9.445 2.887 7.293 1 98.25 228 ASP B O 1
ATOM 4822 N N . ALA B 1 229 ? 11.109 4.391 7.555 1 97.69 229 ALA B N 1
ATOM 4823 C CA . ALA B 1 229 ? 12.102 3.541 6.902 1 97.69 229 ALA B CA 1
ATOM 4824 C C . ALA B 1 229 ? 12.312 2.244 7.684 1 97.69 229 ALA B C 1
ATOM 4826 O O . ALA B 1 229 ? 12.531 1.186 7.09 1 97.69 229 ALA B O 1
ATOM 4827 N N . ASP B 1 230 ? 12.297 2.322 9.008 1 97.56 230 ASP B N 1
ATOM 4828 C CA . ASP B 1 230 ? 12.344 1.146 9.875 1 97.56 230 ASP B CA 1
ATOM 4829 C C . ASP B 1 230 ? 10.953 0.538 10.047 1 97.56 230 ASP B C 1
ATOM 4831 O O . ASP B 1 230 ? 10.094 1.124 10.711 1 97.56 230 ASP B O 1
ATOM 4835 N N . PRO B 1 231 ? 10.766 -0.662 9.508 1 96.5 231 PRO B N 1
ATOM 4836 C CA . PRO B 1 231 ? 9.422 -1.239 9.547 1 96.5 231 PRO B CA 1
ATOM 4837 C C . PRO B 1 231 ? 8.977 -1.597 10.969 1 96.5 231 PRO B C 1
ATOM 4839 O O . PRO B 1 231 ? 7.789 -1.835 11.203 1 96.5 231 PRO B O 1
ATOM 4842 N N . ARG B 1 232 ? 9.836 -1.609 12 1 97.12 232 ARG B N 1
ATOM 4843 C CA . ARG B 1 232 ? 9.516 -1.92 13.391 1 97.12 232 ARG B CA 1
ATOM 4844 C C . ARG B 1 232 ? 8.898 -0.715 14.094 1 97.12 232 ARG B C 1
ATOM 4846 O O . ARG B 1 232 ? 8.344 -0.843 15.188 1 97.12 232 ARG B O 1
ATOM 4853 N N . THR B 1 233 ? 8.961 0.45 13.438 1 98.62 233 THR B N 1
ATOM 4854 C CA . THR B 1 233 ? 8.234 1.614 13.93 1 98.62 233 THR B CA 1
ATOM 4855 C C . THR B 1 233 ? 6.738 1.476 13.656 1 98.62 233 THR B C 1
ATOM 4857 O O . THR B 1 233 ? 6.293 1.629 12.523 1 98.62 233 THR B O 1
ATOM 4860 N N . LEU B 1 234 ? 5.98 1.246 14.688 1 98.62 234 LEU B N 1
ATOM 4861 C CA . LEU B 1 234 ? 4.559 0.972 14.523 1 98.62 234 LEU B CA 1
ATOM 4862 C C . LEU B 1 234 ? 3.742 2.258 14.617 1 98.62 234 LEU B C 1
ATOM 4864 O O . LEU B 1 234 ? 2.6 2.307 14.156 1 98.62 234 LEU B O 1
ATOM 4868 N N . CYS B 1 235 ? 4.328 3.273 15.227 1 98.75 235 CYS B N 1
ATOM 4869 C CA . CYS B 1 235 ? 3.719 4.598 15.305 1 98.75 235 CYS B CA 1
ATOM 4870 C C . CYS B 1 235 ? 4.781 5.691 15.281 1 98.75 235 CYS B C 1
ATOM 4872 O O . CYS B 1 235 ? 5.766 5.617 16.016 1 98.75 235 CYS B O 1
ATOM 4874 N N . LYS B 1 236 ? 4.641 6.641 14.398 1 98.75 236 LYS B N 1
ATOM 4875 C CA . LYS B 1 236 ? 5.449 7.855 14.336 1 98.75 236 LYS B CA 1
ATOM 4876 C C . LYS B 1 236 ? 4.586 9.102 14.547 1 98.75 236 LYS B C 1
ATOM 4878 O O . LYS B 1 236 ? 3.438 9.141 14.102 1 98.75 236 LYS B O 1
ATOM 4883 N N . MET B 1 237 ? 5.125 10.109 15.195 1 98.81 237 MET B N 1
ATOM 4884 C CA . MET B 1 237 ? 4.285 11.25 15.562 1 98.81 237 MET B CA 1
ATOM 4885 C C . MET B 1 237 ? 4.969 12.57 15.203 1 98.81 237 MET B C 1
ATOM 4887 O O . MET B 1 237 ? 6.18 12.711 15.383 1 98.81 237 MET B O 1
ATOM 4891 N N . ASN B 1 238 ? 4.289 13.484 14.609 1 98.75 238 ASN B N 1
ATOM 4892 C CA . ASN B 1 238 ? 4.578 14.914 14.562 1 98.75 238 ASN B CA 1
ATOM 4893 C C . ASN B 1 238 ? 3.596 15.711 15.422 1 98.75 238 ASN B C 1
ATOM 4895 O O . ASN B 1 238 ? 2.504 15.227 15.727 1 98.75 238 ASN B O 1
ATOM 4899 N N . ALA B 1 239 ? 4.016 16.875 15.836 1 98.88 239 ALA B N 1
ATOM 4900 C CA . ALA B 1 239 ? 3.127 17.672 16.672 1 98.88 239 ALA B CA 1
ATOM 4901 C C . ALA B 1 239 ? 3.492 19.156 16.578 1 98.88 239 ALA B C 1
ATOM 4903 O O . ALA B 1 239 ? 4.613 19.5 16.203 1 98.88 239 ALA B O 1
ATOM 4904 N N . LEU B 1 240 ? 2.562 19.984 16.812 1 98.81 240 LEU B N 1
ATOM 4905 C CA . LEU B 1 240 ? 2.73 21.422 16.922 1 98.81 240 LEU B CA 1
ATOM 4906 C C . LEU B 1 240 ? 2.16 21.953 18.234 1 98.81 240 LEU B C 1
ATOM 4908 O O . LEU B 1 240 ? 1.006 21.672 18.562 1 98.81 240 LEU B O 1
ATOM 4912 N N . ALA B 1 241 ? 2.951 22.609 19 1 98.81 241 ALA B N 1
ATOM 4913 C CA . ALA B 1 241 ? 2.533 23.344 20.203 1 98.81 241 ALA B CA 1
ATOM 4914 C C . ALA B 1 241 ? 2.83 24.828 20.062 1 98.81 241 ALA B C 1
ATOM 4916 O O . ALA B 1 241 ? 3.764 25.219 19.344 1 98.81 241 ALA B O 1
ATOM 4917 N N . ILE B 1 242 ? 2.018 25.641 20.641 1 98.19 242 ILE B N 1
ATOM 4918 C CA . ILE B 1 242 ? 2.213 27.094 20.609 1 98.19 242 ILE B CA 1
ATOM 4919 C C . ILE B 1 242 ? 2.342 27.625 22.047 1 98.19 242 ILE B C 1
ATOM 4921 O O . ILE B 1 242 ? 1.358 27.672 22.781 1 98.19 242 ILE B O 1
ATOM 4925 N N . GLY B 1 243 ? 3.553 28 22.391 1 97.75 243 GLY B N 1
ATOM 4926 C CA . GLY B 1 243 ? 3.785 28.672 23.656 1 97.75 243 GLY B CA 1
ATOM 4927 C C . GLY B 1 243 ? 3.301 30.109 23.672 1 97.75 243 GLY B C 1
ATOM 4928 O O . GLY B 1 243 ? 3.424 30.812 22.672 1 97.75 243 GLY B O 1
ATOM 4929 N N . GLY B 1 244 ? 2.764 30.531 24.781 1 96.19 244 GLY B N 1
ATOM 4930 C CA . GLY B 1 244 ? 2.316 31.906 24.922 1 96.19 244 GLY B CA 1
ATOM 4931 C C . GLY B 1 244 ? 0.836 32.094 24.641 1 96.19 244 GLY B C 1
ATOM 4932 O O . GLY B 1 244 ? 0.275 33.156 24.906 1 96.19 244 GLY B O 1
ATOM 4933 N N . ILE B 1 245 ? 0.203 31.078 24.125 1 95.69 245 ILE B N 1
ATOM 4934 C CA . ILE B 1 245 ? -1.218 31.203 23.812 1 95.69 245 ILE B CA 1
ATOM 4935 C C . ILE B 1 245 ? -2.033 31.094 25.109 1 95.69 245 ILE B C 1
ATOM 4937 O O . ILE B 1 245 ? -1.646 30.375 26.031 1 95.69 245 ILE B O 1
ATOM 4941 N N . ARG B 1 246 ? -3.18 31.781 25.125 1 94.69 246 ARG B N 1
ATOM 4942 C CA . ARG B 1 246 ? -4.117 31.719 26.234 1 94.69 246 ARG B CA 1
ATOM 4943 C C . ARG B 1 246 ? -5.352 30.891 25.875 1 94.69 246 ARG B C 1
ATOM 4945 O O . ARG B 1 246 ? -5.707 30.781 24.703 1 94.69 246 ARG B O 1
ATOM 4952 N N . PRO B 1 247 ? -5.965 30.344 26.922 1 94.06 247 PRO B N 1
ATOM 4953 C CA . PRO B 1 247 ? -7.113 29.484 26.672 1 94.06 247 PRO B CA 1
ATOM 4954 C C . PRO B 1 247 ? -8.203 30.156 25.828 1 94.06 247 PRO B C 1
ATOM 4956 O O . PRO B 1 247 ? -8.867 29.5 25.031 1 94.06 247 PRO B O 1
ATOM 4959 N N . GLU B 1 248 ? -8.367 31.469 25.984 1 94.38 248 GLU B N 1
ATOM 4960 C CA . GLU B 1 248 ? -9.438 32.188 25.297 1 94.38 248 GLU B CA 1
ATOM 4961 C C . GLU B 1 248 ? -9.156 32.312 23.797 1 94.38 248 GLU B C 1
ATOM 4963 O O . GLU B 1 248 ? -10.047 32.594 23.016 1 94.38 248 GLU B O 1
ATOM 4968 N N . GLN B 1 249 ? -7.906 32.094 23.422 1 96 249 GLN B N 1
ATOM 4969 C CA . GLN B 1 249 ? -7.5 32.188 22.016 1 96 249 GLN B CA 1
ATOM 4970 C C . GLN B 1 249 ? -7.762 30.859 21.281 1 96 249 GLN B C 1
ATOM 4972 O O . GLN B 1 249 ? -7.645 30.797 20.062 1 96 249 GLN B O 1
ATOM 4977 N N . VAL B 1 250 ? -8.07 29.781 22.031 1 97.06 250 VAL B N 1
ATOM 4978 C CA . VAL B 1 250 ? -8.227 28.453 21.453 1 97.06 250 VAL B CA 1
ATOM 4979 C C . VAL B 1 250 ? -9.695 28.047 21.484 1 97.06 250 VAL B C 1
ATOM 4981 O O . VAL B 1 250 ? -10.344 28.125 22.531 1 97.06 250 VAL B O 1
ATOM 4984 N N . HIS B 1 251 ? -10.211 27.641 20.359 1 95.94 251 HIS B N 1
ATOM 4985 C CA . HIS B 1 251 ? -11.578 27.156 20.234 1 95.94 251 HIS B CA 1
ATOM 4986 C C . HIS B 1 251 ? -11.625 25.766 19.594 1 95.94 251 HIS B C 1
ATOM 4988 O O . HIS B 1 251 ? -10.867 25.484 18.672 1 95.94 251 HIS B O 1
ATOM 4994 N N . TYR B 1 252 ? -12.438 24.938 20.125 1 95.56 252 TYR B N 1
ATOM 4995 C CA . TYR B 1 252 ? -12.578 23.562 19.625 1 95.56 252 TYR B CA 1
ATOM 4996 C C . TYR B 1 252 ? -13.836 23.422 18.781 1 95.56 252 TYR B C 1
ATOM 4998 O O . TYR B 1 252 ? -14.883 23.984 19.109 1 95.56 252 TYR B O 1
ATOM 5006 N N . LEU B 1 253 ? -13.711 22.703 17.719 1 94.94 253 LEU B N 1
ATOM 5007 C CA . LEU B 1 253 ? -14.773 22.578 16.719 1 94.94 253 LEU B CA 1
ATOM 5008 C C . LEU B 1 253 ? -15.406 21.188 16.781 1 94.94 253 LEU B C 1
ATOM 5010 O O . LEU B 1 253 ? -14.703 20.188 16.906 1 94.94 253 LEU B O 1
ATOM 5014 N N . TYR B 1 254 ? -16.734 21.109 16.562 1 89.62 254 TYR B N 1
ATOM 5015 C CA . TYR B 1 254 ? -17.406 19.828 16.734 1 89.62 254 TYR B CA 1
ATOM 5016 C C . TYR B 1 254 ? -18.391 19.562 15.594 1 89.62 254 TYR B C 1
ATOM 5018 O O . TYR B 1 254 ? -18.625 18.422 15.219 1 89.62 254 TYR B O 1
ATOM 5026 N N . ALA B 1 255 ? -18.984 20.641 15.086 1 88.31 255 ALA B N 1
ATOM 5027 C CA . ALA B 1 255 ? -20 20.547 14.047 1 88.31 255 ALA B CA 1
ATOM 5028 C C . ALA B 1 255 ? -21 19.422 14.359 1 88.31 255 ALA B C 1
ATOM 5030 O O . ALA B 1 255 ? -21.234 18.547 13.531 1 88.31 255 ALA B O 1
ATOM 5031 N N . LEU B 1 256 ? -21.719 19.438 15.391 1 84.94 256 LEU B N 1
ATOM 5032 C CA . LEU B 1 256 ? -22.469 18.328 15.969 1 84.94 256 LEU B CA 1
ATOM 5033 C C . LEU B 1 256 ? -23.672 17.969 15.109 1 84.94 256 LEU B C 1
ATOM 5035 O O . LEU B 1 256 ? -24.219 16.859 15.219 1 84.94 256 LEU B O 1
ATOM 5039 N N . ASP B 1 257 ? -24.078 18.859 14.195 1 84.12 257 ASP B N 1
ATOM 5040 C CA . ASP B 1 257 ? -25.188 18.547 13.289 1 84.12 257 ASP B CA 1
ATOM 5041 C C . ASP B 1 257 ? -24.734 17.578 12.203 1 84.12 257 ASP B C 1
ATOM 5043 O O . ASP B 1 257 ? -25.562 16.859 11.625 1 84.12 257 ASP B O 1
ATOM 5047 N N . HIS B 1 258 ? -23.5 17.531 12 1 85.12 258 HIS B N 1
ATOM 5048 C CA . HIS B 1 258 ? -22.984 16.734 10.906 1 85.12 258 HIS B CA 1
ATOM 5049 C C . HIS B 1 258 ? -22.094 15.594 11.43 1 85.12 258 HIS B C 1
ATOM 5051 O O . HIS B 1 258 ? -21.953 14.562 10.773 1 85.12 258 HIS B O 1
ATOM 5057 N N . LEU B 1 259 ? -21.5 15.859 12.609 1 87.5 259 LEU B N 1
ATOM 5058 C CA . LEU B 1 259 ? -20.547 14.922 13.195 1 87.5 259 LEU B CA 1
ATOM 5059 C C . LEU B 1 259 ? -20.922 14.617 14.648 1 87.5 259 LEU B C 1
ATOM 5061 O O . LEU B 1 259 ? -21.828 15.234 15.203 1 87.5 259 LEU B O 1
ATOM 5065 N N . ASN B 1 260 ? -20.297 13.641 15.148 1 80.62 260 ASN B N 1
ATOM 5066 C CA . ASN B 1 260 ? -20.438 13.344 16.562 1 80.62 260 ASN B CA 1
ATOM 5067 C C . ASN B 1 260 ? -19.141 13.57 17.328 1 80.62 260 ASN B C 1
ATOM 5069 O O . ASN B 1 260 ? -18.094 13.773 16.719 1 80.62 260 ASN B O 1
ATOM 5073 N N . ARG B 1 261 ? -19.359 13.711 18.609 1 80.75 261 ARG B N 1
ATOM 5074 C CA . ARG B 1 261 ? -18.141 13.797 19.422 1 80.75 261 ARG B CA 1
ATOM 5075 C C . ARG B 1 261 ? -17.312 12.516 19.297 1 80.75 261 ARG B C 1
ATOM 5077 O O . ARG B 1 261 ? -17.875 11.414 19.312 1 80.75 261 ARG B O 1
ATOM 5084 N N . THR B 1 262 ? -16.016 12.672 19.203 1 79.31 262 THR B N 1
ATOM 5085 C CA . THR B 1 262 ? -15.141 11.539 18.938 1 79.31 262 THR B CA 1
ATOM 5086 C C . THR B 1 262 ? -15.133 10.57 20.109 1 79.31 262 THR B C 1
ATOM 5088 O O . THR B 1 262 ? -14.969 9.359 19.922 1 79.31 262 THR B O 1
ATOM 5091 N N . SER B 1 263 ? -15.32 11.062 21.25 1 76 263 SER B N 1
ATOM 5092 C CA . SER B 1 263 ? -15.305 10.242 22.469 1 76 263 SER B CA 1
ATOM 5093 C C . SER B 1 263 ? -16.469 9.258 22.469 1 76 263 SER B C 1
ATOM 5095 O O . SER B 1 263 ? -16.422 8.234 23.156 1 76 263 SER B O 1
ATOM 5097 N N . GLU B 1 264 ? -17.438 9.562 21.719 1 73.75 264 GLU B N 1
ATOM 5098 C CA . GLU B 1 264 ? -18.625 8.719 21.672 1 73.75 264 GLU B CA 1
ATOM 5099 C C . GLU B 1 264 ? -18.344 7.383 21 1 73.75 264 GLU B C 1
ATOM 5101 O O . GLU B 1 264 ? -19.078 6.414 21.203 1 73.75 264 GLU B O 1
ATOM 5106 N N . TYR B 1 265 ? -17.25 7.367 20.328 1 69.44 265 TYR B N 1
ATOM 5107 C CA . TYR B 1 265 ? -16.953 6.078 19.703 1 69.44 265 TYR B CA 1
ATOM 5108 C C . TYR B 1 265 ? -15.523 5.641 20.016 1 69.44 265 TYR B C 1
ATOM 5110 O O . TYR B 1 265 ? -14.883 4.977 19.188 1 69.44 265 TYR B O 1
ATOM 5118 N N . GLY B 1 266 ? -15.055 6.113 21.141 1 70.19 266 GLY B N 1
ATOM 5119 C CA . GLY B 1 266 ? -13.875 5.504 21.734 1 70.19 266 GLY B CA 1
ATOM 5120 C C . GLY B 1 266 ? -12.578 6.156 21.297 1 70.19 266 GLY B C 1
ATOM 5121 O O . GLY B 1 266 ? -11.492 5.711 21.688 1 70.19 266 GLY B O 1
ATOM 5122 N N . VAL B 1 267 ? -12.688 7.086 20.406 1 82.25 267 VAL B N 1
ATOM 5123 C CA . VAL B 1 267 ? -11.469 7.801 20.031 1 82.25 267 VAL B CA 1
ATOM 5124 C C . VAL B 1 267 ? -11.5 9.211 20.625 1 82.25 267 VAL B C 1
ATOM 5126 O O . VAL B 1 267 ? -12.57 9.805 20.781 1 82.25 267 VAL B O 1
ATOM 5129 N N . ARG B 1 268 ? -10.328 9.672 21.109 1 90.88 268 ARG B N 1
ATOM 5130 C CA . ARG B 1 268 ? -10.258 10.938 21.844 1 90.88 268 ARG B CA 1
ATOM 5131 C C . ARG B 1 268 ? -9.359 11.938 21.125 1 90.88 268 ARG B C 1
ATOM 5133 O O . ARG B 1 268 ? -8.141 11.93 21.312 1 90.88 268 ARG B O 1
ATOM 5140 N N . PHE B 1 269 ? -9.922 12.734 20.312 1 93.06 269 PHE B N 1
ATOM 5141 C CA . PHE B 1 269 ? -9.281 13.867 19.656 1 93.06 269 PHE B CA 1
ATOM 5142 C C . PHE B 1 269 ? -10.312 14.93 19.281 1 93.06 269 PHE B C 1
ATOM 5144 O O . PHE B 1 269 ? -11.516 14.68 19.328 1 93.06 269 PHE B O 1
ATOM 5151 N N . GLU B 1 270 ? -9.891 16.109 19.078 1 94.12 270 GLU B N 1
ATOM 5152 C CA . GLU B 1 270 ? -10.773 17.172 18.609 1 94.12 270 GLU B CA 1
ATOM 5153 C C . GLU B 1 270 ? -10.953 17.109 17.094 1 94.12 270 GLU B C 1
ATOM 5155 O O . GLU B 1 270 ? -9.984 16.906 16.359 1 94.12 270 GLU B O 1
ATOM 5160 N N . ARG B 1 271 ? -12.156 17.297 16.609 1 95.62 271 ARG B N 1
ATOM 5161 C CA . ARG B 1 271 ? -12.43 17.328 15.18 1 95.62 271 ARG B CA 1
ATOM 5162 C C . ARG B 1 271 ? -11.719 18.5 14.516 1 95.62 271 ARG B C 1
ATOM 5164 O O . ARG B 1 271 ? -11.383 18.438 13.328 1 95.62 271 ARG B O 1
ATOM 5171 N N . GLY B 1 272 ? -11.492 19.484 15.203 1 97.62 272 GLY B N 1
ATOM 5172 C CA . GLY B 1 272 ? -10.75 20.656 14.773 1 97.62 272 GLY B CA 1
ATOM 5173 C C . GLY B 1 272 ? -10.438 21.609 15.906 1 97.62 272 GLY B C 1
ATOM 5174 O O . GLY B 1 272 ? -11.102 21.578 16.953 1 97.62 272 GLY B O 1
ATOM 5175 N N . THR B 1 273 ? -9.453 22.359 15.766 1 97.88 273 THR B N 1
ATOM 5176 C CA . THR B 1 273 ? -9.055 23.391 16.703 1 97.88 273 THR B CA 1
ATOM 5177 C C . THR B 1 273 ? -8.742 24.703 15.977 1 97.88 273 THR B C 1
ATOM 5179 O O . THR B 1 273 ? -8.047 24.703 14.961 1 97.88 273 THR B O 1
ATOM 5182 N N . CYS B 1 274 ? -9.281 25.734 16.406 1 97.06 274 CYS B N 1
ATOM 5183 C CA . CYS B 1 274 ? -9.039 27.078 15.891 1 97.06 274 CYS B CA 1
ATOM 5184 C C . CYS B 1 274 ? -8.258 27.922 16.906 1 97.06 274 CYS B C 1
ATOM 5186 O O . CYS B 1 274 ? -8.57 27.906 18.094 1 97.06 274 CYS B O 1
ATOM 5188 N N . VAL B 1 275 ? -7.234 28.578 16.453 1 97 275 VAL B N 1
ATOM 5189 C CA . VAL B 1 275 ? -6.41 29.422 17.312 1 97 275 VAL B CA 1
ATOM 5190 C C . VAL B 1 275 ? -6.348 30.844 16.75 1 97 275 VAL B C 1
ATOM 5192 O O . VAL B 1 275 ? -5.926 31.047 15.602 1 97 275 VAL B O 1
ATOM 5195 N N . ASP B 1 276 ? -6.773 31.828 17.5 1 94.5 276 ASP B N 1
ATOM 5196 C CA . ASP B 1 276 ? -6.652 33.25 17.156 1 94.5 276 ASP B CA 1
ATOM 5197 C C . ASP B 1 276 ? -5.441 33.875 17.844 1 94.5 276 ASP B C 1
ATOM 5199 O O . ASP B 1 276 ? -5.398 33.969 19.062 1 94.5 276 ASP B O 1
ATOM 5203 N N . PHE B 1 277 ? -4.473 34.188 17.047 1 89.75 277 PHE B N 1
ATOM 5204 C CA . PHE B 1 277 ? -3.279 34.781 17.656 1 89.75 277 PHE B CA 1
ATOM 5205 C C . PHE B 1 277 ? -2.469 35.531 16.609 1 89.75 277 PHE B C 1
ATOM 5207 O O . PHE B 1 277 ? -2.496 35.188 15.422 1 89.75 277 PHE B O 1
ATOM 5214 N N . ASP B 1 278 ? -1.862 36.531 17 1 87 278 ASP B N 1
ATOM 5215 C CA . ASP B 1 278 ? -0.912 37.312 16.188 1 87 278 ASP B CA 1
ATOM 5216 C C . ASP B 1 278 ? -1.554 37.781 14.891 1 87 278 ASP B C 1
ATOM 5218 O O . ASP B 1 278 ? -0.977 37.656 13.812 1 87 278 ASP B O 1
ATOM 5222 N N . GLY B 1 279 ? -2.768 38.156 14.961 1 85.75 279 GLY B N 1
ATOM 5223 C CA . GLY B 1 279 ? -3.453 38.844 13.891 1 85.75 279 GLY B CA 1
ATOM 5224 C C . GLY B 1 279 ? -4.121 37.906 12.891 1 85.75 279 GLY B C 1
ATOM 5225 O O . GLY B 1 279 ? -4.617 38.375 11.859 1 85.75 279 GLY B O 1
ATOM 5226 N N . ARG B 1 280 ? -4.098 36.625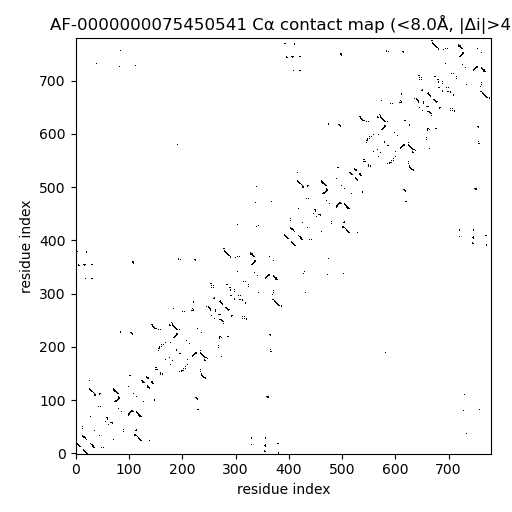 13.18 1 90.75 280 ARG B N 1
ATOM 5227 C CA . ARG B 1 280 ? -4.785 35.719 12.266 1 90.75 280 ARG B CA 1
ATOM 5228 C C . ARG B 1 280 ? -5.422 34.562 13.031 1 90.75 280 ARG B C 1
ATOM 5230 O O . ARG B 1 280 ? -5.141 34.375 14.211 1 90.75 280 ARG B O 1
ATOM 5237 N N . ARG B 1 281 ? -6.32 33.938 12.367 1 94.62 281 ARG B N 1
ATOM 5238 C CA . ARG B 1 281 ? -6.914 32.688 12.797 1 94.62 281 ARG B CA 1
ATOM 5239 C C . ARG B 1 281 ? -6.316 31.5 12.039 1 94.62 281 ARG B C 1
ATOM 5241 O O . ARG B 1 281 ? -6.266 31.516 10.805 1 94.62 281 ARG B O 1
ATOM 5248 N N . ARG B 1 282 ? -5.789 30.531 12.789 1 96.88 282 ARG B N 1
ATOM 5249 C CA . ARG B 1 282 ? -5.406 29.25 12.234 1 96.88 282 ARG B CA 1
ATOM 5250 C C . ARG B 1 282 ? -6.398 28.156 12.633 1 96.88 282 ARG B C 1
ATOM 5252 O O . ARG B 1 282 ? -6.754 28.031 13.805 1 96.88 282 ARG B O 1
ATOM 5259 N N . VAL B 1 283 ? -6.84 27.438 11.648 1 98.56 283 VAL B N 1
ATOM 5260 C CA . VAL B 1 283 ? -7.781 26.344 11.898 1 98.56 283 VAL B CA 1
ATOM 5261 C C . VAL B 1 283 ? -7.148 25.016 11.508 1 98.56 283 VAL B C 1
ATOM 5263 O O . VAL B 1 283 ? -6.742 24.828 10.359 1 98.56 283 VAL B O 1
ATOM 5266 N N . PHE B 1 284 ? -7.016 24.125 12.484 1 98.75 284 PHE B N 1
ATOM 5267 C CA . PHE B 1 284 ? -6.551 22.766 12.242 1 98.75 284 PHE B CA 1
ATOM 5268 C C . PHE B 1 284 ? -7.723 21.797 12.188 1 98.75 284 PHE B C 1
ATOM 5270 O O . PHE B 1 284 ? -8.391 21.562 13.203 1 98.75 284 PHE B O 1
ATOM 5277 N N . ILE B 1 285 ? -7.973 21.234 11.016 1 98.62 285 ILE B N 1
ATOM 5278 C CA . ILE B 1 285 ? -9.016 20.219 10.859 1 98.62 285 ILE B CA 1
ATOM 5279 C C . ILE B 1 285 ? -8.398 18.828 10.883 1 98.62 285 ILE B C 1
ATOM 5281 O O . ILE B 1 285 ? -7.523 18.516 10.07 1 98.62 285 ILE B O 1
ATOM 5285 N N . SER B 1 286 ? -8.828 18 11.852 1 98.06 286 SER B N 1
ATOM 5286 C CA . SER B 1 286 ? -8.344 16.641 11.977 1 98.06 286 SER B CA 1
ATOM 5287 C C . SER B 1 286 ? -8.742 15.797 10.766 1 98.06 286 SER B C 1
ATOM 5289 O O . SER B 1 286 ? -9.547 16.234 9.938 1 98.06 286 SER B O 1
ATOM 5291 N N . GLY B 1 287 ? -8.055 14.641 10.641 1 98 287 GLY B N 1
ATOM 5292 C CA . GLY B 1 287 ? -8.547 13.727 9.617 1 98 287 GLY B CA 1
ATOM 5293 C C . GLY B 1 287 ? -10.055 13.539 9.664 1 98 287 GLY B C 1
ATOM 5294 O O . GLY B 1 287 ? -10.602 13.133 10.688 1 98 287 GLY B O 1
ATOM 5295 N N . THR B 1 288 ? -10.711 13.875 8.594 1 98.06 288 THR B N 1
ATOM 5296 C CA . THR B 1 288 ? -12.164 13.844 8.492 1 98.06 288 THR B CA 1
ATOM 5297 C C . THR B 1 288 ? -12.609 12.906 7.383 1 98.06 288 THR B C 1
ATOM 5299 O O . THR B 1 288 ? -12.102 12.969 6.262 1 98.06 288 THR B O 1
ATOM 5302 N N . ALA B 1 289 ? -13.5 12.031 7.73 1 97.12 289 ALA B N 1
ATOM 5303 C CA . ALA B 1 289 ? -14.016 11.047 6.781 1 97.12 289 ALA B CA 1
ATOM 5304 C C . ALA B 1 289 ? -15.523 11.211 6.59 1 97.12 289 ALA B C 1
ATOM 5306 O O . ALA B 1 289 ? -16.109 12.211 7.016 1 97.12 289 ALA B O 1
ATOM 5307 N N . SER B 1 290 ? -16.094 10.305 5.762 1 97.5 290 SER B N 1
ATOM 5308 C CA . SER B 1 290 ? -17.516 10.25 5.508 1 97.5 290 SER B CA 1
ATOM 5309 C C . SER B 1 290 ? -18.266 9.609 6.676 1 97.5 290 SER B C 1
ATOM 5311 O O . SER B 1 290 ? -18.594 8.422 6.637 1 97.5 290 SER B O 1
ATOM 5313 N N . ILE B 1 291 ? -18.531 10.367 7.648 1 94.56 291 ILE B N 1
ATOM 5314 C CA . ILE B 1 291 ? -19.141 9.898 8.883 1 94.56 291 ILE B CA 1
ATOM 5315 C C . ILE B 1 291 ? -20.375 10.742 9.195 1 94.56 291 ILE B C 1
ATOM 5317 O O . ILE B 1 291 ? -20.422 11.93 8.867 1 94.56 291 ILE B O 1
ATOM 5321 N N . ASP B 1 292 ? -21.375 10.148 9.805 1 93.75 292 ASP B N 1
ATOM 5322 C CA . ASP B 1 292 ? -22.531 10.938 10.219 1 93.75 292 ASP B CA 1
ATOM 5323 C C . ASP B 1 292 ? -22.484 11.234 11.719 1 93.75 292 ASP B C 1
ATOM 5325 O O . ASP B 1 292 ? -21.469 10.984 12.367 1 93.75 292 ASP B O 1
ATOM 5329 N N . ASN B 1 293 ? -23.469 11.875 12.219 1 92.06 293 ASN B N 1
ATOM 5330 C CA . ASN B 1 293 ? -23.453 12.336 13.602 1 92.06 293 ASN B CA 1
ATOM 5331 C C . ASN B 1 293 ? -23.75 11.195 14.57 1 92.06 293 ASN B C 1
ATOM 5333 O O . ASN B 1 293 ? -23.953 11.438 15.766 1 92.06 293 ASN B O 1
ATOM 5337 N N . ARG B 1 294 ? -23.844 9.977 14.078 1 89.25 294 ARG B N 1
ATOM 5338 C CA . ARG B 1 294 ? -24 8.797 14.914 1 89.25 294 ARG B CA 1
ATOM 5339 C C . ARG B 1 294 ? -22.766 7.91 14.852 1 89.25 294 ARG B C 1
ATOM 5341 O O . ARG B 1 294 ? -22.734 6.82 15.43 1 89.25 294 ARG B O 1
ATOM 5348 N N . GLY B 1 295 ? -21.812 8.375 14.109 1 88.69 295 GLY B N 1
ATOM 5349 C CA . GLY B 1 295 ? -20.547 7.645 14 1 88.69 295 GLY B CA 1
ATOM 5350 C C . GLY B 1 295 ? -20.578 6.586 12.914 1 88.69 295 GLY B C 1
ATOM 5351 O O . GLY B 1 295 ? -19.641 5.789 12.805 1 88.69 295 GLY B O 1
ATOM 5352 N N . ASN B 1 296 ? -21.562 6.652 12.102 1 93.25 296 ASN B N 1
ATOM 5353 C CA . ASN B 1 296 ? -21.688 5.652 11.047 1 93.25 296 ASN B CA 1
ATOM 5354 C C . ASN B 1 296 ? -20.984 6.105 9.766 1 93.25 296 ASN B C 1
ATOM 5356 O O . ASN B 1 296 ? -20.984 7.293 9.438 1 93.25 296 ASN B O 1
ATOM 5360 N N . ILE B 1 297 ? -20.438 5.102 9.117 1 95.31 297 ILE B N 1
ATOM 5361 C CA . ILE B 1 297 ? -19.891 5.375 7.789 1 95.31 297 ILE B CA 1
ATOM 5362 C C . ILE B 1 297 ? -21.031 5.68 6.82 1 95.31 297 ILE B C 1
ATOM 5364 O O . ILE B 1 297 ? -22 4.926 6.73 1 95.31 297 ILE B O 1
ATOM 5368 N N . VAL B 1 298 ? -20.922 6.766 6.117 1 96.75 298 VAL B N 1
ATOM 5369 C CA . VAL B 1 298 ? -21.891 7.176 5.113 1 96.75 298 VAL B CA 1
ATOM 5370 C C . VAL B 1 298 ? -21.344 6.887 3.717 1 96.75 298 VAL B C 1
ATOM 5372 O O . VAL B 1 298 ? -20.172 7.145 3.436 1 96.75 298 VAL B O 1
ATOM 5375 N N . HIS B 1 299 ? -22.234 6.246 2.795 1 97.69 299 HIS B N 1
ATOM 5376 C CA . HIS B 1 299 ? -21.891 5.883 1.427 1 97.69 299 HIS B CA 1
ATOM 5377 C C . HIS B 1 299 ? -20.891 4.742 1.4 1 97.69 299 HIS B C 1
ATOM 5379 O O . HIS B 1 299 ? -19.828 4.852 0.769 1 97.69 299 HIS B O 1
ATOM 5385 N N . VAL B 1 300 ? -21.25 3.646 2.1 1 96.75 300 VAL B N 1
ATOM 5386 C CA . VAL B 1 300 ? -20.391 2.471 2.205 1 96.75 300 VAL B CA 1
ATOM 5387 C C . VAL B 1 300 ? -20.062 1.938 0.81 1 96.75 300 VAL B C 1
ATOM 5389 O O . VAL B 1 300 ? -20.969 1.732 -0.005 1 96.75 300 VAL B O 1
ATOM 5392 N N . GLY B 1 301 ? -18.812 1.807 0.542 1 95.62 301 GLY B N 1
ATOM 5393 C CA . GLY B 1 301 ? -18.344 1.205 -0.698 1 95.62 301 GLY B CA 1
ATOM 5394 C C . GLY B 1 301 ? -18.406 2.152 -1.881 1 95.62 301 GLY B C 1
ATOM 5395 O O . GLY B 1 301 ? -18.141 1.752 -3.018 1 95.62 301 GLY B O 1
ATOM 5396 N N . ASP B 1 302 ? -18.75 3.371 -1.65 1 97.44 302 ASP B N 1
ATOM 5397 C CA . ASP B 1 302 ? -18.938 4.367 -2.703 1 97.44 302 ASP B CA 1
ATOM 5398 C C . ASP B 1 302 ? -17.969 5.535 -2.529 1 97.44 302 ASP B C 1
ATOM 5400 O O . ASP B 1 302 ? -18.266 6.5 -1.824 1 97.44 302 ASP B O 1
ATOM 5404 N N . ILE B 1 303 ? -16.891 5.516 -3.295 1 98.44 303 ILE B N 1
ATOM 5405 C CA . ILE B 1 303 ? -15.82 6.492 -3.125 1 98.44 303 ILE B CA 1
ATOM 5406 C C . ILE B 1 303 ? -16.328 7.891 -3.463 1 98.44 303 ILE B C 1
ATOM 5408 O O . ILE B 1 303 ? -16.016 8.859 -2.773 1 98.44 303 ILE B O 1
ATOM 5412 N N . ARG B 1 304 ? -17.125 8.086 -4.488 1 98.31 304 ARG B N 1
ATOM 5413 C CA . ARG B 1 304 ? -17.641 9.398 -4.855 1 98.31 304 ARG B CA 1
ATOM 5414 C C . ARG B 1 304 ? -18.531 9.969 -3.748 1 98.31 304 ARG B C 1
ATOM 5416 O O . ARG B 1 304 ? -18.391 11.133 -3.375 1 98.31 304 ARG B O 1
ATOM 5423 N N . GLY B 1 305 ? -19.406 9.07 -3.283 1 98.62 305 GLY B N 1
ATOM 5424 C CA . GLY B 1 305 ? -20.25 9.484 -2.178 1 98.62 305 GLY B CA 1
ATOM 5425 C C . GLY B 1 305 ? -19.469 9.875 -0.938 1 98.62 305 GLY B C 1
ATOM 5426 O O . GLY B 1 305 ? -19.797 10.852 -0.268 1 98.62 305 GLY B O 1
ATOM 5427 N N . GLN B 1 306 ? -18.453 9.172 -0.639 1 98.69 306 GLN B N 1
ATOM 5428 C CA . GLN B 1 306 ? -17.656 9.453 0.556 1 98.69 306 GLN B CA 1
ATOM 5429 C C . GLN B 1 306 ? -16.875 10.75 0.404 1 98.69 306 GLN B C 1
ATOM 5431 O O . GLN B 1 306 ? -16.672 11.484 1.378 1 98.69 306 GLN B O 1
ATOM 5436 N N . VAL B 1 307 ? -16.438 11.047 -0.842 1 98.81 307 VAL B N 1
ATOM 5437 C CA . VAL B 1 307 ? -15.766 12.312 -1.071 1 98.81 307 VAL B CA 1
ATOM 5438 C C . VAL B 1 307 ? -16.719 13.469 -0.782 1 98.81 307 VAL B C 1
ATOM 5440 O O . VAL B 1 307 ? -16.359 14.414 -0.065 1 98.81 307 VAL B O 1
ATOM 5443 N N . GLU B 1 308 ? -17.875 13.391 -1.273 1 98.38 308 GLU B N 1
ATOM 5444 C CA . GLU B 1 308 ? -18.844 14.461 -1.121 1 98.38 308 GLU B CA 1
ATOM 5445 C C . GLU B 1 308 ? -19.234 14.656 0.343 1 98.38 308 GLU B C 1
ATOM 5447 O O . GLU B 1 308 ? -19.281 15.781 0.838 1 98.38 308 GLU B O 1
ATOM 5452 N N . ARG B 1 309 ? -19.5 13.57 0.994 1 98.25 309 ARG B N 1
ATOM 5453 C CA . ARG B 1 309 ? -19.859 13.656 2.404 1 98.25 309 ARG B CA 1
ATOM 5454 C C . ARG B 1 309 ? -18.703 14.18 3.238 1 98.25 309 ARG B C 1
ATOM 5456 O O . ARG B 1 309 ? -18.906 14.945 4.184 1 98.25 309 ARG B O 1
ATOM 5463 N N . MET B 1 310 ? -17.516 13.727 2.955 1 98.31 310 MET B N 1
ATOM 5464 C CA . MET B 1 310 ? -16.297 14.203 3.623 1 98.31 310 MET B CA 1
ATOM 5465 C C . MET B 1 310 ? -16.172 15.719 3.486 1 98.31 310 MET B C 1
ATOM 5467 O O . MET B 1 310 ? -15.898 16.406 4.465 1 98.31 310 MET B O 1
ATOM 5471 N N . TRP B 1 311 ? -16.406 16.234 2.271 1 98.56 311 TRP B N 1
ATOM 5472 C CA . TRP B 1 311 ? -16.344 17.672 2.031 1 98.56 311 TRP B CA 1
ATOM 5473 C C . TRP B 1 311 ? -17.406 18.406 2.846 1 98.56 311 TRP B C 1
ATOM 5475 O O . TRP B 1 311 ? -17.141 19.469 3.412 1 98.56 311 TRP B O 1
ATOM 5485 N N . GLU B 1 312 ? -18.578 17.828 2.893 1 98.25 312 GLU B N 1
ATOM 5486 C CA . GLU B 1 312 ? -19.656 18.406 3.691 1 98.25 312 GLU B CA 1
ATOM 5487 C C . GLU B 1 312 ? -19.25 18.531 5.156 1 98.25 312 GLU B C 1
ATOM 5489 O O . GLU B 1 312 ? -19.484 19.562 5.789 1 98.25 312 GLU B O 1
ATOM 5494 N N . ASN B 1 313 ? -18.672 17.484 5.668 1 98.12 313 ASN B N 1
ATOM 5495 C CA . ASN B 1 313 ? -18.234 17.484 7.059 1 98.12 313 ASN B CA 1
ATOM 5496 C C . ASN B 1 313 ? -17.156 18.531 7.312 1 98.12 313 ASN B C 1
ATOM 5498 O O . ASN B 1 313 ? -17.203 19.234 8.32 1 98.12 313 ASN B O 1
ATOM 5502 N N . ILE B 1 314 ? -16.219 18.641 6.43 1 98.5 314 ILE B N 1
ATOM 5503 C CA . ILE B 1 314 ? -15.141 19.609 6.57 1 98.5 314 ILE B CA 1
ATOM 5504 C C . ILE B 1 314 ? -15.711 21.031 6.5 1 98.5 314 ILE B C 1
ATOM 5506 O O . ILE B 1 314 ? -15.328 21.906 7.281 1 98.5 314 ILE B O 1
ATOM 5510 N N . GLU B 1 315 ? -16.594 21.219 5.578 1 98.06 315 GLU B N 1
ATOM 5511 C CA . GLU B 1 315 ? -17.234 22.516 5.438 1 98.06 315 GLU B CA 1
ATOM 5512 C C . GLU B 1 315 ? -17.953 22.938 6.723 1 98.06 315 GLU B C 1
ATOM 5514 O O . GLU B 1 315 ? -17.891 24.094 7.125 1 98.06 315 GLU B O 1
ATOM 5519 N N . ALA B 1 316 ? -18.625 22 7.344 1 97.94 316 ALA B N 1
ATOM 5520 C CA . ALA B 1 316 ? -19.328 22.281 8.594 1 97.94 316 ALA B CA 1
ATOM 5521 C C . ALA B 1 316 ? -18.359 22.688 9.695 1 97.94 316 ALA B C 1
ATOM 5523 O O . ALA B 1 316 ? -18.641 23.609 10.477 1 97.94 316 ALA B O 1
ATOM 5524 N N . LEU B 1 317 ? -17.266 22.031 9.797 1 98.06 317 LEU B N 1
ATOM 5525 C CA . LEU B 1 317 ? -16.25 22.375 10.789 1 98.06 317 LEU B CA 1
ATOM 5526 C C . LEU B 1 317 ? -15.656 23.75 10.508 1 98.06 317 LEU B C 1
ATOM 5528 O O . LEU B 1 317 ? -15.484 24.547 11.43 1 98.06 317 LEU B O 1
ATOM 5532 N N . LEU B 1 318 ? -15.328 23.984 9.211 1 98.31 318 LEU B N 1
ATOM 5533 C CA . LEU B 1 318 ? -14.797 25.297 8.828 1 98.31 318 LEU B CA 1
ATOM 5534 C C . LEU B 1 318 ? -15.781 26.406 9.172 1 98.31 318 LEU B C 1
ATOM 5536 O O . LEU B 1 318 ? -15.383 27.469 9.648 1 98.31 318 LEU B O 1
ATOM 5540 N N . ALA B 1 319 ? -17.031 26.156 8.984 1 97.75 319 ALA B N 1
ATOM 5541 C CA . ALA B 1 319 ? -18.062 27.156 9.25 1 97.75 319 ALA B CA 1
ATOM 5542 C C . ALA B 1 319 ? -18.094 27.531 10.727 1 97.75 319 ALA B C 1
ATOM 5544 O O . ALA B 1 319 ? -18.297 28.703 11.07 1 97.75 319 ALA B O 1
ATOM 5545 N N . GLU B 1 320 ? -17.922 26.578 11.562 1 96.81 320 GLU B N 1
ATOM 5546 C CA . GLU B 1 320 ? -17.891 26.844 13 1 96.81 320 GLU B CA 1
ATOM 5547 C C . GLU B 1 320 ? -16.734 27.766 13.359 1 96.81 320 GLU B C 1
ATOM 5549 O O . GLU B 1 320 ? -16.797 28.484 14.367 1 96.81 320 GLU B O 1
ATOM 5554 N N . ALA B 1 321 ? -15.727 27.75 12.578 1 96.88 321 ALA B N 1
ATOM 5555 C CA . ALA B 1 321 ? -14.57 28.625 12.805 1 96.88 321 ALA B CA 1
ATOM 5556 C C . ALA B 1 321 ? -14.695 29.922 12.023 1 96.88 321 ALA B C 1
ATOM 5558 O O . ALA B 1 321 ? -13.766 30.734 11.984 1 96.88 321 ALA B O 1
ATOM 5559 N N . GLY B 1 322 ? -15.836 30.125 11.359 1 96.31 322 GLY B N 1
ATOM 5560 C CA . GLY B 1 322 ? -16.016 31.281 10.516 1 96.31 322 GLY B CA 1
ATOM 5561 C C . GLY B 1 322 ? -15.172 31.234 9.25 1 96.31 322 GLY B C 1
ATOM 5562 O O . GLY B 1 322 ? -14.734 32.281 8.75 1 96.31 322 GLY B O 1
ATOM 5563 N N . CYS B 1 323 ? -14.859 30.078 8.789 1 97.38 323 CYS B N 1
ATOM 5564 C CA . CYS B 1 323 ? -14.055 29.875 7.598 1 97.38 323 CYS B CA 1
ATOM 5565 C C . CYS B 1 323 ? -14.836 29.109 6.531 1 97.38 323 CYS B C 1
ATOM 5567 O O . CYS B 1 323 ? -15.93 28.609 6.801 1 97.38 323 CYS B O 1
ATOM 5569 N N . THR B 1 324 ? -14.359 29.156 5.328 1 97.88 324 THR B N 1
ATOM 5570 C CA . THR B 1 324 ? -14.82 28.359 4.195 1 97.88 324 THR B CA 1
ATOM 5571 C C . THR B 1 324 ? -13.648 27.656 3.516 1 97.88 324 THR B C 1
ATOM 5573 O O . THR B 1 324 ? -12.5 27.797 3.945 1 97.88 324 THR B O 1
ATOM 5576 N N . PHE B 1 325 ? -13.945 26.922 2.477 1 98 325 PHE B N 1
ATOM 5577 C CA . PHE B 1 325 ? -12.883 26.266 1.727 1 98 325 PHE B CA 1
ATOM 5578 C C . PHE B 1 325 ? -11.953 27.281 1.083 1 98 325 PHE B C 1
ATOM 5580 O O . PHE B 1 325 ? -10.812 26.969 0.754 1 98 325 PHE B O 1
ATOM 5587 N N . ASP B 1 326 ? -12.414 28.5 0.911 1 96.94 326 ASP B N 1
ATOM 5588 C CA . ASP B 1 326 ? -11.562 29.547 0.365 1 96.94 326 ASP B CA 1
ATOM 5589 C C . ASP B 1 326 ? -10.414 29.875 1.315 1 96.94 326 ASP B C 1
ATOM 5591 O O . ASP B 1 326 ? -9.359 30.344 0.884 1 96.94 326 ASP B O 1
ATOM 5595 N N . ASP B 1 327 ? -10.648 29.562 2.555 1 97.44 327 ASP B N 1
ATOM 5596 C CA . ASP B 1 327 ? -9.648 29.875 3.576 1 97.44 327 ASP B CA 1
ATOM 5597 C C . ASP B 1 327 ? -8.695 28.703 3.789 1 97.44 327 ASP B C 1
ATOM 5599 O O . ASP B 1 327 ? -7.723 28.812 4.539 1 97.44 327 ASP B O 1
ATOM 5603 N N . VAL B 1 328 ? -8.93 27.547 3.123 1 98.69 328 VAL B N 1
ATOM 5604 C CA . VAL B 1 328 ? -8.086 26.359 3.322 1 98.69 328 VAL B CA 1
ATOM 5605 C C . VAL B 1 328 ? -6.738 26.578 2.637 1 98.69 328 VAL B C 1
ATOM 5607 O O . VAL B 1 328 ? -6.68 26.812 1.429 1 98.69 328 VAL B O 1
ATOM 5610 N N . ALA B 1 329 ? -5.688 26.453 3.428 1 98.38 329 ALA B N 1
ATOM 5611 C CA . ALA B 1 329 ? -4.328 26.734 2.979 1 98.38 329 ALA B CA 1
ATOM 5612 C C . ALA B 1 329 ? -3.646 25.484 2.443 1 98.38 329 ALA B C 1
ATOM 5614 O O . ALA B 1 329 ? -2.744 25.562 1.607 1 98.38 329 ALA B O 1
ATOM 5615 N N . GLU B 1 330 ? -3.998 24.375 2.941 1 98.38 330 GLU B N 1
ATOM 5616 C CA . GLU B 1 330 ? -3.424 23.109 2.492 1 98.38 330 GLU B CA 1
ATOM 5617 C C . GLU B 1 330 ? -4.293 21.938 2.914 1 98.38 330 GLU B C 1
ATOM 5619 O O . GLU B 1 330 ? -4.984 22 3.934 1 98.38 330 GLU B O 1
ATOM 5624 N N . MET B 1 331 ? -4.277 20.875 2.084 1 98.81 331 MET B N 1
ATOM 5625 C CA . MET B 1 331 ? -4.965 19.625 2.393 1 98.81 331 MET B CA 1
ATOM 5626 C C . MET B 1 331 ? -4.07 18.422 2.105 1 98.81 331 MET B C 1
ATOM 5628 O O . MET B 1 331 ? -3.322 18.422 1.126 1 98.81 331 MET B O 1
ATOM 5632 N N . THR B 1 332 ? -4.086 17.469 2.938 1 98.94 332 THR B N 1
ATOM 5633 C CA . THR B 1 332 ? -3.613 16.125 2.6 1 98.94 332 THR B CA 1
ATOM 5634 C C . THR B 1 332 ? -4.781 15.148 2.498 1 98.94 332 THR B C 1
ATOM 5636 O O . THR B 1 332 ? -5.566 15.016 3.439 1 98.94 332 THR B O 1
ATOM 5639 N N . VAL B 1 333 ? -4.898 14.578 1.324 1 98.94 333 VAL B N 1
ATOM 5640 C CA . VAL B 1 333 ? -5.973 13.633 1.028 1 98.94 333 VAL B CA 1
ATOM 5641 C C . VAL B 1 333 ? -5.434 12.211 1.082 1 98.94 333 VAL B C 1
ATOM 5643 O O . VAL B 1 333 ? -4.52 11.852 0.336 1 98.94 333 VAL B O 1
ATOM 5646 N N . TYR B 1 334 ? -6.02 11.414 1.968 1 98.94 334 TYR B N 1
ATOM 5647 C CA . TYR B 1 334 ? -5.566 10.039 2.193 1 98.94 334 TYR B CA 1
ATOM 5648 C C . TYR B 1 334 ? -6.52 9.039 1.557 1 98.94 334 TYR B C 1
ATOM 5650 O O . TYR B 1 334 ? -7.703 9 1.9 1 98.94 334 TYR B O 1
ATOM 5658 N N . LEU B 1 335 ? -5.977 8.258 0.681 1 98.75 335 LEU B N 1
ATOM 5659 C CA . LEU B 1 335 ? -6.789 7.254 -0.001 1 98.75 335 LEU B CA 1
ATOM 5660 C C . LEU B 1 335 ? -6.41 5.852 0.455 1 98.75 335 LEU B C 1
ATOM 5662 O O . LEU B 1 335 ? -5.227 5.539 0.609 1 98.75 335 LEU B O 1
ATOM 5666 N N . ARG B 1 336 ? -7.406 5.055 0.629 1 98.44 336 ARG B N 1
ATOM 5667 C CA . ARG B 1 336 ? -7.176 3.668 1.018 1 98.44 336 ARG B CA 1
ATOM 5668 C C . ARG B 1 336 ? -6.801 2.816 -0.191 1 98.44 336 ARG B C 1
ATOM 5670 O O . ARG B 1 336 ? -5.863 2.018 -0.126 1 98.44 336 ARG B O 1
ATOM 5677 N N . ASP B 1 337 ? -7.555 2.898 -1.238 1 98.19 337 ASP B N 1
ATOM 5678 C CA . ASP B 1 337 ? -7.395 2.113 -2.459 1 98.19 337 ASP B CA 1
ATOM 5679 C C . ASP B 1 337 ? -6.746 2.943 -3.564 1 98.19 337 ASP B C 1
ATOM 5681 O O . ASP B 1 337 ? -7.34 3.91 -4.051 1 98.19 337 ASP B O 1
ATOM 5685 N N . VAL B 1 338 ? -5.562 2.518 -4.02 1 97.94 338 VAL B N 1
ATOM 5686 C CA . VAL B 1 338 ? -4.824 3.264 -5.035 1 97.94 338 VAL B CA 1
ATOM 5687 C C . VAL B 1 338 ? -5.656 3.363 -6.312 1 97.94 338 VAL B C 1
ATOM 5689 O O . VAL B 1 338 ? -5.539 4.332 -7.062 1 97.94 338 VAL B O 1
ATOM 5692 N N . ALA B 1 339 ? -6.559 2.453 -6.527 1 97.81 339 ALA B N 1
ATOM 5693 C CA . ALA B 1 339 ? -7.344 2.416 -7.758 1 97.81 339 ALA B CA 1
ATOM 5694 C C . ALA B 1 339 ? -8.406 3.512 -7.762 1 97.81 339 ALA B C 1
ATOM 5696 O O . ALA B 1 339 ? -9.016 3.791 -8.797 1 97.81 339 ALA B O 1
ATOM 5697 N N . ASP B 1 340 ? -8.648 4.16 -6.688 1 98.19 340 ASP B N 1
ATOM 5698 C CA . ASP B 1 340 ? -9.656 5.219 -6.594 1 98.19 340 ASP B CA 1
ATOM 5699 C C . ASP B 1 340 ? -9.07 6.57 -6.996 1 98.19 340 ASP B C 1
ATOM 5701 O O . ASP B 1 340 ? -9.789 7.566 -7.074 1 98.19 340 ASP B O 1
ATOM 5705 N N . TYR B 1 341 ? -7.742 6.609 -7.297 1 97.62 341 TYR B N 1
ATOM 5706 C CA . TYR B 1 341 ? -7.051 7.867 -7.543 1 97.62 341 TYR B CA 1
ATOM 5707 C C . TYR B 1 341 ? -7.699 8.633 -8.695 1 97.62 341 TYR B C 1
ATOM 5709 O O . TYR B 1 341 ? -7.973 9.828 -8.578 1 97.62 341 TYR B O 1
ATOM 5717 N N . PRO B 1 342 ? -8.031 8.008 -9.805 1 96.31 342 PRO B N 1
ATOM 5718 C CA . PRO B 1 342 ? -8.57 8.789 -10.914 1 96.31 342 PRO B CA 1
ATOM 5719 C C . PRO B 1 342 ? -9.859 9.516 -10.555 1 96.31 342 PRO B C 1
ATOM 5721 O O . PRO B 1 342 ? -10.031 10.695 -10.891 1 96.31 342 PRO B O 1
ATOM 5724 N N . VAL B 1 343 ? -10.688 8.844 -9.812 1 97.56 343 VAL B N 1
ATOM 5725 C CA . VAL B 1 343 ? -11.961 9.445 -9.438 1 97.56 343 VAL B CA 1
ATOM 5726 C C . VAL B 1 343 ? -11.727 10.602 -8.477 1 97.56 343 VAL B C 1
ATOM 5728 O O . VAL B 1 343 ? -12.258 11.695 -8.672 1 97.56 343 VAL B O 1
ATOM 5731 N N . VAL B 1 344 ? -10.938 10.422 -7.512 1 98.5 344 VAL B N 1
ATOM 5732 C CA . VAL B 1 344 ? -10.703 11.422 -6.477 1 98.5 344 VAL B CA 1
ATOM 5733 C C . VAL B 1 344 ? -9.93 12.602 -7.062 1 98.5 344 VAL B C 1
ATOM 5735 O O . VAL B 1 344 ? -10.227 13.758 -6.758 1 98.5 344 VAL B O 1
ATOM 5738 N N . ALA B 1 345 ? -8.945 12.258 -7.918 1 97.56 345 ALA B N 1
ATOM 5739 C CA . ALA B 1 345 ? -8.164 13.312 -8.57 1 97.56 345 ALA B CA 1
ATOM 5740 C C . ALA B 1 345 ? -9.07 14.234 -9.383 1 97.56 345 ALA B C 1
ATOM 5742 O O . ALA B 1 345 ? -8.906 15.453 -9.344 1 97.56 345 ALA B O 1
ATOM 5743 N N . SER B 1 346 ? -9.953 13.672 -10.055 1 97.69 346 SER B N 1
ATOM 5744 C CA . SER B 1 346 ? -10.875 14.453 -10.875 1 97.69 346 SER B CA 1
ATOM 5745 C C . SER B 1 346 ? -11.773 15.344 -10.016 1 97.69 346 SER B C 1
ATOM 5747 O O . SER B 1 346 ? -11.961 16.516 -10.32 1 97.69 346 SER B O 1
ATOM 5749 N N . LEU B 1 347 ? -12.273 14.789 -8.953 1 98.5 347 LEU B N 1
ATOM 5750 C CA . LEU B 1 347 ? -13.148 15.539 -8.07 1 98.5 347 LEU B CA 1
ATOM 5751 C C . LEU B 1 347 ? -12.398 16.688 -7.402 1 98.5 347 LEU B C 1
ATOM 5753 O O . LEU B 1 347 ? -12.891 17.812 -7.34 1 98.5 347 LEU B O 1
ATOM 5757 N N . MET B 1 348 ? -11.234 16.406 -6.914 1 98.56 348 MET B N 1
ATOM 5758 C CA . MET B 1 348 ? -10.43 17.422 -6.238 1 98.56 348 MET B CA 1
ATOM 5759 C C . MET B 1 348 ? -10.055 18.547 -7.199 1 98.56 348 MET B C 1
ATOM 5761 O O . MET B 1 348 ? -10.141 19.734 -6.84 1 98.56 348 MET B O 1
ATOM 5765 N N . ALA B 1 349 ? -9.641 18.203 -8.375 1 97.5 349 ALA B N 1
ATOM 5766 C CA . ALA B 1 349 ? -9.25 19.188 -9.375 1 97.5 349 ALA B CA 1
ATOM 5767 C C . ALA B 1 349 ? -10.422 20.109 -9.719 1 97.5 349 ALA B C 1
ATOM 5769 O O . ALA B 1 349 ? -10.234 21.312 -9.969 1 97.5 349 ALA B O 1
ATOM 5770 N N . GLY B 1 350 ? -11.531 19.547 -9.828 1 97.94 350 GLY B N 1
ATOM 5771 C CA . GLY B 1 350 ? -12.719 20.328 -10.156 1 97.94 350 GLY B CA 1
ATOM 5772 C C . GLY B 1 350 ? -13.109 21.312 -9.07 1 97.94 350 GLY B C 1
ATOM 5773 O O . GLY B 1 350 ? -13.43 22.469 -9.352 1 97.94 350 GLY B O 1
ATOM 5774 N N . ARG B 1 351 ? -13.039 20.891 -7.852 1 98.06 351 ARG B N 1
ATOM 5775 C CA . ARG B 1 351 ? -13.547 21.719 -6.758 1 98.06 351 ARG B CA 1
ATOM 5776 C C . ARG B 1 351 ? -12.469 22.656 -6.227 1 98.06 351 ARG B C 1
ATOM 5778 O O . ARG B 1 351 ? -12.773 23.75 -5.754 1 98.06 351 ARG B O 1
ATOM 5785 N N . PHE B 1 352 ? -11.219 22.172 -6.293 1 98 352 PHE B N 1
ATOM 5786 C CA . PHE B 1 352 ? -10.125 22.906 -5.68 1 98 352 PHE B CA 1
ATOM 5787 C C . PHE B 1 352 ? -8.992 23.125 -6.676 1 98 352 PHE B C 1
ATOM 5789 O O . PHE B 1 352 ? -7.855 22.719 -6.43 1 98 352 PHE B O 1
ATOM 5796 N N . PRO B 1 353 ? -9.195 23.828 -7.688 1 95.5 353 PRO B N 1
ATOM 5797 C CA . PRO B 1 353 ? -8.203 23.953 -8.758 1 95.5 353 PRO B CA 1
ATOM 5798 C C . PRO B 1 353 ? -6.926 24.656 -8.289 1 95.5 353 PRO B C 1
ATOM 5800 O O . PRO B 1 353 ? -5.848 24.406 -8.836 1 95.5 353 PRO B O 1
ATOM 5803 N N . HIS B 1 354 ? -7.027 25.516 -7.238 1 95.56 354 HIS B N 1
ATOM 5804 C CA . HIS B 1 354 ? -5.855 26.297 -6.879 1 95.56 354 HIS B CA 1
ATOM 5805 C C . HIS B 1 354 ? -5.406 26 -5.453 1 95.56 354 HIS B C 1
ATOM 5807 O O . HIS B 1 354 ? -4.336 26.438 -5.027 1 95.56 354 HIS B O 1
ATOM 5813 N N . THR B 1 355 ? -6.18 25.266 -4.68 1 98.31 355 THR B N 1
ATOM 5814 C CA . THR B 1 355 ? -5.848 24.969 -3.293 1 98.31 355 THR B CA 1
ATOM 5815 C C . THR B 1 355 ? -4.688 23.984 -3.217 1 98.31 355 THR B C 1
ATOM 5817 O O . THR B 1 355 ? -4.68 22.969 -3.918 1 98.31 355 THR B O 1
ATOM 5820 N N . PRO B 1 356 ? -3.652 24.266 -2.443 1 98.75 356 PRO B N 1
ATOM 5821 C CA . PRO B 1 356 ? -2.584 23.281 -2.242 1 98.75 356 PRO B CA 1
ATOM 5822 C C . PRO B 1 356 ? -3.088 21.984 -1.641 1 98.75 356 PRO B C 1
ATOM 5824 O O . PRO B 1 356 ? -3.68 21.984 -0.558 1 98.75 356 PRO B O 1
ATOM 5827 N N . TYR B 1 357 ? -2.895 20.875 -2.35 1 98.81 357 TYR B N 1
ATOM 5828 C CA . TYR B 1 357 ? -3.223 19.578 -1.78 1 98.81 357 TYR B CA 1
ATOM 5829 C C . TYR B 1 357 ? -2.357 18.484 -2.389 1 98.81 357 TYR B C 1
ATOM 5831 O O . TYR B 1 357 ? -1.707 18.688 -3.416 1 98.81 357 TYR B O 1
ATOM 5839 N N . ILE B 1 358 ? -2.277 17.422 -1.721 1 98.81 358 ILE B N 1
ATOM 5840 C CA . ILE B 1 358 ? -1.651 16.203 -2.223 1 98.81 358 ILE B CA 1
ATOM 5841 C C . ILE B 1 358 ? -2.535 15.008 -1.904 1 98.81 358 ILE B C 1
ATOM 5843 O O . ILE B 1 358 ? -3.199 14.977 -0.865 1 98.81 358 ILE B O 1
ATOM 5847 N N . ILE B 1 359 ? -2.666 14.078 -2.846 1 98.88 359 ILE B N 1
ATOM 5848 C CA . ILE B 1 359 ? -3.354 12.805 -2.646 1 98.88 359 ILE B CA 1
ATOM 5849 C C . ILE B 1 359 ? -2.328 11.688 -2.469 1 98.88 359 ILE B C 1
ATOM 5851 O O . ILE B 1 359 ? -1.475 11.477 -3.334 1 98.88 359 ILE B O 1
ATOM 5855 N N . VAL B 1 360 ? -2.408 10.984 -1.346 1 98.94 360 VAL B N 1
ATOM 5856 C CA . VAL B 1 360 ? -1.429 9.938 -1.057 1 98.94 360 VAL B CA 1
ATOM 5857 C C . VAL B 1 360 ? -2.148 8.633 -0.741 1 98.94 360 VAL B C 1
ATOM 5859 O O . VAL B 1 360 ? -3.344 8.625 -0.437 1 98.94 360 VAL B O 1
ATOM 5862 N N . ASN B 1 361 ? -1.452 7.523 -0.934 1 98.81 361 ASN B N 1
ATOM 5863 C CA . ASN B 1 361 ? -1.944 6.223 -0.49 1 98.81 361 ASN B CA 1
ATOM 5864 C C . ASN B 1 361 ? -1.698 6.012 1.001 1 98.81 361 ASN B C 1
ATOM 5866 O O . ASN B 1 361 ? -0.557 5.816 1.424 1 98.81 361 ASN B O 1
ATOM 5870 N N . ALA B 1 362 ? -2.736 6.043 1.771 1 98.81 362 ALA B N 1
ATOM 5871 C CA . ALA B 1 362 ? -2.701 5.812 3.213 1 98.81 362 ALA B CA 1
ATOM 5872 C C . ALA B 1 362 ? -4.055 5.328 3.723 1 98.81 362 ALA B C 1
ATOM 5874 O O . ALA B 1 362 ? -4.973 6.125 3.924 1 98.81 362 ALA B O 1
ATOM 5875 N N . PRO B 1 363 ? -4.199 4.059 3.984 1 98.25 363 PRO B N 1
ATOM 5876 C CA . PRO B 1 363 ? -5.461 3.508 4.484 1 98.25 363 PRO B CA 1
ATOM 5877 C C . PRO B 1 363 ? -5.949 4.207 5.75 1 98.25 363 PRO B C 1
ATOM 5879 O O . PRO B 1 363 ? -5.145 4.566 6.613 1 98.25 363 PRO B O 1
ATOM 5882 N N . VAL B 1 364 ? -7.23 4.406 5.84 1 97 364 VAL B N 1
ATOM 5883 C CA . VAL B 1 364 ? -7.875 5.027 6.992 1 97 364 VAL B CA 1
ATOM 5884 C C . VAL B 1 364 ? -8.07 3.992 8.094 1 97 364 VAL B C 1
ATOM 5886 O O . VAL B 1 364 ? -8.086 2.787 7.832 1 97 364 VAL B O 1
ATOM 5889 N N . CYS B 1 365 ? -8.203 4.387 9.328 1 93.69 365 CYS B N 1
ATOM 5890 C CA . CYS B 1 365 ? -8.188 3.549 10.516 1 93.69 365 CYS B CA 1
ATOM 5891 C C . CYS B 1 365 ? -9.352 2.566 10.508 1 93.69 365 CYS B C 1
ATOM 5893 O O . CYS B 1 365 ? -9.227 1.445 11.008 1 93.69 365 CYS B O 1
ATOM 5895 N N . ARG B 1 366 ? -10.492 2.938 9.992 1 93.75 366 ARG B N 1
ATOM 5896 C CA . ARG B 1 366 ? -11.609 2.027 9.766 1 93.75 366 ARG B CA 1
ATOM 5897 C C . ARG B 1 366 ? -11.719 1.654 8.297 1 93.75 366 ARG B C 1
ATOM 5899 O O . ARG B 1 366 ? -11.906 2.525 7.441 1 93.75 366 ARG B O 1
ATOM 5906 N N . PRO B 1 367 ? -11.719 0.376 8.023 1 94.75 367 PRO B N 1
ATOM 5907 C CA . PRO B 1 367 ? -11.586 -0.033 6.621 1 94.75 367 PRO B CA 1
ATOM 5908 C C . PRO B 1 367 ? -12.758 0.432 5.758 1 94.75 367 PRO B C 1
ATOM 5910 O O . PRO B 1 367 ? -12.594 0.642 4.555 1 94.75 367 PRO B O 1
ATOM 5913 N N . GLY B 1 368 ? -13.828 0.647 6.359 1 96.62 368 GLY B N 1
ATOM 5914 C CA . GLY B 1 368 ? -14.977 1.1 5.59 1 96.62 368 GLY B CA 1
ATOM 5915 C C . GLY B 1 368 ? -14.836 2.525 5.09 1 96.62 368 GLY B C 1
ATOM 5916 O O . GLY B 1 368 ? -15.562 2.945 4.188 1 96.62 368 GLY B O 1
ATOM 5917 N N . TRP B 1 369 ? -14.039 3.283 5.691 1 98 369 TRP B N 1
ATOM 5918 C CA . TRP B 1 369 ? -13.703 4.605 5.168 1 98 369 TRP B CA 1
ATOM 5919 C C . TRP B 1 369 ? -12.672 4.5 4.047 1 98 369 TRP B C 1
ATOM 5921 O O . TRP B 1 369 ? -11.562 4.008 4.258 1 98 369 TRP B O 1
ATOM 5931 N N . LEU B 1 370 ? -13.031 4.988 2.891 1 98.69 370 LEU B N 1
ATOM 5932 C CA . LEU B 1 370 ? -12.219 4.859 1.687 1 98.69 370 LEU B CA 1
ATOM 5933 C C . LEU B 1 370 ? -11.289 6.062 1.525 1 98.69 370 LEU B C 1
ATOM 5935 O O . LEU B 1 370 ? -10.32 6.008 0.773 1 98.69 370 LEU B O 1
ATOM 5939 N N . ILE B 1 371 ? -11.586 7.109 2.225 1 98.81 371 ILE B N 1
ATOM 5940 C CA . ILE B 1 371 ? -10.883 8.375 2.059 1 98.81 371 ILE B CA 1
ATOM 5941 C C . ILE B 1 371 ? -10.977 9.195 3.344 1 98.81 371 ILE B C 1
ATOM 5943 O O . ILE B 1 371 ? -11.977 9.109 4.07 1 98.81 371 ILE B O 1
ATOM 5947 N N . GLU B 1 372 ? -9.891 9.828 3.623 1 98.5 372 GLU B N 1
ATOM 5948 C CA . GLU B 1 372 ? -9.805 10.797 4.715 1 98.5 372 GLU B CA 1
ATOM 5949 C C . GLU B 1 372 ? -9.016 12.031 4.293 1 98.5 372 GLU B C 1
ATOM 5951 O O . GLU B 1 372 ? -8.062 11.93 3.516 1 98.5 372 GLU B O 1
ATOM 5956 N N . THR B 1 373 ? -9.461 13.266 4.711 1 98.81 373 THR B N 1
ATOM 5957 C CA . THR B 1 373 ? -8.711 14.484 4.41 1 98.81 373 THR B CA 1
ATOM 5958 C C . THR B 1 373 ? -8.484 15.305 5.676 1 98.81 373 THR B C 1
ATOM 5960 O O . THR B 1 373 ? -9.383 15.43 6.512 1 98.81 373 THR B O 1
ATOM 5963 N N . GLU B 1 374 ? -7.316 15.758 5.898 1 98.81 374 GLU B N 1
ATOM 5964 C CA . GLU B 1 374 ? -7.016 16.812 6.867 1 98.81 374 GLU B CA 1
ATOM 5965 C C . GLU B 1 374 ? -6.68 18.125 6.168 1 98.81 374 GLU B C 1
ATOM 5967 O O . GLU B 1 374 ? -6.289 18.125 5 1 98.81 374 GLU B O 1
ATOM 5972 N N . CYS B 1 375 ? -6.891 19.219 6.871 1 98.56 375 CYS B N 1
ATOM 5973 C CA . CYS B 1 375 ? -6.512 20.484 6.238 1 98.56 375 CYS B CA 1
ATOM 5974 C C . CYS B 1 375 ? -6.246 21.562 7.285 1 98.56 375 CYS B C 1
ATOM 5976 O O . CYS B 1 375 ? -6.582 21.391 8.453 1 98.56 375 CYS B O 1
ATOM 5978 N N . ILE B 1 376 ? -5.555 22.531 6.895 1 98.75 376 ILE B N 1
ATOM 5979 C CA . ILE B 1 376 ? -5.277 23.75 7.648 1 98.75 376 ILE B CA 1
ATOM 5980 C C . ILE B 1 376 ? -5.895 24.953 6.93 1 98.75 376 ILE B C 1
ATOM 5982 O O . ILE B 1 376 ? -5.703 25.125 5.723 1 98.75 376 ILE B O 1
ATOM 5986 N N . ALA B 1 377 ? -6.637 25.719 7.629 1 98.44 377 ALA B N 1
ATOM 5987 C CA . ALA B 1 377 ? -7.191 26.969 7.094 1 98.44 377 ALA B CA 1
ATOM 5988 C C . ALA B 1 377 ? -6.629 28.172 7.828 1 98.44 377 ALA B C 1
ATOM 5990 O O . ALA B 1 377 ? -6.191 28.062 8.977 1 98.44 377 ALA B O 1
ATOM 5991 N N . MET B 1 378 ? -6.602 29.297 7.152 1 96.06 378 MET B N 1
ATOM 5992 C CA . MET B 1 378 ? -6.098 30.547 7.719 1 96.06 378 MET B CA 1
ATOM 5993 C C . MET B 1 378 ? -6.941 31.719 7.266 1 96.06 378 MET B C 1
ATOM 5995 O O . MET B 1 378 ? -7.355 31.781 6.105 1 96.06 378 MET B O 1
ATOM 5999 N N . LYS B 1 379 ? -7.137 32.562 8.219 1 92.75 379 LYS B N 1
ATOM 6000 C CA . LYS B 1 379 ? -7.926 33.781 7.965 1 92.75 379 LYS B CA 1
ATOM 6001 C C . LYS B 1 379 ? -7.355 34.969 8.711 1 92.75 379 LYS B C 1
ATOM 6003 O O . LYS B 1 379 ? -7.07 34.875 9.906 1 92.75 379 LYS B O 1
ATOM 6008 N N . PRO B 1 380 ? -7.141 36.062 7.984 1 90.94 380 PRO B N 1
ATOM 6009 C CA . PRO B 1 380 ? -6.727 37.281 8.703 1 90.94 380 PRO B CA 1
ATOM 6010 C C . PRO B 1 380 ? -7.797 37.781 9.664 1 90.94 380 PRO B C 1
ATOM 6012 O O . PRO B 1 380 ? -8.992 37.719 9.352 1 90.94 380 PRO B O 1
ATOM 6015 N N . LEU B 1 381 ? -7.301 38.219 10.812 1 87.5 381 LEU B N 1
ATOM 6016 C CA . LEU B 1 381 ? -8.219 38.812 11.781 1 87.5 381 LEU B CA 1
ATOM 6017 C C . LEU B 1 381 ? -8.086 40.344 11.805 1 87.5 381 LEU B C 1
ATOM 6019 O O . LEU B 1 381 ? -6.984 40.875 11.664 1 87.5 381 LEU B O 1
ATOM 6023 N N . SER B 1 382 ? -9.227 41.031 11.648 1 74.06 382 SER B N 1
ATOM 6024 C CA . SER B 1 382 ? -9.211 42.5 11.805 1 74.06 382 SER B CA 1
ATOM 6025 C C . SER B 1 382 ? -8.859 42.906 13.242 1 74.06 382 SER B C 1
ATOM 6027 O O . SER B 1 382 ? -8.961 42.062 14.156 1 74.06 382 SER B O 1
ATOM 6029 N N . GLU B 1 383 ? -8.234 44.094 13.375 1 60.16 383 GLU B N 1
ATOM 6030 C CA . GLU B 1 383 ? -7.883 44.625 14.688 1 60.16 383 GLU B CA 1
ATOM 6031 C C . GLU B 1 383 ? -9.047 44.5 15.664 1 60.16 383 GLU B C 1
ATOM 6033 O O . GLU B 1 383 ? -8.836 44.281 16.859 1 60.16 383 GLU B O 1
ATOM 6038 N N . ALA B 1 384 ? -10.195 44.656 15.227 1 54.53 384 ALA B N 1
ATOM 6039 C CA . ALA B 1 384 ? -11.375 44.625 16.094 1 54.53 384 ALA B CA 1
ATOM 6040 C C . ALA B 1 384 ? -11.641 43.188 16.562 1 54.53 384 ALA B C 1
ATOM 6042 O O . ALA B 1 384 ? -12.188 42.969 17.656 1 54.53 384 ALA B O 1
ATOM 6043 N N . ASP B 1 385 ? -11.18 42.188 15.859 1 58.47 385 ASP B N 1
ATOM 6044 C CA . ASP B 1 385 ? -11.5 40.781 16.109 1 58.47 385 ASP B CA 1
ATOM 6045 C C . ASP B 1 385 ? -10.352 40.094 16.844 1 58.47 385 ASP B C 1
ATOM 6047 O O . ASP B 1 385 ? -10.484 38.938 17.266 1 58.47 385 ASP B O 1
ATOM 6051 N N . ALA B 1 386 ? -9.266 40.875 16.969 1 57.44 386 ALA B N 1
ATOM 6052 C CA . ALA B 1 386 ? -8.086 40.281 17.594 1 57.44 386 ALA B CA 1
ATOM 6053 C C . ALA B 1 386 ? -8.188 40.312 19.109 1 57.44 386 ALA B C 1
ATOM 6055 O O . ALA B 1 386 ? -8.547 41.344 19.703 1 57.44 386 ALA B O 1
ATOM 6056 N N . PRO B 1 387 ? -8.18 39.094 19.688 1 52.72 387 PRO B N 1
ATOM 6057 C CA . PRO B 1 387 ? -8.219 39.125 21.156 1 52.72 387 PRO B CA 1
ATOM 6058 C C . PRO B 1 387 ? -7.141 40.031 21.75 1 52.72 387 PRO B C 1
ATOM 6060 O O . PRO B 1 387 ? -6.086 40.219 21.141 1 52.72 387 PRO B O 1
ATOM 6063 N N . ALA B 1 388 ? -7.367 41.031 22.609 1 45.09 388 ALA B N 1
ATOM 6064 C CA . ALA B 1 388 ? -6.496 42 23.281 1 45.09 388 ALA B CA 1
ATOM 6065 C C . ALA B 1 388 ? -5.203 41.312 23.75 1 45.09 388 ALA B C 1
ATOM 6067 O O . ALA B 1 388 ? -5.23 40.25 24.344 1 45.09 388 ALA B O 1
ATOM 6068 N N . HIS B 1 389 ? -3.961 41.625 23.094 1 45.78 389 HIS B N 1
ATOM 6069 C CA . HIS B 1 389 ? -2.662 41.188 23.609 1 45.78 389 HIS B CA 1
ATOM 6070 C C . HIS B 1 389 ? -2.592 41.344 25.125 1 45.78 389 HIS B C 1
ATOM 6072 O O . HIS B 1 389 ? -3.115 42.312 25.688 1 45.78 389 HIS B O 1
ATOM 6078 N N . ALA B 1 390 ? -2.281 40.375 25.844 1 42 390 ALA B N 1
ATOM 6079 C CA . ALA B 1 390 ? -2.023 40.688 27.25 1 42 390 ALA B CA 1
ATOM 6080 C C . ALA B 1 390 ? -0.843 41.625 27.406 1 42 390 ALA B C 1
ATOM 6082 O O . ALA B 1 390 ? 0.131 41.531 26.656 1 42 390 ALA B O 1
#

Solvent-accessible surface area (backbone atoms only — not comparable to full-atom values): 38572 Å² total; per-residue (Å²): 100,53,76,48,66,39,70,51,78,51,101,56,34,42,38,19,30,21,38,37,48,34,92,91,50,60,26,37,38,31,35,23,41,40,30,50,66,53,72,69,54,61,70,58,51,54,49,53,50,54,49,50,51,52,49,36,43,74,42,11,58,80,60,76,39,65,69,40,69,63,40,41,61,54,34,36,38,36,26,24,36,45,25,68,73,40,45,70,64,45,51,68,68,65,54,90,60,82,39,28,60,31,74,36,27,27,28,30,70,64,28,16,51,47,31,38,41,35,38,28,33,22,77,59,50,68,45,79,76,53,100,42,33,21,36,41,32,40,91,81,28,35,36,39,33,31,24,73,41,62,42,76,56,95,42,29,29,54,16,32,35,49,38,53,51,52,48,38,52,52,30,46,77,68,76,34,40,57,65,76,20,37,53,36,38,39,37,27,23,28,68,26,78,75,30,43,66,32,35,49,54,20,48,51,54,49,29,55,74,56,65,31,40,96,86,67,44,64,35,15,36,30,71,34,31,23,32,51,52,54,73,74,38,37,42,35,36,34,37,36,29,39,38,76,64,51,74,90,35,51,44,78,35,60,39,63,89,45,24,44,68,41,62,79,73,75,40,84,39,25,58,14,29,34,38,53,55,82,54,26,35,41,33,40,38,16,58,37,42,24,48,35,47,80,70,41,75,45,52,75,84,32,66,69,50,23,50,54,44,19,50,52,46,51,47,44,38,32,45,75,71,76,40,50,77,87,28,38,32,35,36,48,34,28,26,44,40,74,40,48,43,66,46,52,51,51,52,46,48,70,76,40,75,40,52,12,57,48,51,24,46,23,40,41,62,49,75,75,41,55,46,31,36,29,37,35,29,49,44,72,40,53,80,88,68,40,76,80,79,128,99,52,76,49,65,40,70,49,77,50,102,58,36,41,36,20,30,20,39,36,48,36,90,91,50,59,26,38,37,30,36,23,40,41,30,53,64,52,74,67,53,60,69,58,53,52,48,53,52,54,51,50,51,53,48,36,44,75,42,12,60,79,59,76,39,65,68,41,68,63,41,41,62,54,34,35,39,35,26,24,37,47,24,68,75,39,45,69,63,44,51,67,69,65,54,89,60,83,38,27,60,32,73,36,26,27,27,30,67,63,26,15,53,47,30,38,40,37,36,29,30,23,78,57,51,68,44,79,76,52,99,41,34,20,37,40,33,40,92,82,29,36,37,39,31,32,24,73,40,62,42,75,55,95,42,30,28,52,16,32,36,50,39,52,51,52,48,37,52,52,32,48,77,68,76,32,40,55,65,78,19,37,54,35,38,39,36,27,22,27,70,24,78,75,30,43,67,32,35,50,55,21,47,50,53,51,29,56,75,58,64,31,40,96,86,68,44,66,36,14,36,30,70,35,30,23,33,52,53,54,74,75,37,39,43,35,36,34,37,37,28,38,38,77,62,52,75,91,33,51,45,78,37,59,40,63,90,45,24,43,66,41,62,80,74,76,40,85,39,25,57,15,29,34,39,54,55,85,54,28,34,42,33,40,37,17,57,36,43,23,47,34,48,80,71,41,74,43,50,74,86,33,64,69,51,22,50,53,44,20,51,51,44,51,47,45,38,31,44,75,70,74,40,51,76,87,29,39,31,34,36,48,36,28,27,43,39,74,41,49,45,66,48,51,52,52,51,46,48,71,76,40,74,39,52,13,58,50,52,25,44,24,39,42,62,50,75,73,41,54,45,32,36,28,37,35,30,49,42,70,41,53,81,89,70,41,78,80,79,129

Secondary structure (DSSP, 8-state):
-EEEEEEEEETTEEEEEEEEE-SSS--EEEEEEEE------HHHHHHHHHHHHHHHHHHTTTTT-GGGGG-EEEEEEEEES-HHHHHHHHHHHH-S-SSEEEEEE--BTTS-SEEEEEEEESS-EEEEEETTEEEEEETTEEEEEEEEE----SSHHHHHHHHHHHHHHHHHHTT--HHHHEEEEEEEETTHHHHHHHHHHHHHHHHHHTT--TTS---EEEEEE-B-SSTT--EEEEEEEEET--GGGEEEE--TTT---GGGGT---BSEEEEEETTEEEEEEEEE-SB-TTSPBSSTT-HHHHHHHHHHHHHHHHHHTT--GGGEEEEEEEES-GGGHHHHHHHHHHH-SSS-EEEEE---SSTT--EEEEEEEEEE--TTTS----/-EEEEEEEEETTEEEEEEEEE-SSS--EEEEEEEE------HHHHHHHHHHHHHHHHHHTTTTT-GGGGG-EEEEEEEEES-HHHHHHHHHHHH-S-SSEEEEEE--BTTS-SEEEEEEEESS-EEEEEETTEEEEEETTEEEEEEEEE----SSHHHHHHHHHHHHHHHHHHTT--HHHHEEEEEEEETTHHHHHHHHHHHHHHHHHHTT--TTS---EEEEEE-B-SSTT--EEEEEEEEET--GGGEEEE--TTT---GGGGT---BSEEEEEETTEEEEEEEEE-SB-TTSPBSSTT-HHHHHHHHHHHHHHHHHHTT--GGGEEEEEEEES-GGGHHHHHHHHHHH-SSS-EEEEE---SSTT--EEEEEEEEEE--TTTS----

InterPro domains:
  IPR006175 YjgF/YER057c/UK114 family [PF01042] (281-378)
  IPR006175 YjgF/YER057c/UK114 family [PTHR11803] (280-378)
  IPR035959 RutC-like superfamily [G3DSA:3.30.1330.40] (117-243)
  IPR035959 RutC-like superfamily [G3DSA:3.30.1330.40] (269-384)
  IPR035959 RutC-like superfamily [SSF55298] (119-210)
  IPR035959 RutC-like superfamily [SSF55298] (281-380)

pLDDT: mean 94.1, std 8.99, range [41.66, 98.94]

Sequence (780 aa):
METQKLQIQNDHVLIRLFALDGANGAGEYLCMFTLEPTEAPFGEQLGWLLKAYDELLASRFHGQVPGLAEARPVFKRFYLSDAANQADAFWAAVGQDDCAVSTVQQPPLCGGKVGMWAWLMTGVQTARVDDHLFRASHGGYDELWSTQNTANGDTSYVQTAALFGAYAERLRRNGCTLAANCVRTWLYVNDIDNHYDGVVRARNDVFDREGLTDQTHYIASTGICGRDADPRTLCKMNALAIGGIRPEQVHYLYALDHLNRTSEYGVRFERGTCVDFDGRRRVFISGTASIDNRGNIVHVGDIRGQVERMWENIEALLAEAGCTFDDV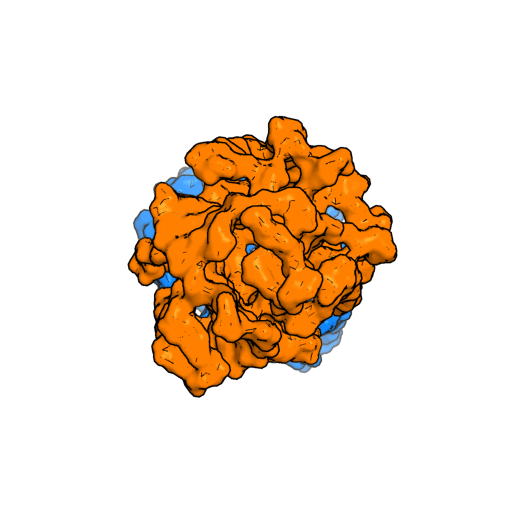AEMTVYLRDVADYPVVASLMAGRFPHTPYIIVNAPVCRPGWLIETECIAMKPLSEADAPAHAMETQKLQIQNDHVLIRLFALDGANGAGEYLCMFTLEPTEAPFGEQLGWLLKAYDELLASRFHGQVPGLAEARPVFKRFYLSDAANQADAFWAAVGQDDCAVSTVQQPPLCGGKVGMWAWLMTGVQTARVDDHLFRASHGGYDELWSTQNTANGDTSYVQTAALFGAYAERLRRNGCTLAANCVRTWLYVNDIDNHYDGVVRARNDVFDREGLTDQTHYIASTGICGRDADPRTLCKMNALAIGGIRPEQVHYLYALDHLNRTSEYGVRFERGTCVDFDGRRRVFISGTASIDNRGNIVHVGDIRGQVERMWENIEALLAEAGCTFDDVAEMTVYLRDVADYPVVASLMAGRFPHTPYIIVNAPVCRPGWLIETECIAMKPLSEADAPAHA

Radius of gyration: 28.25 Å; Cα contacts (8 Å, |Δi|>4): 1943; chains: 2; bounding box: 51×92×66 Å

Foldseek 3Di:
DDWDWFWDDDPFKTKIKIWDDDPPFKIKIKMKIDGAADPDDQLVLVVVRVVVVVVCLVCVNVPPHVQSVQKDWAEKEKEAQAQLPCVVVVCVVVPDGQYAYEYWHWAFLNHHRMMMIIMIIHQWDKDDPDPFWIWTDHPQKIKIKGYFFWADDQALLVTLLVRLVVVQVVQVVVVHGQQWWWAEKEKAFAPLQPHVVSNQVSVVVVCVVRVADPVRAAHQYEYWHIAHSDNSGGMTMITITMPPAGPVQKDFFALLQFAAQPVVPSGGHTQKMWGFDGFKIKIWGHWFWQAGNVGDHDPFPHPLRTVVSSQVVVQSRQVVVVHGPVQWGEKEKEFADSVCCVVVVVVCCVVPVRHHYTYTHIQGNDNRTGMIMITMGMGGHDPVRHDDDD/DDWDWDWDDDPFKTKIKIWDDDPPFKIKIKMKIDGAADPDDQLVLVVVRVVVVVVCLVCVNVPPHVQSVQKDWAEKEKEAQAQLPCVVVVCVVVPDGQYAYAYWHWAFLNRHRMMMIIMIIHQWDKDDPDPFWIWIDHPNKIKIKGYFFWADDQALLVTLLVRLVVVQVVQVVVVHGQQWWWAEKEKAFAPLQPHVVSNQVSQVVSCVVRVDDPVRAAHQYEYWHIAHSDNSGGMTMITITMPPAGPVQKDFFALLQFAAQPVLPSGGHTQKMWGFDGFKIKIWGHWFWQAGNNGDHDPFPHQVRTVVSRQVVVQSRQVVVVHGPVQWQEKEKEFADSVCCVVVVVVCCVVPVRHHYTYTHIQGNDNRTGMIMITMGMGGHDPVRHDPRD